Protein AF-0000000067429661 (afdb_homodimer)

Radius of gyration: 30.04 Å; Cα contacts (8 Å, |Δi|>4): 2107; chains: 2; bounding box: 104×88×65 Å

Structure (mmCIF, N/CA/C/O backbone):
data_AF-0000000067429661-model_v1
#
loop_
_entity.id
_entity.type
_entity.pdbx_description
1 polymer 'Aldehyde dehydrogenase'
#
loop_
_atom_site.group_PDB
_atom_site.id
_atom_site.type_symbol
_atom_site.label_atom_id
_atom_site.label_alt_id
_atom_site.label_comp_id
_atom_site.label_asym_id
_atom_site.label_entity_id
_atom_site.label_seq_id
_atom_site.pdbx_PDB_ins_code
_atom_site.Cartn_x
_atom_site.Cartn_y
_atom_site.Cartn_z
_atom_site.occupancy
_atom_site.B_iso_or_equiv
_atom_site.auth_seq_id
_atom_site.auth_comp_id
_atom_site.auth_asym_id
_atom_site.auth_atom_id
_atom_site.pdbx_PDB_model_num
ATOM 1 N N . MET A 1 1 ? 51.25 -21.875 21.547 1 22.89 1 MET A N 1
ATOM 2 C CA . MET A 1 1 ? 50.781 -20.5 21.703 1 22.89 1 MET A CA 1
ATOM 3 C C . MET A 1 1 ? 49.625 -20.203 20.75 1 22.89 1 MET A C 1
ATOM 5 O O . MET A 1 1 ? 49.844 -19.781 19.609 1 22.89 1 MET A O 1
ATOM 9 N N . VAL A 1 2 ? 48.656 -21.016 20.562 1 28.41 2 VAL A N 1
ATOM 10 C CA . VAL A 1 2 ? 47.531 -21.094 19.656 1 28.41 2 VAL A CA 1
ATOM 11 C C . VAL A 1 2 ? 46.625 -19.891 19.859 1 28.41 2 VAL A C 1
ATOM 13 O O . VAL A 1 2 ? 46.125 -19.656 20.969 1 28.41 2 VAL A O 1
ATOM 16 N N . GLY A 1 3 ? 47 -18.781 19.234 1 28.03 3 GLY A N 1
ATOM 17 C CA . GLY A 1 3 ? 46.438 -17.453 19.391 1 28.03 3 GLY A CA 1
ATOM 18 C C . GLY A 1 3 ? 44.906 -17.438 19.375 1 28.03 3 GLY A C 1
ATOM 19 O O . GLY A 1 3 ? 44.281 -18.281 18.719 1 28.03 3 GLY A O 1
ATOM 20 N N . ASN A 1 4 ? 44.281 -17.016 20.5 1 28.92 4 ASN A N 1
ATOM 21 C CA . ASN A 1 4 ? 42.875 -16.734 20.859 1 28.92 4 ASN A CA 1
ATOM 22 C C . ASN A 1 4 ? 42.188 -15.898 19.781 1 28.92 4 ASN A C 1
ATOM 24 O O . ASN A 1 4 ? 42.312 -14.672 19.766 1 28.92 4 ASN A O 1
ATOM 28 N N . GLN A 1 5 ? 42.312 -16.281 18.531 1 26.84 5 GLN A N 1
ATOM 29 C CA . GLN A 1 5 ? 41.594 -15.602 17.453 1 26.84 5 GLN A CA 1
ATOM 30 C C . GLN A 1 5 ? 40.125 -15.352 17.812 1 26.84 5 GLN A C 1
ATOM 32 O O . GLN A 1 5 ? 39.375 -16.297 17.969 1 26.84 5 GLN A O 1
ATOM 37 N N . ARG A 1 6 ? 39.938 -14.453 18.766 1 31.27 6 ARG A N 1
ATOM 38 C CA . ARG A 1 6 ? 38.656 -13.93 19.156 1 31.27 6 ARG A CA 1
ATOM 39 C C . ARG A 1 6 ? 37.719 -13.812 17.953 1 31.27 6 ARG A C 1
ATOM 41 O O . ARG A 1 6 ? 38.031 -13.172 16.969 1 31.27 6 ARG A O 1
ATOM 48 N N . ILE A 1 7 ? 36.875 -14.719 17.688 1 29.33 7 ILE A N 1
ATOM 49 C CA . ILE A 1 7 ? 35.75 -14.664 16.766 1 29.33 7 ILE A CA 1
ATOM 50 C C . ILE A 1 7 ? 35.062 -13.312 16.891 1 29.33 7 ILE A C 1
ATOM 52 O O . ILE A 1 7 ? 34.5 -13 17.938 1 29.33 7 ILE A O 1
ATOM 56 N N . ARG A 1 8 ? 35.469 -12.195 16.484 1 33.88 8 ARG A N 1
ATOM 57 C CA . ARG A 1 8 ? 34.75 -10.93 16.438 1 33.88 8 ARG A CA 1
ATOM 58 C C . ARG A 1 8 ? 33.281 -11.156 16.172 1 33.88 8 ARG A C 1
ATOM 60 O O . ARG A 1 8 ? 32.906 -11.828 15.211 1 33.88 8 ARG A O 1
ATOM 67 N N . ALA A 1 9 ? 32.375 -11.133 17.172 1 38.03 9 ALA A N 1
ATOM 68 C CA . ALA A 1 9 ? 30.922 -11.25 17.125 1 38.03 9 ALA A CA 1
ATOM 69 C C . ALA A 1 9 ? 30.359 -10.586 15.867 1 38.03 9 ALA A C 1
ATOM 71 O O . ALA A 1 9 ? 30.594 -9.391 15.641 1 38.03 9 ALA A O 1
ATOM 72 N N . ARG A 1 10 ? 30.219 -11.25 14.742 1 49.5 10 ARG A N 1
ATOM 73 C CA . ARG A 1 10 ? 29.625 -10.734 13.523 1 49.5 10 ARG A CA 1
ATOM 74 C C . ARG A 1 10 ? 28.406 -9.859 13.836 1 49.5 10 ARG A C 1
ATOM 76 O O . ARG A 1 10 ? 27.547 -10.242 14.633 1 49.5 10 ARG A O 1
ATOM 83 N N . GLU A 1 11 ? 28.422 -8.625 13.547 1 63.03 11 GLU A N 1
ATOM 84 C CA . GLU A 1 11 ? 27.297 -7.703 13.68 1 63.03 11 GLU A CA 1
ATOM 85 C C . GLU A 1 11 ? 26.016 -8.305 13.125 1 63.03 11 GLU A C 1
ATOM 87 O O . GLU A 1 11 ? 26.031 -8.961 12.078 1 63.03 11 GLU A O 1
ATOM 92 N N . PRO A 1 12 ? 24.953 -8.18 13.93 1 87.81 12 PRO A N 1
ATOM 93 C CA . PRO A 1 12 ? 23.688 -8.734 13.445 1 87.81 12 PRO A CA 1
ATOM 94 C C . PRO A 1 12 ? 23.281 -8.172 12.078 1 87.81 12 PRO A C 1
ATOM 96 O O . PRO A 1 12 ? 23.562 -7.008 11.781 1 87.81 12 PRO A O 1
ATOM 99 N N . ILE A 1 13 ? 23.062 -8.992 11.156 1 94.38 13 ILE A N 1
ATOM 100 C CA . ILE A 1 13 ? 22.672 -8.695 9.789 1 94.38 13 ILE A CA 1
ATOM 101 C C . ILE A 1 13 ? 21.812 -7.43 9.766 1 94.38 13 ILE A C 1
ATOM 103 O O . ILE A 1 13 ? 22.062 -6.516 8.977 1 94.38 13 ILE A O 1
ATOM 107 N N . HIS A 1 14 ? 20.953 -7.266 10.633 1 97.12 14 HIS A N 1
ATOM 108 C CA . HIS A 1 14 ? 20.016 -6.145 10.648 1 97.12 14 HIS A CA 1
ATOM 109 C C . HIS A 1 14 ? 20.734 -4.828 10.898 1 97.12 14 HIS A C 1
ATOM 111 O O . HIS A 1 14 ? 20.484 -3.836 10.211 1 97.12 14 HIS A O 1
ATOM 117 N N . SER A 1 15 ? 21.609 -4.805 11.844 1 96.94 15 SER A N 1
ATOM 118 C CA . SER A 1 15 ? 22.359 -3.596 12.172 1 96.94 15 SER A CA 1
ATOM 119 C C . SER A 1 15 ? 23.266 -3.176 11.023 1 96.94 15 SER A C 1
ATOM 121 O O . SER A 1 15 ? 23.422 -1.984 10.742 1 96.94 15 SER A O 1
ATOM 123 N N . THR A 1 16 ? 23.891 -4.164 10.414 1 97.88 16 THR A N 1
ATOM 124 C CA . THR A 1 16 ? 24.75 -3.885 9.273 1 97.88 16 THR A CA 1
ATOM 125 C C . THR A 1 16 ? 23.938 -3.273 8.125 1 97.88 16 THR A C 1
ATOM 127 O O . THR A 1 16 ? 24.359 -2.291 7.516 1 97.88 16 THR A O 1
ATOM 130 N N . LEU A 1 17 ? 22.797 -3.809 7.879 1 98.56 17 LEU A N 1
ATOM 131 C CA . LEU A 1 17 ? 21.922 -3.291 6.828 1 98.56 17 LEU A CA 1
ATOM 132 C C . LEU A 1 17 ? 21.5 -1.857 7.129 1 98.56 17 LEU A C 1
ATOM 134 O O . LEU A 1 17 ? 21.5 -1.007 6.238 1 98.56 17 LEU A O 1
ATOM 138 N N . ARG A 1 18 ? 21.156 -1.557 8.352 1 97.06 18 ARG A N 1
ATOM 139 C CA . ARG A 1 18 ? 20.719 -0.222 8.766 1 97.06 18 ARG A CA 1
ATOM 140 C C . ARG A 1 18 ? 21.844 0.792 8.578 1 97.06 18 ARG A C 1
ATOM 142 O O . ARG A 1 18 ? 21.625 1.888 8.062 1 97.06 18 ARG A O 1
ATOM 149 N N . THR A 1 19 ? 23.016 0.392 9.039 1 96.81 19 THR A N 1
ATOM 150 C CA . THR A 1 19 ? 24.188 1.261 8.914 1 96.81 19 THR A CA 1
ATOM 151 C C . THR A 1 19 ? 24.5 1.534 7.445 1 96.81 19 THR A C 1
ATOM 153 O O . THR A 1 19 ? 24.781 2.674 7.062 1 96.81 19 THR A O 1
ATOM 156 N N . THR A 1 20 ? 24.422 0.501 6.68 1 98.31 20 THR A N 1
ATOM 157 C CA . THR A 1 20 ? 24.703 0.627 5.254 1 98.31 20 THR A CA 1
ATOM 158 C C . THR A 1 20 ? 23.688 1.547 4.582 1 98.31 20 THR A C 1
ATOM 160 O O . THR A 1 20 ? 24.062 2.438 3.816 1 98.31 20 THR A O 1
ATOM 163 N N . PHE A 1 21 ? 22.453 1.425 4.836 1 97.5 21 PHE A N 1
ATOM 164 C CA . PHE A 1 21 ? 21.422 2.277 4.254 1 97.5 21 PHE A CA 1
ATOM 165 C C . PHE A 1 21 ? 21.641 3.734 4.641 1 97.5 21 PHE A C 1
ATOM 167 O O . PHE A 1 21 ? 21.516 4.629 3.805 1 97.5 21 PHE A O 1
ATOM 174 N N . ARG A 1 22 ? 21.938 3.934 5.855 1 94.44 22 ARG A N 1
ATOM 175 C CA . ARG A 1 22 ? 22.156 5.285 6.367 1 94.44 22 ARG A CA 1
ATOM 176 C C . ARG A 1 22 ? 23.328 5.965 5.66 1 94.44 22 ARG A C 1
ATOM 178 O O . ARG A 1 22 ? 23.344 7.188 5.52 1 94.44 22 ARG A O 1
ATOM 185 N N . SER A 1 23 ? 24.234 5.184 5.219 1 95.38 23 SER A N 1
ATOM 186 C CA . SER A 1 23 ? 25.406 5.742 4.539 1 95.38 23 SER A CA 1
ATOM 187 C C . SER A 1 23 ? 25.016 6.375 3.209 1 95.38 23 SER A C 1
ATOM 189 O O . SER A 1 23 ? 25.781 7.172 2.65 1 95.38 23 SER A O 1
ATOM 191 N N . GLY A 1 24 ? 23.906 5.957 2.635 1 95.81 24 GLY A N 1
ATOM 192 C CA . GLY A 1 24 ? 23.438 6.492 1.366 1 95.81 24 GLY A CA 1
ATOM 193 C C . GLY A 1 24 ? 24.031 5.785 0.163 1 95.81 24 GLY A C 1
ATOM 194 O O . GLY A 1 24 ? 23.812 6.203 -0.978 1 95.81 24 GLY A O 1
ATOM 195 N N . VAL A 1 25 ? 24.688 4.637 0.382 1 97.25 25 VAL A N 1
ATOM 196 C CA . VAL A 1 25 ? 25.406 3.947 -0.686 1 97.25 25 VAL A CA 1
ATOM 197 C C . VAL A 1 25 ? 24.406 3.432 -1.728 1 97.25 25 VAL A C 1
ATOM 199 O O . VAL A 1 25 ? 24.75 3.307 -2.906 1 97.25 25 VAL A O 1
ATOM 202 N N . THR A 1 26 ? 23.156 3.277 -1.319 1 97.81 26 THR A N 1
ATOM 203 C CA . THR A 1 26 ? 22.172 2.682 -2.225 1 97.81 26 THR A CA 1
ATOM 204 C C . THR A 1 26 ? 21.453 3.76 -3.029 1 97.81 26 THR A C 1
ATOM 206 O O . THR A 1 26 ? 20.641 3.451 -3.895 1 97.81 26 THR A O 1
ATOM 209 N N . LYS A 1 27 ? 21.719 4.988 -2.854 1 95 27 LYS A N 1
ATOM 210 C CA . LYS A 1 27 ? 20.953 6.09 -3.424 1 95 27 LYS A CA 1
ATOM 211 C C . LYS A 1 27 ? 21.266 6.281 -4.902 1 95 27 LYS A C 1
ATOM 213 O O . LYS A 1 27 ? 20.375 6.453 -5.727 1 95 27 LYS A O 1
ATOM 218 N N . PRO A 1 28 ? 22.562 6.215 -5.301 1 96.69 28 PRO A N 1
ATOM 219 C CA . PRO A 1 28 ? 22.859 6.445 -6.715 1 96.69 28 PRO A CA 1
ATOM 220 C C . PRO A 1 28 ? 22.25 5.383 -7.629 1 96.69 28 PRO A C 1
ATOM 222 O O . PRO A 1 28 ? 22.359 4.188 -7.348 1 96.69 28 PRO A O 1
ATOM 225 N N . ILE A 1 29 ? 21.703 5.855 -8.695 1 96.81 29 ILE A N 1
ATOM 226 C CA . ILE A 1 29 ? 21.031 4.984 -9.656 1 96.81 29 ILE A CA 1
ATOM 227 C C . ILE A 1 29 ? 22.062 4.043 -10.297 1 96.81 29 ILE A C 1
ATOM 229 O O . ILE A 1 29 ? 21.75 2.873 -10.555 1 96.81 29 ILE A O 1
ATOM 233 N N . SER A 1 30 ? 23.266 4.535 -10.555 1 97.62 30 SER A N 1
ATOM 234 C CA . SER A 1 30 ? 24.312 3.715 -11.164 1 97.62 30 SER A CA 1
ATOM 235 C C . SER A 1 30 ? 24.688 2.547 -10.266 1 97.62 30 SER A C 1
ATOM 237 O O . SER A 1 30 ? 24.953 1.441 -10.742 1 97.62 30 SER A O 1
ATOM 239 N N . TRP A 1 31 ? 24.734 2.785 -8.977 1 98.31 31 TRP A N 1
ATOM 240 C CA . TRP A 1 31 ? 25.047 1.729 -8.016 1 98.31 31 TRP A CA 1
ATOM 241 C C . TRP A 1 31 ? 23.953 0.657 -8.023 1 98.31 31 TRP A C 1
ATOM 243 O O . TRP A 1 31 ? 24.266 -0.538 -8.07 1 98.31 31 TRP A O 1
ATOM 253 N N . ARG A 1 32 ? 22.719 1.06 -8.023 1 98.69 32 ARG A N 1
ATOM 254 C CA . ARG A 1 32 ? 21.594 0.141 -8.07 1 98.69 32 ARG A CA 1
ATOM 255 C C . ARG A 1 32 ? 21.625 -0.708 -9.336 1 98.69 32 ARG A C 1
ATOM 257 O O . ARG A 1 32 ? 21.438 -1.926 -9.273 1 98.69 32 ARG A O 1
ATOM 264 N N . ARG A 1 33 ? 21.844 -0.007 -10.43 1 98.62 33 ARG A N 1
ATOM 265 C CA . ARG A 1 33 ? 21.906 -0.691 -11.719 1 98.62 33 ARG A CA 1
ATOM 266 C C . ARG A 1 33 ? 23 -1.751 -11.719 1 98.62 33 ARG A C 1
ATOM 268 O O . ARG A 1 33 ? 22.797 -2.871 -12.188 1 98.62 33 ARG A O 1
ATOM 275 N N . GLN A 1 34 ? 24.109 -1.431 -11.172 1 98.62 34 GLN A N 1
ATOM 276 C CA . GLN A 1 34 ? 25.219 -2.375 -11.094 1 98.62 34 GLN A CA 1
ATOM 277 C C . GLN A 1 34 ? 24.844 -3.602 -10.266 1 98.62 34 GLN A C 1
ATOM 279 O O . GLN A 1 34 ? 25.156 -4.73 -10.641 1 98.62 34 GLN A O 1
ATOM 284 N N . GLN A 1 35 ? 24.234 -3.385 -9.133 1 98.88 35 GLN A N 1
ATOM 285 C CA . GLN A 1 35 ? 23.797 -4.5 -8.305 1 98.88 35 GLN A CA 1
ATOM 286 C C . GLN A 1 35 ? 22.812 -5.395 -9.047 1 98.88 35 GLN A C 1
ATOM 288 O O . GLN A 1 35 ? 22.875 -6.621 -8.93 1 98.88 35 GLN A O 1
ATOM 293 N N . LEU A 1 36 ? 21.906 -4.801 -9.812 1 98.88 36 LEU A N 1
ATOM 294 C CA . LEU A 1 36 ? 20.906 -5.551 -10.562 1 98.88 36 LEU A CA 1
ATOM 295 C C . LEU A 1 36 ? 21.562 -6.41 -11.633 1 98.88 36 LEU A C 1
ATOM 297 O O . LEU A 1 36 ? 21.203 -7.574 -11.82 1 98.88 36 LEU A O 1
ATOM 301 N N . LEU A 1 37 ? 22.516 -5.867 -12.328 1 98.88 37 LEU A N 1
ATOM 302 C CA . LEU A 1 37 ? 23.219 -6.609 -13.367 1 98.88 37 LEU A CA 1
ATOM 303 C C . LEU A 1 37 ? 24.062 -7.73 -12.766 1 98.88 37 LEU A C 1
ATOM 305 O O . LEU A 1 37 ? 24.156 -8.82 -13.336 1 98.88 37 LEU A O 1
ATOM 309 N N . GLN A 1 38 ? 24.641 -7.473 -11.594 1 98.88 38 GLN A N 1
ATOM 310 C CA . GLN A 1 38 ? 25.375 -8.523 -10.898 1 98.88 38 GLN A CA 1
ATOM 311 C C . GLN A 1 38 ? 24.453 -9.641 -10.445 1 98.88 38 GLN A C 1
ATOM 313 O O . GLN A 1 38 ? 24.844 -10.812 -10.43 1 98.88 38 GLN A O 1
ATOM 318 N N . LEU A 1 39 ? 23.297 -9.273 -10.062 1 98.88 39 LEU A N 1
ATOM 319 C CA . LEU A 1 39 ? 22.312 -10.281 -9.695 1 98.88 39 LEU A CA 1
ATOM 320 C C . LEU A 1 39 ? 21.969 -11.164 -10.891 1 98.88 39 LEU A C 1
ATOM 322 O O . LEU A 1 39 ? 21.844 -12.383 -10.75 1 98.88 39 LEU A O 1
ATOM 326 N N . ALA A 1 40 ? 21.812 -10.547 -12.055 1 98.81 40 ALA A N 1
ATOM 327 C CA . ALA A 1 40 ? 21.594 -11.305 -13.281 1 98.81 40 ALA A CA 1
ATOM 328 C C . ALA A 1 40 ? 22.766 -12.234 -13.57 1 98.81 40 ALA A C 1
ATOM 330 O O . ALA A 1 40 ? 22.578 -13.391 -13.961 1 98.81 40 ALA A O 1
ATOM 331 N N . ARG A 1 41 ? 23.969 -11.797 -13.352 1 98.81 41 ARG A N 1
ATOM 332 C CA . ARG A 1 41 ? 25.172 -12.602 -13.586 1 98.81 41 ARG A CA 1
ATOM 333 C C . ARG A 1 41 ? 25.25 -13.766 -12.609 1 98.81 41 ARG A C 1
ATOM 335 O O . ARG A 1 41 ? 25.688 -14.859 -12.969 1 98.81 41 ARG A O 1
ATOM 342 N N . LEU A 1 42 ? 24.859 -13.469 -11.367 1 98.88 42 LEU A N 1
ATOM 343 C CA . LEU A 1 42 ? 24.797 -14.539 -10.383 1 98.88 42 LEU A CA 1
ATOM 344 C C . LEU A 1 42 ? 23.984 -15.719 -10.914 1 98.88 42 LEU A C 1
ATOM 346 O O . LEU A 1 42 ? 24.422 -16.875 -10.805 1 98.88 42 LEU A O 1
ATOM 350 N N . LEU A 1 43 ? 22.891 -15.422 -11.508 1 98.81 43 LEU A N 1
ATOM 351 C CA . LEU A 1 43 ? 21.984 -16.438 -12.023 1 98.81 43 LEU A CA 1
ATOM 352 C C . LEU A 1 43 ? 22.562 -17.109 -13.258 1 98.81 43 LEU A C 1
ATOM 354 O O . LEU A 1 43 ? 22.594 -18.344 -13.336 1 98.81 43 LEU A O 1
ATOM 358 N N . GLN A 1 44 ? 22.984 -16.312 -14.156 1 98.5 44 GLN A N 1
ATOM 359 C CA . GLN A 1 44 ? 23.484 -16.812 -15.43 1 98.5 44 GLN A CA 1
ATOM 360 C C . GLN A 1 44 ? 24.734 -17.688 -15.227 1 98.5 44 GLN A C 1
ATOM 362 O O . GLN A 1 44 ? 24.844 -18.75 -15.82 1 98.5 44 GLN A O 1
ATOM 367 N N . ASP A 1 45 ? 25.641 -17.281 -14.352 1 98.31 45 ASP A N 1
ATOM 368 C CA . ASP A 1 45 ? 26.906 -17.953 -14.125 1 98.31 45 ASP A CA 1
ATOM 369 C C . ASP A 1 45 ? 26.703 -19.281 -13.398 1 98.31 45 ASP A C 1
ATOM 371 O O . ASP A 1 45 ? 27.562 -20.156 -13.438 1 98.31 45 ASP A O 1
ATOM 375 N N . ASN A 1 46 ? 25.594 -19.391 -12.711 1 98.62 46 ASN A N 1
ATOM 376 C CA . ASN A 1 46 ? 25.469 -20.531 -11.812 1 98.62 46 ASN A CA 1
ATOM 377 C C . ASN A 1 46 ? 24.203 -21.328 -12.102 1 98.62 46 ASN A C 1
ATOM 379 O O . ASN A 1 46 ? 23.625 -21.953 -11.195 1 98.62 46 ASN A O 1
ATOM 383 N N . VAL A 1 47 ? 23.672 -21.281 -13.305 1 98.12 47 VAL A N 1
ATOM 384 C CA . VAL A 1 47 ? 22.406 -21.922 -13.664 1 98.12 47 VAL A CA 1
ATOM 385 C C . VAL A 1 47 ? 22.484 -23.422 -13.367 1 98.12 47 VAL A C 1
ATOM 387 O O . VAL A 1 47 ? 21.5 -24.016 -12.898 1 98.12 47 VAL A O 1
ATOM 390 N N . GLU A 1 48 ? 23.594 -24.062 -13.578 1 98.25 48 GLU A N 1
ATOM 391 C CA . GLU A 1 48 ? 23.75 -25.5 -13.352 1 98.25 48 GLU A CA 1
ATOM 392 C C . GLU A 1 48 ? 23.672 -25.828 -11.859 1 98.25 48 GLU A C 1
ATOM 394 O O . GLU A 1 48 ? 23.078 -26.844 -11.477 1 98.25 48 GLU A O 1
ATOM 399 N N . LEU A 1 49 ? 24.266 -24.984 -11.031 1 98.69 49 LEU A N 1
ATOM 400 C CA . LEU A 1 49 ? 24.203 -25.188 -9.586 1 98.69 49 LEU A CA 1
ATOM 401 C C . LEU A 1 49 ? 22.766 -25.047 -9.078 1 98.69 49 LEU A C 1
ATOM 403 O O . LEU A 1 49 ? 22.344 -25.781 -8.195 1 98.69 49 LEU A O 1
ATOM 407 N N . PHE A 1 50 ? 22.078 -24.109 -9.648 1 98.69 50 PHE A N 1
ATOM 408 C CA . PHE A 1 50 ? 20.672 -23.938 -9.266 1 98.69 50 PHE A CA 1
ATOM 409 C C . PHE A 1 50 ? 19.844 -25.156 -9.68 1 98.69 50 PHE A C 1
ATOM 411 O O . PHE A 1 50 ? 19 -25.625 -8.922 1 98.69 50 PHE A O 1
ATOM 418 N N . ALA A 1 51 ? 20.047 -25.625 -10.898 1 98.06 51 ALA A N 1
ATOM 419 C CA . ALA A 1 51 ? 19.344 -26.797 -11.375 1 98.06 51 ALA A CA 1
ATOM 420 C C . ALA A 1 51 ? 19.609 -28 -10.469 1 98.06 51 ALA A C 1
ATOM 422 O O . ALA A 1 51 ? 18.688 -28.766 -10.156 1 98.06 51 ALA A O 1
ATOM 423 N N . GLU A 1 52 ? 20.844 -28.156 -10.078 1 98.12 52 GLU A N 1
ATOM 424 C CA . GLU A 1 52 ? 21.219 -29.266 -9.195 1 98.12 52 GLU A CA 1
ATOM 425 C C . GLU A 1 52 ? 20.531 -29.125 -7.832 1 98.12 52 GLU A C 1
ATOM 427 O O . GLU A 1 52 ? 19.984 -30.094 -7.309 1 98.12 52 GLU A O 1
ATOM 432 N N . ALA A 1 53 ? 20.625 -27.953 -7.258 1 98.38 53 ALA A N 1
ATOM 433 C CA . ALA A 1 53 ? 20.016 -27.719 -5.949 1 98.38 53 ALA A CA 1
ATOM 434 C C . ALA A 1 53 ? 18.516 -28.016 -5.977 1 98.38 53 ALA A C 1
ATOM 436 O O . ALA A 1 53 ? 17.984 -28.672 -5.074 1 98.38 53 ALA A O 1
ATOM 437 N N . LEU A 1 54 ? 17.828 -27.609 -7.02 1 97.56 54 LEU A N 1
ATOM 438 C CA . LEU A 1 54 ? 16.375 -27.781 -7.09 1 97.56 54 LEU A CA 1
ATOM 439 C C . LEU A 1 54 ? 16 -29.203 -7.469 1 97.56 54 LEU A C 1
ATOM 441 O O . LEU A 1 54 ? 14.914 -29.672 -7.133 1 97.56 54 LEU A O 1
ATOM 445 N N . SER A 1 55 ? 16.922 -29.844 -8.211 1 95.81 55 SER A N 1
ATOM 446 C CA . SER A 1 55 ? 16.719 -31.281 -8.445 1 95.81 55 SER A CA 1
ATOM 447 C C . SER A 1 55 ? 16.719 -32.062 -7.137 1 95.81 55 SER A C 1
ATOM 449 O O . SER A 1 55 ? 15.883 -32.938 -6.941 1 95.81 55 SER A O 1
ATOM 451 N N . VAL A 1 56 ? 17.578 -31.672 -6.242 1 95.31 56 VAL A N 1
ATOM 452 C CA . VAL A 1 56 ? 17.688 -32.375 -4.965 1 95.31 56 VAL A CA 1
ATOM 453 C C . VAL A 1 56 ? 16.516 -31.984 -4.059 1 95.31 56 VAL A C 1
ATOM 455 O O . VAL A 1 56 ? 15.914 -32.844 -3.41 1 95.31 56 VAL A O 1
ATOM 458 N N . ASP A 1 57 ? 16.188 -30.734 -3.998 1 95.44 57 ASP A N 1
ATOM 459 C CA . ASP A 1 57 ? 15.18 -30.234 -3.076 1 95.44 57 ASP A CA 1
ATOM 460 C C . ASP A 1 57 ? 13.773 -30.656 -3.516 1 95.44 57 ASP A C 1
ATOM 462 O O . ASP A 1 57 ? 12.922 -30.953 -2.678 1 95.44 57 ASP A O 1
ATOM 466 N N . LEU A 1 58 ? 13.492 -30.688 -4.867 1 94.25 58 LEU A N 1
ATOM 467 C CA . LEU A 1 58 ? 12.117 -30.781 -5.344 1 94.25 58 LEU A CA 1
ATOM 468 C C . LEU A 1 58 ? 12 -31.812 -6.457 1 94.25 58 LEU A C 1
ATOM 470 O O . LEU A 1 58 ? 10.906 -32.062 -6.969 1 94.25 58 LEU A O 1
ATOM 474 N N . GLY A 1 59 ? 13.117 -32.406 -6.879 1 92 59 GLY A N 1
ATOM 475 C CA . GLY A 1 59 ? 13.062 -33.25 -8.062 1 92 59 GLY A CA 1
ATOM 476 C C . GLY A 1 59 ? 12.688 -32.5 -9.32 1 92 59 GLY A C 1
ATOM 477 O O . GLY A 1 59 ? 12.156 -33.094 -10.266 1 92 59 GLY A O 1
ATOM 478 N N . ARG A 1 60 ? 12.93 -31.234 -9.383 1 93.38 60 ARG A N 1
ATOM 479 C CA . ARG A 1 60 ? 12.508 -30.359 -10.477 1 93.38 60 ARG A CA 1
ATOM 480 C C . ARG A 1 60 ? 13.281 -30.672 -11.758 1 93.38 60 ARG A C 1
ATOM 482 O O . ARG A 1 60 ? 14.508 -30.766 -11.742 1 93.38 60 ARG A O 1
ATOM 489 N N . PRO A 1 61 ? 12.531 -30.828 -12.875 1 93.75 61 PRO A N 1
ATOM 490 C CA . PRO A 1 61 ? 13.234 -30.984 -14.141 1 93.75 61 PRO A CA 1
ATOM 491 C C . PRO A 1 61 ? 14.07 -29.766 -14.516 1 93.75 61 PRO A C 1
ATOM 493 O O . PRO A 1 61 ? 13.656 -28.625 -14.273 1 93.75 61 PRO A O 1
ATOM 496 N N . LYS A 1 62 ? 15.188 -30.031 -15.164 1 95.5 62 LYS A N 1
ATOM 497 C CA . LYS A 1 62 ? 16.156 -29 -15.516 1 95.5 62 LYS A CA 1
ATOM 498 C C . LYS A 1 62 ? 15.516 -27.891 -16.344 1 95.5 62 LYS A C 1
ATOM 500 O O . LYS A 1 62 ? 15.758 -26.703 -16.109 1 95.5 62 LYS A O 1
ATOM 505 N N . GLN A 1 63 ? 14.727 -28.188 -17.281 1 95.19 63 GLN A N 1
ATOM 506 C CA . GLN A 1 63 ? 14.117 -27.203 -18.172 1 95.19 63 GLN A CA 1
ATOM 507 C C . GLN A 1 63 ? 13.219 -26.234 -17.391 1 95.19 63 GLN A C 1
ATOM 509 O O . GLN A 1 63 ? 13.172 -25.047 -17.703 1 95.19 63 GLN A O 1
ATOM 514 N N . GLU A 1 64 ? 12.445 -26.75 -16.422 1 95.5 64 GLU A N 1
ATOM 515 C CA . GLU A 1 64 ? 11.602 -25.891 -15.602 1 95.5 64 GLU A CA 1
ATOM 516 C C . GLU A 1 64 ? 12.445 -24.875 -14.828 1 95.5 64 GLU A C 1
ATOM 518 O O . GLU A 1 64 ? 12.055 -23.719 -14.68 1 95.5 64 GLU A O 1
ATOM 523 N N . VAL A 1 65 ? 13.57 -25.328 -14.328 1 97.19 65 VAL A N 1
ATOM 524 C CA . VAL A 1 65 ? 14.477 -24.453 -13.594 1 97.19 65 VAL A CA 1
ATOM 525 C C . VAL A 1 65 ? 15.016 -23.375 -14.523 1 97.19 65 VAL A C 1
ATOM 527 O O . VAL A 1 65 ? 14.984 -22.188 -14.188 1 97.19 65 VAL A O 1
ATOM 530 N N . TYR A 1 66 ? 15.469 -23.766 -15.711 1 96.88 66 TYR A N 1
ATOM 531 C CA . TYR A 1 66 ? 16.078 -22.844 -16.656 1 96.88 66 TYR A CA 1
ATOM 532 C C . TYR A 1 66 ? 15.07 -21.812 -17.141 1 96.88 66 TYR A C 1
ATOM 534 O O . TYR A 1 66 ? 15.367 -20.609 -17.172 1 96.88 66 TYR A O 1
ATOM 542 N N . LEU A 1 67 ? 13.938 -22.281 -17.453 1 94.38 67 LEU A N 1
ATOM 543 C CA . LEU A 1 67 ? 12.945 -21.406 -18.078 1 94.38 67 LEU A CA 1
ATOM 544 C C . LEU A 1 67 ? 12.242 -20.562 -17.016 1 94.38 67 LEU A C 1
ATOM 546 O O . LEU A 1 67 ? 12.25 -19.328 -17.094 1 94.38 67 LEU A O 1
ATOM 550 N N . ILE A 1 68 ? 11.664 -21.188 -16.031 1 94.56 68 ILE A N 1
ATOM 551 C CA . ILE A 1 68 ? 10.734 -20.531 -15.125 1 94.56 68 ILE A CA 1
ATOM 552 C C . ILE A 1 68 ? 11.523 -19.812 -14.023 1 94.56 68 ILE A C 1
ATOM 554 O O . ILE A 1 68 ? 11.32 -18.625 -13.781 1 94.56 68 ILE A O 1
ATOM 558 N N . GLU A 1 69 ? 12.453 -20.438 -13.438 1 96.62 69 GLU A N 1
ATOM 559 C CA . GLU A 1 69 ? 13.109 -19.875 -12.258 1 96.62 69 GLU A CA 1
ATOM 560 C C . GLU A 1 69 ? 14.273 -18.969 -12.656 1 96.62 69 GLU A C 1
ATOM 562 O O . GLU A 1 69 ? 14.258 -17.766 -12.406 1 96.62 69 GLU A O 1
ATOM 567 N N . VAL A 1 70 ? 15.219 -19.531 -13.375 1 98.19 70 VAL A N 1
ATOM 568 C CA . VAL A 1 70 ? 16.438 -18.781 -13.648 1 98.19 70 VAL A CA 1
ATOM 569 C C . VAL A 1 70 ? 16.188 -17.766 -14.758 1 98.19 70 VAL A C 1
ATOM 571 O O . VAL A 1 70 ? 16.453 -16.578 -14.594 1 98.19 70 VAL A O 1
ATOM 574 N N . GLY A 1 71 ? 15.664 -18.25 -15.922 1 97.62 71 GLY A N 1
ATOM 575 C CA . GLY A 1 71 ? 15.375 -17.344 -17.031 1 97.62 71 GLY A CA 1
ATOM 576 C C . GLY A 1 71 ? 14.461 -16.203 -16.641 1 97.62 71 GLY A C 1
ATOM 577 O O . GLY A 1 71 ? 14.758 -15.047 -16.922 1 97.62 71 GLY A O 1
ATOM 578 N N . GLY A 1 72 ? 13.32 -16.547 -15.969 1 96.81 72 GLY A N 1
ATOM 579 C CA . GLY A 1 72 ? 12.414 -15.508 -15.477 1 96.81 72 GLY A CA 1
ATOM 580 C C . GLY A 1 72 ? 13.094 -14.523 -14.547 1 96.81 72 GLY A C 1
ATOM 581 O O . GLY A 1 72 ? 12.82 -13.32 -14.609 1 96.81 72 GLY A O 1
ATOM 582 N N . SER A 1 73 ? 13.977 -14.961 -13.75 1 98.12 73 SER A N 1
ATOM 583 C CA . SER A 1 73 ? 14.695 -14.125 -12.789 1 98.12 73 SER A CA 1
ATOM 584 C C . SER A 1 73 ? 15.648 -13.164 -13.5 1 98.12 73 SER A C 1
ATOM 586 O O . SER A 1 73 ? 15.734 -11.992 -13.133 1 98.12 73 SER A O 1
ATOM 588 N N . ILE A 1 74 ? 16.391 -13.695 -14.461 1 98.5 74 ILE A N 1
ATOM 589 C CA . ILE A 1 74 ? 17.297 -12.859 -15.227 1 98.5 74 ILE A CA 1
ATOM 590 C C . ILE A 1 74 ? 16.531 -11.727 -15.906 1 98.5 74 ILE A C 1
ATOM 592 O O . ILE A 1 74 ? 16.953 -10.57 -15.867 1 98.5 74 ILE A O 1
ATOM 596 N N . GLN A 1 75 ? 15.43 -12.07 -16.438 1 97.19 75 GLN A N 1
ATOM 597 C CA . GLN A 1 75 ? 14.586 -11.078 -17.094 1 97.19 75 GLN A CA 1
ATOM 598 C C . GLN A 1 75 ? 14.172 -9.984 -16.125 1 97.19 75 GLN A C 1
ATOM 600 O O . GLN A 1 75 ? 14.219 -8.797 -16.453 1 97.19 75 GLN A O 1
ATOM 605 N N . HIS A 1 76 ? 13.773 -10.367 -14.945 1 97.31 76 HIS A N 1
ATOM 606 C CA . HIS A 1 76 ? 13.391 -9.398 -13.922 1 97.31 76 HIS A CA 1
ATOM 607 C C . HIS A 1 76 ? 14.539 -8.445 -13.609 1 97.31 76 HIS A C 1
ATOM 609 O O . HIS A 1 76 ? 14.336 -7.23 -13.531 1 97.31 76 HIS A O 1
ATOM 615 N N . CYS A 1 77 ? 15.695 -8.984 -13.422 1 98.44 77 CYS A N 1
ATOM 616 C CA . CYS A 1 77 ? 16.859 -8.172 -13.102 1 98.44 77 CYS A CA 1
ATOM 617 C C . CYS A 1 77 ? 17.141 -7.16 -14.203 1 98.44 77 CYS A C 1
ATOM 619 O O . CYS A 1 77 ? 17.328 -5.973 -13.938 1 98.44 77 CYS A O 1
ATOM 621 N N . LEU A 1 78 ? 17.141 -7.609 -15.43 1 98 78 LEU A N 1
ATOM 622 C CA . LEU A 1 78 ? 17.531 -6.773 -16.562 1 98 78 LEU A CA 1
ATOM 623 C C . LEU A 1 78 ? 16.484 -5.691 -16.812 1 98 78 LEU A C 1
ATOM 625 O O . LEU A 1 78 ? 16.828 -4.543 -17.109 1 98 78 LEU A O 1
ATOM 629 N N . LEU A 1 79 ? 15.242 -6.039 -16.703 1 97.31 79 LEU A N 1
ATOM 630 C CA . LEU A 1 79 ? 14.18 -5.066 -16.938 1 97.31 79 LEU A CA 1
ATOM 631 C C . LEU A 1 79 ? 14.164 -4.012 -15.828 1 97.31 79 LEU A C 1
ATOM 633 O O . LEU A 1 79 ? 13.938 -2.83 -16.094 1 97.31 79 LEU A O 1
ATOM 637 N N . ASN A 1 80 ? 14.352 -4.438 -14.602 1 98.06 80 ASN A N 1
ATOM 638 C CA . ASN A 1 80 ? 14.492 -3.465 -13.523 1 98.06 80 ASN A CA 1
ATOM 639 C C . ASN A 1 80 ? 15.648 -2.5 -13.781 1 98.06 80 ASN A C 1
ATOM 641 O O . ASN A 1 80 ? 15.508 -1.291 -13.586 1 98.06 80 ASN A O 1
ATOM 645 N N . ALA A 1 81 ? 16.734 -3.057 -14.188 1 98.38 81 ALA A N 1
ATOM 646 C CA . ALA A 1 81 ? 17.891 -2.229 -14.477 1 98.38 81 ALA A CA 1
ATOM 647 C C . ALA A 1 81 ? 17.609 -1.241 -15.602 1 98.38 81 ALA A C 1
ATOM 649 O O . ALA A 1 81 ? 18.016 -0.078 -15.539 1 98.38 81 ALA A O 1
ATOM 650 N N . GLU A 1 82 ? 16.922 -1.699 -16.562 1 97.38 82 GLU A N 1
ATOM 651 C CA . GLU A 1 82 ? 16.609 -0.897 -17.75 1 97.38 82 GLU A CA 1
ATOM 652 C C . GLU A 1 82 ? 15.672 0.253 -17.406 1 97.38 82 GLU A C 1
ATOM 654 O O . GLU A 1 82 ? 15.836 1.366 -17.906 1 97.38 82 GLU A O 1
ATOM 659 N N . LYS A 1 83 ? 14.711 -0.011 -16.547 1 97.5 83 LYS A N 1
ATOM 660 C CA . LYS A 1 83 ? 13.625 0.938 -16.312 1 97.5 83 LYS A CA 1
ATOM 661 C C . LYS A 1 83 ? 13.945 1.847 -15.125 1 97.5 83 LYS A C 1
ATOM 663 O O . LYS A 1 83 ? 13.195 2.783 -14.836 1 97.5 83 LYS A O 1
ATOM 668 N N . LEU A 1 84 ? 14.977 1.678 -14.539 1 97.12 84 LEU A N 1
ATOM 669 C CA . LEU A 1 84 ? 15.328 2.307 -13.266 1 97.12 84 LEU A CA 1
ATOM 670 C C . LEU A 1 84 ? 15.297 3.826 -13.391 1 97.12 84 LEU A C 1
ATOM 672 O O . LEU A 1 84 ? 14.703 4.508 -12.547 1 97.12 84 LEU A O 1
ATOM 676 N N . SER A 1 85 ? 15.898 4.371 -14.398 1 96.88 85 SER A N 1
ATOM 677 C CA . SER A 1 85 ? 15.969 5.82 -14.57 1 96.88 85 SER A CA 1
ATOM 678 C C . SER A 1 85 ? 14.578 6.422 -14.734 1 96.88 85 SER A C 1
ATOM 680 O O . SER A 1 85 ? 14.297 7.508 -14.219 1 96.88 85 SER A O 1
ATOM 682 N N . GLU A 1 86 ? 13.781 5.727 -15.414 1 97.12 86 GLU A N 1
ATOM 683 C CA . GLU A 1 86 ? 12.414 6.188 -15.625 1 97.12 86 GLU A CA 1
ATOM 684 C C . GLU A 1 86 ? 11.609 6.172 -14.328 1 97.12 86 GLU A C 1
ATOM 686 O O . GLU A 1 86 ? 10.875 7.121 -14.031 1 97.12 86 GLU A O 1
ATOM 691 N N . TRP A 1 87 ? 11.766 5.184 -13.578 1 97.5 87 TRP A N 1
ATOM 692 C CA . TRP A 1 87 ? 10.953 4.988 -12.383 1 97.5 87 TRP A CA 1
ATOM 693 C C . TRP A 1 87 ? 11.383 5.938 -11.266 1 97.5 87 TRP A C 1
ATOM 695 O O . TRP A 1 87 ? 10.57 6.316 -10.422 1 97.5 87 TRP A O 1
ATOM 705 N N . THR A 1 88 ? 12.578 6.379 -11.242 1 97.12 88 THR A N 1
ATOM 706 C CA . THR A 1 88 ? 13.117 7.117 -10.109 1 97.12 88 THR A CA 1
ATOM 707 C C . THR A 1 88 ? 13.078 8.617 -10.375 1 97.12 88 THR A C 1
ATOM 709 O O . THR A 1 88 ? 13.406 9.422 -9.5 1 97.12 88 THR A O 1
ATOM 712 N N . LYS A 1 89 ? 12.688 9.039 -11.539 1 96.62 89 LYS A N 1
ATOM 713 C CA . LYS A 1 89 ? 12.68 10.461 -11.867 1 96.62 89 LYS A CA 1
ATOM 714 C C . LYS A 1 89 ? 11.586 11.203 -11.109 1 96.62 89 LYS A C 1
ATOM 716 O O . LYS A 1 89 ? 10.672 10.578 -10.57 1 96.62 89 LYS A O 1
ATOM 721 N N . ASP A 1 90 ? 11.688 12.516 -11.031 1 96.88 90 ASP A N 1
ATOM 722 C CA . ASP A 1 90 ? 10.617 13.352 -10.5 1 96.88 90 ASP A CA 1
ATOM 723 C C . ASP A 1 90 ? 9.383 13.312 -11.406 1 96.88 90 ASP A C 1
ATOM 725 O O . ASP A 1 90 ? 9.508 13.32 -12.633 1 96.88 90 ASP A O 1
ATOM 729 N N . HIS A 1 91 ? 8.312 13.219 -10.758 1 96.81 91 HIS A N 1
ATOM 730 C CA . HIS A 1 91 ? 7.031 13.273 -11.453 1 96.81 91 HIS A CA 1
ATOM 731 C C . HIS A 1 91 ? 6.266 14.539 -11.109 1 96.81 91 HIS A C 1
ATOM 733 O O . HIS A 1 91 ? 5.832 14.719 -9.969 1 96.81 91 HIS A O 1
ATOM 739 N N . GLU A 1 92 ? 6.059 15.383 -12.102 1 96.94 92 GLU A N 1
ATOM 740 C CA . GLU A 1 92 ? 5.258 16.594 -11.883 1 96.94 92 GLU A CA 1
ATOM 741 C C . GLU A 1 92 ? 3.777 16.25 -11.75 1 96.94 92 GLU A C 1
ATOM 743 O O . GLU A 1 92 ? 3.295 15.305 -12.375 1 96.94 92 GLU A O 1
ATOM 748 N N . VAL A 1 93 ? 3.127 16.953 -10.969 1 96.19 93 VAL A N 1
ATOM 749 C CA . VAL A 1 93 ? 1.696 16.703 -10.805 1 96.19 93 VAL A CA 1
ATOM 750 C C . VAL A 1 93 ? 0.905 17.859 -11.445 1 96.19 93 VAL A C 1
ATOM 752 O O . VAL A 1 93 ? 1.397 18.984 -11.539 1 96.19 93 VAL A O 1
ATOM 755 N N . GLU A 1 94 ? -0.282 17.562 -11.852 1 94.12 94 GLU A N 1
ATOM 756 C CA . GLU A 1 94 ? -1.173 18.578 -12.398 1 94.12 94 GLU A CA 1
ATOM 757 C C . GLU A 1 94 ? -1.776 19.438 -11.297 1 94.12 94 GLU A C 1
ATOM 759 O O . GLU A 1 94 ? -2.367 18.906 -10.344 1 94.12 94 GLU A O 1
ATOM 764 N N . VAL A 1 95 ? -1.594 20.734 -11.406 1 95.12 95 VAL A N 1
ATOM 765 C CA . VAL A 1 95 ? -2.109 21.672 -10.406 1 95.12 95 VAL A CA 1
ATOM 766 C C . VAL A 1 95 ? -2.832 22.828 -11.102 1 95.12 95 VAL A C 1
ATOM 768 O O . VAL A 1 95 ? -2.625 23.062 -12.289 1 95.12 95 VAL A O 1
ATOM 771 N N . PRO A 1 96 ? -3.709 23.484 -10.414 1 92.81 96 PRO A N 1
ATOM 772 C CA . PRO A 1 96 ? -4.297 24.703 -10.984 1 92.81 96 PRO A CA 1
ATOM 773 C C . PRO A 1 96 ? -3.258 25.766 -11.289 1 92.81 96 PRO A C 1
ATOM 775 O O . PRO A 1 96 ? -2.137 25.719 -10.781 1 92.81 96 PRO A O 1
ATOM 778 N N . ASP A 1 97 ? -3.666 26.781 -12.039 1 93 97 ASP A N 1
ATOM 779 C CA . ASP A 1 97 ? -2.762 27.812 -12.555 1 93 97 ASP A CA 1
ATOM 780 C C . ASP A 1 97 ? -2.068 28.547 -11.414 1 93 97 ASP A C 1
ATOM 782 O O . ASP A 1 97 ? -0.872 28.844 -11.492 1 93 97 ASP A O 1
ATOM 786 N N . TYR A 1 98 ? -2.793 28.812 -10.406 1 90.38 98 TYR A N 1
ATOM 787 C CA 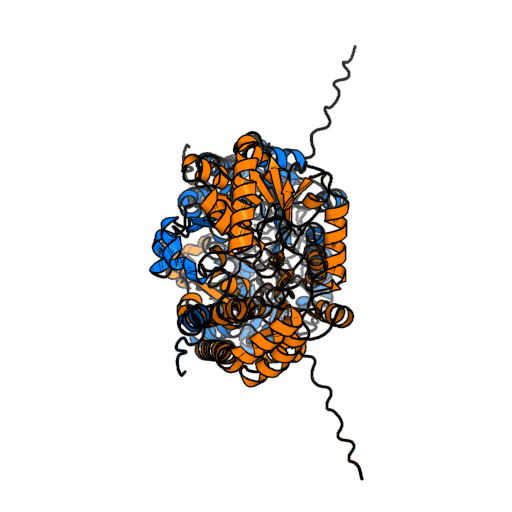. TYR A 1 98 ? -2.244 29.656 -9.344 1 90.38 98 TYR A CA 1
ATOM 788 C C . TYR A 1 98 ? -1.19 28.891 -8.547 1 90.38 98 TYR A C 1
ATOM 790 O O . TYR A 1 98 ? -0.423 29.484 -7.789 1 90.38 98 TYR A O 1
ATOM 798 N N . GLN A 1 99 ? -1.033 27.531 -8.742 1 94.94 99 GLN A N 1
ATOM 799 C CA . GLN A 1 99 ? -0.056 26.703 -8.031 1 94.94 99 GLN A CA 1
ATOM 800 C C . GLN A 1 99 ? 1.085 26.297 -8.953 1 94.94 99 GLN A C 1
ATOM 802 O O . GLN A 1 99 ? 2.023 25.609 -8.516 1 94.94 99 GLN A O 1
ATOM 807 N N . LYS A 1 100 ? 1.111 26.625 -10.188 1 95.5 100 LYS A N 1
ATOM 808 C CA . LYS A 1 100 ? 2.064 26.141 -11.188 1 95.5 100 LYS A CA 1
ATOM 809 C C . LYS A 1 100 ? 3.494 26.516 -10.805 1 95.5 100 LYS A C 1
ATOM 811 O O . LYS A 1 100 ? 4.43 25.75 -11.07 1 95.5 100 LYS A O 1
ATOM 816 N N . SER A 1 101 ? 3.619 27.641 -10.164 1 95.25 101 SER A N 1
ATOM 817 C CA . SER A 1 101 ? 4.953 28.109 -9.805 1 95.25 101 SER A CA 1
ATOM 818 C C . SER A 1 101 ? 5.477 27.391 -8.562 1 95.25 101 SER A C 1
ATOM 820 O O . SER A 1 101 ? 6.633 27.562 -8.18 1 95.25 101 SER A O 1
ATOM 822 N N . TRP A 1 102 ? 4.695 26.531 -7.926 1 96.75 102 TRP A N 1
ATOM 823 C CA . TRP A 1 102 ? 5.066 25.875 -6.668 1 96.75 102 TRP A CA 1
ATOM 824 C C . TRP A 1 102 ? 5.93 24.641 -6.922 1 96.75 102 TRP A C 1
ATOM 826 O O . TRP A 1 102 ? 6.422 24.016 -5.98 1 96.75 102 TRP A O 1
ATOM 836 N N . LYS A 1 103 ? 6.156 24.281 -8.141 1 96.44 103 LYS A N 1
ATOM 837 C CA . LYS A 1 103 ? 7.012 23.156 -8.539 1 96.44 103 LYS A CA 1
ATOM 838 C C . LYS A 1 103 ? 6.602 21.875 -7.824 1 96.44 103 LYS A C 1
ATOM 840 O O . LYS A 1 103 ? 7.453 21.156 -7.289 1 96.44 103 LYS A O 1
ATOM 845 N N . ALA A 1 104 ? 5.281 21.656 -7.734 1 98 104 ALA A N 1
ATOM 846 C CA . ALA A 1 104 ? 4.762 20.469 -7.07 1 98 104 ALA A CA 1
ATOM 847 C C . ALA A 1 104 ? 5.129 19.203 -7.84 1 98 104 ALA A C 1
ATOM 849 O O . ALA A 1 104 ? 4.848 19.094 -9.039 1 98 104 ALA A O 1
ATOM 850 N N . ARG A 1 105 ? 5.77 18.281 -7.188 1 98.12 105 ARG A N 1
ATOM 851 C CA . ARG A 1 105 ? 6.234 17.031 -7.781 1 98.12 105 ARG A CA 1
ATOM 852 C C . ARG A 1 105 ? 6.438 15.961 -6.719 1 98.12 105 ARG A C 1
ATOM 854 O O . ARG A 1 105 ? 6.363 16.25 -5.523 1 98.12 105 ARG A O 1
ATOM 861 N N . TYR A 1 106 ? 6.598 14.766 -7.156 1 97.69 106 TYR A N 1
ATOM 862 C CA . TYR A 1 106 ? 6.996 13.695 -6.25 1 97.69 106 TYR A CA 1
ATOM 863 C C . TYR A 1 106 ? 8.023 12.781 -6.902 1 97.69 106 TYR A C 1
ATOM 865 O O . TYR A 1 106 ? 8.195 12.805 -8.125 1 97.69 106 TYR A O 1
ATOM 873 N N . HIS A 1 107 ? 8.758 12.086 -6.164 1 97.06 107 HIS A N 1
ATOM 874 C CA . HIS A 1 107 ? 9.625 10.992 -6.598 1 97.06 107 HIS A CA 1
ATOM 875 C C . HIS A 1 107 ? 9.523 9.797 -5.656 1 97.06 107 HIS A C 1
ATOM 877 O O . HIS A 1 107 ? 8.977 9.914 -4.555 1 97.06 107 HIS A O 1
ATOM 883 N N . HIS A 1 108 ? 9.984 8.656 -6.129 1 97.75 108 HIS A N 1
ATOM 884 C CA . HIS A 1 108 ? 10 7.445 -5.32 1 97.75 108 HIS A CA 1
ATOM 885 C C . HIS A 1 108 ? 11.25 7.379 -4.449 1 97.75 108 HIS A C 1
ATOM 887 O O . HIS A 1 108 ? 12.375 7.52 -4.953 1 97.75 108 HIS A O 1
ATOM 893 N N . SER A 1 109 ? 11.023 7.254 -3.168 1 97.75 109 SER A N 1
ATOM 894 C CA . SER A 1 109 ? 12.102 7.062 -2.201 1 97.75 109 SER A CA 1
ATOM 895 C C . SER A 1 109 ? 12.062 5.664 -1.595 1 97.75 109 SER A C 1
ATOM 897 O O . SER A 1 109 ? 10.984 5.109 -1.376 1 97.75 109 SER A O 1
ATOM 899 N N . PRO A 1 110 ? 13.312 5.074 -1.394 1 98.25 110 PRO A N 1
ATOM 900 C CA . PRO A 1 110 ? 13.305 3.736 -0.792 1 98.25 110 PRO A CA 1
ATOM 901 C C . PRO A 1 110 ? 12.688 3.723 0.605 1 98.25 110 PRO A C 1
ATOM 903 O O . PRO A 1 110 ? 12.883 4.664 1.38 1 98.25 110 PRO A O 1
ATOM 906 N N . LYS A 1 111 ? 11.977 2.668 0.925 1 98.31 111 LYS A N 1
ATOM 907 C CA . LYS A 1 111 ? 11.414 2.529 2.264 1 98.31 111 LYS A CA 1
ATOM 908 C C . LYS A 1 111 ? 12.516 2.328 3.305 1 98.31 111 LYS A C 1
ATOM 910 O O . LYS A 1 111 ? 12.344 2.691 4.473 1 98.31 111 LYS A O 1
ATOM 915 N N . GLY A 1 112 ? 13.633 1.646 2.947 1 98.25 112 GLY A N 1
ATOM 916 C CA . GLY A 1 112 ? 14.727 1.501 3.895 1 98.25 112 GLY A CA 1
ATOM 917 C C . GLY A 1 112 ? 15.32 0.106 3.906 1 98.25 112 GLY A C 1
ATOM 918 O O . GLY A 1 112 ? 15.766 -0.397 2.871 1 98.25 112 GLY A O 1
ATOM 919 N N . VAL A 1 113 ? 15.328 -0.562 5.086 1 98.69 113 VAL A N 1
ATOM 920 C CA . VAL A 1 113 ? 15.812 -1.922 5.289 1 98.69 113 VAL A CA 1
ATOM 921 C C . VAL A 1 113 ? 14.641 -2.896 5.301 1 98.69 113 VAL A C 1
ATOM 923 O O . VAL A 1 113 ? 13.773 -2.82 6.176 1 98.69 113 VAL A O 1
ATOM 926 N N . VAL A 1 114 ? 14.688 -3.828 4.312 1 98.88 114 VAL A N 1
ATOM 927 C CA . VAL A 1 114 ? 13.484 -4.629 4.102 1 98.88 114 VAL A CA 1
ATOM 928 C C . VAL A 1 114 ? 13.805 -6.109 4.309 1 98.88 114 VAL A C 1
ATOM 930 O O . VAL A 1 114 ? 14.969 -6.516 4.223 1 98.88 114 VAL A O 1
ATOM 933 N N . LEU A 1 115 ? 12.758 -6.871 4.688 1 98.88 115 LEU A N 1
ATOM 934 C CA . LEU A 1 115 ? 12.828 -8.32 4.855 1 98.88 115 LEU A CA 1
ATOM 935 C C . LEU A 1 115 ? 11.992 -9.031 3.797 1 98.88 115 LEU A C 1
ATOM 937 O O . LEU A 1 115 ? 10.82 -8.695 3.596 1 98.88 115 LEU A O 1
ATOM 941 N N . ILE A 1 116 ? 12.633 -9.945 3.098 1 98.81 116 ILE A N 1
ATOM 942 C CA . ILE A 1 116 ? 11.977 -10.766 2.082 1 98.81 116 ILE A CA 1
ATOM 943 C C . ILE A 1 116 ? 11.945 -12.219 2.531 1 98.81 116 ILE A C 1
ATOM 945 O O . ILE A 1 116 ? 12.992 -12.852 2.703 1 98.81 116 ILE A O 1
ATOM 949 N N . ILE A 1 117 ? 10.75 -12.758 2.74 1 98.69 117 ILE A N 1
ATOM 950 C CA . ILE A 1 117 ? 10.57 -14.141 3.18 1 98.69 117 ILE A CA 1
ATOM 951 C C . ILE A 1 117 ? 9.977 -14.969 2.041 1 98.69 117 ILE A C 1
ATOM 953 O O . ILE A 1 117 ? 8.883 -14.672 1.551 1 98.69 117 ILE A O 1
ATOM 957 N N . VAL A 1 118 ? 10.68 -16.031 1.688 1 97.94 118 VAL A N 1
ATOM 958 C CA . VAL A 1 118 ? 10.43 -16.703 0.417 1 97.94 118 VAL A CA 1
ATOM 959 C C . VAL A 1 118 ? 10.055 -18.156 0.668 1 97.94 118 VAL A C 1
ATOM 961 O O . VAL A 1 118 ? 10.68 -18.828 1.489 1 97.94 118 VAL A O 1
ATOM 964 N N . PRO A 1 119 ? 9.062 -18.688 -0.021 1 97.62 119 PRO A N 1
ATOM 965 C CA . PRO A 1 119 ? 8.664 -20.078 0.13 1 97.62 119 PRO A CA 1
ATOM 966 C C . PRO A 1 119 ? 9.578 -21.047 -0.632 1 97.62 119 PRO A C 1
ATOM 968 O O . PRO A 1 119 ? 10.492 -20.594 -1.337 1 97.62 119 PRO A O 1
ATOM 971 N N . TRP A 1 120 ? 9.266 -22.328 -0.537 1 97.81 120 TRP A N 1
ATOM 972 C CA . TRP A 1 120 ? 10.164 -23.391 -1.007 1 97.81 120 TRP A CA 1
ATOM 973 C C . TRP A 1 120 ? 9.844 -23.766 -2.449 1 97.81 120 TRP A C 1
ATOM 975 O O . TRP A 1 120 ? 10.656 -24.391 -3.127 1 97.81 120 TRP A O 1
ATOM 985 N N . ASN A 1 121 ? 8.695 -23.422 -2.926 1 97.44 121 ASN A N 1
ATOM 986 C CA . ASN A 1 121 ? 8.219 -24.062 -4.141 1 97.44 121 ASN A CA 1
ATOM 987 C C . ASN A 1 121 ? 8.852 -23.453 -5.387 1 97.44 121 ASN A C 1
ATOM 989 O O . ASN A 1 121 ? 9.047 -24.156 -6.391 1 97.44 121 ASN A O 1
ATOM 993 N N . TYR A 1 122 ? 9.094 -22.219 -5.457 1 97.62 122 TYR A N 1
ATOM 994 C CA . TYR A 1 122 ? 9.859 -21.5 -6.465 1 97.62 122 TYR A CA 1
ATOM 995 C C . TYR A 1 122 ? 10.883 -20.578 -5.816 1 97.62 122 TYR A C 1
ATOM 997 O O . TYR A 1 122 ? 10.812 -19.344 -5.969 1 97.62 122 TYR A O 1
ATOM 1005 N N . PRO A 1 123 ? 11.852 -21.172 -5.199 1 98.25 123 PRO A N 1
ATOM 1006 C CA . PRO A 1 123 ? 12.688 -20.375 -4.293 1 98.25 123 PRO A CA 1
ATOM 1007 C C . PRO A 1 123 ? 13.586 -19.375 -5.031 1 98.25 123 PRO A C 1
ATOM 1009 O O . PRO A 1 123 ? 13.914 -18.328 -4.492 1 98.25 123 PRO A O 1
ATOM 1012 N N . VAL A 1 124 ? 13.969 -19.672 -6.293 1 98.69 124 VAL A N 1
ATOM 1013 C CA . VAL A 1 124 ? 14.867 -18.766 -7.02 1 98.69 124 VAL A CA 1
ATOM 1014 C C . VAL A 1 124 ? 14.109 -17.516 -7.457 1 98.69 124 VAL A C 1
ATOM 1016 O O . VAL A 1 124 ? 14.391 -16.422 -6.988 1 98.69 124 VAL A O 1
ATOM 1019 N N . ILE A 1 125 ? 13.07 -17.719 -8.203 1 98.25 125 ILE A N 1
ATOM 1020 C CA . ILE A 1 125 ? 12.422 -16.562 -8.82 1 98.25 125 ILE A CA 1
ATOM 1021 C C . ILE A 1 125 ? 11.711 -15.742 -7.754 1 98.25 125 ILE A C 1
ATOM 1023 O O . ILE A 1 125 ? 11.656 -14.516 -7.852 1 98.25 125 ILE A O 1
ATOM 1027 N N . LEU A 1 126 ? 11.172 -16.359 -6.754 1 98 126 LEU A N 1
ATOM 1028 C CA . LEU A 1 126 ? 10.453 -15.609 -5.738 1 98 126 LEU A CA 1
ATOM 1029 C C . LEU A 1 126 ? 11.414 -14.836 -4.848 1 98 126 LEU A C 1
ATOM 1031 O O . LEU A 1 126 ? 11.055 -13.789 -4.301 1 98 126 LEU A O 1
ATOM 1035 N N . SER A 1 127 ? 12.648 -15.281 -4.723 1 98.62 127 SER A N 1
ATOM 1036 C CA . SER A 1 127 ? 13.695 -14.492 -4.074 1 98.62 127 SER A CA 1
ATOM 1037 C C . SER A 1 127 ? 14.117 -13.32 -4.953 1 98.62 127 SER A C 1
ATOM 1039 O O . SER A 1 127 ? 14.195 -12.188 -4.48 1 98.62 127 SER A O 1
ATOM 1041 N N . ILE A 1 128 ? 14.336 -13.625 -6.188 1 98.69 128 ILE A N 1
ATOM 1042 C CA . ILE A 1 128 ? 14.969 -12.664 -7.086 1 98.69 128 ILE A CA 1
ATOM 1043 C C . ILE A 1 128 ? 13.969 -11.578 -7.465 1 98.69 128 ILE A C 1
ATOM 1045 O O . ILE A 1 128 ? 14.336 -10.406 -7.582 1 98.69 128 ILE A O 1
ATOM 1049 N N . GLN A 1 129 ? 12.766 -11.984 -7.695 1 97.81 129 GLN A N 1
ATOM 1050 C CA . GLN A 1 129 ? 11.742 -11.016 -8.062 1 97.81 129 GLN A CA 1
ATOM 1051 C C . GLN A 1 129 ? 11.617 -9.922 -7.004 1 97.81 129 GLN A C 1
ATOM 1053 O O . GLN A 1 129 ? 11.633 -8.734 -7.324 1 97.81 129 GLN A O 1
ATOM 1058 N N . SER A 1 130 ? 11.539 -10.281 -5.758 1 98.38 130 SER A N 1
ATOM 1059 C CA . SER A 1 130 ? 11.422 -9.328 -4.66 1 98.38 130 SER A CA 1
ATOM 1060 C C . SER A 1 130 ? 12.734 -8.586 -4.43 1 98.38 130 SER A C 1
ATOM 1062 O O . SER A 1 130 ? 12.734 -7.375 -4.219 1 98.38 130 SER A O 1
ATOM 1064 N N . LEU A 1 131 ? 13.812 -9.289 -4.527 1 98.88 131 LEU A N 1
ATOM 1065 C CA . LEU A 1 131 ? 15.117 -8.68 -4.273 1 98.88 131 LEU A CA 1
ATOM 1066 C C . LEU A 1 131 ? 15.453 -7.656 -5.355 1 98.88 131 LEU A C 1
ATOM 1068 O O . LEU A 1 131 ? 15.961 -6.574 -5.059 1 98.88 131 LEU A O 1
ATOM 1072 N N . SER A 1 132 ? 15.234 -8 -6.625 1 98.75 132 SER A N 1
ATOM 1073 C CA . SER A 1 132 ? 15.508 -7.062 -7.703 1 98.75 132 SER A CA 1
ATOM 1074 C C . SER A 1 132 ? 14.68 -5.793 -7.562 1 98.75 132 SER A C 1
ATOM 1076 O O . SER A 1 132 ? 15.172 -4.691 -7.836 1 98.75 132 SER A O 1
ATOM 1078 N N . SER A 1 133 ? 13.445 -5.953 -7.117 1 98.69 133 SER A N 1
ATOM 1079 C CA . SER A 1 133 ? 12.594 -4.793 -6.875 1 98.69 133 SER A CA 1
ATOM 1080 C C . SER A 1 133 ? 13.125 -3.943 -5.727 1 98.69 133 SER A C 1
ATOM 1082 O O . SER A 1 133 ? 13.102 -2.713 -5.797 1 98.69 133 SER A O 1
ATOM 1084 N N . ALA A 1 134 ? 13.555 -4.586 -4.668 1 98.88 134 ALA A N 1
ATOM 1085 C CA . ALA A 1 134 ? 14.125 -3.877 -3.527 1 98.88 134 ALA A CA 1
ATOM 1086 C C . ALA A 1 134 ? 15.383 -3.113 -3.926 1 98.88 134 ALA A C 1
ATOM 1088 O O . ALA A 1 134 ? 15.57 -1.963 -3.525 1 98.88 134 ALA A O 1
ATOM 1089 N N . ILE A 1 135 ? 16.234 -3.762 -4.727 1 98.94 135 ILE A N 1
ATOM 1090 C CA . ILE A 1 135 ? 17.453 -3.131 -5.223 1 98.94 135 ILE A CA 1
ATOM 1091 C C . ILE A 1 135 ? 17.094 -1.925 -6.086 1 98.94 135 ILE A C 1
ATOM 1093 O O . ILE A 1 135 ? 17.672 -0.845 -5.93 1 98.94 135 ILE A O 1
ATOM 1097 N N . ALA A 1 136 ? 16.156 -2.127 -6.973 1 98.88 136 ALA A N 1
ATOM 1098 C CA . ALA A 1 136 ? 15.727 -1.04 -7.848 1 98.88 136 ALA A CA 1
ATOM 1099 C C . ALA A 1 136 ? 15.234 0.158 -7.039 1 98.88 136 ALA A C 1
ATOM 1101 O O . ALA A 1 136 ? 15.523 1.307 -7.383 1 98.88 136 ALA A O 1
ATOM 1102 N N . ALA A 1 137 ? 14.555 -0.072 -5.977 1 98.69 137 ALA A N 1
ATOM 1103 C CA . ALA A 1 137 ? 14.008 0.995 -5.141 1 98.69 137 ALA A CA 1
ATOM 1104 C C . ALA A 1 137 ? 15.109 1.696 -4.352 1 98.69 137 ALA A C 1
ATOM 1106 O O . ALA A 1 137 ? 14.922 2.822 -3.883 1 98.69 137 ALA A O 1
ATOM 1107 N N . GLY A 1 138 ? 16.203 0.995 -4.133 1 98.69 138 GLY A N 1
ATOM 1108 C CA . GLY A 1 138 ? 17.297 1.554 -3.359 1 98.69 138 GLY A CA 1
ATOM 1109 C C . GLY A 1 138 ? 17.312 1.092 -1.914 1 98.69 138 GLY A C 1
ATOM 1110 O O . GLY A 1 138 ? 17.844 1.774 -1.041 1 98.69 138 GLY A O 1
ATOM 1111 N N . CYS A 1 139 ? 16.703 -0.036 -1.616 1 98.88 139 CYS A N 1
ATOM 1112 C CA . CYS A 1 139 ? 16.656 -0.586 -0.266 1 98.88 139 CYS A CA 1
ATOM 1113 C C . CYS A 1 139 ? 17.859 -1.484 -0.003 1 98.88 139 CYS A C 1
ATOM 1115 O O . CYS A 1 139 ? 18.469 -2.006 -0.939 1 98.88 139 CYS A O 1
ATOM 1117 N N . CYS A 1 140 ? 18.203 -1.625 1.259 1 98.88 140 CYS A N 1
ATOM 1118 C CA . CYS A 1 140 ? 18.922 -2.809 1.723 1 98.88 140 CYS A CA 1
ATOM 1119 C C . CYS A 1 140 ? 17.953 -3.939 2.045 1 98.88 140 CYS A C 1
ATOM 1121 O O . CYS A 1 140 ? 16.797 -3.693 2.395 1 98.88 140 CYS A O 1
ATOM 1123 N N . ALA A 1 141 ? 18.484 -5.188 1.9 1 98.94 141 ALA A N 1
ATOM 1124 C CA . ALA A 1 141 ? 17.5 -6.266 2.045 1 98.94 141 ALA A CA 1
ATOM 1125 C C . ALA A 1 141 ? 18.141 -7.504 2.662 1 98.94 141 ALA A C 1
ATOM 1127 O O . ALA A 1 141 ? 19.312 -7.812 2.389 1 98.94 141 ALA A O 1
ATOM 1128 N N . ALA A 1 142 ? 17.375 -8.141 3.508 1 98.75 142 ALA A N 1
ATOM 1129 C CA . ALA A 1 142 ? 17.656 -9.516 3.924 1 98.75 142 ALA A CA 1
ATOM 1130 C C . ALA A 1 142 ? 16.641 -10.477 3.301 1 98.75 142 ALA A C 1
ATOM 1132 O O . ALA A 1 142 ? 15.438 -10.227 3.318 1 98.75 142 ALA A O 1
ATOM 1133 N N . VAL A 1 143 ? 17.156 -11.531 2.729 1 98.75 143 VAL A N 1
ATOM 1134 C CA . VAL A 1 143 ? 16.312 -12.562 2.135 1 98.75 143 VAL A CA 1
ATOM 1135 C C . VAL A 1 143 ? 16.344 -13.82 3 1 98.75 143 VAL A C 1
ATOM 1137 O O . VAL A 1 143 ? 17.422 -14.289 3.381 1 98.75 143 VAL A O 1
ATOM 1140 N N . LYS A 1 144 ? 15.227 -14.289 3.344 1 98.25 144 LYS A N 1
ATOM 1141 C CA . LYS A 1 144 ? 15.109 -15.523 4.121 1 98.25 144 LYS A CA 1
ATOM 1142 C C . LYS A 1 144 ? 14.406 -16.609 3.314 1 98.25 144 LYS A C 1
ATOM 1144 O O . LYS A 1 144 ? 13.188 -16.766 3.391 1 98.25 144 LYS A O 1
ATOM 1149 N N . PRO A 1 145 ? 15.133 -17.531 2.652 1 97.81 145 PRO A N 1
ATOM 1150 C CA . PRO A 1 145 ? 14.531 -18.672 1.975 1 97.81 145 PRO A CA 1
ATOM 1151 C C . PRO A 1 145 ? 14.008 -19.734 2.949 1 97.81 145 PRO A C 1
ATOM 1153 O O . PRO A 1 145 ? 14.43 -19.766 4.109 1 97.81 145 PRO A O 1
ATOM 1156 N N . SER A 1 146 ? 13.125 -20.531 2.482 1 97.38 146 SER A N 1
ATOM 1157 C CA . SER A 1 146 ? 12.531 -21.578 3.309 1 97.38 146 SER A CA 1
ATOM 1158 C C . SER A 1 146 ? 13.555 -22.641 3.67 1 97.38 146 SER A C 1
ATOM 1160 O O . SER A 1 146 ? 14.383 -23.031 2.838 1 97.38 146 SER A O 1
ATOM 1162 N N . GLU A 1 147 ? 13.453 -23.156 4.887 1 95.38 147 GLU A N 1
ATOM 1163 C CA . GLU A 1 147 ? 14.32 -24.234 5.336 1 95.38 147 GLU A CA 1
ATOM 1164 C C . GLU A 1 147 ? 13.922 -25.562 4.691 1 95.38 147 GLU A C 1
ATOM 1166 O O . GLU A 1 147 ? 14.68 -26.531 4.738 1 95.38 147 GLU A O 1
ATOM 1171 N N . LEU A 1 148 ? 12.805 -25.609 4.035 1 95.94 148 LEU A N 1
ATOM 1172 C CA . LEU A 1 148 ? 12.328 -26.828 3.393 1 95.94 148 LEU A CA 1
ATOM 1173 C C . LEU A 1 148 ? 13.047 -27.062 2.066 1 95.94 148 LEU A C 1
ATOM 1175 O O . LEU A 1 148 ? 12.984 -28.156 1.503 1 95.94 148 LEU A O 1
ATOM 1179 N N . SER A 1 149 ? 13.648 -26.031 1.535 1 96.88 149 SER A N 1
ATOM 1180 C CA . SER A 1 149 ? 14.547 -26.172 0.388 1 96.88 149 SER A CA 1
ATOM 1181 C C . SER A 1 149 ? 15.984 -25.844 0.768 1 96.88 149 SER A C 1
ATOM 1183 O O . SER A 1 149 ? 16.547 -24.859 0.294 1 96.88 149 SER A O 1
ATOM 1185 N N . PRO A 1 150 ? 16.578 -26.719 1.518 1 97.25 150 PRO A N 1
ATOM 1186 C CA . PRO A 1 150 ? 17.844 -26.406 2.172 1 97.25 150 PRO A CA 1
ATOM 1187 C C . PRO A 1 150 ? 19 -26.281 1.182 1 97.25 150 PRO A C 1
ATOM 1189 O O . PRO A 1 150 ? 19.938 -25.5 1.414 1 97.25 150 PRO A O 1
ATOM 1192 N N . HIS A 1 151 ? 19.031 -27.062 0.1 1 98.25 151 HIS A N 1
ATOM 1193 C CA . HIS A 1 151 ? 20.125 -26.984 -0.853 1 98.25 151 HIS A CA 1
ATOM 1194 C C . HIS A 1 151 ? 20.141 -25.641 -1.578 1 98.25 151 HIS A C 1
ATOM 1196 O O . HIS A 1 151 ? 21.203 -25.031 -1.746 1 98.25 151 HIS A O 1
ATOM 1202 N N . PHE A 1 152 ? 18.984 -25.156 -1.973 1 98.25 152 PHE A N 1
ATOM 1203 C CA . PHE A 1 152 ? 18.891 -23.828 -2.541 1 98.25 152 PHE A CA 1
ATOM 1204 C C . PHE A 1 152 ? 19.328 -22.781 -1.522 1 98.25 152 PHE A C 1
ATOM 1206 O O . PHE A 1 152 ? 20.125 -21.891 -1.839 1 98.25 152 PHE A O 1
ATOM 1213 N N . SER A 1 153 ? 18.734 -22.859 -0.352 1 98.25 153 SER A N 1
ATOM 1214 C CA . SER A 1 153 ? 19.016 -21.875 0.694 1 98.25 153 SER A CA 1
ATOM 1215 C C . SER A 1 153 ? 20.516 -21.75 0.94 1 98.25 153 SER A C 1
ATOM 1217 O O . SER A 1 153 ? 21.031 -20.625 1.008 1 98.25 153 SER A O 1
ATOM 1219 N N . THR A 1 154 ? 21.172 -22.844 1.046 1 98.25 154 THR A N 1
ATOM 1220 C CA . THR A 1 154 ? 22.609 -22.859 1.294 1 98.25 154 THR A CA 1
ATOM 1221 C C . THR A 1 154 ? 23.359 -22.281 0.105 1 98.25 154 THR A C 1
ATOM 1223 O O . THR A 1 154 ? 24.266 -21.453 0.281 1 98.25 154 THR A O 1
ATOM 1226 N N . LEU A 1 155 ? 23 -22.703 -1.058 1 98.75 155 LEU A N 1
ATOM 1227 C CA . LEU A 1 155 ? 23.656 -22.234 -2.271 1 98.75 155 LEU A CA 1
ATOM 1228 C C . LEU A 1 155 ? 23.5 -20.719 -2.414 1 98.75 155 LEU A C 1
ATOM 1230 O O . LEU A 1 155 ? 24.469 -20.016 -2.719 1 98.75 155 LEU A O 1
ATOM 1234 N N . PHE A 1 156 ? 22.312 -20.234 -2.223 1 98.75 156 PHE A N 1
ATOM 1235 C CA . PHE A 1 156 ? 22.016 -18.812 -2.369 1 98.75 156 PHE A CA 1
ATOM 1236 C C . PHE A 1 156 ? 22.797 -17.984 -1.359 1 98.75 156 PHE A C 1
ATOM 1238 O O . PHE A 1 156 ? 23.344 -16.922 -1.697 1 98.75 156 PHE A O 1
ATOM 1245 N N . ALA A 1 157 ? 22.891 -18.422 -0.145 1 98.31 157 ALA A N 1
ATOM 1246 C CA . ALA A 1 157 ? 23.656 -17.766 0.905 1 98.31 157 ALA A CA 1
ATOM 1247 C C . ALA A 1 157 ? 25.141 -17.688 0.546 1 98.31 157 ALA A C 1
ATOM 1249 O O . ALA A 1 157 ? 25.828 -16.719 0.889 1 98.31 157 ALA A O 1
ATOM 1250 N N . GLU A 1 158 ? 25.609 -18.688 -0.093 1 98.56 158 GLU A N 1
ATOM 1251 C CA . GLU A 1 158 ? 27.016 -18.75 -0.489 1 98.56 158 GLU A CA 1
ATOM 1252 C C . GLU A 1 158 ? 27.312 -17.812 -1.661 1 98.56 158 GLU A C 1
ATOM 1254 O O . GLU A 1 158 ? 28.344 -17.156 -1.693 1 98.56 158 GLU A O 1
ATOM 1259 N N . LEU A 1 159 ? 26.406 -17.766 -2.578 1 98.81 159 LEU A N 1
ATOM 1260 C CA . LEU A 1 159 ? 26.656 -17.094 -3.848 1 98.81 159 LEU A CA 1
ATOM 1261 C C . LEU A 1 159 ? 26.406 -15.594 -3.73 1 98.81 159 LEU A C 1
ATOM 1263 O O . LEU A 1 159 ? 27.125 -14.789 -4.328 1 98.81 159 LEU A O 1
ATOM 1267 N N . LEU A 1 160 ? 25.406 -15.195 -3.004 1 98.81 160 LEU A N 1
ATOM 1268 C CA . LEU A 1 160 ? 24.922 -13.812 -3.029 1 98.81 160 LEU A CA 1
ATOM 1269 C C . LEU A 1 160 ? 26.047 -12.844 -2.676 1 98.81 160 LEU A C 1
ATOM 1271 O O . LEU A 1 160 ? 26.281 -11.875 -3.402 1 98.81 160 LEU A O 1
ATOM 1275 N N . PRO A 1 161 ? 26.859 -13.102 -1.62 1 98.31 161 PRO A N 1
ATOM 1276 C CA . PRO A 1 161 ? 27.891 -12.125 -1.235 1 98.31 161 PRO A CA 1
ATOM 1277 C C . PRO A 1 161 ? 29.047 -12.062 -2.234 1 98.31 161 PRO A C 1
ATOM 1279 O O . PRO A 1 161 ? 29.844 -11.125 -2.195 1 98.31 161 PRO A O 1
ATOM 1282 N N . LYS A 1 162 ? 29.141 -13.039 -3.117 1 98.62 162 LYS A N 1
ATOM 1283 C CA . LYS A 1 162 ? 30.188 -13.047 -4.125 1 98.62 162 LYS A CA 1
ATOM 1284 C C . LYS A 1 162 ? 29.844 -12.102 -5.281 1 98.62 162 LYS A C 1
ATOM 1286 O O . LYS A 1 162 ? 30.719 -11.719 -6.051 1 98.62 162 LYS A O 1
ATOM 1291 N N . TYR A 1 163 ? 28.594 -11.766 -5.398 1 98.69 163 TYR A N 1
ATOM 1292 C CA . TYR A 1 163 ? 28.156 -11 -6.562 1 98.69 163 TYR A CA 1
ATOM 1293 C C . TYR A 1 163 ? 27.625 -9.633 -6.145 1 98.69 163 TYR A C 1
ATOM 1295 O O . TYR A 1 163 ? 27.781 -8.648 -6.875 1 98.69 163 TYR A O 1
ATOM 1303 N N . LEU A 1 164 ? 27 -9.547 -4.992 1 98.81 164 LEU A N 1
ATOM 1304 C CA . LEU A 1 164 ? 26.406 -8.297 -4.527 1 98.81 164 LEU A CA 1
ATOM 1305 C C . LEU A 1 164 ? 27.141 -7.762 -3.307 1 98.81 164 LEU A C 1
ATOM 1307 O O . LEU A 1 164 ? 27.875 -8.5 -2.65 1 98.81 164 LEU A O 1
ATOM 1311 N N . ASP A 1 165 ? 26.922 -6.48 -2.975 1 98.69 165 ASP A N 1
ATOM 1312 C CA . ASP A 1 165 ? 27.469 -5.883 -1.759 1 98.69 165 ASP A CA 1
ATOM 1313 C C . ASP A 1 165 ? 26.922 -6.57 -0.514 1 98.69 165 ASP A C 1
ATOM 1315 O O . ASP A 1 165 ? 25.734 -6.414 -0.184 1 98.69 165 ASP A O 1
ATOM 1319 N N . PRO A 1 166 ? 27.766 -7.281 0.177 1 98.25 166 PRO A N 1
ATOM 1320 C CA . PRO A 1 166 ? 27.25 -8.062 1.311 1 98.25 166 PRO A CA 1
ATOM 1321 C C . PRO A 1 166 ? 26.812 -7.184 2.48 1 98.25 166 PRO A C 1
ATOM 1323 O O . PRO A 1 166 ? 26.141 -7.66 3.396 1 98.25 166 PRO A O 1
ATOM 1326 N N . ALA A 1 167 ? 27.219 -5.965 2.465 1 98.44 167 ALA A N 1
ATOM 1327 C CA . ALA A 1 167 ? 26.766 -5.051 3.51 1 98.44 167 ALA A CA 1
ATOM 1328 C C . ALA A 1 167 ? 25.328 -4.605 3.26 1 98.44 167 ALA A C 1
ATOM 1330 O O . ALA A 1 167 ? 24.641 -4.172 4.184 1 98.44 167 ALA A O 1
ATOM 1331 N N . ALA A 1 168 ? 24.812 -4.68 1.993 1 98.88 168 ALA A N 1
ATOM 1332 C CA . ALA A 1 168 ? 23.5 -4.172 1.625 1 98.88 168 ALA A CA 1
ATOM 1333 C C . ALA A 1 168 ? 22.5 -5.316 1.43 1 98.88 168 ALA A C 1
ATOM 1335 O O . ALA A 1 168 ? 21.281 -5.117 1.536 1 98.88 168 ALA A O 1
ATOM 1336 N N . TYR A 1 169 ? 22.984 -6.473 1.06 1 98.88 169 TYR A N 1
ATOM 1337 C CA . TYR A 1 169 ? 22.125 -7.609 0.75 1 98.88 169 TYR A CA 1
ATOM 1338 C C . TYR A 1 169 ? 22.625 -8.883 1.418 1 98.88 169 TYR A C 1
ATOM 1340 O O . TYR A 1 169 ? 23.781 -9.266 1.23 1 98.88 169 TYR A O 1
ATOM 1348 N N . SER A 1 170 ? 21.734 -9.5 2.203 1 98.19 170 SER A N 1
ATOM 1349 C CA . SER A 1 170 ? 22.141 -10.664 2.98 1 98.19 170 SER A CA 1
ATOM 1350 C C . SER A 1 170 ? 21.078 -11.75 2.953 1 98.19 170 SER A C 1
ATOM 1352 O O . SER A 1 170 ? 19.922 -11.477 2.646 1 98.19 170 SER A O 1
ATOM 1354 N N . VAL A 1 171 ? 21.516 -12.961 3.23 1 98.25 171 VAL A N 1
ATOM 1355 C CA . VAL A 1 171 ? 20.609 -14.094 3.355 1 98.25 171 VAL A CA 1
ATOM 1356 C C . VAL A 1 171 ? 20.547 -14.547 4.812 1 98.25 171 VAL A C 1
ATOM 1358 O O . VAL A 1 171 ? 21.578 -14.695 5.469 1 98.25 171 VAL A O 1
ATOM 1361 N N . ILE A 1 172 ? 19.359 -14.656 5.32 1 96.81 172 ILE A N 1
ATOM 1362 C CA . ILE A 1 172 ? 19.141 -15.219 6.648 1 96.81 172 ILE A CA 1
ATOM 1363 C C . ILE A 1 172 ? 18.672 -16.672 6.527 1 96.81 172 ILE A C 1
ATOM 1365 O O . ILE A 1 172 ? 17.672 -16.953 5.867 1 96.81 172 ILE A O 1
ATOM 1369 N N . GLN A 1 173 ? 19.422 -17.516 7.094 1 94.19 173 GLN A N 1
ATOM 1370 C CA . GLN A 1 173 ? 19.047 -18.922 7.141 1 94.19 173 GLN A CA 1
ATOM 1371 C C . GLN A 1 173 ? 18.5 -19.297 8.516 1 94.19 173 GLN A C 1
ATOM 1373 O O . GLN A 1 173 ? 18.766 -18.609 9.5 1 94.19 173 GLN A O 1
ATOM 1378 N N . GLY A 1 174 ? 17.781 -20.328 8.594 1 87.06 174 GLY A N 1
ATOM 1379 C CA . GLY A 1 174 ? 17.219 -20.797 9.852 1 87.06 174 GLY A CA 1
ATOM 1380 C C . GLY A 1 174 ? 15.742 -21.125 9.766 1 87.06 174 GLY A C 1
ATOM 1381 O O . GLY A 1 174 ? 15.109 -20.906 8.727 1 87.06 174 GLY A O 1
ATOM 1382 N N . ALA A 1 175 ? 15.305 -21.641 10.914 1 89.31 175 ALA A N 1
ATOM 1383 C CA . ALA A 1 175 ? 13.906 -22.062 10.992 1 89.31 175 ALA A CA 1
ATOM 1384 C C . ALA A 1 175 ? 13.125 -21.172 11.945 1 89.31 175 ALA A C 1
ATOM 1386 O O . ALA A 1 175 ? 13.281 -19.938 11.938 1 89.31 175 ALA A O 1
ATOM 1387 N N . ILE A 1 176 ? 12.172 -21.719 12.578 1 86.94 176 ILE A N 1
ATOM 1388 C CA . ILE A 1 176 ? 11.156 -20.984 13.336 1 86.94 176 ILE A CA 1
ATOM 1389 C C . ILE A 1 176 ? 11.828 -20.172 14.438 1 86.94 176 ILE A C 1
ATOM 1391 O O . ILE A 1 176 ? 11.539 -18.984 14.586 1 86.94 176 ILE A O 1
ATOM 1395 N N . PRO A 1 177 ? 12.828 -20.672 15.203 1 86.88 177 PRO A N 1
ATOM 1396 C CA . PRO A 1 177 ? 13.43 -19.859 16.266 1 86.88 177 PRO A CA 1
ATOM 1397 C C . PRO A 1 177 ? 14.141 -18.625 15.719 1 86.88 177 PRO A C 1
ATOM 1399 O O . PRO A 1 177 ? 14.023 -17.547 16.297 1 86.88 177 PRO A O 1
ATOM 1402 N N . GLU A 1 178 ? 14.883 -18.812 14.68 1 88.5 178 GLU A N 1
ATOM 1403 C CA . GLU A 1 178 ? 15.578 -17.703 14.055 1 88.5 178 GLU A CA 1
ATOM 1404 C C . GLU A 1 178 ? 14.586 -16.672 13.508 1 88.5 178 GLU A C 1
ATOM 1406 O O . GLU A 1 178 ? 14.766 -15.469 13.68 1 88.5 178 GLU A O 1
ATOM 1411 N N . MET A 1 179 ? 13.547 -17.172 12.891 1 91.12 179 MET A N 1
ATOM 1412 C CA . MET A 1 179 ? 12.555 -16.281 12.273 1 91.12 179 MET A CA 1
ATOM 1413 C C . MET A 1 179 ? 11.805 -15.484 13.336 1 91.12 179 MET A C 1
ATOM 1415 O O . MET A 1 179 ? 11.453 -14.328 13.102 1 91.12 179 MET A O 1
ATOM 1419 N N . THR A 1 180 ? 11.562 -16.109 14.422 1 92.5 180 THR A N 1
ATOM 1420 C CA . THR A 1 180 ? 10.891 -15.414 15.516 1 92.5 180 THR A CA 1
ATOM 1421 C C . THR A 1 180 ? 11.703 -14.203 15.953 1 92.5 180 THR A C 1
ATOM 1423 O O . THR A 1 180 ? 11.156 -13.117 16.141 1 92.5 180 THR A O 1
ATOM 1426 N N . LYS A 1 181 ? 12.992 -14.398 16.109 1 94.38 181 LYS A N 1
ATOM 1427 C CA . LYS A 1 181 ? 13.875 -13.305 16.484 1 94.38 181 LYS A CA 1
ATOM 1428 C C . LYS A 1 181 ? 13.945 -12.242 15.391 1 94.38 181 LYS A C 1
ATOM 1430 O O . LYS A 1 181 ? 13.977 -11.047 15.68 1 94.38 181 LYS A O 1
ATOM 1435 N N . VAL A 1 182 ? 14.031 -12.703 14.18 1 96.5 182 VAL A N 1
ATOM 1436 C CA . VAL A 1 182 ? 14.109 -11.812 13.031 1 96.5 182 VAL A CA 1
ATOM 1437 C C . VAL A 1 182 ? 12.867 -10.93 12.977 1 96.5 182 VAL A C 1
ATOM 1439 O O . VAL A 1 182 ? 12.961 -9.734 12.68 1 96.5 182 VAL A O 1
ATOM 1442 N N . LEU A 1 183 ? 11.688 -11.453 13.32 1 97.25 183 LEU A N 1
ATOM 1443 C CA . LEU A 1 183 ? 10.422 -10.75 13.211 1 97.25 183 LEU A CA 1
ATOM 1444 C C . LEU A 1 183 ? 10.234 -9.773 14.367 1 97.25 183 LEU A C 1
ATOM 1446 O O . LEU A 1 183 ? 9.352 -8.906 14.328 1 97.25 183 LEU A O 1
ATOM 1450 N N . GLU A 1 184 ? 11.086 -9.867 15.359 1 96.81 184 GLU A N 1
ATOM 1451 C CA . GLU A 1 184 ? 11.047 -8.906 16.469 1 96.81 184 GLU A CA 1
ATOM 1452 C C . GLU A 1 184 ? 11.719 -7.594 16.078 1 96.81 184 GLU A C 1
ATOM 1454 O O . GLU A 1 184 ? 11.5 -6.566 16.719 1 96.81 184 GLU A O 1
ATOM 1459 N N . LEU A 1 185 ? 12.547 -7.672 15.094 1 97.19 185 LEU A N 1
ATOM 1460 C CA . LEU A 1 185 ? 13.297 -6.5 14.664 1 97.19 185 LEU A CA 1
ATOM 1461 C C . LEU A 1 185 ? 12.414 -5.551 13.859 1 97.19 185 LEU A C 1
ATOM 1463 O O . LEU A 1 185 ? 11.422 -5.977 13.273 1 97.19 185 LEU A O 1
ATOM 1467 N N . LYS A 1 186 ? 12.82 -4.293 13.859 1 97 186 LYS A N 1
ATOM 1468 C CA . LYS A 1 186 ? 12.094 -3.291 13.078 1 97 186 LYS A CA 1
ATOM 1469 C C . LYS A 1 186 ? 12.57 -3.271 11.633 1 97 186 LYS A C 1
ATOM 1471 O O . LYS A 1 186 ? 13.695 -2.861 11.344 1 97 186 LYS A O 1
ATOM 1476 N N . TRP A 1 187 ? 11.727 -3.689 10.75 1 98.5 187 TRP A N 1
ATOM 1477 C CA . TRP A 1 187 ? 11.93 -3.584 9.305 1 98.5 187 TRP A CA 1
ATOM 1478 C C . TRP A 1 187 ? 11.109 -2.432 8.727 1 98.5 187 TRP A C 1
ATOM 1480 O O . TRP A 1 187 ? 10.125 -1.996 9.328 1 98.5 187 TRP A O 1
ATOM 1490 N N . ASP A 1 188 ? 11.547 -1.952 7.617 1 98.69 188 ASP A N 1
ATOM 1491 C CA . ASP A 1 188 ? 10.836 -0.844 6.988 1 98.69 188 ASP A CA 1
ATOM 1492 C C . ASP A 1 188 ? 9.797 -1.354 5.992 1 98.69 188 ASP A C 1
ATOM 1494 O O . ASP A 1 188 ? 8.922 -0.6 5.555 1 98.69 188 ASP A O 1
ATOM 1498 N N . HIS A 1 189 ? 9.891 -2.58 5.613 1 98.81 189 HIS A N 1
ATOM 1499 C CA . HIS A 1 189 ? 8.922 -3.33 4.816 1 98.81 189 HIS A CA 1
ATOM 1500 C C . HIS A 1 189 ? 9.188 -4.832 4.902 1 98.81 189 HIS A C 1
ATOM 1502 O O . HIS A 1 189 ? 10.344 -5.262 4.941 1 98.81 189 HIS A O 1
ATOM 1508 N N . ILE A 1 190 ? 8.141 -5.637 4.973 1 98.81 190 ILE A N 1
ATOM 1509 C CA . ILE A 1 190 ? 8.281 -7.086 4.902 1 98.81 190 ILE A CA 1
ATOM 1510 C C . ILE A 1 190 ? 7.484 -7.625 3.715 1 98.81 190 ILE A C 1
ATOM 1512 O O . ILE A 1 190 ? 6.293 -7.344 3.582 1 98.81 190 ILE A O 1
ATOM 1516 N N . CYS A 1 191 ? 8.141 -8.289 2.832 1 98.81 191 CYS A N 1
ATOM 1517 C CA . CYS A 1 191 ? 7.52 -9.008 1.727 1 98.81 191 CYS A CA 1
ATOM 1518 C C . CYS A 1 191 ? 7.488 -10.508 2.004 1 98.81 191 CYS A C 1
ATOM 1520 O O . CYS A 1 191 ? 8.539 -11.125 2.188 1 98.81 191 CYS A O 1
ATOM 1522 N N . TYR A 1 192 ? 6.293 -11.031 2.016 1 98.69 192 TYR A N 1
ATOM 1523 C CA . TYR A 1 192 ? 6.129 -12.445 2.34 1 98.69 192 TYR A CA 1
ATOM 1524 C C . TYR A 1 192 ? 5.32 -13.164 1.267 1 98.69 192 TYR A C 1
ATOM 1526 O O . TYR A 1 192 ? 4.262 -12.688 0.855 1 98.69 192 TYR A O 1
ATOM 1534 N N . THR A 1 193 ? 5.801 -14.227 0.837 1 98.25 193 THR A N 1
ATOM 1535 C CA . THR A 1 193 ? 5.07 -15.164 -0.009 1 98.25 193 THR A CA 1
ATOM 1536 C C . THR A 1 193 ? 4.906 -16.516 0.69 1 98.25 193 THR A C 1
ATOM 1538 O O . THR A 1 193 ? 5.891 -17.109 1.117 1 98.25 193 THR A O 1
ATOM 1541 N N . GLY A 1 194 ? 3.717 -16.922 0.867 1 97.31 194 GLY A N 1
ATOM 1542 C CA . GLY A 1 194 ? 3.447 -18.172 1.549 1 97.31 194 GLY A CA 1
ATOM 1543 C C . GLY A 1 194 ? 1.98 -18.375 1.884 1 97.31 194 GLY A C 1
ATOM 1544 O O . GLY A 1 194 ? 1.104 -18 1.103 1 97.31 194 GLY A O 1
ATOM 1545 N N . ASN A 1 195 ? 1.703 -19.078 3.039 1 96.31 195 ASN A N 1
ATOM 1546 C CA . ASN A 1 195 ? 0.319 -19.375 3.393 1 96.31 195 ASN A CA 1
ATOM 1547 C C . ASN A 1 195 ? -0.248 -18.344 4.355 1 96.31 195 ASN A C 1
ATOM 1549 O O . ASN A 1 195 ? 0.498 -17.547 4.922 1 96.31 195 ASN A O 1
ATOM 1553 N N . GLY A 1 196 ? -1.568 -18.391 4.543 1 96.94 196 GLY A N 1
ATOM 1554 C CA . GLY A 1 196 ? -2.273 -17.406 5.355 1 96.94 196 GLY A CA 1
ATOM 1555 C C . GLY A 1 196 ? -1.956 -17.516 6.836 1 96.94 196 GLY A C 1
ATOM 1556 O O . GLY A 1 196 ? -1.924 -16.516 7.547 1 96.94 196 GLY A O 1
ATOM 1557 N N . ARG A 1 197 ? -1.709 -18.641 7.301 1 96.31 197 ARG A N 1
ATOM 1558 C CA . ARG A 1 197 ? -1.423 -18.844 8.719 1 96.31 197 ARG A CA 1
ATOM 1559 C C . ARG A 1 197 ? -0.164 -18.094 9.133 1 96.31 197 ARG A C 1
ATOM 1561 O O . ARG A 1 197 ? -0.181 -17.344 10.109 1 96.31 197 ARG A O 1
ATOM 1568 N N . VAL A 1 198 ? 0.91 -18.328 8.391 1 97.06 198 VAL A N 1
ATOM 1569 C CA . VAL A 1 198 ? 2.174 -17.656 8.703 1 97.06 198 VAL A CA 1
ATOM 1570 C C . VAL A 1 198 ? 2.061 -16.172 8.422 1 97.06 198 VAL A C 1
ATOM 1572 O O . VAL A 1 198 ? 2.633 -15.344 9.148 1 97.06 198 VAL A O 1
ATOM 1575 N N . ALA A 1 199 ? 1.302 -15.828 7.395 1 98.44 199 ALA A N 1
ATOM 1576 C CA . ALA A 1 199 ? 1.088 -14.422 7.078 1 98.44 199 ALA A CA 1
ATOM 1577 C C . ALA A 1 199 ? 0.506 -13.672 8.273 1 98.44 199 ALA A C 1
ATOM 1579 O O . ALA A 1 199 ? 0.906 -12.539 8.562 1 98.44 199 ALA A O 1
ATOM 1580 N N . ARG A 1 200 ? -0.452 -14.289 8.977 1 98.44 200 ARG A N 1
ATOM 1581 C CA . ARG A 1 200 ? -1.074 -13.664 10.141 1 98.44 200 ARG A CA 1
ATOM 1582 C C . ARG A 1 200 ? -0.062 -13.469 11.266 1 98.44 200 ARG A C 1
ATOM 1584 O O . ARG A 1 200 ? -0.101 -12.469 11.977 1 98.44 200 ARG A O 1
ATOM 1591 N N . ILE A 1 201 ? 0.851 -14.367 11.414 1 98.25 201 ILE A N 1
ATOM 1592 C CA . ILE A 1 201 ? 1.918 -14.258 12.398 1 98.25 201 ILE A CA 1
ATOM 1593 C C . ILE A 1 201 ? 2.826 -13.086 12.047 1 98.25 201 ILE A C 1
ATOM 1595 O O . ILE A 1 201 ? 3.141 -12.258 12.906 1 98.25 201 ILE A O 1
ATOM 1599 N N . ILE A 1 202 ? 3.225 -13.023 10.805 1 98.56 202 ILE A N 1
ATOM 1600 C CA . ILE A 1 202 ? 4.102 -11.969 10.328 1 98.56 202 ILE A CA 1
ATOM 1601 C C . ILE A 1 202 ? 3.408 -10.617 10.469 1 98.56 202 ILE A C 1
ATOM 1603 O O . ILE A 1 202 ? 4.016 -9.641 10.922 1 98.56 202 ILE A O 1
ATOM 1607 N N . ALA A 1 203 ? 2.127 -10.586 10.078 1 98.75 203 ALA A N 1
ATOM 1608 C CA . ALA A 1 203 ? 1.364 -9.344 10.164 1 98.75 203 ALA A CA 1
ATOM 1609 C C . ALA A 1 203 ? 1.259 -8.859 11.602 1 98.75 203 ALA A C 1
ATOM 1611 O O . ALA A 1 203 ? 1.372 -7.66 11.875 1 98.75 203 ALA A O 1
ATOM 1612 N N . ALA A 1 204 ? 1.057 -9.711 12.484 1 98.5 204 ALA A N 1
ATOM 1613 C CA . ALA A 1 204 ? 0.984 -9.352 13.898 1 98.5 204 ALA A CA 1
ATOM 1614 C C . ALA A 1 204 ? 2.318 -8.805 14.398 1 98.5 204 ALA A C 1
ATOM 1616 O O . ALA A 1 204 ? 2.355 -7.828 15.156 1 98.5 204 ALA A O 1
ATOM 1617 N N . ALA A 1 205 ? 3.4 -9.438 14.016 1 98.25 205 ALA A N 1
ATOM 1618 C CA . ALA A 1 205 ? 4.727 -8.953 14.383 1 98.25 205 ALA A CA 1
ATOM 1619 C C . ALA A 1 205 ? 4.988 -7.574 13.789 1 98.25 205 ALA A C 1
ATOM 1621 O O . ALA A 1 205 ? 5.535 -6.695 14.461 1 98.25 205 ALA A O 1
ATOM 1622 N N . ALA A 1 206 ? 4.621 -7.406 12.562 1 98.56 206 ALA A N 1
ATOM 1623 C CA . ALA A 1 206 ? 4.82 -6.148 11.844 1 98.56 206 ALA A CA 1
ATOM 1624 C C . ALA A 1 206 ? 4.051 -5.012 12.508 1 98.56 206 ALA A C 1
ATOM 1626 O O . ALA A 1 206 ? 4.484 -3.859 12.484 1 98.56 206 ALA A O 1
ATOM 1627 N N . ALA A 1 207 ? 2.9 -5.328 13.07 1 98.5 207 ALA A N 1
ATOM 1628 C CA . ALA A 1 207 ? 2.039 -4.344 13.719 1 98.5 207 ALA A CA 1
ATOM 1629 C C . ALA A 1 207 ? 2.783 -3.607 14.828 1 98.5 207 ALA A C 1
ATOM 1631 O O . ALA A 1 207 ? 2.588 -2.406 15.023 1 98.5 207 ALA A O 1
ATOM 1632 N N . LYS A 1 208 ? 3.701 -4.273 15.477 1 97.81 208 LYS A N 1
ATOM 1633 C CA . LYS A 1 208 ? 4.414 -3.705 16.625 1 97.81 208 LYS A CA 1
ATOM 1634 C C . LYS A 1 208 ? 5.285 -2.527 16.188 1 97.81 208 LYS A C 1
ATOM 1636 O O . LYS A 1 208 ? 5.527 -1.608 16.969 1 97.81 208 LYS A O 1
ATOM 1641 N N . HIS A 1 209 ? 5.734 -2.57 14.992 1 97.31 209 HIS A N 1
ATOM 1642 C CA . HIS A 1 209 ? 6.645 -1.543 14.5 1 97.31 209 HIS A CA 1
ATOM 1643 C C . HIS A 1 209 ? 5.996 -0.711 13.398 1 97.31 209 HIS A C 1
ATOM 1645 O O . HIS A 1 209 ? 6.668 0.075 12.734 1 97.31 209 HIS A O 1
ATOM 1651 N N . LEU A 1 210 ? 4.699 -0.954 13.195 1 97.94 210 LEU A N 1
ATOM 1652 C CA . LEU A 1 210 ? 3.961 -0.282 12.125 1 97.94 210 LEU A CA 1
ATOM 1653 C C . LEU A 1 210 ? 4.645 -0.49 10.781 1 97.94 210 LEU A C 1
ATOM 1655 O O . LEU A 1 210 ? 4.773 0.452 9.992 1 97.94 210 LEU A O 1
ATOM 1659 N N . THR A 1 211 ? 5.152 -1.7 10.531 1 98.62 211 THR A N 1
ATOM 1660 C CA . THR A 1 211 ? 5.84 -2.059 9.297 1 98.62 211 THR A CA 1
ATOM 1661 C C . THR A 1 211 ? 4.836 -2.438 8.211 1 98.62 211 THR A C 1
ATOM 1663 O O . THR A 1 211 ? 4.004 -3.324 8.406 1 98.62 211 THR A O 1
ATOM 1666 N N . PRO A 1 212 ? 4.867 -1.731 7.066 1 98.56 212 PRO A N 1
ATOM 1667 C CA . PRO A 1 212 ? 4.012 -2.158 5.961 1 98.56 212 PRO A CA 1
ATOM 1668 C C . PRO A 1 212 ? 4.406 -3.523 5.398 1 98.56 212 PRO A C 1
ATOM 1670 O O . PRO A 1 212 ? 5.551 -3.949 5.555 1 98.56 212 PRO A O 1
ATOM 1673 N N . LEU A 1 213 ? 3.373 -4.184 4.715 1 98.69 213 LEU A N 1
ATOM 1674 C CA . LEU A 1 213 ? 3.568 -5.551 4.246 1 98.69 213 LEU A CA 1
ATOM 1675 C C . LEU A 1 213 ? 3.186 -5.68 2.775 1 98.69 213 LEU A C 1
ATOM 1677 O O . LEU A 1 213 ? 2.336 -4.934 2.283 1 98.69 213 LEU A O 1
ATOM 1681 N N . THR A 1 214 ? 3.842 -6.539 2.059 1 98.62 214 THR A N 1
ATOM 1682 C CA . THR A 1 214 ? 3.363 -7.203 0.852 1 98.62 214 THR A CA 1
ATOM 1683 C C . THR A 1 214 ? 3.17 -8.695 1.098 1 98.62 214 THR A C 1
ATOM 1685 O O . THR A 1 214 ? 4.109 -9.391 1.497 1 98.62 214 THR A O 1
ATOM 1688 N N . LEU A 1 215 ? 1.954 -9.125 0.913 1 98.56 215 LEU A N 1
ATOM 1689 C CA . LEU A 1 215 ? 1.608 -10.523 1.148 1 98.56 215 LEU A CA 1
ATOM 1690 C C . LEU A 1 215 ? 1.125 -11.188 -0.136 1 98.56 215 LEU A C 1
ATOM 1692 O O . LEU A 1 215 ? 0.116 -10.773 -0.712 1 98.56 215 LEU A O 1
ATOM 1696 N N . GLU A 1 216 ? 1.893 -12.047 -0.64 1 97.94 216 GLU A N 1
ATOM 1697 C CA . GLU A 1 216 ? 1.454 -12.938 -1.709 1 97.94 216 GLU A CA 1
ATOM 1698 C C . GLU A 1 216 ? 1.107 -14.32 -1.166 1 97.94 216 GLU A C 1
ATOM 1700 O O . GLU A 1 216 ? 1.994 -15.078 -0.764 1 97.94 216 GLU A O 1
ATOM 1705 N N . LEU A 1 217 ? -0.134 -14.57 -1.218 1 97 217 LEU A N 1
ATOM 1706 C CA . LEU A 1 217 ? -0.592 -15.781 -0.544 1 97 217 LEU A CA 1
ATOM 1707 C C . LEU A 1 217 ? -1.334 -16.688 -1.514 1 97 217 LEU A C 1
ATOM 1709 O O . LEU A 1 217 ? -1.392 -16.422 -2.715 1 97 217 LEU A O 1
ATOM 1713 N N . GLY A 1 218 ? -1.509 -17.844 -1.053 1 84.25 218 GLY A N 1
ATOM 1714 C CA . GLY A 1 218 ? -2.178 -18.797 -1.925 1 84.25 218 GLY A CA 1
ATOM 1715 C C . GLY A 1 218 ? -3.68 -18.594 -1.987 1 84.25 218 GLY A C 1
ATOM 1716 O O . GLY A 1 218 ? -4.234 -17.781 -1.24 1 84.25 218 GLY A O 1
ATOM 1717 N N . GLY A 1 219 ? -4.258 -19 -3.143 1 78.25 219 GLY A N 1
ATOM 1718 C CA . GLY A 1 219 ? -5.703 -19.078 -3.271 1 78.25 219 GLY A CA 1
ATOM 1719 C C . GLY A 1 219 ? -6.168 -20.266 -4.086 1 78.25 219 GLY A C 1
ATOM 1720 O O . GLY A 1 219 ? -5.395 -20.828 -4.867 1 78.25 219 GLY A O 1
ATOM 1721 N N . LYS A 1 220 ? -7.234 -20.844 -3.691 1 93.25 220 LYS A N 1
ATOM 1722 C CA . LYS A 1 220 ? -7.883 -21.906 -4.457 1 93.25 220 LYS A CA 1
ATOM 1723 C C . LYS A 1 220 ? -8.281 -21.422 -5.848 1 93.25 220 LYS A C 1
ATOM 1725 O O . LYS A 1 220 ? -9.438 -21.062 -6.082 1 93.25 220 LYS A O 1
ATOM 1730 N N . SER A 1 221 ? -7.242 -21.344 -6.793 1 98 221 SER A N 1
ATOM 1731 C CA . SER A 1 221 ? -7.395 -20.75 -8.117 1 98 221 SER A CA 1
ATOM 1732 C C . SER A 1 221 ? -8.359 -21.562 -8.977 1 98 221 SER A C 1
ATOM 1734 O O . SER A 1 221 ? -8.016 -22.641 -9.461 1 98 221 SER A O 1
ATOM 1736 N N . PRO A 1 222 ? -9.508 -21.094 -9.273 1 98.62 222 PRO A N 1
ATOM 1737 C CA . PRO A 1 222 ? -10.508 -21.844 -10.039 1 98.62 222 PRO A CA 1
ATOM 1738 C C . PRO A 1 222 ? -10.297 -21.75 -11.547 1 98.62 222 PRO A C 1
ATOM 1740 O O . PRO A 1 222 ? -9.68 -20.797 -12.023 1 98.62 222 PRO A O 1
ATOM 1743 N N . VAL A 1 223 ? -10.836 -22.75 -12.219 1 98.88 223 VAL A N 1
ATOM 1744 C CA . VAL A 1 223 ? -10.93 -22.75 -13.672 1 98.88 223 VAL A CA 1
ATOM 1745 C C . VAL A 1 223 ? -12.391 -22.891 -14.102 1 98.88 223 VAL A C 1
ATOM 1747 O O . VAL A 1 223 ? -13.055 -23.875 -13.742 1 98.88 223 VAL A O 1
ATOM 1750 N N . ILE A 1 224 ? -12.852 -21.922 -14.812 1 98.88 224 ILE A N 1
ATOM 1751 C CA . ILE A 1 224 ? -14.156 -22.047 -15.445 1 98.88 224 ILE A CA 1
ATOM 1752 C C . ILE A 1 224 ? -14 -22.5 -16.891 1 98.88 224 ILE A C 1
ATOM 1754 O O . ILE A 1 224 ? -13.227 -21.922 -17.656 1 98.88 224 ILE A O 1
ATOM 1758 N N . ILE A 1 225 ? -14.727 -23.547 -17.25 1 98.75 225 ILE A N 1
ATOM 1759 C CA . ILE A 1 225 ? -14.688 -24 -18.641 1 98.75 225 ILE A CA 1
ATOM 1760 C C . ILE A 1 225 ? -16.062 -23.812 -19.281 1 98.75 225 ILE A C 1
ATOM 1762 O O . ILE A 1 225 ? -17.031 -24.438 -18.859 1 98.75 225 ILE A O 1
ATOM 1766 N N . ASP A 1 226 ? -16.062 -22.953 -20.266 1 97.75 226 ASP A N 1
ATOM 1767 C CA . ASP A 1 226 ? -17.203 -22.859 -21.188 1 97.75 226 ASP A CA 1
ATOM 1768 C C . ASP A 1 226 ? -17.312 -24.125 -22.047 1 97.75 226 ASP A C 1
ATOM 1770 O O . ASP A 1 226 ? -16.391 -24.453 -22.797 1 97.75 226 ASP A O 1
ATOM 1774 N N . PRO A 1 227 ? -18.469 -24.797 -22 1 94.5 227 PRO A N 1
ATOM 1775 C CA . PRO A 1 227 ? -18.578 -26.047 -22.75 1 94.5 227 PRO A CA 1
ATOM 1776 C C . PRO A 1 227 ? -18.453 -25.844 -24.25 1 94.5 227 PRO A C 1
ATOM 1778 O O . PRO A 1 227 ? -18.188 -26.797 -24.984 1 94.5 227 PRO A O 1
ATOM 1781 N N . ALA A 1 228 ? -18.578 -24.656 -24.672 1 95.62 228 ALA A N 1
ATOM 1782 C CA . ALA A 1 228 ? -18.484 -24.359 -26.094 1 95.62 228 ALA A CA 1
ATOM 1783 C C . ALA A 1 228 ? -17.031 -24.219 -26.531 1 95.62 228 ALA A C 1
ATOM 1785 O O . ALA A 1 228 ? -16.734 -24.156 -27.734 1 95.62 228 ALA A O 1
ATOM 1786 N N . THR A 1 229 ? -16.109 -24.203 -25.578 1 96.06 229 THR A N 1
ATOM 1787 C CA . THR A 1 229 ? -14.711 -23.984 -25.922 1 96.06 229 THR A CA 1
ATOM 1788 C C . THR A 1 229 ? -14.086 -25.266 -26.469 1 96.06 229 THR A C 1
ATOM 1790 O O . THR A 1 229 ? -14.727 -26.312 -26.5 1 96.06 229 THR A O 1
ATOM 1793 N N . ASN A 1 230 ? -12.883 -25.141 -27.031 1 96.38 230 ASN A N 1
ATOM 1794 C CA . ASN A 1 230 ? -12.078 -26.297 -27.406 1 96.38 230 ASN A CA 1
ATOM 1795 C C . ASN A 1 230 ? -11.602 -27.078 -26.188 1 96.38 230 ASN A C 1
ATOM 1797 O O . ASN A 1 230 ? -10.57 -26.75 -25.594 1 96.38 230 ASN A O 1
ATOM 1801 N N . ILE A 1 231 ? -12.266 -28.156 -25.859 1 97.5 231 ILE A N 1
ATOM 1802 C CA . ILE A 1 231 ? -12.062 -28.906 -24.625 1 97.5 231 ILE A CA 1
ATOM 1803 C C . ILE A 1 231 ? -10.672 -29.547 -24.641 1 97.5 231 ILE A C 1
ATOM 1805 O O . ILE A 1 231 ? -10.008 -29.594 -23.594 1 97.5 231 ILE A O 1
ATOM 1809 N N . ALA A 1 232 ? -10.273 -30.016 -25.766 1 97.25 232 ALA A N 1
ATOM 1810 C CA . ALA A 1 232 ? -8.961 -30.641 -25.859 1 97.25 232 ALA A CA 1
ATOM 1811 C C . ALA A 1 232 ? -7.848 -29.656 -25.516 1 97.25 232 ALA A C 1
ATOM 1813 O O . ALA A 1 232 ? -6.938 -29.984 -24.75 1 97.25 232 ALA A O 1
ATOM 1814 N N . LEU A 1 233 ? -7.926 -28.484 -26.094 1 97.38 233 LEU A N 1
ATOM 1815 C CA . LEU A 1 233 ? -6.926 -27.453 -25.812 1 97.38 233 LEU A CA 1
ATOM 1816 C C . LEU A 1 233 ? -7 -27.016 -24.359 1 97.38 233 LEU A C 1
ATOM 1818 O O . LEU A 1 233 ? -5.969 -26.812 -23.703 1 97.38 233 LEU A O 1
ATOM 1822 N N . ALA A 1 234 ? -8.211 -26.797 -23.875 1 98.25 234 ALA A N 1
ATOM 1823 C CA . ALA A 1 234 ? -8.398 -26.422 -22.484 1 98.25 234 ALA A CA 1
ATOM 1824 C C . ALA A 1 234 ? -7.73 -27.438 -21.547 1 98.25 234 ALA A C 1
ATOM 1826 O O . ALA A 1 234 ? -6.988 -27.062 -20.641 1 98.25 234 ALA A O 1
ATOM 1827 N N . ALA A 1 235 ? -7.969 -28.703 -21.781 1 98.56 235 ALA A N 1
ATOM 1828 C CA . ALA A 1 235 ? -7.395 -29.766 -20.969 1 98.56 235 ALA A CA 1
ATOM 1829 C C . ALA A 1 235 ? -5.871 -29.719 -21 1 98.56 235 ALA A C 1
ATOM 1831 O O . ALA A 1 235 ? -5.215 -29.891 -19.969 1 98.56 235 ALA A O 1
ATOM 1832 N N . LYS A 1 236 ? -5.348 -29.531 -22.203 1 98 236 LYS A N 1
ATOM 1833 C CA . LYS A 1 236 ? -3.9 -29.469 -22.375 1 98 236 LYS A CA 1
ATOM 1834 C C . LYS A 1 236 ? -3.301 -28.359 -21.531 1 98 236 LYS A C 1
ATOM 1836 O O . LYS A 1 236 ? -2.373 -28.594 -20.75 1 98 236 LYS A O 1
ATOM 1841 N N . ARG A 1 237 ? -3.854 -27.188 -21.594 1 98.31 237 ARG A N 1
ATOM 1842 C CA . ARG A 1 237 ? -3.311 -26 -20.938 1 98.31 237 ARG A CA 1
ATOM 1843 C C . ARG A 1 237 ? -3.588 -26.016 -19.438 1 98.31 237 ARG A C 1
ATOM 1845 O O . ARG A 1 237 ? -2.773 -25.547 -18.641 1 98.31 237 ARG A O 1
ATOM 1852 N N . ILE A 1 238 ? -4.691 -26.594 -19.016 1 98.69 238 ILE A N 1
ATOM 1853 C CA . ILE A 1 238 ? -5.004 -26.75 -17.594 1 98.69 238 ILE A CA 1
ATOM 1854 C C . ILE A 1 238 ? -4.055 -27.766 -16.969 1 98.69 238 ILE A C 1
ATOM 1856 O O . ILE A 1 238 ? -3.484 -27.516 -15.898 1 98.69 238 ILE A O 1
ATOM 1860 N N . MET A 1 239 ? -3.871 -28.891 -17.672 1 98.19 239 MET A N 1
ATOM 1861 C CA . MET A 1 239 ? -3.029 -29.953 -17.109 1 98.19 239 MET A CA 1
ATOM 1862 C C . MET A 1 239 ? -1.58 -29.484 -17 1 98.19 239 MET A C 1
ATOM 1864 O O . MET A 1 239 ? -0.897 -29.797 -16.031 1 98.19 239 MET A O 1
ATOM 1868 N N . TRP A 1 240 ? -1.135 -28.766 -17.984 1 96.5 240 TRP A N 1
ATOM 1869 C CA . TRP A 1 240 ? 0.208 -28.203 -17.922 1 96.5 240 TRP A CA 1
ATOM 1870 C C . TRP A 1 240 ? 0.368 -27.344 -16.672 1 96.5 240 TRP A C 1
ATOM 1872 O O . TRP A 1 240 ? 1.333 -27.5 -15.914 1 96.5 240 TRP A O 1
ATOM 1882 N N . GLY A 1 241 ? -0.562 -26.422 -16.422 1 96.88 241 GLY A N 1
ATOM 1883 C CA . GLY A 1 241 ? -0.522 -25.578 -15.242 1 96.88 241 GLY A CA 1
ATOM 1884 C C . GLY A 1 241 ? -0.618 -26.359 -13.945 1 96.88 241 GLY A C 1
ATOM 1885 O O . GLY A 1 241 ? -0.064 -25.953 -12.922 1 96.88 241 GLY A O 1
ATOM 1886 N N . LYS A 1 242 ? -1.276 -27.5 -13.953 1 97.44 242 LYS A N 1
ATOM 1887 C CA . LYS A 1 242 ? -1.528 -28.281 -12.75 1 97.44 242 LYS A CA 1
ATOM 1888 C C . LYS A 1 242 ? -0.324 -29.156 -12.398 1 97.44 242 LYS A C 1
ATOM 1890 O O . LYS A 1 242 ? -0.042 -29.391 -11.219 1 97.44 242 LYS A O 1
ATOM 1895 N N . VAL A 1 243 ? 0.427 -29.594 -13.406 1 94.62 243 VAL A N 1
ATOM 1896 C CA . VAL A 1 243 ? 1.416 -30.625 -13.109 1 94.62 243 VAL A CA 1
ATOM 1897 C C . VAL A 1 243 ? 2.801 -29.984 -12.992 1 94.62 243 VAL A C 1
ATOM 1899 O O . VAL A 1 243 ? 3.742 -30.625 -12.516 1 94.62 243 VAL A O 1
ATOM 1902 N N . ASN A 1 244 ? 2.938 -28.734 -13.508 1 94.06 244 ASN A N 1
ATOM 1903 C CA . ASN A 1 244 ? 4.195 -28.047 -13.25 1 94.06 244 ASN A CA 1
ATOM 1904 C C . ASN A 1 244 ? 4.539 -28.031 -11.766 1 94.06 244 ASN A C 1
ATOM 1906 O O . ASN A 1 244 ? 3.686 -27.75 -10.922 1 94.06 244 ASN A O 1
ATOM 1910 N N . ASN A 1 245 ? 5.762 -28.422 -11.453 1 95.62 245 ASN A N 1
ATOM 1911 C CA . ASN A 1 245 ? 6.227 -28.5 -10.078 1 95.62 245 ASN A CA 1
ATOM 1912 C C . ASN A 1 245 ? 5.332 -29.406 -9.234 1 95.62 245 ASN A C 1
ATOM 1914 O O . ASN A 1 245 ? 5.082 -29.125 -8.062 1 95.62 245 ASN A O 1
ATOM 1918 N N . SER A 1 246 ? 4.77 -30.453 -9.914 1 94.69 246 SER A N 1
ATOM 1919 C CA . SER A 1 246 ? 3.875 -31.422 -9.273 1 94.69 246 SER A CA 1
ATOM 1920 C C . SER A 1 246 ? 2.699 -30.719 -8.602 1 94.69 246 SER A C 1
ATOM 1922 O O . SER A 1 246 ? 2.277 -31.109 -7.512 1 94.69 246 SER A O 1
ATOM 1924 N N . GLY A 1 247 ? 2.266 -29.672 -9.156 1 96.31 247 GLY A N 1
ATOM 1925 C CA . GLY A 1 247 ? 1.095 -28.938 -8.68 1 96.31 247 GLY A CA 1
ATOM 1926 C C . GLY A 1 247 ? 1.389 -28.047 -7.5 1 96.31 247 GLY A C 1
ATOM 1927 O O . GLY A 1 247 ? 0.49 -27.375 -6.984 1 96.31 247 GLY A O 1
ATOM 1928 N N . GLN A 1 248 ? 2.652 -27.953 -7.027 1 97 248 GLN A N 1
ATOM 1929 C CA . GLN A 1 248 ? 3.051 -27.125 -5.895 1 97 248 GLN A CA 1
ATOM 1930 C C . GLN A 1 248 ? 3.33 -25.688 -6.336 1 97 248 GLN A C 1
ATOM 1932 O O . GLN A 1 248 ? 4.434 -25.172 -6.133 1 97 248 GLN A O 1
ATOM 1937 N N . THR A 1 249 ? 2.328 -25.094 -6.926 1 97.12 249 THR A N 1
ATOM 1938 C CA . THR A 1 249 ? 2.379 -23.766 -7.5 1 97.12 249 THR A CA 1
ATOM 1939 C C . THR A 1 249 ? 1.19 -22.922 -7.027 1 97.12 249 THR A C 1
ATOM 1941 O O . THR A 1 249 ? 0.04 -23.344 -7.145 1 97.12 249 THR A O 1
ATOM 1944 N N . CYS A 1 250 ? 1.416 -21.75 -6.57 1 96.31 250 CYS A N 1
ATOM 1945 C CA . CYS A 1 250 ? 0.396 -20.922 -5.941 1 96.31 250 CYS A CA 1
ATOM 1946 C C . CYS A 1 250 ? -0.691 -20.531 -6.941 1 96.31 250 CYS A C 1
ATOM 1948 O O . CYS A 1 250 ? -1.841 -20.312 -6.559 1 96.31 250 CYS A O 1
ATOM 1950 N N . VAL A 1 251 ? -0.314 -20.5 -8.227 1 97.19 251 VAL A N 1
ATOM 1951 C CA . VAL A 1 251 ? -1.3 -20.125 -9.234 1 97.19 251 VAL A CA 1
ATOM 1952 C C . VAL A 1 251 ? -1.746 -21.359 -10.008 1 97.19 251 VAL A C 1
ATOM 1954 O O . VAL A 1 251 ? -2.361 -21.25 -11.07 1 97.19 251 VAL A O 1
ATOM 1957 N N . ALA A 1 252 ? -1.438 -22.531 -9.562 1 97.88 252 ALA A N 1
ATOM 1958 C CA . ALA A 1 252 ? -1.903 -23.734 -10.234 1 97.88 252 ALA A CA 1
ATOM 1959 C C . ALA A 1 252 ? -3.426 -23.828 -10.203 1 97.88 252 ALA A C 1
ATOM 1961 O O . ALA A 1 252 ? -4.059 -23.453 -9.219 1 97.88 252 ALA A O 1
ATOM 1962 N N . PRO A 1 253 ? -4.008 -24.312 -11.336 1 98.12 253 PRO A N 1
ATOM 1963 C CA . PRO A 1 253 ? -5.434 -24.625 -11.227 1 98.12 253 PRO A CA 1
ATOM 1964 C C . PRO A 1 253 ? -5.75 -25.516 -10.031 1 98.12 253 PRO A C 1
ATOM 1966 O O . PRO A 1 253 ? -5.188 -26.609 -9.906 1 98.12 253 PRO A O 1
ATOM 1969 N N . ASP A 1 254 ? -6.656 -25.031 -9.25 1 98.12 254 ASP A N 1
ATOM 1970 C CA . ASP A 1 254 ? -6.953 -25.766 -8.023 1 98.12 254 ASP A CA 1
ATOM 1971 C C . ASP A 1 254 ? -8.203 -26.625 -8.195 1 98.12 254 ASP A C 1
ATOM 1973 O O . ASP A 1 254 ? -8.289 -27.734 -7.633 1 98.12 254 ASP A O 1
ATOM 1977 N N . TYR A 1 255 ? -9.18 -26.156 -8.906 1 98.38 255 TYR A N 1
ATOM 1978 C CA . TYR A 1 255 ? -10.375 -26.906 -9.25 1 98.38 255 TYR A CA 1
ATOM 1979 C C . TYR A 1 255 ? -11.016 -26.375 -10.523 1 98.38 255 TYR A C 1
ATOM 1981 O O . TYR A 1 255 ? -10.773 -25.234 -10.914 1 98.38 255 TYR A O 1
ATOM 1989 N N . VAL A 1 256 ? -11.82 -27.25 -11.133 1 98.69 256 VAL A N 1
ATOM 1990 C CA . VAL A 1 256 ? -12.477 -26.922 -12.391 1 98.69 256 VAL A CA 1
ATOM 1991 C C . VAL A 1 256 ? -13.992 -26.844 -12.188 1 98.69 256 VAL A C 1
ATOM 1993 O O . VAL A 1 256 ? -14.57 -27.688 -11.492 1 98.69 256 VAL A O 1
ATOM 1996 N N . LEU A 1 257 ? -14.57 -25.812 -12.727 1 98.62 257 LEU A N 1
ATOM 1997 C CA . LEU A 1 257 ? -16.016 -25.641 -12.781 1 98.62 257 LEU A CA 1
ATOM 1998 C C . LEU A 1 257 ? -16.531 -25.719 -14.219 1 98.62 257 LEU A C 1
ATOM 2000 O O . LEU A 1 257 ? -16.109 -24.938 -15.07 1 98.62 257 LEU A O 1
ATOM 2004 N N . THR A 1 258 ? -17.391 -26.625 -14.477 1 97.69 258 THR A N 1
ATOM 2005 C CA . THR A 1 258 ? -18.031 -26.719 -15.789 1 97.69 258 THR A CA 1
ATOM 2006 C C . THR A 1 258 ? -19.375 -27.422 -15.695 1 97.69 258 THR A C 1
ATOM 2008 O O . THR A 1 258 ? -19.75 -27.922 -14.625 1 97.69 258 THR A O 1
ATOM 2011 N N . VAL A 1 259 ? -20.156 -27.391 -16.781 1 96.44 259 VAL A N 1
ATOM 2012 C CA . VAL A 1 259 ? -21.453 -28.047 -16.797 1 96.44 259 VAL A CA 1
ATOM 2013 C C . VAL A 1 259 ? -21.266 -29.562 -16.859 1 96.44 259 VAL A C 1
ATOM 2015 O O . VAL A 1 259 ? -20.312 -30.047 -17.453 1 96.44 259 VAL A O 1
ATOM 2018 N N . SER A 1 260 ? -22.266 -30.25 -16.297 1 95.62 260 SER A N 1
ATOM 2019 C CA . SER A 1 260 ? -22.188 -31.703 -16.141 1 95.62 260 SER A CA 1
ATOM 2020 C C . SER A 1 260 ? -22 -32.406 -17.484 1 95.62 260 SER A C 1
ATOM 2022 O O . SER A 1 260 ? -21.297 -33.406 -17.562 1 95.62 260 SER A O 1
ATOM 2024 N N . SER A 1 261 ? -22.578 -31.906 -18.484 1 95.81 261 SER A N 1
ATOM 2025 C CA . SER A 1 261 ? -22.547 -32.562 -19.781 1 95.81 261 SER A CA 1
ATOM 2026 C C . SER A 1 261 ? -21.156 -32.5 -20.406 1 95.81 261 SER A C 1
ATOM 2028 O O . SER A 1 261 ? -20.844 -33.281 -21.312 1 95.81 261 SER A O 1
ATOM 2030 N N . ALA A 1 262 ? -20.312 -31.656 -19.953 1 96.81 262 ALA A N 1
ATOM 2031 C CA . ALA A 1 262 ? -18.969 -31.5 -20.516 1 96.81 262 ALA A CA 1
ATOM 2032 C C . ALA A 1 262 ? -17.953 -32.375 -19.781 1 96.81 262 ALA A C 1
ATOM 2034 O O . ALA A 1 262 ? -16.844 -32.562 -20.266 1 96.81 262 ALA A O 1
ATOM 2035 N N . VAL A 1 263 ? -18.281 -32.906 -18.672 1 97.62 263 VAL A N 1
ATOM 2036 C CA . VAL A 1 263 ? -17.359 -33.562 -17.75 1 97.62 263 VAL A CA 1
ATOM 2037 C C . VAL A 1 263 ? -16.75 -34.812 -18.406 1 97.62 263 VAL A C 1
ATOM 2039 O O . VAL A 1 263 ? -15.539 -35 -18.391 1 97.62 263 VAL A O 1
ATOM 2042 N N . PRO A 1 264 ? -17.578 -35.656 -19.094 1 97.81 264 PRO A N 1
ATOM 2043 C CA . PRO A 1 264 ? -16.969 -36.844 -19.688 1 97.81 264 PRO A CA 1
ATOM 2044 C C . PRO A 1 264 ? -15.914 -36.5 -20.734 1 97.81 264 PRO A C 1
ATOM 2046 O O . PRO A 1 264 ? -14.836 -37.094 -20.734 1 97.81 264 PRO A O 1
ATOM 2049 N N . ALA A 1 265 ? -16.281 -35.594 -21.578 1 98 265 ALA A N 1
ATOM 2050 C CA . ALA A 1 265 ? -15.32 -35.188 -22.609 1 98 265 ALA A CA 1
ATOM 2051 C C . ALA A 1 265 ? -14.062 -34.594 -21.984 1 98 265 ALA A C 1
ATOM 2053 O O . ALA A 1 265 ? -12.953 -34.812 -22.484 1 98 265 ALA A O 1
ATOM 2054 N N . LEU A 1 266 ? -14.227 -33.875 -20.969 1 98.25 266 LEU A N 1
ATOM 2055 C CA . LEU A 1 266 ? -13.109 -33.25 -20.266 1 98.25 266 LEU A CA 1
ATOM 2056 C C . LEU A 1 266 ? -12.211 -34.281 -19.625 1 98.25 266 LEU A C 1
ATOM 2058 O O . LEU A 1 266 ? -10.984 -34.188 -19.719 1 98.25 266 LEU A O 1
ATOM 2062 N N . VAL A 1 267 ? -12.773 -35.219 -18.984 1 98.56 267 VAL A N 1
ATOM 2063 C CA . VAL A 1 267 ? -12.031 -36.312 -18.328 1 98.56 267 VAL A CA 1
ATOM 2064 C C . VAL A 1 267 ? -11.203 -37.062 -19.359 1 98.56 267 VAL A C 1
ATOM 2066 O O . VAL A 1 267 ? -10.023 -37.344 -19.141 1 98.56 267 VAL A O 1
ATOM 2069 N N . GLU A 1 268 ? -11.844 -37.375 -20.469 1 98.56 268 GLU A N 1
ATOM 2070 C CA . GLU A 1 268 ? -11.133 -38.062 -21.531 1 98.56 268 GLU A CA 1
ATOM 2071 C C . GLU A 1 268 ? -9.977 -37.25 -22.078 1 98.56 268 GLU A C 1
ATOM 2073 O O . GLU A 1 268 ? -8.898 -37.781 -22.359 1 98.56 268 GLU A O 1
ATOM 2078 N N . ALA A 1 269 ? -10.25 -36 -22.219 1 98.69 269 ALA A N 1
ATOM 2079 C CA . ALA A 1 269 ? -9.203 -35.125 -22.703 1 98.69 269 ALA A CA 1
ATOM 2080 C C . ALA A 1 269 ? -8.039 -35.031 -21.719 1 98.69 269 ALA A C 1
ATOM 2082 O O . ALA A 1 269 ? -6.875 -35.062 -22.109 1 98.69 269 ALA A O 1
ATOM 2083 N N . PHE A 1 270 ? -8.297 -34.969 -20.438 1 98.69 270 PHE A N 1
ATOM 2084 C CA . PHE A 1 270 ? -7.246 -34.969 -19.422 1 98.69 270 PHE A CA 1
ATOM 2085 C C . PHE A 1 270 ? -6.43 -36.25 -19.469 1 98.69 270 PHE A C 1
ATOM 2087 O O . PHE A 1 270 ? -5.207 -36.219 -19.328 1 98.69 270 PHE A O 1
ATOM 2094 N N . LYS A 1 271 ? -7.113 -37.375 -19.594 1 98 271 LYS A N 1
ATOM 2095 C CA . LYS A 1 271 ? -6.43 -38.656 -19.688 1 98 271 LYS A CA 1
ATOM 2096 C C . LYS A 1 271 ? -5.438 -38.656 -20.844 1 98 271 LYS A C 1
ATOM 2098 O O . LYS A 1 271 ? -4.293 -39.094 -20.688 1 98 271 LYS A O 1
ATOM 2103 N N . ARG A 1 272 ? -5.902 -38.188 -21.969 1 98 272 ARG A N 1
ATOM 2104 C CA . ARG A 1 272 ? -5.051 -38.125 -23.156 1 98 272 ARG A CA 1
ATOM 2105 C C . ARG A 1 272 ? -3.852 -37.219 -22.906 1 98 272 ARG A C 1
ATOM 2107 O O . ARG A 1 272 ? -2.732 -37.531 -23.312 1 98 272 ARG A O 1
ATOM 2114 N N . GLN A 1 273 ? -4.102 -36.156 -22.297 1 97.38 273 GLN A N 1
ATOM 2115 C CA . GLN A 1 273 ? -3.031 -35.188 -22.078 1 97.38 273 GLN A CA 1
ATOM 2116 C C . GLN A 1 273 ? -2.004 -35.719 -21.078 1 97.38 273 GLN A C 1
ATOM 2118 O O . GLN A 1 273 ? -0.8 -35.531 -21.266 1 97.38 273 GLN A O 1
ATOM 2123 N N . ILE A 1 274 ? -2.432 -36.312 -19.969 1 97.31 274 ILE A N 1
ATOM 2124 C CA . ILE A 1 274 ? -1.513 -36.875 -18.984 1 97.31 274 ILE A CA 1
ATOM 2125 C C . ILE A 1 274 ? -0.624 -37.938 -19.656 1 97.31 274 ILE A C 1
ATOM 2127 O O . ILE A 1 274 ? 0.586 -37.969 -19.422 1 97.31 274 ILE A O 1
ATOM 2131 N N . CYS A 1 275 ? -1.219 -38.688 -20.531 1 96.56 275 CYS A N 1
ATOM 2132 C CA . CYS A 1 275 ? -0.46 -39.688 -21.266 1 96.56 275 CYS A CA 1
ATOM 2133 C C . CYS A 1 275 ? 0.549 -39.031 -22.203 1 96.56 275 CYS A C 1
ATOM 2135 O O . CYS A 1 275 ? 1.668 -39.531 -22.359 1 96.56 275 CYS A O 1
ATOM 2137 N N . ALA A 1 276 ? 0.108 -38.031 -22.812 1 96.19 276 ALA A N 1
ATOM 2138 C CA . ALA A 1 276 ? 0.986 -37.312 -23.734 1 96.19 276 ALA A CA 1
ATOM 2139 C C . ALA A 1 276 ? 2.154 -36.656 -23 1 96.19 276 ALA A C 1
ATOM 2141 O O . ALA A 1 276 ? 3.283 -36.656 -23.5 1 96.19 276 ALA A O 1
ATOM 2142 N N . LEU A 1 277 ? 1.905 -36.125 -21.875 1 95.69 277 LEU A N 1
ATOM 2143 C CA . LEU A 1 277 ? 2.926 -35.438 -21.094 1 95.69 277 LEU A CA 1
ATOM 2144 C C . LEU A 1 277 ? 3.893 -36.438 -20.469 1 95.69 277 LEU A C 1
ATOM 2146 O O . LEU A 1 277 ? 5.082 -36.125 -20.312 1 95.69 277 LEU A O 1
ATOM 2150 N N . PHE A 1 278 ? 3.34 -37.562 -20.094 1 94.5 278 PHE A N 1
ATOM 2151 C CA . PHE A 1 278 ? 4.117 -38.594 -19.422 1 94.5 278 PHE A CA 1
ATOM 2152 C C . PHE A 1 278 ? 3.838 -39.969 -20.062 1 94.5 278 PHE A C 1
ATOM 2154 O O . PHE A 1 278 ? 3.217 -40.844 -19.438 1 94.5 278 PHE A O 1
ATOM 2161 N N . PRO A 1 279 ? 4.445 -40.188 -21.141 1 93.75 279 PRO A N 1
ATOM 2162 C CA . PRO A 1 279 ? 4.105 -41.406 -21.891 1 93.75 279 PRO A CA 1
ATOM 2163 C C . PRO A 1 279 ? 4.398 -42.688 -21.125 1 93.75 279 PRO A C 1
ATOM 2165 O O . PRO A 1 279 ? 3.693 -43.688 -21.281 1 93.75 279 PRO A O 1
ATOM 2168 N N . GLN A 1 280 ? 5.395 -42.719 -20.297 1 91.25 280 GLN A N 1
ATOM 2169 C CA . GLN A 1 280 ? 5.719 -43.906 -19.531 1 91.25 280 GLN A CA 1
ATOM 2170 C C . GLN A 1 280 ? 5.082 -43.844 -18.141 1 91.25 280 GLN A C 1
ATOM 2172 O O . GLN A 1 280 ? 5.277 -44.781 -17.328 1 91.25 280 GLN A O 1
ATOM 2177 N N . GLY A 1 281 ? 4.355 -42.875 -17.938 1 91.19 281 GLY A N 1
ATOM 2178 C CA . GLY A 1 281 ? 3.801 -42.625 -16.609 1 91.19 281 GLY A CA 1
ATOM 2179 C C . GLY A 1 281 ? 4.531 -41.531 -15.852 1 91.19 281 GLY A C 1
ATOM 2180 O O . GLY A 1 281 ? 5.754 -41.406 -15.953 1 91.19 281 GLY A O 1
ATOM 2181 N N . ALA A 1 282 ? 3.754 -40.812 -15.094 1 91 282 ALA A N 1
ATOM 2182 C CA . ALA A 1 282 ? 4.312 -39.656 -14.375 1 91 282 ALA A CA 1
ATOM 2183 C C . ALA A 1 282 ? 5.332 -40.125 -13.336 1 91 282 ALA A C 1
ATOM 2185 O O . ALA A 1 282 ? 6.34 -39.438 -13.109 1 91 282 ALA A O 1
ATOM 2186 N N . LEU A 1 283 ? 5.117 -41.219 -12.734 1 90.5 283 LEU A N 1
ATOM 2187 C CA . LEU A 1 283 ? 5.961 -41.656 -11.633 1 90.5 283 LEU A CA 1
ATOM 2188 C C . LEU A 1 283 ? 7.09 -42.562 -12.133 1 90.5 283 LEU A C 1
ATOM 2190 O O . LEU A 1 283 ? 7.863 -43.094 -11.336 1 90.5 283 LEU A O 1
ATOM 2194 N N . ASP A 1 284 ? 7.133 -42.656 -13.43 1 89.19 284 ASP A N 1
ATOM 2195 C CA . ASP A 1 284 ? 8.25 -43.375 -14.016 1 89.19 284 ASP A CA 1
ATOM 2196 C C . ASP A 1 284 ? 9.57 -42.625 -13.789 1 89.19 284 ASP A C 1
ATOM 2198 O O . ASP A 1 284 ? 9.625 -41.406 -13.898 1 89.19 284 ASP A O 1
ATOM 2202 N N . PRO A 1 285 ? 10.625 -43.344 -13.5 1 84 285 PRO A N 1
ATOM 2203 C CA . PRO A 1 285 ? 11.914 -42.719 -13.25 1 84 285 PRO A CA 1
ATOM 2204 C C . PRO A 1 285 ? 12.414 -41.906 -14.43 1 84 285 PRO A C 1
ATOM 2206 O O . PRO A 1 285 ? 13.203 -40.969 -14.258 1 84 285 PRO A O 1
ATOM 2209 N N . ALA A 1 286 ? 12.016 -42.25 -15.602 1 83.75 286 ALA A N 1
ATOM 2210 C CA . ALA A 1 286 ? 12.445 -41.531 -16.812 1 83.75 286 ALA A CA 1
ATOM 2211 C C . ALA A 1 286 ? 11.594 -40.281 -17.047 1 83.75 286 ALA A C 1
ATOM 2213 O O . ALA A 1 286 ? 11.914 -39.469 -17.906 1 83.75 286 ALA A O 1
ATOM 2214 N N . SER A 1 287 ? 10.625 -40.156 -16.25 1 85.88 287 SER A N 1
ATOM 2215 C CA . SER A 1 287 ? 9.711 -39.031 -16.453 1 85.88 287 SER A CA 1
ATOM 2216 C C . SER A 1 287 ? 10.328 -37.719 -15.961 1 85.88 287 SER A C 1
ATOM 2218 O O . SER A 1 287 ? 11.109 -37.719 -15.008 1 85.88 287 SER A O 1
ATOM 2220 N N . THR A 1 288 ? 10.07 -36.688 -16.672 1 86.75 288 THR A N 1
ATOM 2221 C CA . THR A 1 288 ? 10.469 -35.344 -16.25 1 86.75 288 THR A CA 1
ATOM 2222 C C . THR A 1 288 ? 9.398 -34.719 -15.367 1 86.75 288 THR A C 1
ATOM 2224 O O . THR A 1 288 ? 8.906 -33.625 -15.672 1 86.75 288 THR A O 1
ATOM 2227 N N . TYR A 1 289 ? 9.047 -35.5 -14.422 1 89.12 289 TYR A N 1
ATOM 2228 C CA . TYR A 1 289 ? 8.039 -35.125 -13.445 1 89.12 289 TYR A CA 1
ATOM 2229 C C . TYR A 1 289 ? 8.656 -34.906 -12.07 1 89.12 289 TYR A C 1
ATOM 2231 O O . TYR A 1 289 ? 9.555 -35.656 -11.664 1 89.12 289 TYR A O 1
ATOM 2239 N N . GLY A 1 290 ? 8.445 -33.781 -11.391 1 87.81 290 GLY A N 1
ATOM 2240 C CA . GLY A 1 290 ? 8.969 -33.5 -10.07 1 87.81 290 GLY A CA 1
ATOM 2241 C C . GLY A 1 290 ? 8.328 -34.344 -8.977 1 87.81 290 GLY A C 1
ATOM 2242 O O . GLY A 1 290 ? 7.68 -35.344 -9.258 1 87.81 290 GLY A O 1
ATOM 2243 N N . ARG A 1 291 ? 8.703 -34.031 -7.723 1 91.81 291 ARG A N 1
ATOM 2244 C CA . ARG A 1 291 ? 8.141 -34.719 -6.566 1 91.81 291 ARG A CA 1
ATOM 2245 C C . ARG A 1 291 ? 7.625 -33.719 -5.535 1 91.81 291 ARG A C 1
ATOM 2247 O O . ARG A 1 291 ? 7.906 -32.531 -5.633 1 91.81 291 ARG A O 1
ATOM 2254 N N . LEU A 1 292 ? 6.809 -34.25 -4.656 1 95.12 292 LEU A N 1
ATOM 2255 C CA . LEU A 1 292 ? 6.328 -33.406 -3.566 1 95.12 292 LEU A CA 1
ATOM 2256 C C . LEU A 1 292 ? 7.465 -33.031 -2.617 1 95.12 292 LEU A C 1
ATOM 2258 O O . LEU A 1 292 ? 8.398 -33.812 -2.428 1 95.12 292 LEU A O 1
ATOM 2262 N N . ILE A 1 293 ? 7.395 -31.906 -1.974 1 95.56 293 ILE A N 1
ATOM 2263 C CA . ILE A 1 293 ? 8.477 -31.281 -1.23 1 95.56 293 ILE A CA 1
ATOM 2264 C C . ILE A 1 293 ? 8.844 -32.125 -0.017 1 95.56 293 ILE A C 1
ATOM 2266 O O . ILE A 1 293 ? 10 -32.188 0.388 1 95.56 293 ILE A O 1
ATOM 2270 N N . SER A 1 294 ? 7.828 -32.781 0.58 1 94.19 294 SER A N 1
ATOM 2271 C CA . SER A 1 294 ? 8.062 -33.531 1.825 1 94.19 294 SER A CA 1
ATOM 2272 C C . SER A 1 294 ? 7.074 -34.656 1.993 1 94.19 294 SER A C 1
ATOM 2274 O O . SER A 1 294 ? 6.031 -34.688 1.334 1 94.19 294 SER A O 1
ATOM 2276 N N . GLU A 1 295 ? 7.473 -35.562 2.91 1 93.06 295 GLU A N 1
ATOM 2277 C CA . GLU A 1 295 ? 6.574 -36.656 3.25 1 93.06 295 GLU A CA 1
ATOM 2278 C C . GLU A 1 295 ? 5.312 -36.125 3.936 1 93.06 295 GLU A C 1
ATOM 2280 O O . GLU A 1 295 ? 4.219 -36.656 3.693 1 93.06 295 GLU A O 1
ATOM 2285 N N . ALA A 1 296 ? 5.48 -35.188 4.762 1 94.44 296 ALA A N 1
ATOM 2286 C CA . ALA A 1 296 ? 4.34 -34.625 5.461 1 94.44 296 ALA A CA 1
ATOM 2287 C C . ALA A 1 296 ? 3.332 -34.031 4.477 1 94.44 296 ALA A C 1
ATOM 2289 O O . ALA A 1 296 ? 2.121 -34.188 4.648 1 94.44 296 ALA A O 1
ATOM 2290 N N . HIS A 1 297 ? 3.846 -33.344 3.496 1 95.62 297 HIS A N 1
ATOM 2291 C CA . HIS A 1 297 ? 2.973 -32.781 2.48 1 95.62 297 HIS A CA 1
ATOM 2292 C C . HIS A 1 297 ? 2.283 -33.875 1.662 1 95.62 297 HIS A C 1
ATOM 2294 O O . HIS A 1 297 ? 1.1 -33.75 1.339 1 95.62 297 HIS A O 1
ATOM 2300 N N . ALA A 1 298 ? 3.01 -34.906 1.324 1 94.94 298 ALA A N 1
ATOM 2301 C CA . ALA A 1 298 ? 2.432 -36.062 0.613 1 94.94 298 ALA A CA 1
ATOM 2302 C C . ALA A 1 298 ? 1.314 -36.688 1.426 1 94.94 298 ALA A C 1
ATOM 2304 O O . ALA A 1 298 ? 0.249 -37 0.889 1 94.94 298 ALA A O 1
ATOM 2305 N N . GLU A 1 299 ? 1.576 -36.844 2.691 1 95.19 299 GLU A N 1
ATOM 2306 C CA . GLU A 1 299 ? 0.583 -37.438 3.57 1 95.19 299 GLU A CA 1
ATOM 2307 C C . GLU A 1 299 ? -0.662 -36.562 3.686 1 95.19 299 GLU A C 1
ATOM 2309 O O . GLU A 1 299 ? -1.782 -37.062 3.76 1 95.19 299 GLU A O 1
ATOM 2314 N N . ARG A 1 300 ? -0.492 -35.312 3.715 1 96.12 300 ARG A N 1
ATOM 2315 C CA . ARG A 1 300 ? -1.618 -34.406 3.742 1 96.12 300 ARG A CA 1
ATOM 2316 C C . ARG A 1 300 ? -2.502 -34.562 2.51 1 96.12 300 ARG A C 1
ATOM 2318 O O . ARG A 1 300 ? -3.725 -34.688 2.627 1 96.12 300 ARG A O 1
ATOM 2325 N N . LEU A 1 301 ? -1.931 -34.625 1.385 1 96.81 301 LEU A N 1
ATOM 2326 C CA . LEU A 1 301 ? -2.668 -34.781 0.134 1 96.81 301 LEU A CA 1
ATOM 2327 C C . LEU A 1 301 ? -3.359 -36.156 0.065 1 96.81 301 LEU A C 1
ATOM 2329 O O . LEU A 1 301 ? -4.5 -36.25 -0.396 1 96.81 301 LEU A O 1
ATOM 2333 N N . LYS A 1 302 ? -2.631 -37.156 0.521 1 95.38 302 LYS A N 1
ATOM 2334 C CA . LYS A 1 302 ? -3.234 -38.469 0.577 1 95.38 302 LYS A CA 1
ATOM 2335 C C . LYS A 1 302 ? -4.473 -38.469 1.47 1 95.38 302 LYS A C 1
ATOM 2337 O O . LYS A 1 302 ? -5.488 -39.094 1.132 1 95.38 302 LYS A O 1
ATOM 2342 N N . SER A 1 303 ? -4.344 -37.812 2.584 1 96.69 303 SER A N 1
ATOM 2343 C CA . SER A 1 303 ? -5.465 -37.75 3.516 1 96.69 303 SER A CA 1
ATOM 2344 C C . SER A 1 303 ? -6.66 -37.031 2.877 1 96.69 303 SER A C 1
ATOM 2346 O O . SER A 1 303 ? -7.805 -37.469 3.049 1 96.69 303 SER A O 1
ATOM 2348 N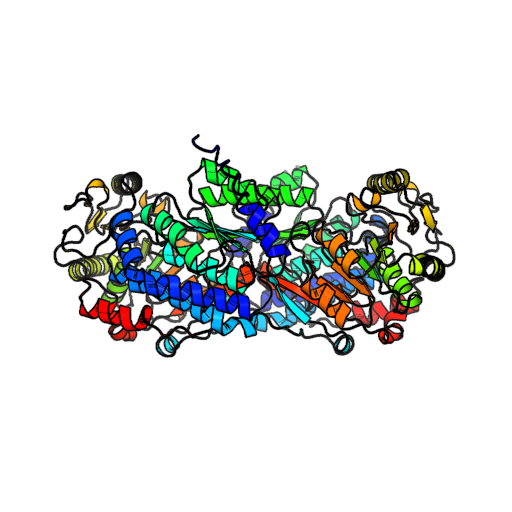 N . LEU A 1 304 ? -6.449 -36 2.145 1 97.19 304 LEU A N 1
ATOM 2349 C CA . LEU A 1 304 ? -7.523 -35.281 1.453 1 97.19 304 LEU A CA 1
ATOM 2350 C C . LEU A 1 304 ? -8.188 -36.188 0.415 1 97.19 304 LEU A C 1
ATOM 2352 O O . LEU A 1 304 ? -9.414 -36.219 0.297 1 97.19 304 LEU A O 1
ATOM 2356 N N . LEU A 1 305 ? -7.391 -36.938 -0.303 1 96.5 305 LEU A N 1
ATOM 2357 C CA . LEU A 1 305 ? -7.895 -37.844 -1.329 1 96.5 305 LEU A CA 1
ATOM 2358 C C . LEU A 1 305 ? -8.719 -38.969 -0.707 1 96.5 305 LEU A C 1
ATOM 2360 O O . LEU A 1 305 ? -9.727 -39.375 -1.276 1 96.5 305 LEU A O 1
ATOM 2364 N N . ASN A 1 306 ? -8.25 -39.375 0.418 1 96 306 ASN A N 1
ATOM 2365 C CA . ASN A 1 306 ? -8.945 -40.469 1.102 1 96 306 ASN A CA 1
ATOM 2366 C C . ASN A 1 306 ? -10.289 -40 1.657 1 96 306 ASN A C 1
ATOM 2368 O O . ASN A 1 306 ? -11.227 -40.812 1.766 1 96 306 ASN A O 1
ATOM 2372 N N . ARG A 1 307 ? -10.398 -38.781 1.982 1 97.31 307 ARG A N 1
ATOM 2373 C CA . ARG A 1 307 ? -11.594 -38.281 2.635 1 97.31 307 ARG A CA 1
ATOM 2374 C C . ARG A 1 307 ? -12.586 -37.75 1.61 1 97.31 307 ARG A C 1
ATOM 2376 O O . ARG A 1 307 ? -13.719 -37.406 1.955 1 97.31 307 ARG A O 1
ATOM 2383 N N . THR A 1 308 ? -12.148 -37.656 0.348 1 97.75 308 THR A N 1
ATOM 2384 C CA . THR A 1 308 ? -13.055 -37.094 -0.648 1 97.75 308 THR A CA 1
ATOM 2385 C C . THR A 1 308 ? -14.242 -38 -0.892 1 97.75 308 THR A C 1
ATOM 2387 O O . THR A 1 308 ? -14.102 -39.25 -0.813 1 97.75 308 THR A O 1
ATOM 2390 N N . LYS A 1 309 ? -15.398 -37.469 -1.161 1 97.25 309 LYS A N 1
ATOM 2391 C CA . LYS A 1 309 ? -16.578 -38.219 -1.554 1 97.25 309 LYS A CA 1
ATOM 2392 C C . LYS A 1 309 ? -16.703 -38.281 -3.072 1 97.25 309 LYS A C 1
ATOM 2394 O O . LYS A 1 309 ? -17.625 -38.938 -3.594 1 97.25 309 LYS A O 1
ATOM 2399 N N . GLY A 1 310 ? -15.805 -37.625 -3.738 1 97.69 310 GLY A N 1
ATOM 2400 C CA . GLY A 1 310 ? -15.766 -37.719 -5.188 1 97.69 310 GLY A CA 1
ATOM 2401 C C . GLY A 1 310 ? -15.18 -39.031 -5.684 1 97.69 310 GLY A C 1
ATOM 2402 O O . GLY A 1 310 ? -14.828 -39.906 -4.887 1 97.69 310 GLY A O 1
ATOM 2403 N N . THR A 1 311 ? -15.156 -39.156 -6.973 1 98 311 THR A N 1
ATOM 2404 C CA . THR A 1 311 ? -14.656 -40.344 -7.621 1 98 311 THR A CA 1
ATOM 2405 C C . THR A 1 311 ? -13.344 -40.094 -8.359 1 98 311 THR A C 1
ATOM 2407 O O . THR A 1 311 ? -13.305 -39.25 -9.266 1 98 311 THR A O 1
ATOM 2410 N N . VAL A 1 312 ? -12.273 -40.781 -7.938 1 98.12 312 VAL A N 1
ATOM 2411 C CA . VAL A 1 312 ? -11.016 -40.688 -8.664 1 98.12 312 VAL A CA 1
ATOM 2412 C C . VAL A 1 312 ? -11.164 -41.375 -10.031 1 98.12 312 VAL A C 1
ATOM 2414 O O . VAL A 1 312 ? -11.438 -42.562 -10.109 1 98.12 312 VAL A O 1
ATOM 2417 N N . VAL A 1 313 ? -10.961 -40.625 -11.086 1 98.12 313 VAL A N 1
ATOM 2418 C CA . VAL A 1 313 ? -11.188 -41.188 -12.414 1 98.12 313 VAL A CA 1
ATOM 2419 C C . VAL A 1 313 ? -9.859 -41.281 -13.164 1 98.12 313 VAL A C 1
ATOM 2421 O O . VAL A 1 313 ? -9.758 -42 -14.156 1 98.12 313 VAL A O 1
ATOM 2424 N N . ILE A 1 314 ? -8.922 -40.562 -12.828 1 97.31 314 ILE A N 1
ATOM 2425 C CA . ILE A 1 314 ? -7.551 -40.656 -13.312 1 97.31 314 ILE A CA 1
ATOM 2426 C C . ILE A 1 314 ? -6.582 -40.625 -12.133 1 97.31 314 ILE A C 1
ATOM 2428 O O . ILE A 1 314 ? -6.746 -39.812 -11.219 1 97.31 314 ILE A O 1
ATOM 2432 N N . GLY A 1 315 ? -5.539 -41.438 -12.148 1 94.75 315 GLY A N 1
ATOM 2433 C CA . GLY A 1 315 ? -4.484 -41.375 -11.148 1 94.75 315 GLY A CA 1
ATOM 2434 C C . GLY A 1 315 ? -4.891 -41.938 -9.812 1 94.75 315 GLY A C 1
ATOM 2435 O O . GLY A 1 315 ? -5.559 -42.969 -9.75 1 94.75 315 GLY A O 1
ATOM 2436 N N . GLY A 1 316 ? -4.387 -41.312 -8.719 1 88.38 316 GLY A N 1
ATOM 2437 C CA . GLY A 1 316 ? -4.691 -41.75 -7.363 1 88.38 316 GLY A CA 1
ATOM 2438 C C . GLY A 1 316 ? -3.543 -42.5 -6.707 1 88.38 316 GLY A C 1
ATOM 2439 O O . GLY A 1 316 ? -3.576 -42.781 -5.504 1 88.38 316 GLY A O 1
ATOM 2440 N N . ARG A 1 317 ? -2.572 -42.719 -7.438 1 86.38 317 ARG A N 1
ATOM 2441 C CA . ARG A 1 317 ? -1.44 -43.438 -6.879 1 86.38 317 ARG A CA 1
ATOM 2442 C C . ARG A 1 317 ? -0.402 -42.469 -6.301 1 86.38 317 ARG A C 1
ATOM 2444 O O . ARG A 1 317 ? -0.235 -41.375 -6.797 1 86.38 317 ARG A O 1
ATOM 2451 N N . SER A 1 318 ? 0.232 -42.938 -5.23 1 84.25 318 SER A N 1
ATOM 2452 C CA . SER A 1 318 ? 1.233 -42.094 -4.57 1 84.25 318 SER A CA 1
ATOM 2453 C C . SER A 1 318 ? 2.516 -42.875 -4.309 1 84.25 318 SER A C 1
ATOM 2455 O O . SER A 1 318 ? 3.354 -42.469 -3.508 1 84.25 318 SER A O 1
ATOM 2457 N N . GLU A 1 319 ? 2.574 -44.031 -4.691 1 76 319 GLU A N 1
ATOM 2458 C CA . GLU A 1 319 ? 3.799 -44.781 -4.516 1 76 319 GLU A CA 1
ATOM 2459 C C . GLU A 1 319 ? 4.551 -44.938 -5.836 1 76 319 GLU A C 1
ATOM 2461 O O . GLU A 1 319 ? 3.938 -45.188 -6.879 1 76 319 GLU A O 1
ATOM 2466 N N . GLY A 1 320 ? 5.676 -44.344 -5.934 1 64.06 320 GLY A N 1
ATOM 2467 C CA . GLY A 1 320 ? 6.453 -44.406 -7.16 1 64.06 320 GLY A CA 1
ATOM 2468 C C . GLY A 1 320 ? 7.84 -45 -6.957 1 64.06 320 GLY A C 1
ATOM 2469 O O . GLY A 1 320 ? 8.211 -45.344 -5.836 1 64.06 320 GLY A O 1
ATOM 2470 N N . ALA A 1 321 ? 8.523 -45.25 -8.086 1 55.44 321 ALA A N 1
ATOM 2471 C CA . ALA A 1 321 ? 9.891 -45.75 -8.125 1 55.44 321 ALA A CA 1
ATOM 2472 C C . ALA A 1 321 ? 10.891 -44.625 -7.863 1 55.44 321 ALA A C 1
ATOM 2474 O O . ALA A 1 321 ? 10.508 -43.469 -7.75 1 55.44 321 ALA A O 1
ATOM 2475 N N . ASN A 1 322 ? 12.148 -45 -7.633 1 48.03 322 ASN A N 1
ATOM 2476 C CA . ASN A 1 322 ? 13.406 -44.281 -7.668 1 48.03 322 ASN A CA 1
ATOM 2477 C C . ASN A 1 322 ? 13.438 -43.156 -6.617 1 48.03 322 ASN A C 1
ATOM 2479 O O . ASN A 1 322 ? 13.812 -42.031 -6.918 1 48.03 322 ASN A O 1
ATOM 2483 N N . GLY A 1 323 ? 13.062 -43.469 -5.551 1 51.06 323 GLY A N 1
ATOM 2484 C CA . GLY A 1 323 ? 13.383 -42.531 -4.492 1 51.06 323 GLY A CA 1
ATOM 2485 C C . GLY A 1 323 ? 12.273 -41.531 -4.219 1 51.06 323 GLY A C 1
ATOM 2486 O O . GLY A 1 323 ? 12.383 -40.719 -3.314 1 51.06 323 GLY A O 1
ATOM 2487 N N . THR A 1 324 ? 11.406 -41.406 -5.246 1 59.66 324 THR A N 1
ATOM 2488 C CA . THR A 1 324 ? 10.281 -40.531 -4.965 1 59.66 324 THR A CA 1
ATOM 2489 C C . THR A 1 324 ? 9.305 -41.188 -3.992 1 59.66 324 THR A C 1
ATOM 2491 O O . THR A 1 324 ? 8.367 -40.531 -3.518 1 59.66 324 THR A O 1
ATOM 2494 N N . GLY A 1 325 ? 9.711 -42.281 -3.516 1 68.81 325 GLY A N 1
ATOM 2495 C CA . GLY A 1 325 ? 9.023 -43.094 -2.512 1 68.81 325 GLY A CA 1
ATOM 2496 C C . GLY A 1 325 ? 7.848 -42.344 -1.877 1 68.81 325 GLY A C 1
ATOM 2497 O O . GLY A 1 325 ? 6.84 -42.094 -2.539 1 68.81 325 GLY A O 1
ATOM 2498 N N . LYS A 1 326 ? 8.172 -41.781 -0.902 1 81.12 326 LYS A N 1
ATOM 2499 C CA . LYS A 1 326 ? 7.191 -41.188 0.001 1 81.12 326 LYS A CA 1
ATOM 2500 C C . LYS A 1 326 ? 6.805 -39.781 -0.457 1 81.12 326 LYS A C 1
ATOM 2502 O O . LYS A 1 326 ? 5.828 -39.219 0.032 1 81.12 326 LYS A O 1
ATOM 2507 N N . HIS A 1 327 ? 7.41 -39.281 -1.551 1 88.44 327 HIS A N 1
ATOM 2508 C CA . HIS A 1 327 ? 7.137 -37.938 -2.059 1 88.44 327 HIS A CA 1
ATOM 2509 C C . HIS A 1 327 ? 6.352 -38 -3.367 1 88.44 327 HIS A C 1
ATOM 2511 O O . HIS A 1 327 ? 6.09 -36.969 -3.98 1 88.44 327 HIS A O 1
ATOM 2517 N N . ALA A 1 328 ? 6.031 -39.219 -3.783 1 87.88 328 ALA A N 1
ATOM 2518 C CA . ALA A 1 328 ? 5.465 -39.406 -5.117 1 87.88 328 ALA A CA 1
ATOM 2519 C C . ALA A 1 328 ? 3.943 -39.25 -5.09 1 87.88 328 ALA A C 1
ATOM 2521 O O . ALA A 1 328 ? 3.291 -39.75 -4.164 1 87.88 328 ALA A O 1
ATOM 2522 N N . MET A 1 329 ? 3.426 -38.562 -6.066 1 93.75 329 MET A N 1
ATOM 2523 C CA . MET A 1 329 ? 1.995 -38.531 -6.348 1 93.75 329 MET A CA 1
ATOM 2524 C C . MET A 1 329 ? 1.738 -38.25 -7.824 1 93.75 329 MET A C 1
ATOM 2526 O O . MET A 1 329 ? 2.291 -37.281 -8.375 1 93.75 329 MET A O 1
ATOM 2530 N N . GLU A 1 330 ? 1.031 -39.062 -8.453 1 94.88 330 GLU A N 1
ATOM 2531 C CA . GLU A 1 330 ? 0.754 -38.875 -9.875 1 94.88 330 GLU A CA 1
ATOM 2532 C C . GLU A 1 330 ? -0.393 -37.875 -10.07 1 94.88 330 GLU A C 1
ATOM 2534 O O . GLU A 1 330 ? -1.18 -37.625 -9.148 1 94.88 330 GLU A O 1
ATOM 2539 N N . PRO A 1 331 ? -0.485 -37.25 -11.242 1 97.06 331 PRO A N 1
ATOM 2540 C CA . PRO A 1 331 ? -1.645 -36.375 -11.523 1 97.06 331 PRO A CA 1
ATOM 2541 C C . PRO A 1 331 ? -2.973 -37.125 -11.32 1 97.06 331 PRO A C 1
ATOM 2543 O O . PRO A 1 331 ? -3.154 -38.219 -11.828 1 97.06 331 PRO A O 1
ATOM 2546 N N . THR A 1 332 ? -3.83 -36.5 -10.555 1 98.12 332 THR A N 1
ATOM 2547 C CA . THR A 1 332 ? -5.082 -37.156 -10.156 1 98.12 332 THR A CA 1
ATOM 2548 C C . THR A 1 332 ? -6.273 -36.25 -10.477 1 98.12 332 THR A C 1
ATOM 2550 O O . THR A 1 332 ? -6.246 -35.031 -10.18 1 98.12 332 THR A O 1
ATOM 2553 N N . VAL A 1 333 ? -7.246 -36.781 -11.172 1 98.69 333 VAL A N 1
ATOM 2554 C CA . VAL A 1 333 ? -8.477 -36.062 -11.484 1 98.69 333 VAL A CA 1
ATOM 2555 C C . VAL A 1 333 ? -9.648 -36.688 -10.727 1 98.69 333 VAL A C 1
ATOM 2557 O O . VAL A 1 333 ? -9.828 -37.906 -10.758 1 98.69 333 VAL A O 1
ATOM 2560 N N . VAL A 1 334 ? -10.406 -35.906 -10.047 1 98.75 334 VAL A N 1
ATOM 2561 C CA . VAL A 1 334 ? -11.531 -36.344 -9.242 1 98.75 334 VAL A CA 1
ATOM 2562 C C . VAL A 1 334 ? -12.82 -35.656 -9.719 1 98.75 334 VAL A C 1
ATOM 2564 O O . VAL A 1 334 ? -12.859 -34.438 -9.867 1 98.75 334 VAL A O 1
ATOM 2567 N N . ILE A 1 335 ? -13.867 -36.438 -9.992 1 98.31 335 ILE A N 1
ATOM 2568 C CA . ILE A 1 335 ? -15.148 -35.875 -10.406 1 98.31 335 ILE A CA 1
ATOM 2569 C C . ILE A 1 335 ? -16.188 -36.062 -9.297 1 98.31 335 ILE A C 1
ATOM 2571 O O . ILE A 1 335 ? -15.875 -36.625 -8.242 1 98.31 335 ILE A O 1
ATOM 2575 N N . ASP A 1 336 ? -17.391 -35.5 -9.43 1 96.31 336 ASP A N 1
ATOM 2576 C CA . ASP A 1 336 ? -18.5 -35.594 -8.492 1 96.31 336 ASP A CA 1
ATOM 2577 C C . ASP A 1 336 ? -18.141 -34.969 -7.152 1 96.31 336 ASP A C 1
ATOM 2579 O O . ASP A 1 336 ? -18.531 -35.469 -6.094 1 96.31 336 ASP A O 1
ATOM 2583 N N . VAL A 1 337 ? -17.297 -34 -7.219 1 97.12 337 VAL A N 1
ATOM 2584 C CA . VAL A 1 337 ? -16.906 -33.25 -6.02 1 97.12 337 VAL A CA 1
ATOM 2585 C C . VAL A 1 337 ? -17.984 -32.25 -5.652 1 97.12 337 VAL A C 1
ATOM 2587 O O . VAL A 1 337 ? -18.391 -31.438 -6.488 1 97.12 337 VAL A O 1
ATOM 2590 N N . LYS A 1 338 ? -18.391 -32.25 -4.438 1 92.88 338 LYS A N 1
ATOM 2591 C CA . LYS A 1 338 ? -19.453 -31.375 -3.971 1 92.88 338 LYS A CA 1
ATOM 2592 C C . LYS A 1 338 ? -18.906 -30.328 -3.008 1 92.88 338 LYS A C 1
ATOM 2594 O O . LYS A 1 338 ? -17.719 -30.344 -2.666 1 92.88 338 LYS A O 1
ATOM 2599 N N . ASP A 1 339 ? -19.656 -29.312 -2.607 1 88.5 339 ASP A N 1
ATOM 2600 C CA . ASP A 1 339 ? -19.266 -28.109 -1.869 1 88.5 339 ASP A CA 1
ATOM 2601 C C . ASP A 1 339 ? -18.547 -28.484 -0.57 1 88.5 339 ASP A C 1
ATOM 2603 O O . ASP A 1 339 ? -17.562 -27.828 -0.186 1 88.5 339 ASP A O 1
ATOM 2607 N N . CYS A 1 340 ? -18.797 -29.375 0.208 1 89.81 340 CYS A N 1
ATOM 2608 C CA . CYS A 1 340 ? -18.219 -29.688 1.51 1 89.81 340 CYS A CA 1
ATOM 2609 C C . CYS A 1 340 ? -17.188 -30.812 1.393 1 89.81 340 CYS A C 1
ATOM 2611 O O . CYS A 1 340 ? -16.812 -31.422 2.396 1 89.81 340 CYS A O 1
ATOM 2613 N N . ASP A 1 341 ? -16.719 -30.953 0.193 1 96.88 341 ASP A N 1
ATOM 2614 C CA . ASP A 1 341 ? -15.742 -32 -0.046 1 96.88 341 ASP A CA 1
ATOM 2615 C C . ASP A 1 341 ? -14.383 -31.625 0.527 1 96.88 341 ASP A C 1
ATOM 2617 O O . ASP A 1 341 ? -14.016 -30.453 0.553 1 96.88 341 ASP A O 1
ATOM 2621 N N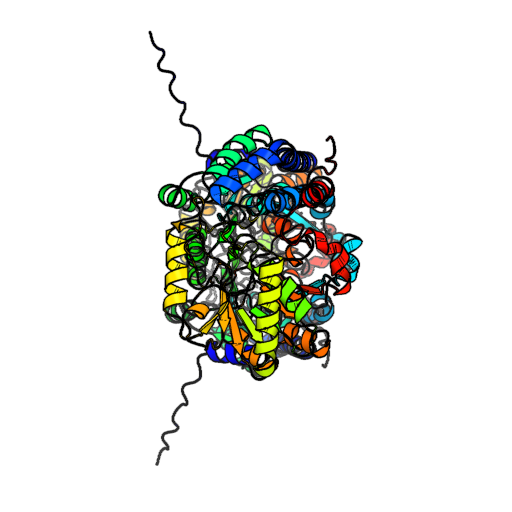 . SER A 1 342 ? -13.578 -32.625 0.966 1 97.75 342 SER A N 1
ATOM 2622 C CA . SER A 1 342 ? -12.258 -32.438 1.556 1 97.75 342 SER A CA 1
ATOM 2623 C C . SER A 1 342 ? -11.336 -31.688 0.599 1 97.75 342 SER A C 1
ATOM 2625 O O . SER A 1 342 ? -10.5 -30.891 1.03 1 97.75 342 SER A O 1
ATOM 2627 N N . LEU A 1 343 ? -11.508 -31.859 -0.7 1 98 343 LEU A N 1
ATOM 2628 C CA . LEU A 1 343 ? -10.617 -31.297 -1.713 1 98 343 LEU A CA 1
ATOM 2629 C C . LEU A 1 343 ? -10.891 -29.812 -1.907 1 98 343 LEU A C 1
ATOM 2631 O O . LEU A 1 343 ? -10.141 -29.125 -2.604 1 98 343 LEU A O 1
ATOM 2635 N N . LEU A 1 344 ? -11.938 -29.312 -1.289 1 96.69 344 LEU A N 1
ATOM 2636 C CA . LEU A 1 344 ? -12.289 -27.906 -1.409 1 96.69 344 LEU A CA 1
ATOM 2637 C C . LEU A 1 344 ? -12.023 -27.156 -0.104 1 96.69 344 LEU A C 1
ATOM 2639 O O . LEU A 1 344 ? -12.234 -25.953 -0.019 1 96.69 344 LEU A O 1
ATOM 2643 N N . GLU A 1 345 ? -11.461 -27.812 0.946 1 94 345 GLU A N 1
ATOM 2644 C CA . GLU A 1 345 ? -11.281 -27.25 2.283 1 94 345 GLU A CA 1
ATOM 2645 C C . GLU A 1 345 ? -10.141 -26.25 2.309 1 94 345 GLU A C 1
ATOM 2647 O O . GLU A 1 345 ? -10.188 -25.266 3.057 1 94 345 GLU A O 1
ATOM 2652 N N . GLU A 1 346 ? -9.109 -26.484 1.545 1 93.75 346 GLU A N 1
ATOM 2653 C CA . GLU A 1 346 ? -7.906 -25.656 1.509 1 93.75 346 GLU A CA 1
ATOM 2654 C C . GLU A 1 346 ? -7.188 -25.781 0.168 1 93.75 346 GLU A C 1
ATOM 2656 O O . GLU A 1 346 ? -7.512 -26.656 -0.634 1 93.75 346 GLU A O 1
ATOM 2661 N N . GLU A 1 347 ? -6.312 -24.859 -0.067 1 95.75 347 GLU A N 1
ATOM 2662 C CA . GLU A 1 347 ? -5.469 -24.984 -1.254 1 95.75 347 GLU A CA 1
ATOM 2663 C C . GLU A 1 347 ? -4.777 -26.344 -1.301 1 95.75 347 GLU A C 1
ATOM 2665 O O . GLU A 1 347 ? -4.184 -26.781 -0.312 1 95.75 347 GLU A O 1
ATOM 2670 N N . LEU A 1 348 ? -4.883 -26.984 -2.424 1 97.25 348 LEU A N 1
ATOM 2671 C CA . LEU A 1 348 ? -4.348 -28.344 -2.535 1 97.25 348 LEU A CA 1
ATOM 2672 C C . LEU A 1 348 ? -2.824 -28.312 -2.613 1 97.25 348 LEU A C 1
ATOM 2674 O O . LEU A 1 348 ? -2.15 -29.031 -1.871 1 97.25 348 LEU A O 1
ATOM 2678 N N . PHE A 1 349 ? -2.336 -27.453 -3.498 1 97.25 349 PHE A N 1
ATOM 2679 C CA . PHE A 1 349 ? -0.894 -27.297 -3.643 1 97.25 349 PHE A CA 1
ATOM 2680 C C . PHE A 1 349 ? -0.24 -28.641 -3.943 1 97.25 349 PHE A C 1
ATOM 2682 O O . PHE A 1 349 ? 0.745 -29.016 -3.303 1 97.25 349 PHE A O 1
ATOM 2689 N N . GLY A 1 350 ? -0.789 -29.406 -4.848 1 97 350 GLY A N 1
ATOM 2690 C CA . GLY A 1 350 ? -0.395 -30.719 -5.336 1 97 350 GLY A CA 1
ATOM 2691 C C . GLY A 1 350 ? -1.108 -31.125 -6.613 1 97 350 GLY A C 1
ATOM 2692 O O . GLY A 1 350 ? -1.915 -30.359 -7.145 1 97 350 GLY A O 1
ATOM 2693 N N . PRO A 1 351 ? -0.784 -32.281 -7.109 1 97.19 351 PRO A N 1
ATOM 2694 C CA . PRO A 1 351 ? -1.256 -32.625 -8.445 1 97.19 351 PRO A CA 1
ATOM 2695 C C . PRO A 1 351 ? -2.629 -33.312 -8.422 1 97.19 351 PRO A C 1
ATOM 2697 O O . PRO A 1 351 ? -2.842 -34.312 -9.117 1 97.19 351 PRO A O 1
ATOM 2700 N N . ILE A 1 352 ? -3.566 -32.75 -7.66 1 98.25 352 ILE A N 1
ATOM 2701 C CA . ILE A 1 352 ? -4.953 -33.219 -7.613 1 98.25 352 ILE A CA 1
ATOM 2702 C C . ILE A 1 352 ? -5.859 -32.125 -8.227 1 98.25 352 ILE A C 1
ATOM 2704 O O . ILE A 1 352 ? -5.766 -30.953 -7.879 1 98.25 352 ILE A O 1
ATOM 2708 N N . LEU A 1 353 ? -6.711 -32.531 -9.156 1 98.69 353 LEU A N 1
ATOM 2709 C CA . LEU A 1 353 ? -7.594 -31.609 -9.844 1 98.69 353 LEU A CA 1
ATOM 2710 C C . LEU A 1 353 ? -9.047 -32.062 -9.742 1 98.69 353 LEU A C 1
ATOM 2712 O O . LEU A 1 353 ? -9.508 -32.875 -10.531 1 98.69 353 LEU A O 1
ATOM 2716 N N . PRO A 1 354 ? -9.773 -31.531 -8.812 1 98.62 354 PRO A N 1
ATOM 2717 C CA . PRO A 1 354 ? -11.211 -31.828 -8.727 1 98.62 354 PRO A CA 1
ATOM 2718 C C . PRO A 1 354 ? -12.023 -31.094 -9.781 1 98.62 354 PRO A C 1
ATOM 2720 O O . PRO A 1 354 ? -11.719 -29.938 -10.109 1 98.62 354 PRO A O 1
ATOM 2723 N N . ILE A 1 355 ? -13.008 -31.719 -10.266 1 98.44 355 ILE A N 1
ATOM 2724 C CA . ILE A 1 355 ? -13.977 -31.141 -11.188 1 98.44 355 ILE A CA 1
ATOM 2725 C C . ILE A 1 355 ? -15.344 -31.047 -10.516 1 98.44 355 ILE A C 1
ATOM 2727 O O . ILE A 1 355 ? -15.883 -32.062 -10.055 1 98.44 355 ILE A O 1
ATOM 2731 N N . ILE A 1 356 ? -15.844 -29.891 -10.43 1 98.19 356 ILE A N 1
ATOM 2732 C CA . ILE A 1 356 ? -17.156 -29.625 -9.867 1 98.19 356 ILE A CA 1
ATOM 2733 C C . ILE A 1 356 ? -18.141 -29.281 -10.984 1 98.19 356 ILE A C 1
ATOM 2735 O O . ILE A 1 356 ? -17.875 -28.391 -11.805 1 98.19 356 ILE A O 1
ATOM 2739 N N . SER A 1 357 ? -19.25 -29.984 -10.969 1 97.25 357 SER A N 1
ATOM 2740 C CA . SER A 1 357 ? -20.297 -29.688 -11.945 1 97.25 357 SER A CA 1
ATOM 2741 C C . SER A 1 357 ? -21.188 -28.547 -11.492 1 97.25 357 SER A C 1
ATOM 2743 O O . SER A 1 357 ? -21.641 -28.516 -10.344 1 97.25 357 SER A O 1
ATOM 2745 N N . VAL A 1 358 ? -21.328 -27.578 -12.359 1 97 358 VAL A N 1
ATOM 2746 C CA . VAL A 1 358 ? -22.266 -26.469 -12.156 1 97 358 VAL A CA 1
ATOM 2747 C C . VAL A 1 358 ? -23.266 -26.422 -13.305 1 97 358 VAL A C 1
ATOM 2749 O O . VAL A 1 358 ? -23.047 -27.031 -14.352 1 97 358 VAL A O 1
ATOM 2752 N N . GLU A 1 359 ? -24.312 -25.672 -13.148 1 95.94 359 GLU A N 1
ATOM 2753 C CA . GLU A 1 359 ? -25.375 -25.656 -14.141 1 95.94 359 GLU A CA 1
ATOM 2754 C C . GLU A 1 359 ? -25.125 -24.578 -15.195 1 95.94 359 GLU A C 1
ATOM 2756 O O . GLU A 1 359 ? -25.703 -24.625 -16.281 1 95.94 359 GLU A O 1
ATOM 2761 N N . SER A 1 360 ? -24.375 -23.578 -14.812 1 96.31 360 SER A N 1
ATOM 2762 C CA . SER A 1 360 ? -24.156 -22.438 -15.703 1 96.31 360 SER A CA 1
ATOM 2763 C C . SER A 1 360 ? -22.922 -21.641 -15.297 1 96.31 360 SER A C 1
ATOM 2765 O O . SER A 1 360 ? -22.344 -21.891 -14.234 1 96.31 360 SER A O 1
ATOM 2767 N N . ILE A 1 361 ? -22.547 -20.734 -16.219 1 96.12 361 ILE A N 1
ATOM 2768 C CA . ILE A 1 361 ? -21.469 -19.812 -15.914 1 96.12 361 ILE A CA 1
ATOM 2769 C C . ILE A 1 361 ? -21.828 -18.969 -14.695 1 96.12 361 ILE A C 1
ATOM 2771 O O . ILE A 1 361 ? -20.984 -18.719 -13.836 1 96.12 361 ILE A O 1
ATOM 2775 N N . SER A 1 362 ? -23.062 -18.578 -14.609 1 96.5 362 SER A N 1
ATOM 2776 C CA . SER A 1 362 ? -23.547 -17.797 -13.477 1 96.5 362 SER A CA 1
ATOM 2777 C C . SER A 1 362 ? -23.375 -18.547 -12.164 1 96.5 362 SER A C 1
ATOM 2779 O O . SER A 1 362 ? -22.984 -17.969 -11.148 1 96.5 362 SER A O 1
ATOM 2781 N N . GLU A 1 363 ? -23.703 -19.781 -12.227 1 97.38 363 GLU A N 1
ATOM 2782 C CA . GLU A 1 363 ? -23.531 -20.594 -11.016 1 97.38 363 GLU A CA 1
ATOM 2783 C C . GLU A 1 363 ? -22.047 -20.75 -10.664 1 97.38 363 GLU A C 1
ATOM 2785 O O . GLU A 1 363 ? -21.688 -20.797 -9.484 1 97.38 363 GLU A O 1
ATOM 2790 N N . ALA A 1 364 ? -21.188 -20.922 -11.688 1 97.94 364 ALA A N 1
ATOM 2791 C CA . ALA A 1 364 ? -19.75 -20.969 -11.453 1 97.94 364 ALA A CA 1
ATOM 2792 C C . ALA A 1 364 ? -19.266 -19.703 -10.734 1 97.94 364 ALA A C 1
ATOM 2794 O O . ALA A 1 364 ? -18.5 -19.781 -9.773 1 97.94 364 ALA A O 1
ATOM 2795 N N . ILE A 1 365 ? -19.703 -18.578 -11.18 1 97.44 365 ILE A N 1
ATOM 2796 C CA . ILE A 1 365 ? -19.359 -17.281 -10.594 1 97.44 365 ILE A CA 1
ATOM 2797 C C . ILE A 1 365 ? -19.828 -17.234 -9.141 1 97.44 365 ILE A C 1
ATOM 2799 O O . ILE A 1 365 ? -19.094 -16.797 -8.258 1 97.44 365 ILE A O 1
ATOM 2803 N N . GLU A 1 366 ? -21.047 -17.672 -8.867 1 96.44 366 GLU A N 1
ATOM 2804 C CA . GLU A 1 366 ? -21.578 -17.703 -7.508 1 96.44 366 GLU A CA 1
ATOM 2805 C C . GLU A 1 366 ? -20.734 -18.625 -6.617 1 96.44 366 GLU A C 1
ATOM 2807 O O . GLU A 1 366 ? -20.5 -18.312 -5.453 1 96.44 366 GLU A O 1
ATOM 2812 N N . PHE A 1 367 ? -20.375 -19.766 -7.195 1 96.94 367 PHE A N 1
ATOM 2813 C CA . PHE A 1 367 ? -19.547 -20.719 -6.48 1 96.94 367 PHE A CA 1
ATOM 2814 C C . PHE A 1 367 ? -18.234 -20.062 -6.035 1 96.94 367 PHE A C 1
ATOM 2816 O O . PHE A 1 367 ? -17.828 -20.203 -4.879 1 96.94 367 PHE A O 1
ATOM 2823 N N . ILE A 1 368 ? -17.609 -19.344 -6.879 1 96.75 368 ILE A N 1
ATOM 2824 C CA . ILE A 1 368 ? -16.344 -18.672 -6.613 1 96.75 368 ILE A CA 1
ATOM 2825 C C . ILE A 1 368 ? -16.562 -17.562 -5.582 1 96.75 368 ILE A C 1
ATOM 2827 O O . ILE A 1 368 ? -15.789 -17.453 -4.621 1 96.75 368 ILE A O 1
ATOM 2831 N N . ASN A 1 369 ? -17.609 -16.781 -5.695 1 94.44 369 ASN A N 1
ATOM 2832 C CA . ASN A 1 369 ? -17.859 -15.609 -4.852 1 94.44 369 ASN A CA 1
ATOM 2833 C C . ASN A 1 369 ? -18.25 -16.016 -3.43 1 94.44 369 ASN A C 1
ATOM 2835 O O . ASN A 1 369 ? -18.188 -15.211 -2.506 1 94.44 369 ASN A O 1
ATOM 2839 N N . SER A 1 370 ? -18.672 -17.234 -3.252 1 93.62 370 SER A N 1
ATOM 2840 C CA . SER A 1 370 ? -19.078 -17.719 -1.937 1 93.62 370 SER A CA 1
ATOM 2841 C C . SER A 1 370 ? -17.875 -18.188 -1.125 1 93.62 370 SER A C 1
ATOM 2843 O O . SER A 1 370 ? -18.031 -18.641 0.011 1 93.62 370 SER A O 1
ATOM 2845 N N . ARG A 1 371 ? -16.719 -18.047 -1.649 1 94.38 371 ARG A N 1
ATOM 2846 C CA . ARG A 1 371 ? -15.492 -18.516 -1.024 1 94.38 371 ARG A CA 1
ATOM 2847 C C . ARG A 1 371 ? -14.438 -17.406 -1 1 94.38 371 ARG A C 1
ATOM 2849 O O . ARG A 1 371 ? -14.688 -16.297 -1.468 1 94.38 371 ARG A O 1
ATOM 2856 N N . ASP A 1 372 ? -13.297 -17.75 -0.397 1 94.69 372 ASP A N 1
ATOM 2857 C CA . ASP A 1 372 ? -12.219 -16.766 -0.354 1 94.69 372 ASP A CA 1
ATOM 2858 C C . ASP A 1 372 ? -11.789 -16.359 -1.763 1 94.69 372 ASP A C 1
ATOM 2860 O O . ASP A 1 372 ? -11.773 -17.188 -2.674 1 94.69 372 ASP A O 1
ATOM 2864 N N . HIS A 1 373 ? -11.406 -15.086 -1.918 1 96.25 373 HIS A N 1
ATOM 2865 C CA . HIS A 1 373 ? -11 -14.586 -3.227 1 96.25 373 HIS A CA 1
ATOM 2866 C C . HIS A 1 373 ? -9.719 -15.266 -3.699 1 96.25 373 HIS A C 1
ATOM 2868 O O . HIS A 1 373 ? -8.711 -15.266 -2.988 1 96.25 373 HIS A O 1
ATOM 2874 N N . PRO A 1 374 ? -9.742 -15.805 -4.855 1 97.56 374 PRO A N 1
ATOM 2875 C CA . PRO A 1 374 ? -8.562 -16.531 -5.336 1 97.56 374 PRO A CA 1
ATOM 2876 C C . PRO A 1 374 ? -7.445 -15.602 -5.797 1 97.56 374 PRO A C 1
ATOM 2878 O O . PRO A 1 374 ? -7.703 -14.461 -6.191 1 97.56 374 PRO A O 1
ATOM 2881 N N . LEU A 1 375 ? -6.219 -16.109 -5.781 1 97.88 375 LEU A N 1
ATOM 2882 C CA . LEU A 1 375 ? -5.047 -15.414 -6.305 1 97.88 375 LEU A CA 1
ATOM 2883 C C . LEU A 1 375 ? -5.125 -15.281 -7.82 1 97.88 375 LEU A C 1
ATOM 2885 O O . LEU A 1 375 ? -4.836 -14.219 -8.375 1 97.88 375 LEU A O 1
ATOM 2889 N N . ALA A 1 376 ? -5.516 -16.359 -8.453 1 98.19 376 ALA A N 1
ATOM 2890 C CA . ALA A 1 376 ? -5.676 -16.406 -9.898 1 98.19 376 ALA A CA 1
ATOM 2891 C C . ALA A 1 376 ? -7.008 -17.047 -10.281 1 98.19 376 ALA A C 1
ATOM 2893 O O . ALA A 1 376 ? -7.477 -17.969 -9.609 1 98.19 376 ALA A O 1
ATOM 2894 N N . LEU A 1 377 ? -7.613 -16.531 -11.305 1 98.69 377 LEU A N 1
ATOM 2895 C CA . LEU A 1 377 ? -8.836 -17.078 -11.875 1 98.69 377 LEU A CA 1
ATOM 2896 C C . LEU A 1 377 ? -8.656 -17.359 -13.367 1 98.69 377 LEU A C 1
ATOM 2898 O O . LEU A 1 377 ? -8.227 -16.5 -14.117 1 98.69 377 LEU A O 1
ATOM 2902 N N . TYR A 1 378 ? -8.992 -18.578 -13.75 1 98.88 378 TYR A N 1
ATOM 2903 C CA . TYR A 1 378 ? -8.836 -19 -15.133 1 98.88 378 TYR A CA 1
ATOM 2904 C C . TYR A 1 378 ? -10.188 -19.25 -15.789 1 98.88 378 TYR A C 1
ATOM 2906 O O . TYR A 1 378 ? -11.086 -19.812 -15.156 1 98.88 378 TYR A O 1
ATOM 2914 N N . VAL A 1 379 ? -10.281 -18.828 -17.047 1 98.88 379 VAL A N 1
ATOM 2915 C CA . VAL A 1 379 ? -11.516 -19.031 -17.797 1 98.88 379 VAL A CA 1
ATOM 2916 C C . VAL A 1 379 ? -11.188 -19.469 -19.219 1 98.88 379 VAL A C 1
ATOM 2918 O O . VAL A 1 379 ? -10.375 -18.812 -19.891 1 98.88 379 VAL A O 1
ATOM 2921 N N . PHE A 1 380 ? -11.75 -20.531 -19.625 1 98.81 380 PHE A N 1
ATOM 2922 C CA . PHE A 1 380 ? -11.625 -20.984 -21.016 1 98.81 380 PHE A CA 1
ATOM 2923 C C . PHE A 1 380 ? -12.922 -20.734 -21.766 1 98.81 380 PHE A C 1
ATOM 2925 O O . PHE A 1 380 ? -13.914 -21.438 -21.578 1 98.81 380 PHE A O 1
ATOM 2932 N N . THR A 1 381 ? -12.914 -19.719 -22.578 1 98.5 381 THR A N 1
ATOM 2933 C CA . THR A 1 381 ? -14.07 -19.312 -23.375 1 98.5 381 THR A CA 1
ATOM 2934 C C . THR A 1 381 ? -13.648 -18.438 -24.531 1 98.5 381 THR A C 1
ATOM 2936 O O . THR A 1 381 ? -12.609 -17.781 -24.484 1 98.5 381 THR A O 1
ATOM 2939 N N . ASP A 1 382 ? -14.398 -18.438 -25.594 1 96.38 382 ASP A N 1
ATOM 2940 C CA . ASP A 1 382 ? -14.242 -17.5 -26.703 1 96.38 382 ASP A CA 1
ATOM 2941 C C . ASP A 1 382 ? -15.359 -16.469 -26.703 1 96.38 382 ASP A C 1
ATOM 2943 O O . ASP A 1 382 ? -15.391 -15.57 -27.547 1 96.38 382 ASP A O 1
ATOM 2947 N N . ASN A 1 383 ? -16.25 -16.594 -25.75 1 97.75 383 ASN A N 1
ATOM 2948 C CA . ASN A 1 383 ? -17.406 -15.727 -25.656 1 97.75 383 ASN A CA 1
ATOM 2949 C C . ASN A 1 383 ? -17.078 -14.438 -24.906 1 97.75 383 ASN A C 1
ATOM 2951 O O . ASN A 1 383 ? -16.828 -14.461 -23.703 1 97.75 383 ASN A O 1
ATOM 2955 N N . GLU A 1 384 ? -17.188 -13.344 -25.625 1 97.62 384 GLU A N 1
ATOM 2956 C CA . GLU A 1 384 ? -16.812 -12.047 -25.062 1 97.62 384 GLU A CA 1
ATOM 2957 C C . GLU A 1 384 ? -17.734 -11.648 -23.906 1 97.62 384 GLU A C 1
ATOM 2959 O O . GLU A 1 384 ? -17.297 -11.016 -22.953 1 97.62 384 GLU A O 1
ATOM 2964 N N . GLU A 1 385 ? -18.953 -12.008 -23.984 1 97.69 385 GLU A N 1
ATOM 2965 C CA . GLU A 1 385 ? -19.891 -11.688 -22.922 1 97.69 385 GLU A CA 1
ATOM 2966 C C . GLU A 1 385 ? -19.531 -12.414 -21.625 1 97.69 385 GLU A C 1
ATOM 2968 O O . GLU A 1 385 ? -19.625 -11.836 -20.547 1 97.69 385 GLU A O 1
ATOM 2973 N N . ILE A 1 386 ? -19.141 -13.672 -21.766 1 98 386 ILE A N 1
ATOM 2974 C CA . ILE A 1 386 ? -18.719 -14.445 -20.609 1 98 386 ILE A CA 1
ATOM 2975 C C . ILE A 1 386 ? -17.469 -13.82 -19.984 1 98 386 ILE A C 1
ATOM 2977 O O . ILE A 1 386 ? -17.375 -13.695 -18.766 1 98 386 ILE A O 1
ATOM 2981 N N . LYS A 1 387 ? -16.5 -13.453 -20.844 1 98.25 387 LYS A N 1
ATOM 2982 C CA . LYS A 1 387 ? -15.289 -12.82 -20.359 1 98.25 387 LYS A CA 1
ATOM 2983 C C . LYS A 1 387 ? -15.617 -11.586 -19.516 1 98.25 387 LYS A C 1
ATOM 2985 O O . LYS A 1 387 ? -15.133 -11.445 -18.391 1 98.25 387 LYS A O 1
ATOM 2990 N N . GLN A 1 388 ? -16.484 -10.758 -20.016 1 96.88 388 GLN A N 1
ATOM 2991 C CA . GLN A 1 388 ? -16.859 -9.531 -19.328 1 96.88 388 GLN A CA 1
ATOM 2992 C C . GLN A 1 388 ? -17.609 -9.828 -18.031 1 96.88 388 GLN A C 1
ATOM 2994 O O . GLN A 1 388 ? -17.391 -9.164 -17.016 1 96.88 388 GLN A O 1
ATOM 2999 N N . GLU A 1 389 ? -18.453 -10.789 -18.125 1 96.69 389 GLU A N 1
ATOM 3000 C CA . GLU A 1 389 ? -19.219 -11.172 -16.938 1 96.69 389 GLU A CA 1
ATOM 3001 C C . GLU A 1 389 ? -18.297 -11.625 -15.812 1 96.69 389 GLU A C 1
ATOM 3003 O O . GLU A 1 389 ? -18.469 -11.227 -14.664 1 96.69 389 GLU A O 1
ATOM 3008 N N . VAL A 1 390 ? -17.328 -12.453 -16.141 1 97.81 390 VAL A N 1
ATOM 3009 C CA . VAL A 1 390 ? -16.406 -12.977 -15.133 1 97.81 390 VAL A CA 1
ATOM 3010 C C . VAL A 1 390 ? -15.57 -11.836 -14.562 1 97.81 390 VAL A C 1
ATOM 3012 O O . VAL A 1 390 ? -15.414 -11.727 -13.344 1 97.81 390 VAL A O 1
ATOM 3015 N N . ILE A 1 391 ? -15.039 -10.992 -15.406 1 96.69 391 ILE A N 1
ATOM 3016 C CA . ILE A 1 391 ? -14.219 -9.875 -14.969 1 96.69 391 ILE A CA 1
ATOM 3017 C C . ILE A 1 391 ? -15.008 -8.992 -14 1 96.69 391 ILE A C 1
ATOM 3019 O O . ILE A 1 391 ? -14.508 -8.609 -12.945 1 96.69 391 ILE A O 1
ATOM 3023 N N . ASN A 1 392 ? -16.281 -8.742 -14.281 1 93.75 392 ASN A N 1
ATOM 3024 C CA . ASN A 1 392 ? -17.094 -7.77 -13.555 1 93.75 392 ASN A CA 1
ATOM 3025 C C . ASN A 1 392 ? -17.703 -8.375 -12.297 1 93.75 392 ASN A C 1
ATOM 3027 O O . ASN A 1 392 ? -17.953 -7.66 -11.32 1 93.75 392 ASN A O 1
ATOM 3031 N N . LYS A 1 393 ? -17.859 -9.703 -12.328 1 95.69 393 LYS A N 1
ATOM 3032 C CA . LYS A 1 393 ? -18.703 -10.266 -11.266 1 95.69 393 LYS A CA 1
ATOM 3033 C C . LYS A 1 393 ? -17.875 -11.133 -10.32 1 95.69 393 LYS A C 1
ATOM 3035 O O . LYS A 1 393 ? -18.422 -11.758 -9.406 1 95.69 393 LYS A O 1
ATOM 3040 N N . THR A 1 394 ? -16.625 -11.18 -10.492 1 96.38 394 THR A N 1
ATOM 3041 C CA . THR A 1 394 ? -15.781 -11.914 -9.555 1 96.38 394 THR A CA 1
ATOM 3042 C C . THR A 1 394 ? -14.703 -11.008 -8.984 1 96.38 394 THR A C 1
ATOM 3044 O O . THR A 1 394 ? -14.375 -9.977 -9.57 1 96.38 394 THR A O 1
ATOM 3047 N N . THR A 1 395 ? -14.273 -11.352 -7.781 1 96 395 THR A N 1
ATOM 3048 C CA . THR A 1 395 ? -13.102 -10.758 -7.156 1 96 395 THR A CA 1
ATOM 3049 C C . THR A 1 395 ? -11.945 -11.75 -7.117 1 96 395 THR A C 1
ATOM 3051 O O . THR A 1 395 ? -12.094 -12.867 -6.609 1 96 395 THR A O 1
ATOM 3054 N N . SER A 1 396 ? -10.844 -11.406 -7.742 1 97.75 396 SER A N 1
ATOM 3055 C CA . SER A 1 396 ? -9.641 -12.227 -7.789 1 97.75 396 SER A CA 1
ATOM 3056 C C . SER A 1 396 ? -8.398 -11.367 -7.977 1 97.75 396 SER A C 1
ATOM 3058 O O . SER A 1 396 ? -8.492 -10.18 -8.305 1 97.75 396 SER A O 1
ATOM 3060 N N . GLY A 1 397 ? -7.25 -11.977 -7.723 1 97.44 397 GLY A N 1
ATOM 3061 C CA . GLY A 1 397 ? -6 -11.273 -7.961 1 97.44 397 GLY A CA 1
ATOM 3062 C C . GLY A 1 397 ? -5.777 -10.938 -9.422 1 97.44 397 GLY A C 1
ATOM 3063 O O . GLY A 1 397 ? -5.164 -9.922 -9.75 1 97.44 397 GLY A O 1
ATOM 3064 N N . GLY A 1 398 ? -6.203 -11.773 -10.32 1 97.5 398 GLY A N 1
ATOM 3065 C CA . GLY A 1 398 ? -6.152 -11.625 -11.766 1 97.5 398 GLY A CA 1
ATOM 3066 C C . GLY A 1 398 ? -7.02 -12.625 -12.508 1 97.5 398 GLY A C 1
ATOM 3067 O O . GLY A 1 398 ? -7.52 -13.578 -11.906 1 97.5 398 GLY A O 1
ATOM 3068 N N . VAL A 1 399 ? -7.207 -12.344 -13.758 1 98.62 399 VAL A N 1
ATOM 3069 C CA . VAL A 1 399 ? -7.98 -13.25 -14.602 1 98.62 399 VAL A CA 1
ATOM 3070 C C . VAL A 1 399 ? -7.191 -13.578 -15.867 1 98.62 399 VAL A C 1
ATOM 3072 O O . VAL A 1 399 ? -6.664 -12.68 -16.531 1 98.62 399 VAL A O 1
ATOM 3075 N N . THR A 1 400 ? -7.09 -14.797 -16.141 1 98.75 400 THR A N 1
ATOM 3076 C CA . THR A 1 400 ? -6.453 -15.273 -17.359 1 98.75 400 THR A CA 1
ATOM 3077 C C . THR A 1 400 ? -7.441 -16.062 -18.219 1 98.75 400 THR A C 1
ATOM 3079 O O . 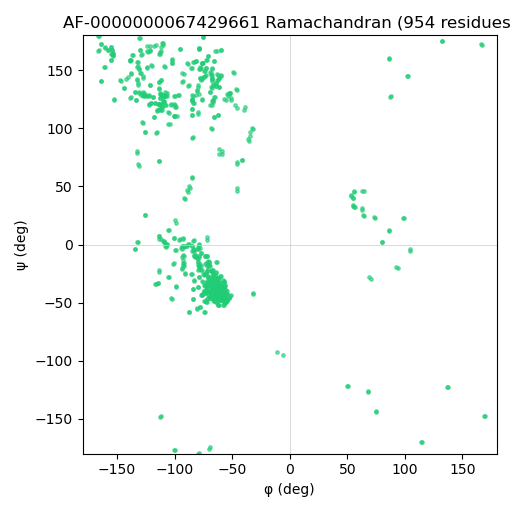THR A 1 400 ? -8.078 -17 -17.719 1 98.75 400 THR A O 1
ATOM 3082 N N . PHE A 1 401 ? -7.543 -15.672 -19.422 1 98.75 401 PHE A N 1
ATOM 3083 C CA . PHE A 1 401 ? -8.414 -16.375 -20.359 1 98.75 401 PHE A CA 1
ATOM 3084 C C . PHE A 1 401 ? -7.609 -17.312 -21.234 1 98.75 401 PHE A C 1
ATOM 3086 O O . PHE A 1 401 ? -6.555 -16.953 -21.75 1 98.75 401 PHE A O 1
ATOM 3093 N N . ASN A 1 402 ? -8.023 -18.547 -21.281 1 98.5 402 ASN A N 1
ATOM 3094 C CA . ASN A 1 402 ? -7.637 -19.547 -22.266 1 98.5 402 ASN A CA 1
ATOM 3095 C C . ASN A 1 402 ? -6.211 -20.047 -22.031 1 98.5 402 ASN A C 1
ATOM 3097 O O . ASN A 1 402 ? -5.527 -20.453 -22.984 1 98.5 402 ASN A O 1
ATOM 3101 N N . ASP A 1 403 ? -5.75 -19.938 -20.938 1 98.38 403 ASP A N 1
ATOM 3102 C CA . ASP A 1 403 ? -4.5 -20.547 -20.484 1 98.38 403 ASP A CA 1
ATOM 3103 C C . ASP A 1 403 ? -4.402 -20.547 -18.969 1 98.38 403 ASP A C 1
ATOM 3105 O O . ASP A 1 403 ? -5.32 -20.094 -18.281 1 98.38 403 ASP A O 1
ATOM 3109 N N . THR A 1 404 ? -3.422 -21.188 -18.469 1 97.69 404 THR A N 1
ATOM 3110 C CA . THR A 1 404 ? -3.094 -21.172 -17.047 1 97.69 404 THR A CA 1
ATOM 3111 C C . THR A 1 404 ? -1.604 -20.922 -16.844 1 97.69 404 THR A C 1
ATOM 3113 O O . THR A 1 404 ? -0.803 -21.109 -17.766 1 97.69 404 THR A O 1
ATOM 3116 N N . PHE A 1 405 ? -1.253 -20.344 -15.727 1 94.19 405 PHE A N 1
ATOM 3117 C CA . PHE A 1 405 ? 0.134 -20.172 -15.312 1 94.19 405 PHE A CA 1
ATOM 3118 C C . PHE A 1 405 ? 0.832 -19.125 -16.188 1 94.19 405 PHE A C 1
ATOM 3120 O O . PHE A 1 405 ? 1.678 -18.375 -15.695 1 94.19 405 PHE A O 1
ATOM 3127 N N . GLN A 1 406 ? 0.465 -18.938 -17.422 1 91.88 406 GLN A N 1
ATOM 3128 C CA 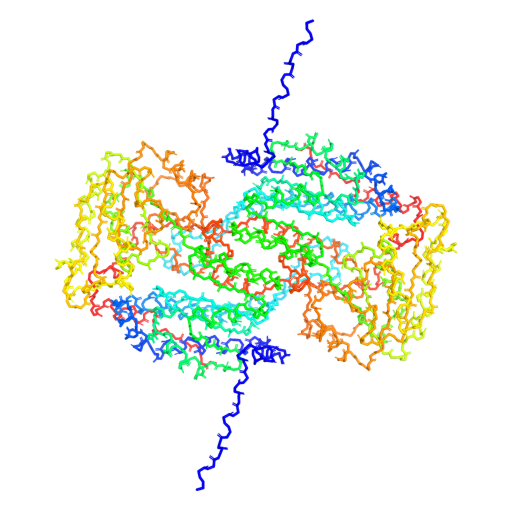. GLN A 1 406 ? 1.177 -18.172 -18.438 1 91.88 406 GLN A CA 1
ATOM 3129 C C . GLN A 1 406 ? 1.179 -16.688 -18.094 1 91.88 406 GLN A C 1
ATOM 3131 O O . GLN A 1 406 ? 2.07 -15.945 -18.531 1 91.88 406 GLN A O 1
ATOM 3136 N N . GLN A 1 407 ? 0.252 -16.25 -17.312 1 93.25 407 GLN A N 1
ATOM 3137 C CA . GLN A 1 407 ? 0.152 -14.844 -16.969 1 93.25 407 GLN A CA 1
ATOM 3138 C C . GLN A 1 407 ? 1.372 -14.383 -16.188 1 93.25 407 GLN A C 1
ATOM 3140 O O . GLN A 1 407 ? 1.734 -13.203 -16.219 1 93.25 407 GLN A O 1
ATOM 3145 N N . VAL A 1 408 ? 2.049 -15.266 -15.523 1 93.69 408 VAL A N 1
ATOM 3146 C CA . VAL A 1 408 ? 3.191 -14.898 -14.695 1 93.69 408 VAL A CA 1
ATOM 3147 C C . VAL A 1 408 ? 4.379 -14.539 -15.578 1 93.69 408 VAL A C 1
ATOM 3149 O O . VAL A 1 408 ? 5.348 -13.93 -15.117 1 93.69 408 VAL A O 1
ATOM 3152 N N . SER A 1 409 ? 4.297 -14.938 -16.859 1 93.88 409 SER A N 1
ATOM 3153 C CA . SER A 1 409 ? 5.367 -14.602 -17.797 1 93.88 409 SER A CA 1
ATOM 3154 C C . SER A 1 409 ? 5.23 -13.172 -18.297 1 93.88 409 SER A C 1
ATOM 3156 O O . SER A 1 409 ? 6.148 -12.641 -18.922 1 93.88 409 SER A O 1
ATOM 3158 N N . VAL A 1 410 ? 4.094 -12.57 -18.094 1 95.75 410 VAL A N 1
ATOM 3159 C CA . VAL A 1 410 ? 3.904 -11.172 -18.453 1 95.75 410 VAL A CA 1
ATOM 3160 C C . VAL A 1 410 ? 4.406 -10.273 -17.328 1 95.75 410 VAL A C 1
ATOM 3162 O O . VAL A 1 410 ? 3.629 -9.867 -16.453 1 95.75 410 VAL A O 1
ATOM 3165 N N . THR A 1 411 ? 5.602 -9.875 -17.375 1 93.56 411 THR A N 1
ATOM 3166 C CA . THR A 1 411 ? 6.289 -9.234 -16.25 1 93.56 411 THR A CA 1
ATOM 3167 C C . THR A 1 411 ? 5.664 -7.879 -15.945 1 93.56 411 THR A C 1
ATOM 3169 O O . THR A 1 411 ? 5.707 -7.418 -14.805 1 93.56 411 THR A O 1
ATOM 3172 N N . ALA A 1 412 ? 5.051 -7.262 -16.922 1 95.06 412 ALA A N 1
ATOM 3173 C CA . ALA A 1 412 ? 4.508 -5.918 -16.75 1 95.06 412 ALA A CA 1
ATOM 3174 C C . ALA A 1 412 ? 3.127 -5.961 -16.109 1 95.06 412 ALA A C 1
ATOM 3176 O O . ALA A 1 412 ? 2.592 -4.922 -15.703 1 95.06 412 ALA A O 1
ATOM 3177 N N . LEU A 1 413 ? 2.572 -7.102 -16 1 96.5 413 LEU A N 1
ATOM 3178 C CA . LEU A 1 413 ? 1.264 -7.25 -15.375 1 96.5 413 LEU A CA 1
ATOM 3179 C C . LEU A 1 413 ? 1.387 -7.266 -13.852 1 96.5 413 LEU A C 1
ATOM 3181 O O . LEU A 1 413 ? 2.273 -7.922 -13.305 1 96.5 413 LEU A O 1
ATOM 3185 N N . PRO A 1 414 ? 0.52 -6.461 -13.18 1 97 414 PRO A N 1
ATOM 3186 C CA . PRO A 1 414 ? 0.521 -6.57 -11.719 1 97 414 PRO A CA 1
ATOM 3187 C C . PRO A 1 414 ? 0.138 -7.965 -11.234 1 97 414 PRO A C 1
ATOM 3189 O O . PRO A 1 414 ? -0.783 -8.578 -11.773 1 97 414 PRO A O 1
ATOM 3192 N N . PHE A 1 415 ? 0.912 -8.414 -10.258 1 96.81 415 PHE A N 1
ATOM 3193 C CA . PHE A 1 415 ? 0.648 -9.734 -9.688 1 96.81 415 PHE A CA 1
ATOM 3194 C C . PHE A 1 415 ? 0.506 -9.648 -8.18 1 96.81 415 PHE A C 1
ATOM 3196 O O . PHE A 1 415 ? 1.352 -9.062 -7.5 1 96.81 415 PHE A O 1
ATOM 3203 N N . GLY A 1 416 ? -0.56 -10.203 -7.66 1 96.75 416 GLY A N 1
ATOM 3204 C CA . GLY A 1 416 ? -0.832 -10.227 -6.23 1 96.75 416 GLY A CA 1
ATOM 3205 C C . GLY A 1 416 ? -2.26 -10.609 -5.902 1 96.75 416 GLY A C 1
ATOM 3206 O O . GLY A 1 416 ? -3.086 -10.789 -6.801 1 96.75 416 GLY A O 1
ATOM 3207 N N . GLY A 1 417 ? -2.523 -10.797 -4.637 1 97.12 417 GLY A N 1
ATOM 3208 C CA . GLY A 1 417 ? -3.826 -11.281 -4.219 1 97.12 417 GLY A CA 1
ATOM 3209 C C . GLY A 1 417 ? -4.738 -10.188 -3.707 1 97.12 417 GLY A C 1
ATOM 3210 O O . GLY A 1 417 ? -4.434 -9 -3.855 1 97.12 417 GLY A O 1
ATOM 3211 N N . VAL A 1 418 ? -5.891 -10.586 -3.268 1 97.25 418 VAL A N 1
ATOM 3212 C CA . VAL A 1 418 ? -6.918 -9.773 -2.631 1 97.25 418 VAL A CA 1
ATOM 3213 C C . VAL A 1 418 ? -7.621 -10.578 -1.543 1 97.25 418 VAL A C 1
ATOM 3215 O O . VAL A 1 418 ? -7.922 -11.758 -1.734 1 97.25 418 VAL A O 1
ATOM 3218 N N . GLY A 1 419 ? -7.805 -9.961 -0.418 1 96.25 419 GLY A N 1
ATOM 3219 C CA . GLY A 1 419 ? -8.383 -10.719 0.683 1 96.25 419 GLY A CA 1
ATOM 3220 C C . GLY A 1 419 ? -7.469 -11.805 1.213 1 96.25 419 GLY A C 1
ATOM 3221 O O . GLY A 1 419 ? -6.305 -11.547 1.516 1 96.25 419 GLY A O 1
ATOM 3222 N N . GLU A 1 420 ? -7.977 -12.969 1.26 1 96.31 420 GLU A N 1
ATOM 3223 C CA . GLU A 1 420 ? -7.246 -14.094 1.844 1 96.31 420 GLU A CA 1
ATOM 3224 C C . GLU A 1 420 ? -6.07 -14.508 0.963 1 96.31 420 GLU A C 1
ATOM 3226 O O . GLU A 1 420 ? -5.18 -15.234 1.407 1 96.31 420 GLU A O 1
ATOM 3231 N N . SER A 1 421 ? -6.113 -14.086 -0.282 1 97.75 421 SER A N 1
ATOM 3232 C CA . SER A 1 421 ? -4.984 -14.391 -1.156 1 97.75 421 SER A CA 1
ATOM 3233 C C . SER A 1 421 ? -3.902 -13.32 -1.061 1 97.75 421 SER A C 1
ATOM 3235 O O . SER A 1 421 ? -2.887 -13.398 -1.755 1 97.75 421 SER A O 1
ATOM 3237 N N . GLY A 1 422 ? -4.121 -12.312 -0.231 1 97.75 422 GLY A N 1
ATOM 3238 C CA . GLY A 1 422 ? -3.051 -11.383 0.102 1 97.75 422 GLY A CA 1
ATOM 3239 C C . GLY A 1 422 ? -3.305 -9.977 -0.394 1 97.75 422 GLY A C 1
ATOM 3240 O O . GLY A 1 422 ? -4.441 -9.617 -0.718 1 97.75 422 GLY A O 1
ATOM 3241 N N . TYR A 1 423 ? -2.264 -9.125 -0.312 1 97.88 423 TYR A N 1
ATOM 3242 C CA . TYR A 1 423 ? -2.309 -7.754 -0.809 1 97.88 423 TYR A CA 1
ATOM 3243 C C . TYR A 1 423 ? -0.912 -7.258 -1.159 1 97.88 423 TYR A C 1
ATOM 3245 O O . TYR A 1 423 ? 0.088 -7.848 -0.745 1 97.88 423 TYR A O 1
ATOM 3253 N N . GLY A 1 424 ? -0.828 -6.102 -1.869 1 97 424 GLY A N 1
ATOM 3254 C CA . GLY A 1 424 ? 0.385 -5.676 -2.551 1 97 424 GLY A CA 1
ATOM 3255 C C . GLY A 1 424 ? 0.517 -6.25 -3.947 1 97 424 GLY A C 1
ATOM 3256 O O . GLY A 1 424 ? -0.218 -7.164 -4.32 1 97 424 GLY A O 1
ATOM 3257 N N . ARG A 1 425 ? 1.284 -5.668 -4.703 1 96.81 425 ARG A N 1
ATOM 3258 C CA . ARG A 1 425 ? 1.533 -6.148 -6.059 1 96.81 425 ARG A CA 1
ATOM 3259 C C . ARG A 1 425 ? 3.027 -6.301 -6.316 1 96.81 425 ARG A C 1
ATOM 3261 O O . ARG A 1 425 ? 3.836 -5.516 -5.816 1 96.81 425 ARG A O 1
ATOM 3268 N N . GLN A 1 426 ? 3.26 -7.234 -7.023 1 92.31 426 GLN A N 1
ATOM 3269 C CA . GLN A 1 426 ? 4.645 -7.516 -7.391 1 92.31 426 GLN A CA 1
ATOM 3270 C C . GLN A 1 426 ? 4.848 -7.406 -8.898 1 92.31 426 GLN A C 1
ATOM 3272 O O . GLN A 1 426 ? 3.9 -7.141 -9.641 1 92.31 426 GLN A O 1
ATOM 3277 N N . SER A 1 427 ? 6.129 -7.457 -9.273 1 87.62 427 SER A N 1
ATOM 3278 C CA . SER A 1 427 ? 6.676 -7.48 -10.625 1 87.62 427 SER A CA 1
ATOM 3279 C C . SER A 1 427 ? 6.902 -6.066 -11.156 1 87.62 427 SER A C 1
ATOM 3281 O O . SER A 1 427 ? 6.043 -5.195 -10.992 1 87.62 427 SER A O 1
ATOM 3283 N N . MET A 1 428 ? 8.062 -5.805 -11.617 1 94.56 428 MET A N 1
ATOM 3284 C CA . MET A 1 428 ? 8.492 -4.598 -12.312 1 94.56 428 MET A CA 1
ATOM 3285 C C . MET A 1 428 ? 8.094 -3.348 -11.539 1 94.56 428 MET A C 1
ATOM 3287 O O . MET A 1 428 ? 8.461 -3.191 -10.367 1 94.56 428 MET A O 1
ATOM 3291 N N . ILE A 1 429 ? 7.312 -2.453 -12.156 1 97 429 ILE A N 1
ATOM 3292 C CA . ILE A 1 429 ? 6.992 -1.175 -11.531 1 97 429 ILE A CA 1
ATOM 3293 C C . ILE A 1 429 ? 6.188 -1.41 -10.258 1 97 429 ILE A C 1
ATOM 3295 O O . ILE A 1 429 ? 6.324 -0.664 -9.281 1 97 429 ILE A O 1
ATOM 3299 N N . HIS A 1 430 ? 5.438 -2.438 -10.234 1 97.06 430 HIS A N 1
ATOM 3300 C CA . HIS A 1 430 ? 4.59 -2.693 -9.078 1 97.06 430 HIS A CA 1
ATOM 3301 C C . HIS A 1 430 ? 5.414 -3.154 -7.879 1 97.06 430 HIS A C 1
ATOM 3303 O O . HIS A 1 430 ? 5.133 -2.773 -6.742 1 97.06 430 HIS A O 1
ATOM 3309 N N . GLY A 1 431 ? 6.422 -3.998 -8.125 1 97.5 431 GLY A N 1
ATOM 3310 C CA . GLY A 1 431 ? 7.359 -4.348 -7.074 1 97.5 431 GLY A CA 1
ATOM 3311 C C . GLY A 1 431 ? 8.195 -3.172 -6.598 1 97.5 431 GLY A C 1
ATOM 3312 O O . GLY A 1 431 ? 8.391 -2.986 -5.395 1 97.5 431 GLY A O 1
ATOM 3313 N N . PHE A 1 432 ? 8.68 -2.355 -7.59 1 98.38 432 PHE A N 1
ATOM 3314 C CA . PHE A 1 432 ? 9.422 -1.136 -7.301 1 98.38 432 PHE A CA 1
ATOM 3315 C C . PHE A 1 432 ? 8.633 -0.224 -6.371 1 98.38 432 PHE A C 1
ATOM 3317 O O . PHE A 1 432 ? 9.172 0.287 -5.387 1 98.38 432 PHE A O 1
ATOM 3324 N N . GLU A 1 433 ? 7.391 -0.097 -6.617 1 97.69 433 GLU A N 1
ATOM 3325 C CA . GLU A 1 433 ? 6.527 0.78 -5.832 1 97.69 433 GLU A CA 1
ATOM 3326 C C . GLU A 1 433 ? 6.285 0.212 -4.434 1 97.69 433 GLU A C 1
ATOM 3328 O O . GLU A 1 433 ? 6.156 0.963 -3.467 1 97.69 433 GLU A O 1
ATOM 3333 N N . ASP A 1 434 ? 6.23 -1.081 -4.289 1 97.06 434 ASP A N 1
ATOM 3334 C CA . ASP A 1 434 ? 6.02 -1.697 -2.982 1 97.06 434 ASP A CA 1
ATOM 3335 C C . ASP A 1 434 ? 7.215 -1.462 -2.061 1 97.06 434 ASP A C 1
ATOM 3337 O O . ASP A 1 434 ? 7.059 -1.386 -0.841 1 97.06 434 ASP A O 1
ATOM 3341 N N . PHE A 1 435 ? 8.398 -1.293 -2.674 1 98.56 435 PHE A N 1
ATOM 3342 C CA . PHE A 1 435 ? 9.594 -1.126 -1.861 1 98.56 435 PHE A CA 1
ATOM 3343 C C . PHE A 1 435 ? 9.992 0.343 -1.779 1 98.56 435 PHE A C 1
ATOM 3345 O O . PHE A 1 435 ? 11.031 0.679 -1.206 1 98.56 435 PHE A O 1
ATOM 3352 N N . SER A 1 436 ? 9.18 1.216 -2.324 1 98.25 436 SER A N 1
ATOM 3353 C CA . SER A 1 436 ? 9.383 2.66 -2.27 1 98.25 436 SER A CA 1
ATOM 3354 C C . SER A 1 436 ? 8.117 3.379 -1.807 1 98.25 436 SER A C 1
ATOM 3356 O O . SER A 1 436 ? 7.09 2.744 -1.574 1 98.25 436 SER A O 1
ATOM 3358 N N . TYR A 1 437 ? 8.242 4.574 -1.492 1 97.81 437 TYR A N 1
ATOM 3359 C CA . TYR A 1 437 ? 7.094 5.438 -1.245 1 97.81 437 TYR A CA 1
ATOM 3360 C C . TYR A 1 437 ? 7.215 6.746 -2.018 1 97.81 437 TYR A C 1
ATOM 3362 O O . TYR A 1 437 ? 8.32 7.168 -2.359 1 97.81 437 TYR A O 1
ATOM 3370 N N . LYS A 1 438 ? 6.098 7.336 -2.379 1 97.81 438 LYS A N 1
ATOM 3371 C CA . LYS A 1 438 ? 6.07 8.609 -3.094 1 97.81 438 LYS A CA 1
ATOM 3372 C C . LYS A 1 438 ? 6.277 9.781 -2.139 1 97.81 438 LYS A C 1
ATOM 3374 O O . LYS A 1 438 ? 5.465 10.008 -1.239 1 97.81 438 LYS A O 1
ATOM 3379 N N . LYS A 1 439 ? 7.391 10.438 -2.291 1 97.88 439 LYS A N 1
ATOM 3380 C CA . LYS A 1 439 ? 7.742 11.602 -1.488 1 97.88 439 LYS A CA 1
ATOM 3381 C C . LYS A 1 439 ? 7.41 12.898 -2.227 1 97.88 439 LYS A C 1
ATOM 3383 O O . LYS A 1 439 ? 8.07 13.25 -3.207 1 97.88 439 LYS A O 1
ATOM 3388 N N . GLY A 1 440 ? 6.387 13.633 -1.744 1 97.81 440 GLY A N 1
ATOM 3389 C CA . GLY A 1 440 ? 5.988 14.891 -2.354 1 97.81 440 GLY A CA 1
ATOM 3390 C C . GLY A 1 440 ? 6.902 16.047 -1.995 1 97.81 440 GLY A C 1
ATOM 3391 O O . GLY A 1 440 ? 7.375 16.141 -0.86 1 97.81 440 GLY A O 1
ATOM 3392 N N . VAL A 1 441 ? 7.109 16.875 -2.926 1 98.38 441 VAL A N 1
ATOM 3393 C CA . VAL A 1 441 ? 7.934 18.062 -2.744 1 98.38 441 VAL A CA 1
ATOM 3394 C C . VAL A 1 441 ? 7.227 19.281 -3.342 1 98.38 441 VAL A C 1
ATOM 3396 O O . VAL A 1 441 ? 6.719 19.219 -4.465 1 98.38 441 VAL A O 1
ATOM 3399 N N . VAL A 1 442 ? 7.176 20.312 -2.596 1 98.12 442 VAL A N 1
ATOM 3400 C CA . VAL A 1 442 ? 6.641 21.562 -3.096 1 98.12 442 VAL A CA 1
ATOM 3401 C C . VAL A 1 442 ? 7.516 22.719 -2.619 1 98.12 442 VAL A C 1
ATOM 3403 O O . VAL A 1 442 ? 8.164 22.625 -1.577 1 98.12 442 VAL A O 1
ATOM 3406 N N . ASP A 1 443 ? 7.633 23.75 -3.402 1 98.25 443 ASP A N 1
ATOM 3407 C CA . ASP A 1 443 ? 8.367 24.969 -3.096 1 98.25 443 ASP A CA 1
ATOM 3408 C C . ASP A 1 443 ? 7.492 26.203 -3.314 1 98.25 443 ASP A C 1
ATOM 3410 O O . ASP A 1 443 ? 7.285 26.625 -4.453 1 98.25 443 ASP A O 1
ATOM 3414 N N . ILE A 1 444 ? 7.059 26.766 -2.227 1 97.44 444 ILE A N 1
ATOM 3415 C CA . ILE A 1 444 ? 6.102 27.859 -2.309 1 97.44 444 ILE A CA 1
ATOM 3416 C C . ILE A 1 444 ? 6.844 29.172 -2.512 1 97.44 444 ILE A C 1
ATOM 3418 O O . ILE A 1 444 ? 7.641 29.578 -1.665 1 97.44 444 ILE A O 1
ATOM 3422 N N . PRO A 1 445 ? 6.504 29.906 -3.529 1 96 445 PRO A N 1
ATOM 3423 C CA . PRO A 1 445 ? 7.23 31.141 -3.805 1 96 445 PRO A CA 1
ATOM 3424 C C . PRO A 1 445 ? 6.969 32.219 -2.76 1 96 445 PRO A C 1
ATOM 3426 O O . PRO A 1 445 ? 5.848 32.344 -2.262 1 96 445 PRO A O 1
ATOM 3429 N N . LYS A 1 446 ? 7.973 33.031 -2.537 1 92.38 446 LYS A N 1
ATOM 3430 C CA . LYS A 1 446 ? 7.859 34.125 -1.595 1 92.38 446 LYS A CA 1
ATOM 3431 C C . LYS A 1 446 ? 6.875 35.188 -2.1 1 92.38 446 LYS A C 1
ATOM 3433 O O . LYS A 1 446 ? 6.184 35.844 -1.306 1 92.38 446 LYS A O 1
ATOM 3438 N N . ASP A 1 447 ? 6.801 35.25 -3.387 1 91.5 447 ASP A N 1
ATOM 3439 C CA . ASP A 1 447 ? 5.973 36.312 -3.977 1 91.5 447 ASP A CA 1
ATOM 3440 C C . ASP A 1 447 ? 4.496 35.938 -3.924 1 91.5 447 ASP A C 1
ATOM 3442 O O . ASP A 1 447 ? 3.631 36.75 -4.273 1 91.5 447 ASP A O 1
ATOM 3446 N N . ALA A 1 448 ? 4.18 34.75 -3.377 1 91.88 448 ALA A N 1
ATOM 3447 C CA . ALA A 1 448 ? 2.791 34.312 -3.246 1 91.88 448 ALA A CA 1
ATOM 3448 C C . ALA A 1 448 ? 2.119 34.969 -2.049 1 91.88 448 ALA A C 1
ATOM 3450 O O . ALA A 1 448 ? 0.914 34.812 -1.841 1 91.88 448 ALA A O 1
ATOM 3451 N N . GLU A 1 449 ? 2.793 35.75 -1.293 1 91.25 449 GLU A N 1
ATOM 3452 C CA . GLU A 1 449 ? 2.309 36.312 -0.036 1 91.25 449 GLU A CA 1
ATOM 3453 C C . GLU A 1 449 ? 1.089 37.188 -0.261 1 91.25 449 GLU A C 1
ATOM 3455 O O . GLU A 1 449 ? 0.179 37.25 0.569 1 91.25 449 GLU A O 1
ATOM 3460 N N . SER A 1 450 ? 1.122 37.938 -1.37 1 89.75 450 SER A N 1
ATOM 3461 C CA . SER A 1 450 ? -0.038 38.75 -1.648 1 89.75 450 SER A CA 1
ATOM 3462 C C . SER A 1 450 ? -1.295 37.906 -1.844 1 89.75 450 SER A C 1
ATOM 3464 O O . SER A 1 450 ? -2.377 38.312 -1.389 1 89.75 450 SER A O 1
ATOM 3466 N N . PHE A 1 451 ? -1.079 36.812 -2.473 1 88.06 451 PHE A N 1
ATOM 3467 C CA . PHE A 1 451 ? -2.18 35.875 -2.697 1 88.06 451 PHE A CA 1
ATOM 3468 C C . PHE A 1 451 ? -2.617 35.25 -1.389 1 88.06 451 PHE A C 1
ATOM 3470 O O . PHE A 1 451 ? -3.803 34.969 -1.191 1 88.06 451 PHE A O 1
ATOM 3477 N N . PHE A 1 452 ? -1.691 35.062 -0.46 1 91.56 452 PHE A N 1
ATOM 3478 C CA . PHE A 1 452 ? -1.932 34.344 0.792 1 91.56 452 PHE A CA 1
ATOM 3479 C C . PHE A 1 452 ? -2.426 35.312 1.869 1 91.56 452 PHE A C 1
ATOM 3481 O O . PHE A 1 452 ? -2.779 34.875 2.971 1 91.56 452 PHE A O 1
ATOM 3488 N N . ALA A 1 453 ? -2.549 36.531 1.605 1 92.06 453 ALA A N 1
ATOM 3489 C CA . ALA A 1 453 ? -2.787 37.562 2.619 1 92.06 453 ALA A CA 1
ATOM 3490 C C . ALA A 1 453 ? -4.035 37.25 3.436 1 92.06 453 ALA A C 1
ATOM 3492 O O . ALA A 1 453 ? -4.059 37.438 4.652 1 92.06 453 ALA A O 1
ATOM 3493 N N . ARG A 1 454 ? -5.012 36.688 2.805 1 93.38 454 ARG A N 1
ATOM 3494 C CA . ARG A 1 454 ? -6.309 36.5 3.439 1 93.38 454 ARG A CA 1
ATOM 3495 C C . ARG A 1 454 ? -6.316 35.25 4.309 1 93.38 454 ARG A C 1
ATOM 3497 O O . ARG A 1 454 ? -7.258 35 5.07 1 93.38 454 ARG A O 1
ATOM 3504 N N . ARG A 1 455 ? -5.23 34.375 4.234 1 93.69 455 ARG A N 1
ATOM 3505 C CA . ARG A 1 455 ? -5.254 33.156 4.996 1 93.69 455 ARG A CA 1
ATOM 3506 C C . ARG A 1 455 ? -4.887 33.375 6.457 1 93.69 455 ARG A C 1
ATOM 3508 O O . ARG A 1 455 ? -5.102 32.531 7.309 1 93.69 455 ARG A O 1
ATOM 3515 N N . TYR A 1 456 ? -4.352 34.594 6.766 1 95.25 456 TYR A N 1
ATOM 3516 C CA . TYR A 1 456 ? -3.863 34.906 8.109 1 95.25 456 TYR A CA 1
ATOM 3517 C C . TYR A 1 456 ? -4.953 35.562 8.945 1 95.25 456 TYR A C 1
ATOM 3519 O O . TYR A 1 456 ? -5.715 36.406 8.453 1 95.25 456 TYR A O 1
ATOM 3527 N N . PRO A 1 457 ? -5.031 35.188 10.273 1 93.06 457 PRO A N 1
ATOM 3528 C CA . PRO A 1 457 ? -5.824 36 11.188 1 93.06 457 PRO A CA 1
ATOM 3529 C C . PRO A 1 457 ? -5.258 37.406 11.359 1 93.06 457 PRO A C 1
ATOM 3531 O O . PRO A 1 457 ? -4.078 37.656 11.086 1 93.06 457 PRO A O 1
ATOM 3534 N N . PRO A 1 458 ? -6.035 38.281 11.93 1 94.5 458 PRO A N 1
ATOM 3535 C CA . PRO A 1 458 ? -7.457 38.156 12.266 1 94.5 458 PRO A CA 1
ATOM 3536 C C . PRO A 1 458 ? -8.344 38 11.031 1 94.5 458 PRO A C 1
ATOM 3538 O O . PRO A 1 458 ? -8.164 38.719 10.047 1 94.5 458 PRO A O 1
ATOM 3541 N N . TYR A 1 459 ? -9.242 37.188 11.156 1 94 459 TYR A N 1
ATOM 3542 C CA . TYR A 1 459 ? -10.156 36.969 10.047 1 94 459 TYR A CA 1
ATOM 3543 C C . TYR A 1 459 ? -11.219 38.062 9.977 1 94 459 TYR A C 1
ATOM 3545 O O . TYR A 1 459 ? -11.734 38.5 11.008 1 94 459 TYR A O 1
ATOM 3553 N N . THR A 1 460 ? -11.484 38.531 8.742 1 93.25 460 THR A N 1
ATOM 3554 C CA . THR A 1 460 ? -12.477 39.562 8.523 1 93.25 460 THR A CA 1
ATOM 3555 C C . THR A 1 460 ? -13.68 39.031 7.758 1 93.25 460 THR A C 1
ATOM 3557 O O . THR A 1 460 ? -13.625 37.906 7.219 1 93.25 460 THR A O 1
ATOM 3560 N N . ALA A 1 461 ? -14.766 39.812 7.777 1 94.88 461 ALA A N 1
ATOM 3561 C CA . ALA A 1 461 ? -15.93 39.438 6.977 1 94.88 461 ALA A CA 1
ATOM 3562 C C . ALA A 1 461 ? -15.562 39.312 5.5 1 94.88 461 ALA A C 1
ATOM 3564 O O . ALA A 1 461 ? -16.094 38.469 4.793 1 94.88 461 ALA A O 1
ATOM 3565 N N . GLU A 1 462 ? -14.672 40.156 5.082 1 95 462 GLU A N 1
ATOM 3566 C CA . GLU A 1 462 ? -14.25 40.156 3.688 1 95 462 GLU A CA 1
ATOM 3567 C C . GLU A 1 462 ? -13.477 38.906 3.342 1 95 462 GLU A C 1
ATOM 3569 O O . GLU A 1 462 ? -13.703 38.312 2.289 1 95 462 GLU A O 1
ATOM 3574 N N . SER A 1 463 ? -12.555 38.562 4.199 1 94.5 463 SER A N 1
ATOM 3575 C CA . SER A 1 463 ? -11.789 37.344 3.939 1 94.5 463 SER A CA 1
ATOM 3576 C C . SER A 1 463 ? -12.68 36.094 3.979 1 94.5 463 SER A C 1
ATOM 3578 O O . SER A 1 463 ? -12.531 35.188 3.154 1 94.5 463 SER A O 1
ATOM 3580 N N . LEU A 1 464 ? -13.609 36.031 4.906 1 95.88 464 LEU A N 1
ATOM 3581 C CA . LEU A 1 464 ? -14.555 34.938 4.98 1 95.88 464 LEU A CA 1
ATOM 3582 C C . LEU A 1 464 ? -15.398 34.844 3.709 1 95.88 464 LEU A C 1
ATOM 3584 O O . LEU A 1 464 ? -15.602 33.75 3.164 1 95.88 464 LEU A O 1
ATOM 3588 N N . ASP A 1 465 ? -15.867 36 3.262 1 96.31 465 ASP A N 1
ATOM 3589 C CA . ASP A 1 465 ? -16.688 36.062 2.051 1 96.31 465 ASP A CA 1
ATOM 3590 C C . ASP A 1 465 ? -15.891 35.562 0.837 1 96.31 465 ASP A C 1
ATOM 3592 O O . ASP A 1 465 ? -16.422 34.875 -0.027 1 96.31 465 ASP A O 1
ATOM 3596 N N . PHE A 1 466 ? -14.719 35.969 0.782 1 94.75 466 PHE A N 1
ATOM 3597 C CA . PHE A 1 466 ? -13.836 35.562 -0.308 1 94.75 466 PHE A CA 1
ATOM 3598 C C . PHE A 1 466 ? -13.719 34.031 -0.372 1 94.75 466 PHE A C 1
ATOM 3600 O O . PHE A 1 466 ? -13.938 33.438 -1.426 1 94.75 466 PHE A O 1
ATOM 3607 N N . TYR A 1 467 ? -13.391 33.406 0.745 1 93.12 467 TYR A N 1
ATOM 3608 C CA . TYR A 1 467 ? -13.18 31.953 0.773 1 93.12 467 TYR A CA 1
ATOM 3609 C C . TYR A 1 467 ? -14.508 31.219 0.635 1 93.12 467 TYR A C 1
ATOM 3611 O O . TYR A 1 467 ? -14.547 30.109 0.091 1 93.12 467 TYR A O 1
ATOM 3619 N N . THR A 1 468 ? -15.594 31.797 1.127 1 95.56 468 THR A N 1
ATOM 3620 C CA . THR A 1 468 ? -16.922 31.219 0.892 1 95.56 468 THR A CA 1
ATOM 3621 C C . THR A 1 468 ? -17.188 31.094 -0.604 1 95.56 468 THR A C 1
ATOM 3623 O O . THR A 1 468 ? -17.672 30.062 -1.067 1 95.56 468 THR A O 1
ATOM 3626 N N . THR A 1 469 ? -16.812 32.125 -1.336 1 94.69 469 THR A N 1
ATOM 3627 C CA . THR A 1 469 ? -17.094 32.188 -2.764 1 94.69 469 THR A CA 1
ATOM 3628 C C . THR A 1 469 ? -16.219 31.219 -3.545 1 94.69 469 THR A C 1
ATOM 3630 O O . THR A 1 469 ? -16.703 30.469 -4.391 1 94.69 469 THR A O 1
ATOM 3633 N N . ILE A 1 470 ? -14.977 31.141 -3.197 1 92.5 470 ILE A N 1
ATOM 3634 C CA . ILE A 1 470 ? -14.062 30.438 -4.094 1 92.5 470 ILE A CA 1
ATOM 3635 C C . ILE A 1 470 ? -13.938 28.969 -3.674 1 92.5 470 ILE A C 1
ATOM 3637 O O . ILE A 1 470 ? -13.523 28.125 -4.465 1 92.5 470 ILE A O 1
ATOM 3641 N N . ALA A 1 471 ? -14.289 28.672 -2.385 1 93.75 471 ALA A N 1
ATOM 3642 C CA . ALA A 1 471 ? -14.023 27.328 -1.903 1 93.75 471 ALA A CA 1
ATOM 3643 C C . ALA A 1 471 ? -15.328 26.578 -1.608 1 93.75 471 ALA A C 1
ATOM 3645 O O . ALA A 1 471 ? -15.398 25.359 -1.76 1 93.75 471 ALA A O 1
ATOM 3646 N N . VAL A 1 472 ? -16.359 27.25 -1.177 1 96.56 472 VAL A N 1
ATOM 3647 C CA . VAL A 1 472 ? -17.562 26.578 -0.69 1 96.56 472 VAL A CA 1
ATOM 3648 C C . VAL A 1 472 ? -18.641 26.641 -1.76 1 96.56 472 VAL A C 1
ATOM 3650 O O . VAL A 1 472 ? -19.25 25.609 -2.098 1 96.56 472 VAL A O 1
ATOM 3653 N N . LYS A 1 473 ? -18.859 27.812 -2.348 1 96.94 473 LYS A N 1
ATOM 3654 C CA . LYS A 1 473 ? -19.953 28 -3.287 1 96.94 473 LYS A CA 1
ATOM 3655 C C . LYS A 1 473 ? -19.516 27.719 -4.719 1 96.94 473 LYS A C 1
ATOM 3657 O O . LYS A 1 473 ? -19.844 28.453 -5.641 1 96.94 473 LYS A O 1
ATOM 3662 N N . VAL A 1 474 ? -18.75 26.75 -4.859 1 96.12 474 VAL A N 1
ATOM 3663 C CA . VAL A 1 474 ? -18.328 26.344 -6.191 1 96.12 474 VAL A CA 1
ATOM 3664 C C . VAL A 1 474 ? -19.453 25.547 -6.867 1 96.12 474 VAL A C 1
ATOM 3666 O O . VAL A 1 474 ? -20.219 24.859 -6.195 1 96.12 474 VAL A O 1
ATOM 3669 N N . PRO A 1 475 ? -19.547 25.594 -8.227 1 96.38 475 PRO A N 1
ATOM 3670 C CA . PRO A 1 475 ? -20.609 24.859 -8.914 1 96.38 475 PRO A CA 1
ATOM 3671 C C . PRO A 1 475 ? -20.438 23.344 -8.812 1 96.38 475 PRO A C 1
ATOM 3673 O O . PRO A 1 475 ? -19.328 22.828 -8.891 1 96.38 475 PRO A O 1
ATOM 3676 N N . ILE A 1 476 ? -21.484 22.672 -8.523 1 97.25 476 ILE A N 1
ATOM 3677 C CA . ILE A 1 476 ? -21.547 21.219 -8.531 1 97.25 476 ILE A CA 1
ATOM 3678 C C . ILE A 1 476 ? -22.391 20.75 -9.703 1 97.25 476 ILE A C 1
ATOM 3680 O O . ILE A 1 476 ? -23.547 21.188 -9.867 1 97.25 476 ILE A O 1
ATOM 3684 N N . PRO A 1 477 ? -21.844 19.906 -10.594 1 95.62 477 PRO A N 1
ATOM 3685 C CA . PRO A 1 477 ? -22.641 19.391 -11.711 1 95.62 477 PRO A CA 1
ATOM 3686 C C . PRO A 1 477 ? -23.984 18.828 -11.258 1 95.62 477 PRO A C 1
ATOM 3688 O O . PRO A 1 477 ? -24.094 18.234 -10.18 1 95.62 477 PRO A O 1
ATOM 3691 N N . ALA A 1 478 ? -25.109 18.938 -12.164 1 89.12 478 ALA A N 1
ATOM 3692 C CA . ALA A 1 478 ? -26.484 18.625 -11.82 1 89.12 478 ALA A CA 1
ATOM 3693 C C . ALA A 1 478 ? -26.734 17.125 -11.82 1 89.12 478 ALA A C 1
ATOM 3695 O O . ALA A 1 478 ? -27.688 16.641 -11.211 1 89.12 478 ALA A O 1
ATOM 3696 N N . GLU A 1 479 ? -25.922 16.406 -12.383 1 82 479 GLU A N 1
ATOM 3697 C CA . GLU A 1 479 ? -26.156 14.969 -12.453 1 82 479 GLU A CA 1
ATOM 3698 C C . GLU A 1 479 ? -26.469 14.383 -11.078 1 82 479 GLU A C 1
ATOM 3700 O O . GLU A 1 479 ? -26.062 14.938 -10.062 1 82 479 GLU A O 1
ATOM 3705 N N . MET B 1 1 ? -54.031 -1.015 23.922 1 23.58 1 MET B N 1
ATOM 3706 C CA . MET B 1 1 ? -53.625 -1.979 22.906 1 23.58 1 MET B CA 1
ATOM 3707 C C . MET B 1 1 ? -52.344 -1.541 22.234 1 23.58 1 MET B C 1
ATOM 3709 O O . MET B 1 1 ? -52.375 -0.874 21.188 1 23.58 1 MET B O 1
ATOM 3713 N N . VAL B 1 2 ? -51.375 -0.984 22.891 1 29.39 2 VAL B N 1
ATOM 3714 C CA . VAL B 1 2 ? -50.094 -0.379 22.516 1 29.39 2 VAL B CA 1
ATOM 3715 C C . VAL B 1 2 ? -49.25 -1.408 21.797 1 29.39 2 VAL B C 1
ATOM 3717 O O . VAL B 1 2 ? -48.875 -2.441 22.359 1 29.39 2 VAL B O 1
ATOM 3720 N N . GLY B 1 3 ? -49.531 -1.595 20.516 1 28.77 3 GLY B N 1
ATOM 3721 C CA . GLY B 1 3 ? -48.969 -2.621 19.656 1 28.77 3 GLY B CA 1
ATOM 3722 C C . GLY B 1 3 ? -47.469 -2.734 19.766 1 28.77 3 GLY B C 1
ATOM 3723 O O . GLY B 1 3 ? -46.781 -1.754 20.078 1 28.77 3 GLY B O 1
ATOM 3724 N N . ASN B 1 4 ? -46.938 -3.949 20.172 1 29.59 4 ASN B N 1
ATOM 3725 C CA . ASN B 1 4 ? -45.594 -4.512 20.281 1 29.59 4 ASN B CA 1
ATOM 3726 C C . ASN B 1 4 ? -44.75 -4.234 19.031 1 29.59 4 ASN B C 1
ATOM 3728 O O . ASN B 1 4 ? -44.844 -4.973 18.047 1 29.59 4 ASN B O 1
ATOM 3732 N N . GLN B 1 5 ? -44.781 -2.994 18.562 1 27.58 5 GLN B N 1
ATOM 3733 C CA . GLN B 1 5 ? -43.906 -2.637 17.438 1 27.58 5 GLN B CA 1
ATOM 3734 C C . GLN B 1 5 ? -42.5 -3.154 17.625 1 27.58 5 GLN B C 1
ATOM 3736 O O . GLN B 1 5 ? -41.812 -2.727 18.547 1 27.58 5 GLN B O 1
ATOM 3741 N N . ARG B 1 6 ? -42.375 -4.461 17.5 1 31.39 6 ARG B N 1
ATOM 3742 C CA . ARG B 1 6 ? -41.094 -5.176 17.453 1 31.39 6 ARG B CA 1
ATOM 3743 C C . ARG B 1 6 ? -40.031 -4.348 16.75 1 31.39 6 ARG B C 1
ATOM 3745 O O . ARG B 1 6 ? -40.219 -3.943 15.594 1 31.39 6 ARG B O 1
ATOM 3752 N N . ILE B 1 7 ? -39.25 -3.611 17.359 1 29.38 7 ILE B N 1
ATOM 3753 C CA . ILE B 1 7 ? -38.031 -2.986 16.859 1 29.38 7 ILE B CA 1
ATOM 3754 C C . ILE B 1 7 ? -37.25 -3.977 15.992 1 29.38 7 ILE B C 1
ATOM 3756 O O . ILE B 1 7 ? -36.781 -5 16.484 1 29.38 7 ILE B O 1
ATOM 3760 N N . ARG B 1 8 ? -37.562 -4.363 14.812 1 34.91 8 ARG B N 1
ATOM 3761 C CA . ARG B 1 8 ? -36.75 -5.156 13.898 1 34.91 8 ARG B CA 1
ATOM 3762 C C . ARG B 1 8 ? -35.25 -4.863 14.094 1 34.91 8 ARG B C 1
ATOM 3764 O O . ARG B 1 8 ? -34.844 -3.707 14.039 1 34.91 8 ARG B O 1
ATOM 3771 N N . ALA B 1 9 ? -34.5 -5.68 14.82 1 38.84 9 ALA B N 1
ATOM 3772 C CA . ALA B 1 9 ? -33.062 -5.617 15.07 1 38.84 9 ALA B CA 1
ATOM 3773 C C . ALA B 1 9 ? -32.312 -5.129 13.836 1 38.84 9 ALA B C 1
ATOM 3775 O O . ALA B 1 9 ? -32.438 -5.719 12.758 1 38.84 9 ALA B O 1
ATOM 3776 N N . ARG B 1 10 ? -32.094 -3.859 13.688 1 49.34 10 ARG B N 1
ATOM 3777 C CA . ARG B 1 10 ? -31.328 -3.275 12.594 1 49.34 10 ARG B CA 1
ATOM 3778 C C . ARG B 1 10 ? -30.125 -4.148 12.258 1 49.34 10 ARG B C 1
ATOM 3780 O O . ARG B 1 10 ? -29.375 -4.559 13.148 1 49.34 10 ARG B O 1
ATOM 3787 N N . GLU B 1 11 ? -30 -4.68 11.133 1 63 11 GLU B N 1
ATOM 3788 C CA . GLU B 1 11 ? -28.859 -5.422 10.625 1 63 11 GLU B CA 1
ATOM 3789 C C . GLU B 1 11 ? -27.547 -4.684 10.914 1 63 11 GLU B C 1
ATOM 3791 O O . GLU B 1 11 ? -27.484 -3.459 10.805 1 63 11 GLU B O 1
ATOM 3796 N N . PRO B 1 12 ? -26.578 -5.461 11.414 1 87.81 12 PRO B N 1
ATOM 3797 C CA . PRO B 1 12 ? -25.312 -4.801 11.703 1 87.81 12 PRO B CA 1
ATOM 3798 C C . PRO B 1 12 ? -24.719 -4.102 10.484 1 87.81 12 PRO B C 1
ATOM 3800 O O . PRO B 1 12 ? -24.875 -4.574 9.359 1 87.81 12 PRO B O 1
ATOM 3803 N N . ILE B 1 13 ? -24.438 -2.879 10.602 1 94.38 13 ILE B N 1
ATOM 3804 C CA . ILE B 1 13 ? -23.859 -2.014 9.578 1 94.38 13 ILE B CA 1
ATOM 3805 C C . ILE B 1 13 ? -22.938 -2.824 8.68 1 94.38 13 ILE B C 1
ATOM 3807 O O . ILE B 1 13 ? -23.031 -2.76 7.449 1 94.38 13 ILE B O 1
ATOM 3811 N N . HIS B 1 14 ? -22.172 -3.654 9.188 1 97.12 14 HIS B N 1
ATOM 3812 C CA . HIS B 1 14 ? -21.172 -4.418 8.43 1 97.12 14 HIS B CA 1
ATOM 3813 C C . HIS B 1 14 ? -21.844 -5.387 7.465 1 97.12 14 HIS B C 1
ATOM 3815 O O . HIS B 1 14 ? -21.453 -5.473 6.297 1 97.12 14 HIS B O 1
ATOM 3821 N N . SER B 1 15 ? -22.828 -6.082 7.914 1 96.88 15 SER B N 1
ATOM 3822 C CA . SER B 1 15 ? -23.547 -7.043 7.078 1 96.88 15 SER B CA 1
ATOM 3823 C C . SER B 1 15 ? -24.281 -6.344 5.938 1 96.88 15 SER B C 1
ATOM 3825 O O . SER B 1 15 ? -24.328 -6.855 4.82 1 96.88 15 SER B O 1
ATOM 3827 N N . THR B 1 16 ? -24.875 -5.23 6.27 1 97.88 16 THR B N 1
ATOM 3828 C CA . THR B 1 16 ? -25.562 -4.453 5.25 1 97.88 16 THR B CA 1
ATOM 3829 C C . THR B 1 16 ? -24.594 -3.984 4.172 1 97.88 16 THR B C 1
ATOM 3831 O O . THR B 1 16 ? -24.891 -4.086 2.979 1 97.88 16 THR B O 1
ATOM 3834 N N . LEU B 1 17 ? -23.469 -3.518 4.574 1 98.56 17 LEU B N 1
ATOM 3835 C CA . LEU B 1 17 ? -22.453 -3.064 3.633 1 98.56 17 LEU B CA 1
ATOM 3836 C C . LEU B 1 17 ? -21.984 -4.215 2.744 1 98.56 17 LEU B C 1
ATOM 3838 O O . LEU B 1 17 ? -21.812 -4.039 1.535 1 98.56 17 LEU B O 1
ATOM 3842 N N . ARG B 1 18 ? -21.75 -5.383 3.299 1 97.06 18 ARG B N 1
ATOM 3843 C CA . ARG B 1 18 ? -21.297 -6.551 2.551 1 97.06 18 ARG B CA 1
ATOM 3844 C C . ARG B 1 18 ? -22.344 -6.969 1.513 1 97.06 18 ARG B C 1
ATOM 3846 O O . ARG B 1 18 ? -22 -7.254 0.364 1 97.06 18 ARG B O 1
ATOM 3853 N N . THR B 1 19 ? -23.578 -7.008 1.971 1 96.75 19 THR B N 1
ATOM 3854 C CA . THR B 1 19 ? -24.672 -7.379 1.07 1 96.75 19 THR B CA 1
ATOM 3855 C C . THR B 1 19 ? -24.781 -6.375 -0.076 1 96.75 19 THR B C 1
ATOM 3857 O O . THR B 1 19 ? -24.953 -6.77 -1.233 1 96.75 19 THR B O 1
ATOM 3860 N N . THR B 1 20 ? -24.688 -5.148 0.272 1 98.31 20 THR B N 1
ATOM 3861 C CA . THR B 1 20 ? -24.781 -4.094 -0.729 1 98.31 20 THR B CA 1
ATOM 3862 C C . THR B 1 20 ? -23.641 -4.195 -1.735 1 98.31 20 THR B C 1
ATOM 3864 O O . THR B 1 20 ? -23.859 -4.125 -2.945 1 98.31 20 THR B O 1
ATOM 3867 N N . PHE B 1 21 ? -22.438 -4.395 -1.331 1 97.5 21 PHE B N 1
ATOM 3868 C CA . PHE B 1 21 ? -21.297 -4.527 -2.229 1 97.5 21 PHE B CA 1
ATOM 3869 C C . PHE B 1 21 ? -21.484 -5.719 -3.162 1 97.5 21 PHE B C 1
ATOM 3871 O O . PHE B 1 21 ? -21.203 -5.621 -4.359 1 97.5 21 PHE B O 1
ATOM 3878 N N . ARG B 1 22 ? -21.922 -6.77 -2.623 1 94.5 22 ARG B N 1
ATOM 3879 C CA . ARG B 1 22 ? -22.109 -7.996 -3.391 1 94.5 22 ARG B CA 1
ATOM 3880 C C . ARG B 1 22 ? -23.141 -7.797 -4.496 1 94.5 22 ARG B C 1
ATOM 3882 O O . ARG B 1 22 ? -23.062 -8.438 -5.547 1 94.5 22 ARG B O 1
ATOM 3889 N N . SER B 1 23 ? -24.047 -6.918 -4.273 1 95.38 23 SER B N 1
ATOM 3890 C CA . SER B 1 23 ? -25.078 -6.668 -5.266 1 95.38 23 SER B CA 1
ATOM 3891 C C . SER B 1 23 ? -24.5 -6.039 -6.527 1 95.38 23 SER B C 1
ATOM 3893 O O . SER B 1 23 ? -25.141 -6.055 -7.582 1 95.38 23 SER B O 1
ATOM 3895 N N . GLY B 1 24 ? -23.344 -5.391 -6.414 1 95.75 24 GLY B N 1
ATOM 3896 C CA . GLY B 1 24 ? -22.703 -4.758 -7.547 1 95.75 24 GLY B CA 1
ATOM 3897 C C . GLY B 1 24 ? -23.188 -3.342 -7.797 1 95.75 24 GLY B C 1
ATOM 3898 O O . GLY B 1 24 ? -22.812 -2.717 -8.789 1 95.75 24 GLY B O 1
ATOM 3899 N N . VAL B 1 25 ? -23.922 -2.762 -6.832 1 97.25 25 VAL B N 1
ATOM 3900 C CA . VAL B 1 25 ? -24.547 -1.456 -7.031 1 97.25 25 VAL B CA 1
ATOM 3901 C C . VAL B 1 25 ? -23.469 -0.381 -7.145 1 97.25 25 VAL B C 1
ATOM 3903 O O . VAL B 1 25 ? -23.672 0.638 -7.812 1 97.25 25 VAL B O 1
ATOM 3906 N N . THR B 1 26 ? -22.297 -0.676 -6.625 1 97.81 26 THR B N 1
ATOM 3907 C CA . THR B 1 26 ? -21.25 0.346 -6.594 1 97.81 26 THR B CA 1
ATOM 3908 C C . THR B 1 26 ? -20.375 0.266 -7.844 1 97.81 26 THR B C 1
ATOM 3910 O O . THR B 1 26 ? -19.484 1.088 -8.031 1 97.81 26 THR B O 1
ATOM 3913 N N . LYS B 1 27 ? -20.578 -0.619 -8.719 1 95.06 27 LYS B N 1
ATOM 3914 C CA . LYS B 1 27 ? -19.688 -0.897 -9.836 1 95.06 27 LYS B CA 1
ATOM 3915 C C . LYS B 1 27 ? -19.828 0.16 -10.93 1 95.06 27 LYS B C 1
ATOM 3917 O O . LYS B 1 27 ? -18.828 0.647 -11.461 1 95.06 27 LYS B O 1
ATOM 3922 N N . PRO B 1 28 ? -21.062 0.589 -11.281 1 96.75 28 PRO B N 1
ATOM 3923 C CA . PRO B 1 28 ? -21.188 1.575 -12.359 1 96.75 28 PRO B CA 1
ATOM 3924 C C . PRO B 1 28 ? -20.531 2.912 -12.008 1 96.75 28 PRO B C 1
ATOM 3926 O O . PRO B 1 28 ? -20.75 3.438 -10.914 1 96.75 28 PRO B O 1
ATOM 3929 N N . ILE B 1 29 ? -19.828 3.432 -12.961 1 96.88 29 ILE B N 1
ATOM 3930 C CA . ILE B 1 29 ? -19.109 4.684 -12.789 1 96.88 29 ILE B CA 1
ATOM 3931 C C . ILE B 1 29 ? -20.094 5.824 -12.562 1 96.88 29 ILE B C 1
ATOM 3933 O O . ILE B 1 29 ? -19.844 6.727 -11.758 1 96.88 29 ILE B O 1
ATOM 3937 N N . SER B 1 30 ? -21.234 5.793 -13.242 1 97.69 30 SER B N 1
ATOM 3938 C CA . SER B 1 30 ? -22.234 6.836 -13.102 1 97.69 30 SER B CA 1
ATOM 3939 C C . SER B 1 30 ? -22.797 6.875 -11.68 1 97.69 30 SER B C 1
ATOM 3941 O O . SER B 1 30 ? -23.062 7.949 -11.141 1 97.69 30 SER B O 1
ATOM 3943 N N . TRP B 1 31 ? -22.984 5.715 -11.086 1 98.31 31 TRP B N 1
ATOM 3944 C CA . TRP B 1 31 ? -23.469 5.629 -9.711 1 98.31 31 TRP B CA 1
ATOM 3945 C C . TRP B 1 31 ? -22.453 6.242 -8.742 1 98.31 31 TRP B C 1
ATOM 3947 O O . TRP B 1 31 ? -22.812 7.031 -7.871 1 98.31 31 TRP B O 1
ATOM 3957 N N . ARG B 1 32 ? -21.203 5.93 -8.922 1 98.69 32 ARG B N 1
ATOM 3958 C CA . ARG B 1 32 ? -20.125 6.465 -8.094 1 98.69 32 ARG B CA 1
ATOM 3959 C C . ARG B 1 32 ? -20.062 7.984 -8.203 1 98.69 32 ARG B C 1
ATOM 3961 O O . ARG B 1 32 ? -19.953 8.68 -7.191 1 98.69 32 ARG B O 1
ATOM 3968 N N . ARG B 1 33 ? -20.109 8.43 -9.445 1 98.56 33 ARG B N 1
ATOM 3969 C CA . ARG B 1 33 ? -20.062 9.859 -9.695 1 98.56 33 ARG B CA 1
ATOM 3970 C C . ARG B 1 33 ? -21.203 10.578 -9 1 98.56 33 ARG B C 1
ATOM 3972 O O . ARG B 1 33 ? -21.016 11.633 -8.383 1 98.56 33 ARG B O 1
ATOM 3979 N N . GLN B 1 34 ? -22.359 10.016 -9.047 1 98.62 34 GLN B N 1
ATOM 3980 C CA . GLN B 1 34 ? -23.516 10.602 -8.391 1 98.62 34 GLN B CA 1
ATOM 3981 C C . GLN B 1 34 ? -23.312 10.688 -6.879 1 98.62 34 GLN B C 1
ATOM 3983 O O . GLN B 1 34 ? -23.641 11.703 -6.262 1 98.62 34 GLN B O 1
ATOM 3988 N N . GLN B 1 35 ? -22.828 9.633 -6.285 1 98.88 35 GLN B N 1
ATOM 3989 C CA . GLN B 1 35 ? -22.562 9.641 -4.852 1 98.88 35 GLN B CA 1
ATOM 3990 C C . GLN B 1 35 ? -21.547 10.719 -4.488 1 98.88 35 GLN B C 1
ATOM 3992 O O . GLN B 1 35 ? -21.688 11.391 -3.465 1 98.88 35 GLN B O 1
ATOM 3997 N N . LEU B 1 36 ? -20.516 10.906 -5.316 1 98.88 36 LEU B N 1
ATOM 3998 C CA . LEU B 1 36 ? -19.469 11.898 -5.07 1 98.88 36 LEU B CA 1
ATOM 3999 C C . LEU B 1 36 ? -20.047 13.312 -5.125 1 98.88 36 LEU B C 1
ATOM 4001 O O . LEU B 1 36 ? -19.734 14.148 -4.277 1 98.88 36 LEU B O 1
ATOM 4005 N N . LEU B 1 37 ? -20.875 13.57 -6.078 1 98.88 37 LEU B N 1
ATOM 4006 C CA . LEU B 1 37 ? -21.484 14.883 -6.215 1 98.88 37 LEU B CA 1
ATOM 4007 C C . LEU B 1 37 ? -22.453 15.156 -5.07 1 98.88 37 LEU B C 1
ATOM 4009 O O . LEU B 1 37 ? -22.547 16.281 -4.574 1 98.88 37 LEU B O 1
ATOM 4013 N N . GLN B 1 38 ? -23.156 14.117 -4.633 1 98.88 38 GLN B N 1
ATOM 4014 C CA . GLN B 1 38 ? -24.031 14.258 -3.477 1 98.88 38 GLN B CA 1
ATOM 4015 C C . GLN B 1 38 ? -23.234 14.539 -2.207 1 98.88 38 GLN B C 1
ATOM 4017 O O . GLN B 1 38 ? -23.703 15.273 -1.329 1 98.88 38 GLN B O 1
ATOM 4022 N N . LEU B 1 39 ? -22.125 13.945 -2.127 1 98.88 39 LEU B N 1
ATOM 4023 C CA . LEU B 1 39 ? -21.25 14.219 -0.994 1 98.88 39 LEU B CA 1
ATOM 4024 C C . LEU B 1 39 ? -20.828 15.68 -0.985 1 98.88 39 LEU B C 1
ATOM 4026 O O . LEU B 1 39 ? -20.781 16.312 0.072 1 98.88 39 LEU B O 1
ATOM 4030 N N . ALA B 1 40 ? -20.484 16.203 -2.168 1 98.81 40 ALA B N 1
ATOM 4031 C CA . ALA B 1 40 ? -20.172 17.625 -2.291 1 98.81 40 ALA B CA 1
ATOM 4032 C C . ALA B 1 40 ? -21.359 18.5 -1.877 1 98.81 40 ALA B C 1
ATOM 4034 O O . ALA B 1 40 ? -21.188 19.5 -1.188 1 98.81 40 ALA B O 1
ATOM 4035 N N . ARG B 1 41 ? -22.547 18.125 -2.225 1 98.81 41 ARG B N 1
ATOM 4036 C CA . ARG B 1 41 ? -23.75 18.875 -1.882 1 98.81 41 ARG B CA 1
ATOM 4037 C C . ARG B 1 41 ? -24.016 18.828 -0.381 1 98.81 41 ARG B C 1
ATOM 4039 O O . ARG B 1 41 ? -24.484 19.812 0.204 1 98.81 41 ARG B O 1
ATOM 4046 N N . LEU B 1 42 ? -23.766 17.641 0.186 1 98.88 42 LEU B N 1
ATOM 4047 C CA . LEU B 1 42 ? -23.875 17.531 1.636 1 98.88 42 LEU B CA 1
ATOM 4048 C C . LEU B 1 42 ? -23.078 18.625 2.332 1 98.88 42 LEU B C 1
ATOM 4050 O O . LEU B 1 42 ? -23.578 19.281 3.252 1 98.88 42 LEU B O 1
ATOM 4054 N N . LEU B 1 43 ? -21.906 18.859 1.854 1 98.81 43 LEU B N 1
ATOM 4055 C CA . LEU B 1 43 ? -21 19.828 2.445 1 98.81 43 LEU B CA 1
ATOM 4056 C C . LEU B 1 43 ? -21.469 21.25 2.152 1 98.81 43 LEU B C 1
ATOM 4058 O O . LEU B 1 43 ? -21.562 22.078 3.062 1 98.81 43 LEU B O 1
ATOM 4062 N N . GLN B 1 44 ? -21.75 21.484 0.924 1 98.44 44 GLN B N 1
ATOM 4063 C CA . GLN B 1 44 ? -22.109 22.828 0.494 1 98.44 44 GLN B CA 1
ATOM 4064 C C . GLN B 1 44 ? -23.422 23.266 1.147 1 98.44 44 GLN B C 1
ATOM 4066 O O . GLN B 1 44 ? -23.531 24.406 1.609 1 98.44 44 GLN B O 1
ATOM 4071 N N . ASP B 1 45 ? -24.391 22.391 1.26 1 98.31 45 ASP B N 1
ATOM 4072 C CA . ASP B 1 45 ? -25.719 22.703 1.781 1 98.31 45 ASP B CA 1
ATOM 4073 C C . ASP B 1 45 ? -25.672 22.938 3.289 1 98.31 45 ASP B C 1
ATOM 4075 O O . ASP B 1 45 ? -26.578 23.562 3.85 1 98.31 45 ASP B O 1
ATOM 4079 N N . ASN B 1 46 ? -24.672 22.406 3.924 1 98.62 46 ASN B N 1
ATOM 4080 C CA . ASN B 1 46 ? -24.719 22.391 5.383 1 98.62 46 ASN B CA 1
ATOM 4081 C C . ASN B 1 46 ? -23.469 23.031 5.984 1 98.62 46 ASN B C 1
ATOM 4083 O O . ASN B 1 46 ? -23.062 22.688 7.09 1 98.62 46 ASN B O 1
ATOM 4087 N N . VAL B 1 47 ? -22.797 23.922 5.285 1 98.12 47 VAL B N 1
ATOM 4088 C CA . VAL B 1 47 ? -21.547 24.531 5.715 1 98.12 47 VAL B CA 1
ATOM 4089 C C . VAL B 1 47 ? -21.734 25.234 7.059 1 98.12 47 VAL B C 1
ATOM 4091 O O . VAL B 1 47 ? -20.859 25.172 7.926 1 98.12 47 VAL B O 1
ATOM 4094 N N . GLU B 1 48 ? -22.859 25.875 7.312 1 98.19 48 GLU B N 1
ATOM 4095 C CA . GLU B 1 48 ? -23.125 26.578 8.555 1 98.19 48 GLU B CA 1
ATOM 4096 C C . GLU B 1 48 ? -23.234 25.609 9.734 1 98.19 48 GLU B C 1
ATOM 4098 O O . GLU B 1 48 ? -22.766 25.906 10.828 1 98.19 48 GLU B O 1
ATOM 4103 N N . LEU B 1 49 ? -23.875 24.469 9.492 1 98.69 49 LEU B N 1
ATOM 4104 C CA . LEU B 1 49 ? -24 23.469 10.547 1 98.69 49 LEU B CA 1
ATOM 4105 C C . LEU B 1 49 ? -22.641 22.891 10.906 1 98.69 49 LEU B C 1
ATOM 4107 O O . LEU B 1 49 ? -22.359 22.641 12.078 1 98.69 49 LEU B O 1
ATOM 4111 N N . PHE B 1 50 ? -21.828 22.719 9.914 1 98.69 50 PHE B N 1
ATOM 4112 C CA . PHE B 1 50 ? -20.484 22.234 10.18 1 98.69 50 PHE B CA 1
ATOM 4113 C C . PHE B 1 50 ? -19.672 23.25 10.969 1 98.69 50 PHE B C 1
ATOM 4115 O O . PHE B 1 50 ? -18.953 22.906 11.898 1 98.69 50 PHE B O 1
ATOM 4122 N N . ALA B 1 51 ? -19.766 24.516 10.578 1 98 51 ALA B N 1
ATOM 4123 C CA . ALA B 1 51 ? -19.062 25.578 11.297 1 98 51 ALA B CA 1
ATOM 4124 C C . ALA B 1 51 ? -19.5 25.641 12.758 1 98 51 ALA B C 1
ATOM 4126 O O . ALA B 1 51 ? -18.672 25.812 13.656 1 98 51 ALA B O 1
ATOM 4127 N N . GLU B 1 52 ? -20.797 25.484 12.977 1 98.12 52 GLU B N 1
ATOM 4128 C CA . GLU B 1 52 ? -21.328 25.5 14.336 1 98.12 52 GLU B CA 1
ATOM 4129 C C . GLU B 1 52 ? -20.812 24.312 15.141 1 98.12 52 GLU B C 1
ATOM 4131 O O . GLU B 1 52 ? -20.375 24.469 16.281 1 98.12 52 GLU B O 1
ATOM 4136 N N . ALA B 1 53 ? -20.891 23.125 14.547 1 98.38 53 ALA B N 1
ATOM 4137 C CA . ALA B 1 53 ? -20.422 21.922 15.234 1 98.38 53 ALA B CA 1
ATOM 4138 C C . ALA B 1 53 ? -18.953 22.047 15.633 1 98.38 53 ALA B C 1
ATOM 4140 O O . ALA B 1 53 ? -18.578 21.719 16.75 1 98.38 53 ALA B O 1
ATOM 4141 N N . LEU B 1 54 ? -18.125 22.578 14.766 1 97.56 54 LEU B N 1
ATOM 4142 C CA . LEU B 1 54 ? -16.688 22.656 15.023 1 97.56 54 LEU B CA 1
ATOM 4143 C C . LEU B 1 54 ? -16.359 23.812 15.953 1 97.56 54 LEU B C 1
ATOM 4145 O O . LEU B 1 54 ? -15.344 23.781 16.656 1 97.56 54 LEU B O 1
ATOM 4149 N N . SER B 1 55 ? -17.219 24.844 15.898 1 95.88 55 SER B N 1
ATOM 4150 C CA . SER B 1 55 ? -17.078 25.891 16.891 1 95.88 55 SER B CA 1
ATOM 4151 C C . SER B 1 55 ? -17.266 25.359 18.312 1 95.88 55 SER B C 1
ATOM 4153 O O . SER B 1 55 ? -16.516 25.703 19.219 1 95.88 55 SER B O 1
ATOM 4155 N N . VAL B 1 56 ? -18.203 24.453 18.453 1 95.25 56 VAL B N 1
ATOM 4156 C CA . VAL B 1 56 ? -18.516 23.906 19.766 1 95.25 56 VAL B CA 1
ATOM 4157 C C . VAL B 1 56 ? -17.438 22.875 20.156 1 95.25 56 VAL B C 1
ATOM 4159 O O . VAL B 1 56 ? -16.969 22.859 21.297 1 95.25 56 VAL B O 1
ATOM 4162 N N . ASP B 1 57 ? -17.047 22.047 19.25 1 95.5 57 ASP B N 1
ATOM 4163 C CA . ASP B 1 57 ? -16.125 20.953 19.531 1 95.5 57 ASP B CA 1
ATOM 4164 C C . ASP B 1 57 ? -14.711 21.484 19.766 1 95.5 57 ASP B C 1
ATOM 4166 O O . ASP B 1 57 ? -13.984 20.953 20.609 1 95.5 57 ASP B O 1
ATOM 4170 N N . LEU B 1 58 ? -14.281 22.531 19 1 94.38 58 LEU B N 1
ATOM 4171 C CA . LEU B 1 58 ? -12.867 22.891 18.953 1 94.38 58 LEU B CA 1
ATOM 4172 C C . LEU B 1 58 ? -12.672 24.391 19.094 1 94.38 58 LEU B C 1
ATOM 4174 O O . LEU B 1 58 ? -11.539 24.875 19.109 1 94.38 58 LEU B O 1
ATOM 4178 N N . GLY B 1 59 ? -13.766 25.156 19.156 1 92 59 GLY B N 1
ATOM 4179 C CA . GLY B 1 59 ? -13.625 26.594 19.109 1 92 59 GLY B CA 1
ATOM 4180 C C . GLY B 1 59 ? -13.055 27.109 17.797 1 92 59 GLY B C 1
ATOM 4181 O O . GLY B 1 59 ? -12.461 28.172 17.734 1 92 59 GLY B O 1
ATOM 4182 N N . ARG B 1 60 ? -13.211 26.375 16.734 1 93.31 60 ARG B N 1
ATOM 4183 C CA . ARG B 1 60 ? -12.609 26.672 15.438 1 93.31 60 ARG B CA 1
ATOM 4184 C C . ARG B 1 60 ? -13.242 27.922 14.812 1 93.31 60 ARG B C 1
ATOM 4186 O O . ARG B 1 60 ? -14.469 28.016 14.734 1 93.31 60 ARG B O 1
ATOM 4193 N N . PRO B 1 61 ? -12.383 28.844 14.344 1 93.69 61 PRO B N 1
ATOM 4194 C CA . PRO B 1 61 ? -12.938 29.984 13.609 1 93.69 61 PRO B CA 1
ATOM 4195 C C . PRO B 1 61 ? -13.648 29.562 12.328 1 93.69 61 PRO B C 1
ATOM 4197 O O . PRO B 1 61 ? -13.195 28.656 11.633 1 93.69 61 PRO B O 1
ATOM 4200 N N . LYS B 1 62 ? -14.688 30.297 11.992 1 95.5 62 LYS B N 1
ATOM 4201 C CA . LYS B 1 62 ? -15.555 30 10.859 1 95.5 62 LYS B CA 1
ATOM 4202 C C . LYS B 1 62 ? -14.75 29.938 9.562 1 95.5 62 LYS B C 1
ATOM 4204 O O . LYS B 1 62 ? -14.953 29.031 8.742 1 95.5 62 LYS B O 1
ATOM 4209 N N . GLN B 1 63 ? -13.875 30.797 9.32 1 95.19 63 GLN B N 1
ATOM 4210 C CA . GLN B 1 63 ? -13.102 30.859 8.086 1 95.19 63 GLN B CA 1
ATOM 4211 C C . GLN B 1 63 ? -12.258 29.594 7.91 1 95.19 63 GLN B C 1
ATOM 4213 O O . GLN B 1 63 ? -12.094 29.109 6.793 1 95.19 63 GLN B O 1
ATOM 4218 N N . GLU B 1 64 ? -11.633 29.109 8.992 1 95.31 64 GLU B N 1
ATOM 4219 C CA . GLU B 1 64 ? -10.852 27.875 8.914 1 95.31 64 GLU B CA 1
ATOM 4220 C C . GLU B 1 64 ? -11.719 26.703 8.5 1 95.31 64 GLU B C 1
ATOM 4222 O O . GLU B 1 64 ? -11.281 25.844 7.727 1 95.31 64 GLU B O 1
ATOM 4227 N N . VAL B 1 65 ? -12.914 26.656 9.016 1 97.12 65 VAL B N 1
ATOM 4228 C CA . VAL B 1 65 ? -13.844 25.578 8.672 1 97.12 65 VAL B CA 1
ATOM 4229 C C . VAL B 1 65 ? -14.203 25.672 7.188 1 97.12 65 VAL B C 1
ATOM 4231 O O . VAL B 1 65 ? -14.148 24.672 6.465 1 97.12 65 VAL B O 1
ATOM 4234 N N . TYR B 1 66 ? -14.539 26.875 6.73 1 96.81 66 TYR B N 1
ATOM 4235 C CA . TYR B 1 66 ? -14.984 27.078 5.352 1 96.81 66 TYR B CA 1
ATOM 4236 C C . TYR B 1 66 ? -13.859 26.766 4.367 1 96.81 66 TYR B C 1
ATOM 4238 O O . TYR B 1 66 ? -14.078 26.062 3.377 1 96.81 66 TYR B O 1
ATOM 4246 N N . LEU B 1 67 ? -12.719 27.234 4.68 1 94.31 67 LEU B N 1
ATOM 4247 C CA . LEU B 1 67 ? -11.617 27.109 3.73 1 94.31 67 LEU B CA 1
ATOM 4248 C C . LEU B 1 67 ? -10.992 25.734 3.793 1 94.31 67 LEU B C 1
ATOM 4250 O O . LEU B 1 67 ? -10.922 25.031 2.779 1 94.31 67 LEU B O 1
ATOM 4254 N N . ILE B 1 68 ? -10.578 25.312 4.965 1 94.44 68 ILE B N 1
ATOM 4255 C CA . ILE B 1 68 ? -9.734 24.125 5.109 1 94.44 68 ILE B CA 1
ATOM 4256 C C . ILE B 1 68 ? -10.602 22.875 5.133 1 94.44 68 ILE B C 1
ATOM 4258 O O . ILE B 1 68 ? -10.367 21.938 4.363 1 94.44 68 ILE B O 1
ATOM 4262 N N . GLU B 1 69 ? -11.625 22.844 5.863 1 96.56 69 GLU B N 1
ATOM 4263 C CA . GLU B 1 69 ? -12.383 21.609 6.059 1 96.56 69 GLU B CA 1
ATOM 4264 C C . GLU B 1 69 ? -13.438 21.438 4.969 1 96.56 69 GLU B C 1
ATOM 4266 O O . GLU B 1 69 ? -13.375 20.5 4.18 1 96.56 69 GLU B O 1
ATOM 4271 N N . VAL B 1 70 ? -14.32 22.406 4.863 1 98.12 70 VAL B N 1
ATOM 4272 C CA . VAL B 1 70 ? -15.453 22.234 3.963 1 98.12 70 VAL B CA 1
ATOM 4273 C C . VAL B 1 70 ? -15.016 22.469 2.52 1 98.12 70 VAL B C 1
ATOM 4275 O O . VAL B 1 70 ? -15.227 21.609 1.655 1 98.12 70 VAL B O 1
ATOM 4278 N N . GLY B 1 71 ? -14.383 23.641 2.254 1 97.62 71 GLY B N 1
ATOM 4279 C CA . GLY B 1 71 ? -13.914 23.938 0.907 1 97.62 71 GLY B CA 1
ATOM 4280 C C . GLY B 1 71 ? -12.984 22.875 0.358 1 97.62 71 GLY B C 1
ATOM 4281 O O . GLY B 1 71 ? -13.172 22.391 -0.764 1 97.62 71 GLY B O 1
ATOM 4282 N N . GLY B 1 72 ? -11.953 22.484 1.175 1 96.88 72 GLY B N 1
ATOM 4283 C CA . GLY B 1 72 ? -11.055 21.406 0.771 1 96.88 72 GLY B CA 1
ATOM 4284 C C . GLY B 1 72 ? -11.773 20.109 0.482 1 96.88 72 GLY B C 1
ATOM 4285 O O . GLY B 1 72 ? -11.43 19.391 -0.465 1 96.88 72 GLY B O 1
ATOM 4286 N N . SER B 1 73 ? -12.773 19.797 1.204 1 98.12 73 SER B N 1
ATOM 4287 C CA . SER B 1 73 ? -13.547 18.578 1.048 1 98.12 73 SER B CA 1
ATOM 4288 C C . SER B 1 73 ? -14.352 18.594 -0.25 1 98.12 73 SER B C 1
ATOM 4290 O O . SER B 1 73 ? -14.414 17.594 -0.959 1 98.12 73 SER B O 1
ATOM 4292 N N . ILE B 1 74 ? -15 19.719 -0.512 1 98.5 74 ILE B N 1
ATOM 4293 C CA . ILE B 1 74 ? -15.773 19.844 -1.745 1 98.5 74 ILE B CA 1
ATOM 4294 C C . ILE B 1 74 ? -14.852 19.641 -2.949 1 98.5 74 ILE B C 1
ATOM 4296 O O . ILE B 1 74 ? -15.211 18.922 -3.887 1 98.5 74 ILE B O 1
ATOM 4300 N N . GLN B 1 75 ? -13.734 20.219 -2.881 1 97.25 75 GLN B N 1
ATOM 4301 C CA . GLN B 1 75 ? -12.758 20.062 -3.957 1 97.25 75 GLN B CA 1
ATOM 4302 C C . GLN B 1 75 ? -12.398 18.594 -4.168 1 97.25 75 GLN B C 1
ATOM 4304 O O . GLN B 1 75 ? -12.328 18.125 -5.309 1 97.25 75 GLN B O 1
ATOM 4309 N N . HIS B 1 76 ? -12.164 17.891 -3.096 1 97.25 76 HIS B N 1
ATOM 4310 C CA . HIS B 1 76 ? -11.859 16.469 -3.193 1 97.25 76 HIS B CA 1
ATOM 4311 C C . HIS B 1 76 ? -12.977 15.695 -3.889 1 97.25 76 HIS B C 1
ATOM 4313 O O . HIS B 1 76 ? -12.727 14.867 -4.766 1 97.25 76 HIS B O 1
ATOM 4319 N N . CYS B 1 77 ? -14.172 15.961 -3.494 1 98.44 77 CYS B N 1
ATOM 4320 C CA . CYS B 1 77 ? -15.32 15.273 -4.074 1 98.44 77 CYS B CA 1
ATOM 4321 C C . CYS B 1 77 ? -15.414 15.531 -5.574 1 98.44 77 CYS B C 1
ATOM 4323 O O . CYS B 1 77 ? -15.555 14.594 -6.363 1 98.44 77 CYS B O 1
ATOM 4325 N N . LEU B 1 78 ? -15.289 16.766 -5.969 1 98.06 78 LEU B N 1
ATOM 4326 C CA . LEU B 1 78 ? -15.484 17.156 -7.359 1 98.06 78 LEU B CA 1
ATOM 4327 C C . LEU B 1 78 ? -14.352 16.641 -8.234 1 98.06 78 LEU B C 1
ATOM 4329 O O . LEU B 1 78 ? -14.594 16.172 -9.352 1 98.06 78 LEU B O 1
ATOM 4333 N N . LEU B 1 79 ? -13.156 16.688 -7.746 1 97.31 79 LEU B N 1
ATOM 4334 C CA . LEU B 1 79 ? -12.023 16.203 -8.523 1 97.31 79 LEU B CA 1
ATOM 4335 C C . LEU B 1 79 ? -12.078 14.68 -8.672 1 97.31 79 LEU B C 1
ATOM 4337 O O . LEU B 1 79 ? -11.758 14.148 -9.734 1 97.31 79 LEU B O 1
ATOM 4341 N N . ASN B 1 80 ? -12.438 13.992 -7.609 1 98.06 80 ASN B N 1
ATOM 4342 C CA . ASN B 1 80 ? -12.648 12.555 -7.73 1 98.06 80 ASN B CA 1
ATOM 4343 C C . ASN B 1 80 ? -13.703 12.227 -8.789 1 98.06 80 ASN B C 1
ATOM 4345 O O . ASN B 1 80 ? -13.516 11.32 -9.602 1 98.06 80 ASN B O 1
ATOM 4349 N N . ALA B 1 81 ? -14.773 12.953 -8.727 1 98.38 81 ALA B N 1
ATOM 4350 C CA . ALA B 1 81 ? -15.844 12.742 -9.695 1 98.38 81 ALA B CA 1
ATOM 4351 C C . ALA B 1 81 ? -15.359 12.992 -11.117 1 98.38 81 ALA B C 1
ATOM 4353 O O . ALA B 1 81 ? -15.703 12.25 -12.039 1 98.38 81 ALA B O 1
ATOM 4354 N N . GLU B 1 82 ? -14.594 13.992 -11.258 1 97.38 82 GLU B N 1
ATOM 4355 C CA . GLU B 1 82 ? -14.094 14.398 -12.57 1 97.38 82 GLU B CA 1
ATOM 4356 C C . GLU B 1 82 ? -13.141 13.359 -13.148 1 97.38 82 GLU B C 1
ATOM 4358 O O . GLU B 1 82 ? -13.172 13.078 -14.344 1 97.38 82 GLU B O 1
ATOM 4363 N N . LYS B 1 83 ? -12.297 12.805 -12.312 1 97.5 83 LYS B N 1
ATOM 4364 C CA . LYS B 1 83 ? -11.195 11.969 -12.781 1 97.5 83 LYS B CA 1
ATOM 4365 C C . LYS B 1 83 ? -11.602 10.492 -12.805 1 97.5 83 LYS B C 1
ATOM 4367 O O . LYS B 1 83 ? -10.836 9.648 -13.281 1 97.5 83 LYS B O 1
ATOM 4372 N N . LEU B 1 84 ? -12.703 10.195 -12.438 1 97.19 84 LEU B N 1
ATOM 4373 C CA . LEU B 1 84 ? -13.164 8.836 -12.195 1 97.19 84 LEU B CA 1
ATOM 4374 C C . LEU B 1 84 ? -13.031 7.984 -13.461 1 97.19 84 LEU B C 1
ATOM 4376 O O . LEU B 1 84 ? -12.508 6.871 -13.406 1 97.19 84 LEU B O 1
ATOM 4380 N N . SER B 1 85 ? -13.484 8.484 -14.578 1 96.81 85 SER B N 1
ATOM 4381 C CA . SER B 1 85 ? -13.445 7.723 -15.82 1 96.81 85 SER B CA 1
ATOM 4382 C C . SER B 1 85 ? -12.016 7.398 -16.234 1 96.81 85 SER B C 1
ATOM 4384 O O . SER B 1 85 ? -11.742 6.309 -16.734 1 96.81 85 SER B O 1
ATOM 4386 N N . GLU B 1 86 ? -11.188 8.305 -16 1 97.12 86 GLU B N 1
ATOM 4387 C CA . GLU B 1 86 ? -9.773 8.109 -16.328 1 97.12 86 GLU B CA 1
ATOM 4388 C C . GLU B 1 86 ? -9.141 7.055 -15.438 1 97.12 86 GLU B C 1
ATOM 4390 O O . GLU B 1 86 ? -8.391 6.199 -15.914 1 97.12 86 GLU B O 1
ATOM 4395 N N . TRP B 1 87 ? -9.438 7.082 -14.219 1 97.5 87 TRP B N 1
ATOM 4396 C CA . TRP B 1 87 ? -8.781 6.219 -13.242 1 97.5 87 TRP B CA 1
ATOM 4397 C C . TRP B 1 87 ? -9.289 4.785 -13.359 1 97.5 87 TRP B C 1
ATOM 4399 O O . TRP B 1 87 ? -8.555 3.838 -13.047 1 97.5 87 TRP B O 1
ATOM 4409 N N . THR B 1 88 ? -10.438 4.562 -13.836 1 97.12 88 THR B N 1
ATOM 4410 C CA . THR B 1 88 ? -11.07 3.25 -13.789 1 97.12 88 THR B CA 1
ATOM 4411 C C . THR B 1 88 ? -10.914 2.527 -15.125 1 97.12 88 THR B C 1
ATOM 4413 O O . THR B 1 88 ? -11.305 1.366 -15.258 1 97.12 88 THR B O 1
ATOM 4416 N N . LYS B 1 89 ? -10.359 3.164 -16.109 1 96.62 89 LYS B N 1
ATOM 4417 C CA . LYS B 1 89 ? -10.227 2.543 -17.422 1 96.62 89 LYS B CA 1
ATOM 4418 C C . LYS B 1 89 ? -9.188 1.423 -17.406 1 96.62 89 LYS B C 1
ATOM 4420 O O . LYS B 1 89 ? -8.383 1.333 -16.484 1 96.62 89 LYS B O 1
ATOM 4425 N N . ASP B 1 90 ? -9.227 0.555 -18.406 1 96.88 90 ASP B N 1
ATOM 4426 C CA . ASP B 1 90 ? -8.188 -0.443 -18.609 1 96.88 90 ASP B CA 1
ATOM 4427 C C . ASP B 1 90 ? -6.859 0.219 -18.984 1 96.88 90 ASP B C 1
ATOM 4429 O O . ASP B 1 90 ? -6.836 1.184 -19.75 1 96.88 90 ASP B O 1
ATOM 4433 N N . HIS B 1 91 ? -5.879 -0.277 -18.391 1 96.88 91 HIS B N 1
ATOM 4434 C CA . HIS B 1 91 ? -4.523 0.163 -18.703 1 96.88 91 HIS B CA 1
ATOM 4435 C C . HIS B 1 91 ? -3.732 -0.942 -19.406 1 96.88 91 HIS B C 1
ATOM 4437 O O . HIS B 1 91 ? -3.426 -1.969 -18.781 1 96.88 91 HIS B O 1
ATOM 4443 N N . GLU B 1 92 ? -3.355 -0.7 -20.641 1 97 92 GLU B N 1
ATOM 4444 C CA . GLU B 1 92 ? -2.518 -1.662 -21.344 1 97 92 GLU B CA 1
ATOM 4445 C C . GLU B 1 92 ? -1.084 -1.637 -20.828 1 97 92 GLU B C 1
ATOM 4447 O O . GLU B 1 92 ? -0.588 -0.588 -20.406 1 97 92 GLU B O 1
ATOM 4452 N N . VAL B 1 93 ? -0.492 -2.734 -20.812 1 96.25 93 VAL B N 1
ATOM 4453 C CA . VAL B 1 93 ? 0.892 -2.789 -20.359 1 96.25 93 VAL B CA 1
ATOM 4454 C C . VAL B 1 93 ? 1.819 -3.043 -21.547 1 96.25 93 VAL B C 1
ATOM 4456 O O . VAL B 1 93 ? 1.41 -3.635 -22.547 1 96.25 93 VAL B O 1
ATOM 4459 N N . GLU B 1 94 ? 3.025 -2.592 -21.422 1 94.25 94 GLU B N 1
ATOM 4460 C CA . GLU B 1 94 ? 4.031 -2.842 -22.453 1 94.25 94 GLU B CA 1
ATOM 4461 C C . GLU B 1 94 ? 4.555 -4.273 -22.375 1 94.25 94 GLU B C 1
ATOM 4463 O O . GLU B 1 94 ? 4.992 -4.727 -21.312 1 94.25 94 GLU B O 1
ATOM 4468 N N . VAL B 1 95 ? 4.465 -4.988 -23.484 1 95.12 95 VAL B N 1
ATOM 4469 C CA . VAL B 1 95 ? 4.914 -6.375 -23.547 1 95.12 95 VAL B CA 1
ATOM 4470 C C . VAL B 1 95 ? 5.781 -6.586 -24.781 1 95.12 95 VAL B C 1
ATOM 4472 O O . VAL B 1 95 ? 5.734 -5.793 -25.734 1 95.12 95 VAL B O 1
ATOM 4475 N N . PRO B 1 96 ? 6.613 -7.582 -24.781 1 92.88 96 PRO B N 1
ATOM 4476 C CA . PRO B 1 96 ? 7.336 -7.918 -26 1 92.88 96 PRO B CA 1
ATOM 4477 C C . PRO B 1 96 ? 6.402 -8.281 -27.156 1 92.88 96 PRO B C 1
ATOM 4479 O O . PRO B 1 96 ? 5.227 -8.586 -26.938 1 92.88 96 PRO B O 1
ATOM 4482 N N . ASP B 1 97 ? 6.965 -8.352 -28.359 1 93 97 ASP B N 1
ATOM 4483 C CA . ASP B 1 97 ? 6.188 -8.531 -29.594 1 93 97 ASP B CA 1
ATOM 4484 C C . ASP B 1 97 ? 5.41 -9.844 -29.562 1 93 97 ASP B C 1
ATOM 4486 O O . ASP B 1 97 ? 4.25 -9.898 -29.969 1 93 97 ASP B O 1
ATOM 4490 N N . TYR B 1 98 ? 6.027 -10.836 -29.062 1 90.44 98 TYR B N 1
ATOM 4491 C CA . TYR B 1 98 ? 5.406 -12.156 -29.125 1 90.44 98 TYR B CA 1
ATOM 4492 C C . TYR B 1 98 ? 4.223 -12.25 -28.172 1 90.44 98 TYR B C 1
ATOM 4494 O O . TYR B 1 98 ? 3.408 -13.172 -28.281 1 90.44 98 TYR B O 1
ATOM 4502 N N . GLN B 1 99 ? 4 -11.25 -27.25 1 95 99 GLN B N 1
ATOM 4503 C CA . GLN B 1 99 ? 2.898 -11.242 -26.297 1 95 99 GLN B CA 1
ATOM 4504 C C . GLN B 1 99 ? 1.853 -10.195 -26.672 1 95 99 GLN B C 1
ATOM 4506 O O . GLN B 1 99 ? 0.829 -10.07 -25.984 1 95 99 GLN B O 1
ATOM 4511 N N . LYS B 1 100 ? 1.997 -9.438 -27.688 1 95.44 100 LYS B N 1
ATOM 4512 C CA . LYS B 1 100 ? 1.146 -8.297 -28.031 1 95.44 100 LYS B CA 1
ATOM 4513 C C . LYS B 1 100 ? -0.296 -8.742 -28.25 1 95.44 100 LYS B C 1
ATOM 4515 O O . LYS B 1 100 ? -1.235 -8.008 -27.938 1 95.44 100 LYS B O 1
ATOM 4520 N N . SER B 1 101 ? -0.43 -9.938 -28.766 1 95.31 101 SER B N 1
ATOM 4521 C CA . SER B 1 101 ? -1.77 -10.422 -29.078 1 95.31 101 SER B CA 1
ATOM 4522 C C . SER B 1 101 ? -2.48 -10.922 -27.828 1 95.31 101 SER B C 1
ATOM 4524 O O . SER B 1 101 ? -3.662 -11.266 -27.875 1 95.31 101 SER B O 1
ATOM 4526 N N . TRP B 1 102 ? -1.835 -10.938 -26.672 1 96.81 102 TRP B N 1
ATOM 4527 C CA . TRP B 1 102 ? -2.391 -11.508 -25.438 1 96.81 102 TRP B CA 1
ATOM 4528 C C . TRP B 1 102 ? -3.285 -10.492 -24.734 1 96.81 102 TRP B C 1
ATOM 4530 O O . TRP B 1 102 ? -3.918 -10.82 -23.719 1 96.81 102 TRP B O 1
ATOM 4540 N N . LYS B 1 103 ? -3.383 -9.297 -25.203 1 96.5 103 LYS B N 1
ATOM 4541 C CA . LYS B 1 103 ? -4.246 -8.242 -24.688 1 96.5 103 LYS B CA 1
ATOM 4542 C C . LYS B 1 103 ? -4.008 -8.039 -23.188 1 96.5 103 LYS B C 1
ATOM 4544 O O . LYS B 1 103 ? -4.957 -7.973 -22.406 1 96.5 103 LYS B O 1
ATOM 4549 N N . ALA B 1 104 ? -2.73 -8.047 -22.797 1 98 104 ALA B N 1
ATOM 4550 C CA . ALA B 1 104 ? -2.367 -7.867 -21.406 1 98 104 ALA B CA 1
ATOM 4551 C C . ALA B 1 104 ? -2.711 -6.461 -20.922 1 98 104 ALA B C 1
ATOM 4553 O O . ALA B 1 104 ? -2.295 -5.473 -21.531 1 98 104 ALA B O 1
ATOM 4554 N N . ARG B 1 105 ? -3.48 -6.363 -19.875 1 98.12 105 ARG B N 1
ATOM 4555 C CA . ARG B 1 105 ? -3.941 -5.098 -19.328 1 98.12 105 ARG B CA 1
ATOM 4556 C C . ARG B 1 105 ? -4.34 -5.254 -17.859 1 98.12 105 ARG B C 1
ATOM 4558 O O . ARG B 1 105 ? -4.391 -6.375 -17.344 1 98.12 105 ARG B O 1
ATOM 4565 N N . TYR B 1 106 ? -4.516 -4.172 -17.203 1 97.69 106 TYR B N 1
ATOM 4566 C CA . TYR B 1 106 ? -5.082 -4.195 -15.859 1 97.69 106 TYR B CA 1
ATOM 4567 C C . TYR B 1 106 ? -6.078 -3.061 -15.664 1 97.69 106 TYR B C 1
ATOM 4569 O O . TYR B 1 106 ? -6.102 -2.107 -16.453 1 97.69 106 TYR B O 1
ATOM 4577 N N . HIS B 1 107 ? -6.941 -3.162 -14.75 1 97.12 107 HIS B N 1
ATOM 4578 C CA . HIS B 1 107 ? -7.809 -2.094 -14.266 1 97.12 107 HIS B CA 1
ATOM 4579 C C . HIS B 1 107 ? -7.891 -2.105 -12.742 1 97.12 107 HIS B C 1
ATOM 4581 O O . HIS B 1 107 ? -7.492 -3.078 -12.102 1 97.12 107 HIS B O 1
ATOM 4587 N N . HIS B 1 108 ? -8.352 -1.006 -12.195 1 97.81 108 HIS B N 1
ATOM 4588 C CA . HIS B 1 108 ? -8.539 -0.887 -10.75 1 97.81 108 HIS B CA 1
ATOM 4589 C C . HIS B 1 108 ? -9.883 -1.459 -10.328 1 97.81 108 HIS B C 1
ATOM 4591 O O . HIS B 1 108 ? -10.93 -1.09 -10.875 1 97.81 108 HIS B O 1
ATOM 4597 N N . SER B 1 109 ? -9.812 -2.387 -9.414 1 97.75 109 SER B N 1
ATOM 4598 C CA . SER B 1 109 ? -11.008 -2.965 -8.805 1 97.75 109 SER B CA 1
ATOM 4599 C C . SER B 1 109 ? -11.125 -2.58 -7.332 1 97.75 109 SER B C 1
ATOM 4601 O O . SER B 1 109 ? -10.109 -2.475 -6.633 1 97.75 109 SER B O 1
ATOM 4603 N N . PRO B 1 110 ? -12.43 -2.303 -6.895 1 98.25 110 PRO B N 1
ATOM 4604 C CA . PRO B 1 110 ? -12.57 -1.951 -5.48 1 98.25 110 PRO B CA 1
ATOM 4605 C C . PRO B 1 110 ? -12.125 -3.076 -4.547 1 98.25 110 PRO B C 1
ATOM 4607 O O . PRO B 1 110 ? -12.359 -4.254 -4.84 1 98.25 110 PRO B O 1
ATOM 4610 N N . LYS B 1 111 ? -11.523 -2.707 -3.447 1 98.31 111 LYS B N 1
ATOM 4611 C CA . LYS B 1 111 ? -11.125 -3.705 -2.457 1 98.31 111 LYS B CA 1
ATOM 4612 C C . LYS B 1 111 ? -12.352 -4.336 -1.795 1 98.31 111 LYS B C 1
ATOM 4614 O O . LYS B 1 111 ? -12.297 -5.48 -1.341 1 98.31 111 LYS B O 1
ATOM 4619 N N . GLY B 1 112 ? -13.461 -3.57 -1.619 1 98.25 112 GLY B N 1
ATOM 4620 C CA . GLY B 1 112 ? -14.664 -4.16 -1.053 1 98.25 112 GLY B CA 1
ATOM 4621 C C . GLY B 1 112 ? -15.336 -3.271 -0.021 1 98.25 112 GLY B C 1
ATOM 4622 O O . GLY B 1 112 ? -15.664 -2.119 -0.307 1 98.25 112 GLY B O 1
ATOM 4623 N N . VAL B 1 113 ? -15.523 -3.781 1.226 1 98.69 113 VAL B N 1
ATOM 4624 C CA . VAL B 1 113 ? -16.109 -3.072 2.355 1 98.69 113 VAL B CA 1
ATOM 4625 C C . VAL B 1 113 ? -15.008 -2.549 3.27 1 98.69 113 VAL B C 1
ATOM 4627 O O . VAL B 1 113 ? -14.25 -3.33 3.844 1 98.69 113 VAL B O 1
ATOM 4630 N N . VAL B 1 114 ? -14.992 -1.198 3.396 1 98.88 114 VAL B N 1
ATOM 4631 C CA . VAL B 1 114 ? -13.828 -0.608 4.039 1 98.88 114 VAL B CA 1
ATOM 4632 C C . VAL B 1 114 ? -14.258 0.165 5.285 1 98.88 114 VAL B C 1
ATOM 4634 O O . VAL B 1 114 ? -15.422 0.547 5.414 1 98.88 114 VAL B O 1
ATOM 4637 N N . LEU B 1 115 ? -13.312 0.289 6.234 1 98.88 115 LEU B N 1
ATOM 4638 C CA . LEU B 1 115 ? -13.484 1.054 7.461 1 98.88 115 LEU B CA 1
ATOM 4639 C C . LEU B 1 115 ? -12.57 2.275 7.477 1 98.88 115 LEU B C 1
ATOM 4641 O O . LEU B 1 115 ? -11.367 2.16 7.234 1 98.88 115 LEU B O 1
ATOM 4645 N N . ILE B 1 116 ? -13.18 3.422 7.695 1 98.81 116 ILE B N 1
ATOM 4646 C CA . ILE B 1 116 ? -12.453 4.684 7.793 1 98.81 116 ILE B CA 1
ATOM 4647 C C . ILE B 1 116 ? -12.562 5.23 9.219 1 98.81 116 ILE B C 1
ATOM 4649 O O . ILE B 1 116 ? -13.656 5.539 9.688 1 98.81 116 ILE B O 1
ATOM 4653 N N . ILE B 1 117 ? -11.438 5.336 9.914 1 98.69 117 ILE B N 1
ATOM 4654 C CA . ILE B 1 117 ? -11.383 5.836 11.281 1 98.69 117 ILE B CA 1
ATOM 4655 C C . ILE B 1 117 ? -10.711 7.203 11.305 1 98.69 117 ILE B C 1
ATOM 4657 O O . ILE B 1 117 ? -9.555 7.34 10.906 1 98.69 117 ILE B O 1
ATOM 4661 N N . VAL B 1 118 ? -11.43 8.18 11.836 1 97.94 118 VAL B N 1
ATOM 4662 C CA . VAL B 1 118 ? -11.062 9.578 11.625 1 97.94 118 VAL B CA 1
ATOM 4663 C C . VAL B 1 118 ? -10.812 10.258 12.961 1 97.94 118 VAL B C 1
ATOM 4665 O O . VAL B 1 118 ? -11.562 10.062 13.914 1 97.94 118 VAL B O 1
ATOM 4668 N N . PRO B 1 119 ? -9.773 11.055 13.07 1 97.62 119 PRO B N 1
ATOM 4669 C CA . PRO B 1 119 ? -9.477 11.781 14.305 1 97.62 119 PRO B CA 1
ATOM 4670 C C . PRO B 1 119 ? -10.352 13.023 14.484 1 97.62 119 PRO B C 1
ATOM 4672 O O . PRO B 1 119 ? -11.141 13.359 13.602 1 97.62 119 PRO B O 1
ATOM 4675 N N . TRP B 1 120 ? -10.117 13.727 15.594 1 97.81 120 TRP B N 1
ATOM 4676 C CA . TRP B 1 120 ? -11 14.805 16.031 1 97.81 120 TRP B CA 1
ATOM 4677 C C . TRP B 1 120 ? -10.531 16.141 15.477 1 97.81 120 TRP B C 1
ATOM 4679 O O . TRP B 1 120 ? -11.297 17.109 15.461 1 97.81 120 TRP B O 1
ATOM 4689 N N . ASN B 1 121 ? -9.32 16.234 15.047 1 97.44 121 ASN B N 1
ATOM 4690 C CA . ASN B 1 121 ? -8.734 17.547 14.867 1 97.44 121 ASN B CA 1
ATOM 4691 C C . ASN B 1 121 ? -9.188 18.203 13.562 1 97.44 121 ASN B C 1
ATOM 4693 O O . ASN B 1 121 ? -9.305 19.422 13.469 1 97.44 121 ASN B O 1
ATOM 4697 N N . TYR B 1 122 ? -9.352 17.484 12.516 1 97.62 122 TYR B N 1
ATOM 4698 C CA . TYR B 1 122 ? -9.953 17.891 11.25 1 97.62 122 TYR B CA 1
ATOM 4699 C C . TYR B 1 122 ? -10.992 16.859 10.797 1 97.62 122 TYR B C 1
ATOM 4701 O O . TYR B 1 122 ? -10.836 16.234 9.75 1 97.62 122 TYR B O 1
ATOM 4709 N N . PRO B 1 123 ? -12.062 16.812 11.516 1 98.25 123 PRO B N 1
ATOM 4710 C CA . PRO B 1 123 ? -12.953 15.664 11.352 1 98.25 123 PRO B CA 1
ATOM 4711 C C . PRO B 1 123 ? -13.695 15.68 10.016 1 98.25 123 PRO B C 1
ATOM 4713 O O . PRO B 1 123 ? -14.016 14.617 9.469 1 98.25 123 PRO B O 1
ATOM 4716 N N . VAL B 1 124 ? -13.938 16.859 9.422 1 98.69 124 VAL B N 1
ATOM 4717 C CA . VAL B 1 124 ? -14.688 16.938 8.172 1 98.69 124 VAL B CA 1
ATOM 4718 C C . VAL B 1 124 ? -13.812 16.469 7.016 1 98.69 124 VAL B C 1
ATOM 4720 O O . VAL B 1 124 ? -14.086 15.43 6.402 1 98.69 124 VAL B O 1
ATOM 4723 N N . ILE B 1 125 ? -12.711 17.109 6.852 1 98.25 125 ILE B N 1
ATOM 4724 C CA . ILE B 1 125 ? -11.93 16.844 5.648 1 98.25 125 ILE B CA 1
ATOM 4725 C C . ILE B 1 125 ? -11.297 15.453 5.734 1 98.25 125 ILE B C 1
ATOM 4727 O O . ILE B 1 125 ? -11.156 14.766 4.719 1 98.25 125 ILE B O 1
ATOM 4731 N N . LEU B 1 126 ? -10.93 15.023 6.891 1 98 126 LEU B N 1
ATOM 4732 C CA . LEU B 1 126 ? -10.289 13.711 7.004 1 98 126 LEU B CA 1
ATOM 4733 C C . LEU B 1 126 ? -11.305 12.594 6.824 1 98 126 LEU B C 1
ATOM 4735 O O . LEU B 1 126 ? -10.953 11.492 6.383 1 98 126 LEU B O 1
ATOM 4739 N N . SER B 1 127 ? -12.57 12.859 7.109 1 98.62 127 SER B N 1
ATOM 4740 C CA . SER B 1 127 ? -13.633 11.922 6.758 1 98.62 127 SER B CA 1
ATOM 4741 C C . SER B 1 127 ? -13.883 11.906 5.25 1 98.62 127 SER B C 1
ATOM 4743 O O . SER B 1 127 ? -13.945 10.836 4.641 1 98.62 127 SER B O 1
ATOM 4745 N N . ILE B 1 128 ? -13.969 13.07 4.715 1 98.69 128 ILE B N 1
ATOM 4746 C CA . ILE B 1 128 ? -14.43 13.219 3.338 1 98.69 128 ILE B CA 1
ATOM 4747 C C . ILE B 1 128 ? -13.336 12.781 2.371 1 98.69 128 ILE B C 1
ATOM 4749 O O . ILE B 1 128 ? -13.617 12.172 1.337 1 98.69 128 ILE B O 1
ATOM 4753 N N . GLN B 1 129 ? -12.133 13.148 2.699 1 97.81 129 GLN B N 1
ATOM 4754 C CA . GLN B 1 129 ? -11.023 12.773 1.835 1 97.81 129 GLN B CA 1
ATOM 4755 C C . GLN B 1 129 ? -10.961 11.258 1.641 1 97.81 129 GLN B C 1
ATOM 4757 O O . GLN B 1 129 ? -10.875 10.773 0.51 1 97.81 129 GLN B O 1
ATOM 4762 N N . SER B 1 130 ? -11.047 10.508 2.688 1 98.38 130 SER B N 1
ATOM 4763 C CA . SER B 1 130 ? -11.016 9.047 2.623 1 98.38 130 SER B CA 1
ATOM 4764 C C . SER B 1 130 ? -12.297 8.484 2.023 1 98.38 130 SER B C 1
ATOM 4766 O O . SER B 1 130 ? -12.258 7.57 1.202 1 98.38 130 SER B O 1
ATOM 4768 N N . LEU B 1 131 ? -13.398 9.062 2.393 1 98.88 131 LEU B N 1
ATOM 4769 C CA . LEU B 1 131 ? -14.68 8.562 1.91 1 98.88 131 LEU B CA 1
ATOM 4770 C C . LEU B 1 131 ? -14.828 8.797 0.41 1 98.88 131 LEU B C 1
ATOM 4772 O O . LEU B 1 131 ? -15.305 7.922 -0.317 1 98.88 131 LEU B O 1
ATOM 4776 N N . SER B 1 132 ? -14.477 9.992 -0.063 1 98.75 132 SER B N 1
ATOM 4777 C CA . SER B 1 132 ? -14.57 10.273 -1.492 1 98.75 132 SER B CA 1
ATOM 4778 C C . SER B 1 132 ? -13.688 9.328 -2.301 1 98.75 132 SER B C 1
ATOM 4780 O O . SER B 1 132 ? -14.07 8.891 -3.389 1 98.75 132 SER B O 1
ATOM 4782 N N . SER B 1 133 ? -12.531 9 -1.758 1 98.69 133 SER B N 1
ATOM 4783 C CA . SER B 1 133 ? -11.648 8.047 -2.42 1 98.69 133 SER B CA 1
ATOM 4784 C C . SER B 1 133 ? -12.258 6.652 -2.449 1 98.69 133 SER B C 1
ATOM 4786 O O . SER B 1 133 ? -12.164 5.945 -3.455 1 98.69 133 SER B O 1
ATOM 4788 N N . ALA B 1 134 ? -12.852 6.246 -1.35 1 98.88 134 ALA B N 1
ATOM 4789 C CA . ALA B 1 134 ? -13.516 4.941 -1.278 1 98.88 134 ALA B CA 1
ATOM 4790 C C . ALA B 1 134 ? -14.664 4.855 -2.271 1 98.88 134 ALA B C 1
ATOM 4792 O O . ALA B 1 134 ? -14.836 3.842 -2.953 1 98.88 134 ALA B O 1
ATOM 4793 N N . ILE B 1 135 ? -15.461 5.938 -2.348 1 98.94 135 ILE B N 1
ATOM 4794 C CA . ILE B 1 135 ? -16.562 6.004 -3.289 1 98.94 135 ILE B CA 1
ATOM 4795 C C . ILE B 1 135 ? -16.047 5.918 -4.719 1 98.94 135 ILE B C 1
ATOM 4797 O O . ILE B 1 135 ? -16.562 5.156 -5.535 1 98.94 135 ILE B O 1
ATOM 4801 N N . ALA B 1 136 ? -15.008 6.676 -4.988 1 98.88 136 ALA B N 1
ATOM 4802 C CA . ALA B 1 136 ? -14.414 6.668 -6.32 1 98.88 136 ALA B CA 1
ATOM 4803 C C . ALA B 1 136 ? -13.961 5.262 -6.707 1 98.88 136 ALA B C 1
ATOM 4805 O O . ALA B 1 136 ? -14.133 4.84 -7.852 1 98.88 136 ALA B O 1
ATOM 4806 N N . ALA B 1 137 ? -13.422 4.531 -5.801 1 98.69 137 ALA B N 1
ATOM 4807 C CA . ALA B 1 137 ? -12.906 3.188 -6.062 1 98.69 137 ALA B CA 1
ATOM 4808 C C . ALA B 1 137 ? -14.055 2.197 -6.266 1 98.69 137 ALA B C 1
ATOM 4810 O O . ALA B 1 137 ? -13.859 1.124 -6.844 1 98.69 137 ALA B O 1
ATOM 4811 N N . GLY B 1 138 ? -15.211 2.525 -5.715 1 98.69 138 GLY B N 1
ATOM 4812 C CA . GLY B 1 138 ? -16.359 1.635 -5.812 1 98.69 138 GLY B CA 1
ATOM 4813 C C . GLY B 1 138 ? -16.562 0.79 -4.57 1 98.69 138 GLY B C 1
ATOM 4814 O O . GLY B 1 138 ? -17.172 -0.286 -4.637 1 98.69 138 GLY B O 1
ATOM 4815 N N . CYS B 1 139 ? -16.062 1.22 -3.434 1 98.88 139 CYS B N 1
ATOM 4816 C CA . CYS B 1 139 ? -16.219 0.497 -2.174 1 98.88 139 CYS B CA 1
ATOM 4817 C C . CYS B 1 139 ? -17.484 0.917 -1.452 1 98.88 139 CYS B C 1
ATOM 4819 O O . CYS B 1 139 ? -18 2.01 -1.684 1 98.88 139 CYS B O 1
ATOM 4821 N N . CYS B 1 140 ? -17.984 0.042 -0.611 1 98.88 140 CYS B N 1
ATOM 4822 C CA . CYS B 1 140 ? -18.828 0.45 0.513 1 98.88 140 CYS B CA 1
ATOM 4823 C C . CYS B 1 140 ? -17.969 0.838 1.714 1 98.88 140 CYS B C 1
ATOM 4825 O O . CYS B 1 140 ? -16.859 0.34 1.876 1 98.88 140 CYS B O 1
ATOM 4827 N N . ALA B 1 141 ? -18.547 1.767 2.537 1 98.94 141 ALA B N 1
ATOM 4828 C CA . ALA B 1 141 ? -17.656 2.264 3.586 1 98.94 141 ALA B CA 1
ATOM 4829 C C . ALA B 1 141 ? -18.438 2.586 4.855 1 98.94 141 ALA B C 1
ATOM 4831 O O . ALA B 1 141 ? -19.578 3.059 4.793 1 98.94 141 ALA B O 1
ATOM 4832 N N . ALA B 1 142 ? -17.828 2.264 5.957 1 98.75 142 ALA B N 1
ATOM 4833 C CA . ALA B 1 142 ? -18.219 2.801 7.258 1 98.75 142 ALA B CA 1
ATOM 4834 C C . ALA B 1 142 ? -17.203 3.826 7.758 1 98.75 142 ALA B C 1
ATOM 4836 O O . ALA B 1 142 ? -15.992 3.584 7.711 1 98.75 142 ALA B O 1
ATOM 4837 N N . VAL B 1 143 ? -17.703 4.953 8.172 1 98.75 143 VAL B N 1
ATOM 4838 C CA . VAL B 1 143 ? -16.844 6.004 8.719 1 98.75 143 VAL B CA 1
ATOM 4839 C C . VAL B 1 143 ? -17.062 6.113 10.227 1 98.75 143 VAL B C 1
ATOM 4841 O O . VAL B 1 143 ? -18.203 6.168 10.695 1 98.75 143 VAL B O 1
ATOM 4844 N N . LYS B 1 144 ? -16.016 6.07 10.945 1 98.25 144 LYS B N 1
ATOM 4845 C CA . LYS B 1 144 ? -16.078 6.215 12.398 1 98.25 144 LYS B CA 1
ATOM 4846 C C . LYS B 1 144 ? -15.344 7.48 12.844 1 98.25 144 LYS B C 1
ATOM 4848 O O . LYS B 1 144 ? -14.156 7.441 13.156 1 98.25 144 LYS B O 1
ATOM 4853 N N . PRO B 1 145 ? -16.047 8.609 13.055 1 97.81 145 PRO B N 1
ATOM 4854 C CA . PRO B 1 145 ? -15.43 9.82 13.617 1 97.81 145 PRO B CA 1
ATOM 4855 C C . PRO B 1 145 ? -15.094 9.672 15.102 1 97.81 145 PRO B C 1
ATOM 4857 O O . PRO B 1 145 ? -15.656 8.82 15.781 1 97.81 145 PRO B O 1
ATOM 4860 N N . SER B 1 146 ? -14.211 10.477 15.555 1 97.38 146 SER B N 1
ATOM 4861 C CA . SER B 1 146 ? -13.781 10.445 16.953 1 97.38 146 SER B CA 1
ATOM 4862 C C . SER B 1 146 ? -14.898 10.883 17.891 1 97.38 146 SER B C 1
ATOM 4864 O O . SER B 1 146 ? -15.633 11.828 17.578 1 97.38 146 SER B O 1
ATOM 4866 N N . GLU B 1 147 ? -14.977 10.242 19.031 1 95.38 147 GLU B N 1
ATOM 4867 C CA . GLU B 1 147 ? -15.953 10.609 20.047 1 95.38 147 GLU B CA 1
ATOM 4868 C C . GLU B 1 147 ? -15.555 11.906 20.75 1 95.38 147 GLU B C 1
ATOM 4870 O O . GLU B 1 147 ? -16.375 12.516 21.453 1 95.38 147 GLU B O 1
ATOM 4875 N N . LEU B 1 148 ? -14.367 12.383 20.516 1 96 148 LEU B N 1
ATOM 4876 C CA . LEU B 1 148 ? -13.891 13.617 21.141 1 96 148 LEU B CA 1
ATOM 4877 C C . LEU B 1 148 ? -14.453 14.844 20.422 1 96 148 LEU B C 1
ATOM 4879 O O . LEU B 1 148 ? -14.383 15.953 20.953 1 96 148 LEU B O 1
ATOM 4883 N N . SER B 1 149 ? -14.938 14.656 19.219 1 96.94 149 SER B N 1
ATOM 4884 C CA . SER B 1 149 ? -15.695 15.688 18.516 1 96.94 149 SER B CA 1
ATOM 4885 C C . SER B 1 149 ? -17.141 15.273 18.328 1 96.94 149 SER B C 1
ATOM 4887 O O . SER B 1 149 ? -17.594 15.07 17.203 1 96.94 149 SER B O 1
ATOM 4889 N N . PRO B 1 150 ? -17.875 15.266 19.406 1 97.25 150 PRO B N 1
ATOM 4890 C CA . PRO B 1 150 ? -19.188 14.633 19.406 1 97.25 150 PRO B CA 1
ATOM 4891 C C . PRO B 1 150 ? -20.203 15.398 18.578 1 97.25 150 PRO B C 1
ATOM 4893 O O . PRO B 1 150 ? -21.125 14.789 18 1 97.25 150 PRO B O 1
ATOM 4896 N N . HIS B 1 151 ? -2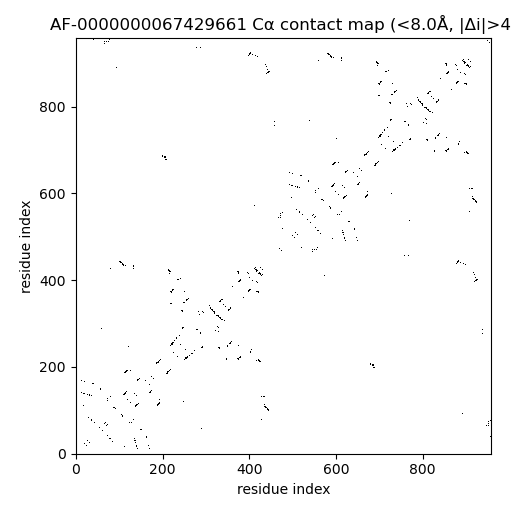0.141 16.719 18.516 1 98.25 151 HIS B N 1
ATOM 4897 C CA . HIS B 1 151 ? -21.125 17.484 17.75 1 98.25 151 HIS B CA 1
ATOM 4898 C C . HIS B 1 151 ? -20.969 17.234 16.25 1 98.25 151 HIS B C 1
ATOM 4900 O O . HIS B 1 151 ? -21.969 17.047 15.547 1 98.25 151 HIS B O 1
ATOM 4906 N N . PHE B 1 152 ? -19.734 17.172 15.773 1 98.25 152 PHE B N 1
ATOM 4907 C CA . PHE B 1 152 ? -19.516 16.781 14.383 1 98.25 152 PHE B CA 1
ATOM 4908 C C . PHE B 1 152 ? -20 15.359 14.133 1 98.25 152 PHE B C 1
ATOM 4910 O O . PHE B 1 152 ? -20.688 15.102 13.148 1 98.25 152 PHE B O 1
ATOM 4917 N N . SER B 1 153 ? -19.562 14.461 14.984 1 98.19 153 SER B N 1
ATOM 4918 C CA . SER B 1 153 ? -19.906 13.055 14.82 1 98.19 153 SER B CA 1
ATOM 4919 C C . SER B 1 153 ? -21.406 12.859 14.688 1 98.19 153 SER B C 1
ATOM 4921 O O . SER B 1 153 ? -21.875 12.148 13.797 1 98.19 153 SER B O 1
ATOM 4923 N N . THR B 1 154 ? -22.141 13.492 15.531 1 98.25 154 THR B N 1
ATOM 4924 C CA . THR B 1 154 ? -23.594 13.391 15.523 1 98.25 154 THR B CA 1
ATOM 4925 C C . THR B 1 154 ? -24.172 14.008 14.258 1 98.25 154 THR B C 1
ATOM 4927 O O . THR B 1 154 ? -25.047 13.422 13.609 1 98.25 154 THR B O 1
ATOM 4930 N N . LEU B 1 155 ? -23.688 15.164 13.93 1 98.75 155 LEU B N 1
ATOM 4931 C CA . LEU B 1 155 ? -24.172 15.859 12.734 1 98.75 155 LEU B CA 1
ATOM 4932 C C . LEU B 1 155 ? -23.906 15.031 11.484 1 98.75 155 LEU B C 1
ATOM 4934 O O . LEU B 1 155 ? -24.797 14.898 10.633 1 98.75 155 LEU B O 1
ATOM 4938 N N . PHE B 1 156 ? -22.719 14.508 11.359 1 98.69 156 PHE B N 1
ATOM 4939 C CA . PHE B 1 156 ? -22.328 13.727 10.188 1 98.69 156 PHE B CA 1
ATOM 4940 C C . PHE B 1 156 ? -23.188 12.469 10.062 1 98.69 156 PHE B C 1
ATOM 4942 O O . PHE B 1 156 ? -23.609 12.117 8.969 1 98.69 156 PHE B O 1
ATOM 4949 N N . ALA B 1 157 ? -23.438 11.812 11.141 1 98.38 157 ALA B N 1
ATOM 4950 C CA . ALA B 1 157 ? -24.281 10.617 11.164 1 98.38 157 ALA B CA 1
ATOM 4951 C C . ALA B 1 157 ? -25.703 10.945 10.711 1 98.38 157 ALA B C 1
ATOM 4953 O O . ALA B 1 157 ? -26.375 10.117 10.078 1 98.38 157 ALA B O 1
ATOM 4954 N N . GLU B 1 158 ? -26.172 12.086 11.047 1 98.56 158 GLU B N 1
ATOM 4955 C CA . GLU B 1 158 ? -27.516 12.516 10.695 1 98.56 158 GLU B CA 1
ATOM 4956 C C . GLU B 1 158 ? -27.609 12.875 9.211 1 98.56 158 GLU B C 1
ATOM 4958 O O . GLU B 1 158 ? -28.594 12.547 8.547 1 98.56 158 GLU B O 1
ATOM 4963 N N . LEU B 1 159 ? -26.594 13.508 8.719 1 98.81 159 LEU B N 1
ATOM 4964 C CA . LEU B 1 159 ? -26.656 14.102 7.383 1 98.81 159 LEU B CA 1
ATOM 4965 C C . LEU B 1 159 ? -26.344 13.07 6.312 1 98.81 159 LEU B C 1
ATOM 4967 O O . LEU B 1 159 ? -26.938 13.086 5.23 1 98.81 159 LEU B O 1
ATOM 4971 N N . LEU B 1 160 ? -25.406 12.195 6.562 1 98.81 160 LEU B N 1
ATOM 4972 C CA . LEU B 1 160 ? -24.844 11.336 5.523 1 98.81 160 LEU B CA 1
ATOM 4973 C C . LEU B 1 160 ? -25.938 10.523 4.848 1 98.81 160 LEU B C 1
ATOM 4975 O O . LEU B 1 160 ? -26.047 10.508 3.617 1 98.81 160 LEU B O 1
ATOM 4979 N N . PRO B 1 161 ? -26.891 9.906 5.598 1 98.31 161 PRO B N 1
ATOM 4980 C CA . PRO B 1 161 ? -27.906 9.062 4.953 1 98.31 161 PRO B CA 1
ATOM 4981 C C . PRO B 1 161 ? -28.922 9.867 4.148 1 98.31 161 PRO B C 1
ATOM 4983 O O . PRO B 1 161 ? -29.656 9.305 3.344 1 98.31 161 PRO B O 1
ATOM 4986 N N . LYS B 1 162 ? -28.969 11.172 4.359 1 98.62 162 LYS B N 1
ATOM 4987 C CA . LYS B 1 162 ? -29.891 12.023 3.615 1 98.62 162 LYS B CA 1
ATOM 4988 C C . LYS B 1 162 ? -29.359 12.328 2.219 1 98.62 162 LYS B C 1
ATOM 4990 O O . LYS B 1 162 ? -30.109 12.742 1.336 1 98.62 162 LYS B O 1
ATOM 4995 N N . TYR B 1 163 ? -28.078 12.141 2.027 1 98.69 163 TYR B N 1
ATOM 4996 C CA . TYR B 1 163 ? -27.453 12.547 0.775 1 98.69 163 TYR B CA 1
ATOM 4997 C C . TYR B 1 163 ? -26.906 11.352 0.02 1 98.69 163 TYR B C 1
ATOM 4999 O O . TYR B 1 163 ? -26.906 11.328 -1.214 1 98.69 163 TYR B O 1
ATOM 5007 N N . LEU B 1 164 ? -26.422 10.344 0.733 1 98.81 164 LEU B N 1
ATOM 5008 C CA . LEU B 1 164 ? -25.812 9.172 0.111 1 98.81 164 LEU B CA 1
ATOM 5009 C C . LEU B 1 164 ? -26.656 7.93 0.347 1 98.81 164 LEU B C 1
ATOM 5011 O O . LEU B 1 164 ? -27.516 7.918 1.239 1 98.81 164 LEU B O 1
ATOM 5015 N N . ASP B 1 165 ? -26.406 6.875 -0.433 1 98.69 165 ASP B N 1
ATOM 5016 C CA . ASP B 1 165 ? -27.062 5.586 -0.225 1 98.69 165 ASP B CA 1
ATOM 5017 C C . ASP B 1 165 ? -26.703 5.004 1.141 1 98.69 165 ASP B C 1
ATOM 5019 O O . ASP B 1 165 ? -25.562 4.574 1.359 1 98.69 165 ASP B O 1
ATOM 5023 N N . PRO B 1 166 ? -27.656 4.945 2.018 1 98.25 166 PRO B N 1
ATOM 5024 C CA . PRO B 1 166 ? -27.344 4.508 3.381 1 98.25 166 PRO B CA 1
ATOM 5025 C C . PRO B 1 166 ? -27 3.023 3.457 1 98.25 166 PRO B C 1
ATOM 5027 O O . PRO B 1 166 ? -26.469 2.562 4.469 1 98.25 166 PRO B O 1
ATOM 5030 N N . ALA B 1 167 ? -27.312 2.309 2.443 1 98.44 167 ALA B N 1
ATOM 5031 C CA . ALA B 1 167 ? -26.938 0.899 2.42 1 98.44 167 ALA B CA 1
ATOM 5032 C C . ALA B 1 167 ? -25.453 0.738 2.09 1 98.44 167 ALA B C 1
ATOM 5034 O O . ALA B 1 167 ? -24.859 -0.292 2.4 1 98.44 167 ALA B O 1
ATOM 5035 N N . ALA B 1 168 ? -24.797 1.744 1.443 1 98.88 168 ALA B N 1
ATOM 5036 C CA . ALA B 1 168 ? -23.422 1.646 0.978 1 98.88 168 ALA B CA 1
ATOM 5037 C C . ALA B 1 168 ? -22.484 2.449 1.874 1 98.88 168 ALA B C 1
ATOM 5039 O O . ALA B 1 168 ? -21.281 2.176 1.93 1 98.88 168 ALA B O 1
ATOM 5040 N N . TYR B 1 169 ? -22.984 3.482 2.496 1 98.88 169 TYR B N 1
ATOM 5041 C CA . TYR B 1 169 ? -22.156 4.379 3.299 1 98.88 169 TYR B CA 1
ATOM 5042 C C . TYR B 1 169 ? -22.812 4.672 4.641 1 98.88 169 TYR B C 1
ATOM 5044 O O . TYR B 1 169 ? -23.969 5.125 4.691 1 98.88 169 TYR B O 1
ATOM 5052 N N . SER B 1 170 ? -22.062 4.387 5.715 1 98.19 170 SER B N 1
ATOM 5053 C CA . SER B 1 170 ? -22.625 4.52 7.051 1 98.19 170 SER B CA 1
ATOM 5054 C C . SER B 1 170 ? -21.625 5.152 8.016 1 98.19 170 SER B C 1
ATOM 5056 O O . SER B 1 170 ? -20.422 5.148 7.754 1 98.19 170 SER B O 1
ATOM 5058 N N . VAL B 1 171 ? -22.172 5.707 9.07 1 98.25 171 VAL B N 1
ATOM 5059 C CA . VAL B 1 171 ? -21.359 6.262 10.148 1 98.25 171 VAL B CA 1
ATOM 5060 C C . VAL B 1 171 ? -21.5 5.398 11.398 1 98.25 171 VAL B C 1
ATOM 5062 O O . VAL B 1 171 ? -22.609 5.043 11.797 1 98.25 171 VAL B O 1
ATOM 5065 N N . ILE B 1 172 ? -20.375 4.992 11.938 1 96.81 172 ILE B N 1
ATOM 5066 C CA . ILE B 1 172 ? -20.344 4.285 13.211 1 96.81 172 ILE B CA 1
ATOM 5067 C C . ILE B 1 172 ? -19.969 5.254 14.328 1 96.81 172 ILE B C 1
ATOM 5069 O O . ILE B 1 172 ? -18.906 5.887 14.273 1 96.81 172 ILE B O 1
ATOM 5073 N N . GLN B 1 173 ? -20.828 5.383 15.25 1 94.12 173 GLN B N 1
ATOM 5074 C CA . GLN B 1 173 ? -20.531 6.191 16.422 1 94.12 173 GLN B CA 1
ATOM 5075 C C . GLN B 1 173 ? -20.172 5.312 17.625 1 94.12 173 GLN B C 1
ATOM 5077 O O . GLN B 1 173 ? -20.516 4.133 17.656 1 94.12 173 GLN B O 1
ATOM 5082 N N . GLY B 1 174 ? -19.531 5.84 18.562 1 87 174 GLY B N 1
ATOM 5083 C CA . GLY B 1 174 ? -19.156 5.113 19.766 1 87 174 GLY B CA 1
ATOM 5084 C C . GLY B 1 174 ? -17.688 5.301 20.141 1 87 174 GLY B C 1
ATOM 5085 O O . GLY B 1 174 ? -16.938 5.953 19.422 1 87 174 GLY B O 1
ATOM 5086 N N . ALA B 1 175 ? -17.438 4.699 21.297 1 89.44 175 ALA B N 1
ATOM 5087 C CA . ALA B 1 175 ? -16.078 4.809 21.844 1 89.44 175 ALA B CA 1
ATOM 5088 C C . ALA B 1 175 ? -15.367 3.457 21.812 1 89.44 175 ALA B C 1
ATOM 5090 O O . ALA B 1 175 ? -15.461 2.717 20.828 1 89.44 175 ALA B O 1
ATOM 5091 N N . ILE B 1 176 ? -14.539 3.236 22.75 1 87 176 ILE B N 1
ATOM 5092 C CA . ILE B 1 176 ? -13.586 2.133 22.766 1 87 176 ILE B CA 1
ATOM 5093 C C . ILE B 1 176 ? -14.336 0.804 22.703 1 87 176 ILE B C 1
ATOM 5095 O O . ILE B 1 176 ? -14 -0.07 21.906 1 87 176 ILE B O 1
ATOM 5099 N N . PRO B 1 177 ? -15.445 0.579 23.453 1 87 177 PRO B N 1
ATOM 5100 C CA . PRO B 1 177 ? -16.125 -0.719 23.391 1 87 177 PRO B CA 1
ATOM 5101 C C . PRO B 1 177 ? -16.703 -1.017 22 1 87 177 PRO B C 1
ATOM 5103 O O . PRO B 1 177 ? -16.594 -2.145 21.516 1 87 177 PRO B O 1
ATOM 5106 N N . GLU B 1 178 ? -17.312 -0.04 21.422 1 88.75 178 GLU B N 1
ATOM 5107 C CA . GLU B 1 178 ? -17.859 -0.196 20.078 1 88.75 178 GLU B CA 1
ATOM 5108 C C . GLU B 1 178 ? -16.75 -0.462 19.062 1 88.75 178 GLU B C 1
ATOM 5110 O O . GLU B 1 178 ? -16.891 -1.336 18.203 1 88.75 178 GLU B O 1
ATOM 5115 N N . MET B 1 179 ? -15.672 0.263 19.203 1 91.12 179 MET B N 1
ATOM 5116 C CA . MET B 1 179 ? -14.57 0.139 18.25 1 91.12 179 MET B CA 1
ATOM 5117 C C . MET B 1 179 ? -13.906 -1.231 18.359 1 91.12 179 MET B C 1
ATOM 5119 O O . MET B 1 179 ? -13.461 -1.791 17.359 1 91.12 179 MET B O 1
ATOM 5123 N N . THR B 1 180 ? -13.836 -1.702 19.547 1 92.5 180 THR B N 1
ATOM 5124 C CA . THR B 1 180 ? -13.266 -3.029 19.75 1 92.5 180 THR B CA 1
ATOM 5125 C C . THR B 1 180 ? -14.055 -4.078 18.969 1 92.5 180 THR B C 1
ATOM 5127 O O . THR B 1 180 ? -13.469 -4.93 18.297 1 92.5 180 THR B O 1
ATOM 5130 N N . LYS B 1 181 ? -15.359 -3.992 19.062 1 94.44 181 LYS B N 1
ATOM 5131 C CA . LYS B 1 181 ? -16.219 -4.922 18.328 1 94.44 181 LYS B CA 1
ATOM 5132 C C . LYS B 1 181 ? -16.094 -4.715 16.828 1 94.44 181 LYS B C 1
ATOM 5134 O O . LYS B 1 181 ? -16.094 -5.68 16.062 1 94.44 181 LYS B O 1
ATOM 5139 N N . VAL B 1 182 ? -16.062 -3.477 16.438 1 96.44 182 VAL B N 1
ATOM 5140 C CA . VAL B 1 182 ? -15.953 -3.123 15.031 1 96.44 182 VAL B CA 1
ATOM 5141 C C . VAL B 1 182 ? -14.656 -3.699 14.453 1 96.44 182 VAL B C 1
ATOM 5143 O O . VAL B 1 182 ? -14.648 -4.199 13.328 1 96.44 182 VAL B O 1
ATOM 5146 N N . LEU B 1 183 ? -13.555 -3.717 15.219 1 97.25 183 LEU B N 1
ATOM 5147 C CA . LEU B 1 183 ? -12.242 -4.141 14.742 1 97.25 183 LEU B CA 1
ATOM 5148 C C . LEU B 1 183 ? -12.141 -5.66 14.703 1 97.25 183 LEU B C 1
ATOM 5150 O O . LEU B 1 183 ? -11.211 -6.211 14.102 1 97.25 183 LEU B O 1
ATOM 5154 N N . GLU B 1 184 ? -13.109 -6.328 15.273 1 96.88 184 GLU B N 1
ATOM 5155 C CA . GLU B 1 184 ? -13.148 -7.785 15.203 1 96.88 184 GLU B CA 1
ATOM 5156 C C . GLU B 1 184 ? -13.695 -8.258 13.852 1 96.88 184 GLU B C 1
ATOM 5158 O O . GLU B 1 184 ? -13.5 -9.406 13.461 1 96.88 184 GLU B O 1
ATOM 5163 N N . LEU B 1 185 ? -14.414 -7.387 13.227 1 97.19 185 LEU B N 1
ATOM 5164 C CA . LEU B 1 185 ? -15.039 -7.73 11.953 1 97.19 185 LEU B CA 1
ATOM 5165 C C . LEU B 1 185 ? -14.016 -7.738 10.828 1 97.19 185 LEU B C 1
ATOM 5167 O O . LEU B 1 185 ? -12.977 -7.078 10.922 1 97.19 185 LEU B O 1
ATOM 5171 N N . LYS B 1 186 ? -14.336 -8.484 9.789 1 97 186 LYS B N 1
ATOM 5172 C CA . LYS B 1 186 ? -13.461 -8.547 8.617 1 97 186 LYS B CA 1
ATOM 5173 C C . LYS B 1 186 ? -13.75 -7.391 7.66 1 97 186 LYS B C 1
ATOM 5175 O O . LYS B 1 186 ? -14.805 -7.355 7.027 1 97 186 LYS B O 1
ATOM 5180 N N . TRP B 1 187 ? -12.836 -6.496 7.555 1 98.5 187 TRP B N 1
ATOM 5181 C CA . TRP B 1 187 ? -12.852 -5.418 6.57 1 98.5 187 TRP B CA 1
ATOM 5182 C C . TRP B 1 187 ? -11.906 -5.723 5.414 1 98.5 187 TRP B C 1
ATOM 5184 O O . TRP B 1 187 ? -10.977 -6.523 5.559 1 98.5 187 TRP B O 1
ATOM 5194 N N . ASP B 1 188 ? -12.172 -5.121 4.309 1 98.69 188 ASP B N 1
ATOM 5195 C CA . ASP B 1 188 ? -11.32 -5.355 3.145 1 98.69 188 ASP B CA 1
ATOM 5196 C C . ASP B 1 188 ? -10.203 -4.32 3.061 1 98.69 188 ASP B C 1
ATOM 5198 O O . ASP B 1 188 ? -9.242 -4.496 2.309 1 98.69 188 ASP B O 1
ATOM 5202 N N . HIS B 1 189 ? -10.328 -3.26 3.779 1 98.81 189 HIS B N 1
ATOM 5203 C CA . HIS B 1 189 ? -9.32 -2.227 3.994 1 98.81 189 HIS B CA 1
ATOM 5204 C C . HIS B 1 189 ? -9.68 -1.348 5.188 1 98.81 189 HIS B C 1
ATOM 5206 O O . HIS B 1 189 ? -10.852 -1.041 5.406 1 98.81 189 HIS B O 1
ATOM 5212 N N . ILE B 1 190 ? -8.695 -0.966 5.988 1 98.81 190 ILE B N 1
ATOM 5213 C CA . ILE B 1 190 ? -8.914 -0.007 7.066 1 98.81 190 ILE B CA 1
ATOM 5214 C C . ILE B 1 190 ? -8.016 1.21 6.863 1 98.81 190 ILE B C 1
ATOM 5216 O O . ILE B 1 190 ? -6.801 1.071 6.703 1 98.81 190 ILE B O 1
ATOM 5220 N N . CYS B 1 191 ? -8.594 2.348 6.766 1 98.81 191 CYS B N 1
ATOM 5221 C CA . CYS B 1 191 ? -7.887 3.625 6.73 1 98.81 191 CYS B CA 1
ATOM 5222 C C . CYS B 1 191 ? -7.98 4.332 8.078 1 98.81 191 CYS B C 1
ATOM 5224 O O . CYS B 1 191 ? -9.078 4.633 8.555 1 98.81 191 CYS B O 1
ATOM 5226 N N . TYR B 1 192 ? -6.824 4.57 8.648 1 98.69 192 TYR B N 1
ATOM 5227 C CA . TYR B 1 192 ? -6.785 5.18 9.977 1 98.69 192 TYR B CA 1
ATOM 5228 C C . TYR B 1 192 ? -5.898 6.418 9.977 1 98.69 192 TYR B C 1
ATOM 5230 O O . TYR B 1 192 ? -4.77 6.383 9.477 1 98.69 192 TYR B O 1
ATOM 5238 N N . THR B 1 193 ? -6.387 7.449 10.484 1 98.31 193 THR B N 1
ATOM 5239 C CA . THR B 1 193 ? -5.613 8.648 10.789 1 98.31 193 THR B CA 1
ATOM 5240 C C . THR B 1 193 ? -5.613 8.922 12.289 1 98.31 193 THR B C 1
ATOM 5242 O O . THR B 1 193 ? -6.676 9.023 12.906 1 98.31 193 THR B O 1
ATOM 5245 N N . GLY B 1 194 ? -4.477 8.977 12.859 1 97.25 194 GLY B N 1
ATOM 5246 C CA . GLY B 1 194 ? -4.367 9.195 14.289 1 97.25 194 GLY B CA 1
ATOM 5247 C C . GLY B 1 194 ? -2.963 8.969 14.828 1 97.25 194 GLY B C 1
ATOM 5248 O O . GLY B 1 194 ? -1.979 9.312 14.164 1 97.25 194 GLY B O 1
ATOM 5249 N N . ASN B 1 195 ? -2.865 8.477 16.125 1 96.19 195 ASN B N 1
ATOM 5250 C CA . ASN B 1 195 ? -1.554 8.305 16.734 1 96.19 195 ASN B CA 1
ATOM 5251 C C . ASN B 1 195 ? -1.048 6.871 16.578 1 96.19 195 ASN B C 1
ATOM 525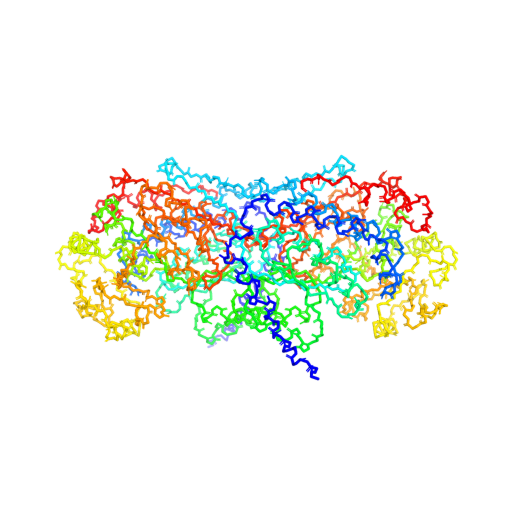3 O O . ASN B 1 195 ? -1.807 5.977 16.203 1 96.19 195 ASN B O 1
ATOM 5257 N N . GLY B 1 196 ? 0.229 6.676 16.891 1 96.94 196 GLY B N 1
ATOM 5258 C CA . GLY B 1 196 ? 0.887 5.391 16.703 1 96.94 196 GLY B CA 1
ATOM 5259 C C . GLY B 1 196 ? 0.385 4.32 17.656 1 96.94 196 GLY B C 1
ATOM 5260 O O . GLY B 1 196 ? 0.321 3.145 17.297 1 96.94 196 GLY B O 1
ATOM 5261 N N . ARG B 1 197 ? 0.014 4.668 18.812 1 96.25 197 ARG B N 1
ATOM 5262 C CA . ARG B 1 197 ? -0.455 3.699 19.797 1 96.25 197 ARG B CA 1
ATOM 5263 C C . ARG B 1 197 ? -1.709 2.982 19.297 1 96.25 197 ARG B C 1
ATOM 5265 O O . ARG B 1 197 ? -1.767 1.751 19.312 1 96.25 197 ARG B O 1
ATOM 5272 N N . VAL B 1 198 ? -2.686 3.766 18.891 1 97.06 198 VAL B N 1
ATOM 5273 C CA . VAL B 1 198 ? -3.936 3.191 18.406 1 97.06 198 VAL B CA 1
ATOM 5274 C C . VAL B 1 198 ? -3.699 2.479 17.078 1 97.06 198 VAL B C 1
ATOM 5276 O O . VAL B 1 198 ? -4.305 1.438 16.812 1 97.06 198 VAL B O 1
ATOM 5279 N N . ALA B 1 199 ? -2.812 3.029 16.281 1 98.38 199 ALA B N 1
ATOM 5280 C CA . ALA B 1 199 ? -2.477 2.393 15.008 1 98.38 199 ALA B CA 1
ATOM 5281 C C . ALA B 1 199 ? -2.002 0.958 15.219 1 98.38 199 ALA B C 1
ATOM 5283 O O . ALA B 1 199 ? -2.365 0.057 14.461 1 98.38 199 ALA B O 1
ATOM 5284 N N . ARG B 1 200 ? -1.176 0.733 16.25 1 98.44 200 ARG B N 1
ATOM 5285 C CA . ARG B 1 200 ? -0.663 -0.602 16.547 1 98.44 200 ARG B CA 1
ATOM 5286 C C . ARG B 1 200 ? -1.79 -1.543 16.953 1 98.44 200 ARG B C 1
ATOM 5288 O O . ARG B 1 200 ? -1.775 -2.725 16.609 1 98.44 200 ARG B O 1
ATOM 5295 N N . ILE B 1 201 ? -2.764 -1.047 17.641 1 98.25 201 ILE B N 1
ATOM 5296 C CA . ILE B 1 201 ? -3.934 -1.828 18.031 1 98.25 201 ILE B CA 1
ATOM 5297 C C . ILE B 1 201 ? -4.723 -2.227 16.781 1 98.25 201 ILE B C 1
ATOM 5299 O O . ILE B 1 201 ? -5.086 -3.393 16.609 1 98.25 201 ILE B O 1
ATOM 5303 N N . ILE B 1 202 ? -4.965 -1.271 15.93 1 98.62 202 ILE B N 1
ATOM 5304 C CA . ILE B 1 202 ? -5.715 -1.496 14.695 1 98.62 202 ILE B CA 1
ATOM 5305 C C . ILE B 1 202 ? -4.965 -2.486 13.812 1 98.62 202 ILE B C 1
ATOM 5307 O O . ILE B 1 202 ? -5.566 -3.406 13.25 1 98.62 202 ILE B O 1
ATOM 5311 N N . ALA B 1 203 ? -3.646 -2.273 13.703 1 98.75 203 ALA B N 1
ATOM 5312 C CA . ALA B 1 203 ? -2.826 -3.15 12.867 1 98.75 203 ALA B CA 1
ATOM 5313 C C . ALA B 1 203 ? -2.869 -4.586 13.383 1 98.75 203 ALA B C 1
ATOM 5315 O O . ALA B 1 203 ? -2.943 -5.531 12.594 1 98.75 203 ALA B O 1
ATOM 5316 N N . ALA B 1 204 ? -2.826 -4.754 14.625 1 98.5 204 ALA B N 1
ATOM 5317 C CA . ALA B 1 204 ? -2.902 -6.09 15.211 1 98.5 204 ALA B CA 1
ATOM 5318 C C . ALA B 1 204 ? -4.254 -6.738 14.922 1 98.5 204 ALA B C 1
ATOM 5320 O O . ALA B 1 204 ? -4.324 -7.934 14.609 1 98.5 204 ALA B O 1
ATOM 5321 N N . ALA B 1 205 ? -5.316 -5.984 15.055 1 98.25 205 ALA B N 1
ATOM 5322 C CA . ALA B 1 205 ? -6.645 -6.5 14.734 1 98.25 205 ALA B CA 1
ATOM 5323 C C . ALA B 1 205 ? -6.75 -6.867 13.258 1 98.25 205 ALA B C 1
ATOM 5325 O O . ALA B 1 205 ? -7.32 -7.906 12.914 1 98.25 205 ALA B O 1
ATOM 5326 N N . ALA B 1 206 ? -6.23 -6.031 12.422 1 98.56 206 ALA B N 1
ATOM 5327 C CA . ALA B 1 206 ? -6.266 -6.238 10.977 1 98.56 206 ALA B CA 1
ATOM 5328 C C . ALA B 1 206 ? -5.516 -7.508 10.586 1 98.56 206 ALA B C 1
ATOM 5330 O O . ALA B 1 206 ? -5.871 -8.172 9.609 1 98.56 206 ALA B O 1
ATOM 5331 N N . ALA B 1 207 ? -4.465 -7.82 11.312 1 98.5 207 ALA B N 1
ATOM 5332 C CA . ALA B 1 207 ? -3.629 -8.984 11.039 1 98.5 207 ALA B CA 1
ATOM 5333 C C . ALA B 1 207 ? -4.461 -10.266 11.047 1 98.5 207 ALA B C 1
ATOM 5335 O O . ALA B 1 207 ? -4.219 -11.18 10.25 1 98.5 207 ALA B O 1
ATOM 5336 N N . LYS B 1 208 ? -5.48 -10.312 11.859 1 97.81 208 LYS B N 1
ATOM 5337 C CA . LYS B 1 208 ? -6.293 -11.516 12.023 1 97.81 208 LYS B CA 1
ATOM 5338 C C . LYS B 1 208 ? -7.035 -11.859 10.734 1 97.81 208 LYS B C 1
ATOM 5340 O O . LYS B 1 208 ? -7.312 -13.023 10.461 1 97.81 208 LYS B O 1
ATOM 5345 N N . HIS B 1 209 ? -7.34 -10.875 9.984 1 97.31 209 HIS B N 1
ATOM 5346 C CA . HIS B 1 209 ? -8.125 -11.07 8.766 1 97.31 209 HIS B CA 1
ATOM 5347 C C . HIS B 1 209 ? -7.297 -10.758 7.523 1 97.31 209 HIS B C 1
ATOM 5349 O O . HIS B 1 209 ? -7.84 -10.664 6.422 1 97.31 209 HIS B O 1
ATOM 5355 N N . LEU B 1 210 ? -5.996 -10.523 7.738 1 97.94 210 LEU B N 1
ATOM 5356 C CA . LEU B 1 210 ? -5.102 -10.148 6.648 1 97.94 210 LEU B CA 1
ATOM 5357 C C . LEU B 1 210 ? -5.629 -8.922 5.914 1 97.94 210 LEU B C 1
ATOM 5359 O O . LEU B 1 210 ? -5.613 -8.875 4.68 1 97.94 210 LEU B O 1
ATOM 5363 N N . THR B 1 211 ? -6.164 -7.938 6.652 1 98.62 211 THR B N 1
ATOM 5364 C CA . THR B 1 211 ? -6.715 -6.707 6.102 1 98.62 211 THR B CA 1
ATOM 5365 C C . THR B 1 211 ? -5.613 -5.68 5.855 1 98.62 211 THR B C 1
ATOM 5367 O O . THR B 1 211 ? -4.863 -5.34 6.773 1 98.62 211 THR B O 1
ATOM 5370 N N . PRO B 1 212 ? -5.469 -5.223 4.605 1 98.56 212 PRO B N 1
ATOM 5371 C CA . PRO B 1 212 ? -4.512 -4.141 4.367 1 98.56 212 PRO B CA 1
ATOM 5372 C C . PRO B 1 212 ? -4.918 -2.834 5.051 1 98.56 212 PRO B C 1
ATOM 5374 O O . PRO B 1 212 ? -6.098 -2.625 5.34 1 98.56 212 PRO B O 1
ATOM 5377 N N . LEU B 1 213 ? -3.855 -1.943 5.277 1 98.69 213 LEU B N 1
ATOM 5378 C CA . LEU B 1 213 ? -4.074 -0.718 6.039 1 98.69 213 LEU B CA 1
ATOM 5379 C C . LEU B 1 213 ? -3.523 0.491 5.289 1 98.69 213 LEU B C 1
ATOM 5381 O O . LEU B 1 213 ? -2.576 0.366 4.512 1 98.69 213 LEU B O 1
ATOM 5385 N N . THR B 1 214 ? -4.137 1.608 5.441 1 98.62 214 THR B N 1
ATOM 5386 C CA . THR B 1 214 ? -3.555 2.938 5.281 1 98.62 214 THR B CA 1
ATOM 5387 C C . THR B 1 214 ? -3.484 3.658 6.625 1 98.62 214 THR B C 1
ATOM 5389 O O . THR B 1 214 ? -4.504 3.834 7.297 1 98.62 214 THR B O 1
ATOM 5392 N N . LEU B 1 215 ? -2.279 3.998 7 1 98.56 215 LEU B N 1
ATOM 5393 C CA . LEU B 1 215 ? -2.047 4.656 8.281 1 98.56 215 LEU B CA 1
ATOM 5394 C C . LEU B 1 215 ? -1.454 6.047 8.078 1 98.56 215 LEU B C 1
ATOM 5396 O O . LEU B 1 215 ? -0.356 6.184 7.535 1 98.56 215 LEU B O 1
ATOM 5400 N N . GLU B 1 216 ? -2.209 7.023 8.344 1 97.88 216 GLU B N 1
ATOM 5401 C CA . GLU B 1 216 ? -1.703 8.391 8.438 1 97.88 216 GLU B CA 1
ATOM 5402 C C . GLU B 1 216 ? -1.504 8.805 9.898 1 97.88 216 GLU B C 1
ATOM 5404 O O . GLU B 1 216 ? -2.475 9.008 10.625 1 97.88 216 GLU B O 1
ATOM 5409 N N . LEU B 1 217 ? -0.271 8.922 10.203 1 97 217 LEU B N 1
ATOM 5410 C CA . LEU B 1 217 ? 0.031 9.117 11.617 1 97 217 LEU B CA 1
ATOM 5411 C C . LEU B 1 217 ? 0.829 10.398 11.836 1 97 217 LEU B C 1
ATOM 5413 O O . LEU B 1 217 ? 1.071 11.148 10.891 1 97 217 LEU B O 1
ATOM 5417 N N . GLY B 1 218 ? 0.861 10.75 13.047 1 84.19 218 GLY B N 1
ATOM 5418 C CA . GLY B 1 218 ? 1.564 11.984 13.344 1 84.19 218 GLY B CA 1
ATOM 5419 C C . GLY B 1 218 ? 3.074 11.836 13.328 1 84.19 218 GLY B C 1
ATOM 5420 O O . GLY B 1 218 ? 3.59 10.719 13.242 1 84.19 218 GLY B O 1
ATOM 5421 N N . GLY B 1 219 ? 3.756 12.938 13.008 1 78.12 219 GLY B N 1
ATOM 5422 C CA . GLY B 1 219 ? 5.199 13 13.156 1 78.12 219 GLY B CA 1
ATOM 5423 C C . GLY B 1 219 ? 5.688 14.344 13.68 1 78.12 219 GLY B C 1
ATOM 5424 O O . GLY B 1 219 ? 4.977 15.344 13.594 1 78.12 219 GLY B O 1
ATOM 5425 N N . LYS B 1 220 ? 6.684 14.312 14.461 1 93.31 220 LYS B N 1
ATOM 5426 C CA . LYS B 1 220 ? 7.359 15.531 14.906 1 93.31 220 LYS B CA 1
ATOM 5427 C C . LYS B 1 220 ? 7.949 16.297 13.734 1 93.31 220 LYS B C 1
ATOM 5429 O O . LYS B 1 220 ? 9.156 16.234 13.477 1 93.31 220 LYS B O 1
ATOM 5434 N N . SER B 1 221 ? 7.043 17.047 12.969 1 98 221 SER B N 1
ATOM 5435 C CA . SER B 1 221 ? 7.383 17.703 11.719 1 98 221 SER B CA 1
ATOM 5436 C C . SER B 1 221 ? 8.391 18.828 11.945 1 98 221 SER B C 1
ATOM 5438 O O . SER B 1 221 ? 8.039 19.906 12.445 1 98 221 SER B O 1
ATOM 5440 N N . PRO B 1 222 ? 9.594 18.719 11.547 1 98.62 222 PRO B N 1
ATOM 5441 C CA . PRO B 1 222 ? 10.633 19.719 11.797 1 98.62 222 PRO B CA 1
ATOM 5442 C C . PRO B 1 222 ? 10.617 20.859 10.773 1 98.62 222 PRO B C 1
ATOM 5444 O O . PRO B 1 222 ? 10.117 20.688 9.656 1 98.62 222 PRO B O 1
ATOM 5447 N N . VAL B 1 223 ? 11.172 21.969 11.219 1 98.88 223 VAL B N 1
ATOM 5448 C CA . VAL B 1 223 ? 11.445 23.094 10.344 1 98.88 223 VAL B CA 1
ATOM 5449 C C . VAL B 1 223 ? 12.93 23.438 10.375 1 98.88 223 VAL B C 1
ATOM 5451 O O . VAL B 1 223 ? 13.484 23.719 11.438 1 98.88 223 VAL B O 1
ATOM 5454 N N . ILE B 1 224 ? 13.531 23.375 9.227 1 98.88 224 ILE B N 1
ATOM 5455 C CA . ILE B 1 224 ? 14.898 23.859 9.102 1 98.88 224 ILE B CA 1
ATOM 5456 C C . ILE B 1 224 ? 14.883 25.297 8.562 1 98.88 224 ILE B C 1
ATOM 5458 O O . ILE B 1 224 ? 14.242 25.578 7.547 1 98.88 224 ILE B O 1
ATOM 5462 N N . ILE B 1 225 ? 15.586 26.172 9.25 1 98.75 225 ILE B N 1
ATOM 5463 C CA . ILE B 1 225 ? 15.688 27.547 8.766 1 98.75 225 ILE B CA 1
ATOM 5464 C C . ILE B 1 225 ? 17.141 27.859 8.391 1 98.75 225 ILE B C 1
ATOM 5466 O O . ILE B 1 225 ? 18.016 27.844 9.25 1 98.75 225 ILE B O 1
ATOM 5470 N N . ASP B 1 226 ? 17.312 28.094 7.113 1 97.81 226 ASP B N 1
ATOM 5471 C CA . ASP B 1 226 ? 18.547 28.703 6.621 1 97.81 226 ASP B CA 1
ATOM 5472 C C . ASP B 1 226 ? 18.703 30.141 7.098 1 97.81 226 ASP B C 1
ATOM 5474 O O . ASP B 1 226 ? 17.859 30.984 6.801 1 97.81 226 ASP B O 1
ATOM 5478 N N . PRO B 1 227 ? 19.812 30.422 7.789 1 94.56 227 PRO B N 1
ATOM 5479 C CA . PRO B 1 227 ? 19.938 31.781 8.328 1 94.56 227 PRO B CA 1
ATOM 5480 C C . PRO B 1 227 ? 20 32.844 7.242 1 94.56 227 PRO B C 1
ATOM 5482 O O . PRO B 1 227 ? 19.766 34.031 7.52 1 94.56 227 PRO B O 1
ATOM 5485 N N . ALA B 1 228 ? 20.234 32.438 6.062 1 95.62 228 ALA B N 1
ATOM 5486 C CA . ALA B 1 228 ? 20.328 33.406 4.957 1 95.62 228 ALA B CA 1
ATOM 5487 C C . ALA B 1 228 ? 18.953 33.719 4.402 1 95.62 228 ALA B C 1
ATOM 5489 O O . ALA B 1 228 ? 18.797 34.656 3.607 1 95.62 228 ALA B O 1
ATOM 5490 N N . THR B 1 229 ? 17.922 33.031 4.871 1 96.12 229 THR B N 1
ATOM 5491 C CA . THR B 1 229 ? 16.594 33.219 4.332 1 96.12 229 THR B CA 1
ATOM 5492 C C . THR B 1 229 ? 15.961 34.5 4.922 1 96.12 229 THR B C 1
ATOM 5494 O O . THR B 1 229 ? 16.547 35.125 5.809 1 96.12 229 THR B O 1
ATOM 5497 N N . ASN B 1 230 ? 14.844 34.938 4.34 1 96.44 230 ASN B N 1
ATOM 5498 C CA . ASN B 1 230 ? 14.031 36 4.922 1 96.44 230 ASN B CA 1
ATOM 5499 C C . ASN B 1 230 ? 13.359 35.531 6.215 1 96.44 230 ASN B C 1
ATOM 5501 O O . ASN B 1 230 ? 12.281 34.938 6.191 1 96.44 230 ASN B O 1
ATOM 5505 N N . ILE B 1 231 ? 13.914 35.906 7.336 1 97.56 231 ILE B N 1
ATOM 5506 C CA . ILE B 1 231 ? 13.523 35.438 8.656 1 97.56 231 ILE B CA 1
ATOM 5507 C C . ILE B 1 231 ? 12.102 35.906 8.977 1 97.56 231 ILE B C 1
ATOM 5509 O O . ILE B 1 231 ? 11.312 35.156 9.562 1 97.56 231 ILE B O 1
ATOM 5513 N N . ALA B 1 232 ? 11.82 37.094 8.617 1 97.25 232 ALA B N 1
ATOM 5514 C CA . ALA B 1 232 ? 10.492 37.656 8.891 1 97.25 232 ALA B CA 1
ATOM 5515 C C . ALA B 1 232 ? 9.406 36.844 8.188 1 97.25 232 ALA B C 1
ATOM 5517 O O . ALA B 1 232 ? 8.391 36.5 8.797 1 97.25 232 ALA B O 1
ATOM 5518 N N . LEU B 1 233 ? 9.625 36.562 6.934 1 97.38 233 LEU B N 1
ATOM 5519 C CA . LEU B 1 233 ? 8.656 35.75 6.176 1 97.38 233 LEU B CA 1
ATOM 5520 C C . LEU B 1 233 ? 8.586 34.344 6.719 1 97.38 233 LEU B C 1
ATOM 5522 O O . LEU B 1 233 ? 7.496 33.75 6.82 1 97.38 233 LEU B O 1
ATOM 5526 N N . ALA B 1 234 ? 9.742 33.75 6.996 1 98.25 234 ALA B N 1
ATOM 5527 C CA . ALA B 1 234 ? 9.773 32.406 7.582 1 98.25 234 ALA B CA 1
ATOM 5528 C C . ALA B 1 234 ? 8.938 32.375 8.859 1 98.25 234 ALA B C 1
ATOM 5530 O O . ALA B 1 234 ? 8.117 31.469 9.031 1 98.25 234 ALA B O 1
ATOM 5531 N N . ALA B 1 235 ? 9.133 33.312 9.727 1 98.56 235 ALA B N 1
ATOM 5532 C CA . ALA B 1 235 ? 8.398 33.344 10.992 1 98.56 235 ALA B CA 1
ATOM 5533 C C . ALA B 1 235 ? 6.898 33.438 10.75 1 98.56 235 ALA B C 1
ATOM 5535 O O . ALA B 1 235 ? 6.113 32.812 11.445 1 98.56 235 ALA B O 1
ATOM 5536 N N . LYS B 1 236 ? 6.535 34.312 9.805 1 98 236 LYS B N 1
ATOM 5537 C CA . LYS B 1 236 ? 5.125 34.5 9.477 1 98 236 LYS B CA 1
ATOM 5538 C C . LYS B 1 236 ? 4.488 33.156 9.047 1 98 236 LYS B C 1
ATOM 5540 O O . LYS B 1 236 ? 3.457 32.781 9.586 1 98 236 LYS B O 1
ATOM 5545 N N . ARG B 1 237 ? 5.113 32.469 8.156 1 98.31 237 ARG B N 1
ATOM 5546 C CA . ARG B 1 237 ? 4.566 31.25 7.559 1 98.31 237 ARG B CA 1
ATOM 5547 C C . ARG B 1 237 ? 4.66 30.078 8.523 1 98.31 237 ARG B C 1
ATOM 5549 O O . ARG B 1 237 ? 3.783 29.203 8.547 1 98.31 237 ARG B O 1
ATOM 5556 N N . ILE B 1 238 ? 5.672 30.031 9.375 1 98.69 238 ILE B N 1
ATOM 5557 C CA . ILE B 1 238 ? 5.801 28.984 10.391 1 98.69 238 ILE B CA 1
ATOM 5558 C C . ILE B 1 238 ? 4.723 29.188 11.461 1 98.69 238 ILE B C 1
ATOM 5560 O O . ILE B 1 238 ? 4.047 28.219 11.844 1 98.69 238 ILE B O 1
ATOM 5564 N N . MET B 1 239 ? 4.566 30.438 11.891 1 98.19 239 MET B N 1
ATOM 5565 C CA . MET B 1 239 ? 3.602 30.703 12.961 1 98.19 239 MET B CA 1
ATOM 5566 C C . MET B 1 239 ? 2.178 30.422 12.484 1 98.19 239 MET B C 1
ATOM 5568 O O . MET B 1 239 ? 1.367 29.875 13.234 1 98.19 239 MET B O 1
ATOM 5572 N N . TRP B 1 240 ? 1.896 30.781 11.266 1 96.44 240 TRP B N 1
ATOM 5573 C CA . TRP B 1 240 ? 0.588 30.453 10.703 1 96.44 240 TRP B CA 1
ATOM 5574 C C . TRP B 1 240 ? 0.333 28.953 10.766 1 96.44 240 TRP B C 1
ATOM 5576 O O . TRP B 1 240 ? -0.726 28.516 11.219 1 96.44 240 TRP B O 1
ATOM 5586 N N . GLY B 1 241 ? 1.285 28.141 10.312 1 96.81 241 GLY B N 1
ATOM 5587 C CA . GLY B 1 241 ? 1.156 26.688 10.359 1 96.81 241 GLY B CA 1
ATOM 5588 C C . GLY B 1 241 ? 1.045 26.156 11.773 1 96.81 241 GLY B C 1
ATOM 5589 O O . GLY B 1 241 ? 0.403 25.125 12 1 96.81 241 GLY B O 1
ATOM 5590 N N . LYS B 1 242 ? 1.625 26.828 12.734 1 97.44 242 LYS B N 1
ATOM 5591 C CA . LYS B 1 242 ? 1.679 26.344 14.117 1 97.44 242 LYS B CA 1
ATOM 5592 C C . LYS B 1 242 ? 0.393 26.672 14.867 1 97.44 242 LYS B C 1
ATOM 5594 O O . LYS B 1 242 ? -0.046 25.922 15.727 1 97.44 242 LYS B O 1
ATOM 5599 N N . VAL B 1 243 ? -0.255 27.797 14.508 1 94.5 243 VAL B N 1
ATOM 5600 C CA . VAL B 1 243 ? -1.331 28.25 15.375 1 94.5 243 VAL B CA 1
ATOM 5601 C C . VAL B 1 243 ? -2.682 27.859 14.789 1 94.5 243 VAL B C 1
ATOM 5603 O O . VAL B 1 243 ? -3.709 27.938 15.469 1 94.5 243 VAL B O 1
ATOM 5606 N N . ASN B 1 244 ? -2.682 27.484 13.477 1 93.94 244 ASN B N 1
ATOM 5607 C CA . ASN B 1 244 ? -3.918 26.922 12.938 1 93.94 244 ASN B CA 1
ATOM 5608 C C . ASN B 1 244 ? -4.438 25.781 13.805 1 93.94 244 ASN B C 1
ATOM 5610 O O . ASN B 1 244 ? -3.672 24.891 14.195 1 93.94 244 ASN B O 1
ATOM 5614 N N . ASN B 1 245 ? -5.707 25.844 14.148 1 95.62 245 ASN B N 1
ATOM 5615 C CA . ASN B 1 245 ? -6.336 24.844 14.992 1 95.62 245 ASN B CA 1
ATOM 5616 C C . ASN B 1 245 ? -5.602 24.688 16.328 1 95.62 245 ASN B C 1
ATOM 5618 O O . ASN B 1 245 ? -5.48 23.578 16.844 1 95.62 245 ASN B O 1
ATOM 5622 N N . SER B 1 246 ? -5.02 25.828 16.797 1 94.62 246 SER B N 1
ATOM 5623 C CA . SER B 1 246 ? -4.262 25.875 18.047 1 94.62 246 SER B CA 1
ATOM 5624 C C . SER B 1 246 ? -3.139 24.844 18.047 1 94.62 246 SER B C 1
ATOM 5626 O O . SER B 1 246 ? -2.873 24.203 19.078 1 94.62 246 SER B O 1
ATOM 5628 N N . GLY B 1 247 ? -2.586 24.609 16.938 1 96.25 247 GLY B N 1
ATOM 5629 C CA . GLY B 1 247 ? -1.44 23.719 16.797 1 96.25 247 GLY B CA 1
ATOM 5630 C C . GLY B 1 247 ? -1.819 22.25 16.766 1 96.25 247 GLY B C 1
ATOM 5631 O O . GLY B 1 247 ? -0.95 21.375 16.672 1 96.25 247 GLY B O 1
ATOM 5632 N N . GLN B 1 248 ? -3.123 21.906 16.828 1 97 248 GLN B N 1
ATOM 5633 C CA . GLN B 1 248 ? -3.602 20.531 16.828 1 97 248 GLN B CA 1
ATOM 5634 C C . GLN B 1 248 ? -3.74 20 15.391 1 97 248 GLN B C 1
ATOM 5636 O O . GLN B 1 248 ? -4.824 19.594 14.984 1 97 248 GLN B O 1
ATOM 5641 N N . THR B 1 249 ? -2.643 20.047 14.695 1 97.06 249 THR B N 1
ATOM 5642 C CA . THR B 1 249 ? -2.543 19.672 13.289 1 97.06 249 THR B CA 1
ATOM 5643 C C . THR B 1 249 ? -1.377 18.719 13.07 1 97.06 249 THR B C 1
ATOM 5645 O O . THR B 1 249 ? -0.246 19 13.469 1 97.06 249 THR B O 1
ATOM 5648 N N . CYS B 1 250 ? -1.581 17.641 12.398 1 96.25 250 CYS B N 1
ATOM 5649 C CA . CYS B 1 250 ? -0.599 16.578 12.25 1 96.25 250 CYS B CA 1
ATOM 5650 C C . CYS B 1 250 ? 0.624 17.062 11.484 1 96.25 250 CYS B C 1
ATOM 5652 O O . CYS B 1 250 ? 1.729 16.547 11.68 1 96.25 250 CYS B O 1
ATOM 5654 N N . VAL B 1 251 ? 0.41 18.062 10.617 1 97.12 251 VAL B N 1
ATOM 5655 C CA . VAL B 1 251 ? 1.532 18.562 9.828 1 97.12 251 VAL B CA 1
ATOM 5656 C C . VAL B 1 251 ? 1.999 19.906 10.383 1 97.12 251 VAL B C 1
ATOM 5658 O O . VAL B 1 251 ? 2.746 20.641 9.727 1 97.12 251 VAL B O 1
ATOM 5661 N N . ALA B 1 252 ? 1.568 20.297 11.531 1 97.88 252 ALA B N 1
ATOM 5662 C CA . ALA B 1 252 ? 2.039 21.547 12.125 1 97.88 252 ALA B CA 1
ATOM 5663 C C . ALA B 1 252 ? 3.539 21.5 12.398 1 97.88 252 ALA B C 1
ATOM 5665 O O . ALA B 1 252 ? 4.07 20.453 12.773 1 97.88 252 ALA B O 1
ATOM 5666 N N . PRO B 1 253 ? 4.223 22.641 12.164 1 98.12 253 PRO B N 1
ATOM 5667 C CA . PRO B 1 253 ? 5.602 22.672 12.656 1 98.12 253 PRO B CA 1
ATOM 5668 C C . PRO B 1 253 ? 5.719 22.266 14.125 1 98.12 253 PRO B C 1
ATOM 5670 O O . PRO B 1 253 ? 5.09 22.875 14.992 1 98.12 253 PRO B O 1
ATOM 5673 N N . ASP B 1 254 ? 6.551 21.281 14.312 1 98.12 254 ASP B N 1
ATOM 5674 C CA . ASP B 1 254 ? 6.652 20.766 15.672 1 98.12 254 ASP B CA 1
ATOM 5675 C C . ASP B 1 254 ? 7.859 21.344 16.391 1 98.12 254 ASP B C 1
ATOM 5677 O O . ASP B 1 254 ? 7.82 21.562 17.609 1 98.12 254 ASP B O 1
ATOM 5681 N N . TYR B 1 255 ? 8.945 21.562 15.703 1 98.38 255 TYR B N 1
ATOM 5682 C CA . TYR B 1 255 ? 10.125 22.234 16.234 1 98.38 255 TYR B CA 1
ATOM 5683 C C . TYR B 1 255 ? 10.945 22.859 15.117 1 98.38 255 TYR B C 1
ATOM 5685 O O . TYR B 1 255 ? 10.812 22.484 13.953 1 98.38 255 TYR B O 1
ATOM 5693 N N . VAL B 1 256 ? 11.758 23.828 15.531 1 98.69 256 VAL B N 1
ATOM 5694 C CA . VAL B 1 256 ? 12.578 24.578 14.586 1 98.69 256 VAL B CA 1
ATOM 5695 C C . VAL B 1 256 ? 14.055 24.281 14.836 1 98.69 256 VAL B C 1
ATOM 5697 O O . VAL B 1 256 ? 14.492 24.219 15.992 1 98.69 256 VAL B O 1
ATOM 5700 N N . LEU B 1 257 ? 14.766 24.047 13.75 1 98.69 257 LEU B N 1
ATOM 5701 C CA . LEU B 1 257 ? 16.219 23.891 13.766 1 98.69 257 LEU B CA 1
ATOM 5702 C C . LEU B 1 257 ? 16.891 25.031 13.016 1 98.69 257 LEU B C 1
ATOM 5704 O O . LEU B 1 257 ? 16.625 25.25 11.828 1 98.69 257 LEU B O 1
ATOM 5708 N N . THR B 1 258 ? 17.719 25.75 13.68 1 97.75 258 THR B N 1
ATOM 5709 C CA . THR B 1 258 ? 18.5 26.797 13.031 1 97.75 258 THR B CA 1
ATOM 5710 C C . THR B 1 258 ? 19.781 27.078 13.805 1 97.75 258 THR B C 1
ATOM 5712 O O . THR B 1 258 ? 20 26.516 14.883 1 97.75 258 THR B O 1
ATOM 5715 N N . VAL B 1 259 ? 20.688 27.859 13.211 1 96.44 259 VAL B N 1
ATOM 5716 C CA . VAL B 1 259 ? 21.953 28.203 13.867 1 96.44 259 VAL B CA 1
ATOM 5717 C C . VAL B 1 259 ? 21.688 29.203 15 1 96.44 259 VAL B C 1
ATOM 5719 O O . VAL B 1 259 ? 20.766 30.031 14.906 1 96.44 259 VAL B O 1
ATOM 5722 N N . SER B 1 260 ? 22.562 29.141 16 1 95.69 260 SER B N 1
ATOM 5723 C CA . SER B 1 260 ? 22.375 29.906 17.234 1 95.69 260 SER B CA 1
ATOM 5724 C C . SER B 1 260 ? 22.297 31.406 16.938 1 95.69 260 SER B C 1
ATOM 5726 O O . SER B 1 260 ? 21.562 32.125 17.594 1 95.69 260 SER B O 1
ATOM 5728 N N . SER B 1 261 ? 23.016 31.844 16.016 1 95.88 261 SER B N 1
ATOM 5729 C CA . SER B 1 261 ? 23.109 33.281 15.727 1 95.88 261 SER B CA 1
ATOM 5730 C C . SER B 1 261 ? 21.812 33.812 15.141 1 95.88 261 SER B C 1
ATOM 5732 O O . SER B 1 261 ? 21.562 35.031 15.172 1 95.88 261 SER B O 1
ATOM 5734 N N . ALA B 1 262 ? 20.969 32.969 14.641 1 96.88 262 ALA B N 1
ATOM 5735 C CA . ALA B 1 262 ? 19.719 33.406 14.016 1 96.88 262 ALA B CA 1
ATOM 5736 C C . ALA B 1 262 ? 18.578 33.406 15.023 1 96.88 262 ALA B C 1
ATOM 5738 O O . ALA B 1 262 ? 17.516 34 14.758 1 96.88 262 ALA B O 1
ATOM 5739 N N . VAL B 1 263 ? 18.719 32.875 16.172 1 97.69 263 VAL B N 1
ATOM 5740 C CA . VAL B 1 263 ? 17.656 32.594 17.125 1 97.69 263 VAL B CA 1
ATOM 5741 C C . VAL B 1 263 ? 17.062 33.906 17.625 1 97.69 263 VAL B C 1
ATOM 5743 O O . VAL B 1 263 ? 15.852 34.094 17.641 1 97.69 263 VAL B O 1
ATOM 5746 N N . PRO B 1 264 ? 17.906 34.938 17.953 1 97.88 264 PRO B N 1
ATOM 5747 C CA . PRO B 1 264 ? 17.312 36.188 18.469 1 97.88 264 PRO B CA 1
ATOM 5748 C C . PRO B 1 264 ? 16.422 36.844 17.438 1 97.88 264 PRO B C 1
ATOM 5750 O O . PRO B 1 264 ? 15.312 37.281 17.766 1 97.88 264 PRO B O 1
ATOM 5753 N N . ALA B 1 265 ? 16.922 36.906 16.25 1 98.06 265 ALA B N 1
ATOM 5754 C CA . ALA B 1 265 ? 16.141 37.531 15.188 1 98.06 265 ALA B CA 1
ATOM 5755 C C . ALA B 1 265 ? 14.844 36.75 14.945 1 98.06 265 ALA B C 1
ATOM 5757 O O . ALA B 1 265 ? 13.797 37.344 14.68 1 98.06 265 ALA B O 1
ATOM 5758 N N . LEU B 1 266 ? 14.922 35.5 15.031 1 98.31 266 LEU B N 1
ATOM 5759 C CA . LEU B 1 266 ? 13.766 34.625 14.82 1 98.31 266 LEU B CA 1
ATOM 5760 C C . LEU B 1 266 ? 12.734 34.812 15.93 1 98.31 266 LEU B C 1
ATOM 5762 O O . LEU B 1 266 ? 11.531 34.906 15.656 1 98.31 266 LEU B O 1
ATOM 5766 N N . VAL B 1 267 ? 13.164 34.875 17.125 1 98.56 267 VAL B N 1
ATOM 5767 C CA . VAL B 1 267 ? 12.289 35.062 18.266 1 98.56 267 VAL B CA 1
ATOM 5768 C C . VAL B 1 267 ? 11.547 36.375 18.141 1 98.56 267 VAL B C 1
ATOM 5770 O O . VAL B 1 267 ? 10.336 36.469 18.359 1 98.56 267 VAL B O 1
ATOM 5773 N N . GLU B 1 268 ? 12.297 37.406 17.781 1 98.56 268 GLU B N 1
ATOM 5774 C CA . GLU B 1 268 ? 11.68 38.719 17.594 1 98.56 268 GLU B CA 1
ATOM 5775 C C . GLU B 1 268 ? 10.641 38.688 16.484 1 98.56 268 GLU B C 1
ATOM 5777 O O . GLU B 1 268 ? 9.586 39.312 16.594 1 98.56 268 GLU B O 1
ATOM 5782 N N . ALA B 1 269 ? 11.008 38.031 15.469 1 98.69 269 ALA B N 1
ATOM 5783 C CA . ALA B 1 269 ? 10.078 37.938 14.344 1 98.69 269 ALA B CA 1
ATOM 5784 C C . ALA B 1 269 ? 8.82 37.188 14.75 1 98.69 269 ALA B C 1
ATOM 5786 O O . ALA B 1 269 ? 7.707 37.562 14.367 1 98.69 269 ALA B O 1
ATOM 5787 N N . PHE B 1 270 ? 8.914 36.125 15.516 1 98.62 270 PHE B N 1
ATOM 5788 C CA . PHE B 1 270 ? 7.758 35.375 16 1 98.62 270 PHE B CA 1
ATOM 5789 C C . PHE B 1 270 ? 6.883 36.25 16.875 1 98.62 270 PHE B C 1
ATOM 5791 O O . PHE B 1 270 ? 5.652 36.188 16.797 1 98.62 270 PHE B O 1
ATOM 5798 N N . LYS B 1 271 ? 7.512 37 17.75 1 98 271 LYS B N 1
ATOM 5799 C CA . LYS B 1 271 ? 6.766 37.906 18.625 1 98 271 LYS B CA 1
ATOM 5800 C C . LYS B 1 271 ? 5.922 38.875 17.812 1 98 271 LYS B C 1
ATOM 5802 O O . LYS B 1 271 ? 4.742 39.062 18.109 1 98 271 LYS B O 1
ATOM 5807 N N . ARG B 1 272 ? 6.543 39.438 16.812 1 98 272 ARG B N 1
ATOM 5808 C CA . ARG B 1 272 ? 5.848 40.375 15.945 1 98 272 ARG B CA 1
ATOM 5809 C C . ARG B 1 272 ? 4.684 39.719 15.227 1 98 272 ARG B C 1
ATOM 5811 O O . ARG B 1 272 ? 3.605 40.281 15.094 1 98 272 ARG B O 1
ATOM 5818 N N . GLN B 1 273 ? 4.914 38.531 14.789 1 97.38 273 GLN B N 1
ATOM 5819 C CA . GLN B 1 273 ? 3.885 37.844 14.039 1 97.38 273 GLN B CA 1
ATOM 5820 C C . GLN B 1 273 ? 2.715 37.438 14.938 1 97.38 273 GLN B C 1
ATOM 5822 O O . GLN B 1 273 ? 1.556 37.531 14.531 1 97.38 273 GLN B O 1
ATOM 5827 N N . ILE B 1 274 ? 2.965 36.906 16.141 1 97.31 274 ILE B N 1
ATOM 5828 C CA . ILE B 1 274 ? 1.901 36.562 17.078 1 97.31 274 ILE B CA 1
ATOM 5829 C C . ILE B 1 274 ? 1.04 37.781 17.375 1 97.31 274 ILE B C 1
ATOM 5831 O O . ILE B 1 274 ? -0.189 37.688 17.406 1 97.31 274 ILE B O 1
ATOM 5835 N N . CYS B 1 275 ? 1.706 38.906 17.516 1 96.56 275 CYS B N 1
ATOM 5836 C CA . CYS B 1 275 ? 0.984 40.156 17.766 1 96.56 275 CYS B CA 1
ATOM 5837 C C . CYS B 1 275 ? 0.138 40.531 16.562 1 96.56 275 CYS B C 1
ATOM 5839 O O . CYS B 1 275 ? -0.977 41.031 16.719 1 96.56 275 CYS B O 1
ATOM 5841 N N . ALA B 1 276 ? 0.699 40.344 15.438 1 96.12 276 ALA B N 1
ATOM 5842 C CA . ALA B 1 276 ? -0.019 40.688 14.211 1 96.12 276 ALA B CA 1
ATOM 5843 C C . ALA B 1 276 ? -1.226 39.781 14.016 1 96.12 276 ALA B C 1
ATOM 5845 O O . ALA B 1 276 ? -2.285 40.219 13.57 1 96.12 276 ALA B O 1
ATOM 5846 N N . LEU B 1 277 ? -1.087 38.531 14.312 1 95.62 277 LEU B N 1
ATOM 5847 C CA . LEU B 1 277 ? -2.152 37.562 14.133 1 95.62 277 LEU B CA 1
ATOM 5848 C C . LEU B 1 277 ? -3.246 37.75 15.172 1 95.62 277 LEU B C 1
ATOM 5850 O O . LEU B 1 277 ? -4.426 37.5 14.898 1 95.62 277 LEU B O 1
ATOM 5854 N N . PHE B 1 278 ? -2.807 38.125 16.359 1 94.5 278 PHE B N 1
ATOM 5855 C CA . PHE B 1 278 ? -3.717 38.312 17.484 1 94.5 278 PHE B CA 1
ATOM 5856 C C . PHE B 1 278 ? -3.447 39.625 18.203 1 94.5 278 PHE B C 1
ATOM 5858 O O . PHE B 1 278 ? -2.955 39.625 19.344 1 94.5 278 PHE B O 1
ATOM 5865 N N . PRO B 1 279 ? -3.939 40.625 17.656 1 93.75 279 PRO B N 1
ATOM 5866 C CA . PRO B 1 279 ? -3.584 41.938 18.172 1 93.75 279 PRO B CA 1
ATOM 5867 C C . PRO B 1 279 ? -4.039 42.156 19.625 1 93.75 279 PRO B C 1
ATOM 5869 O O . PRO B 1 279 ? -3.377 42.844 20.391 1 93.75 279 PRO B O 1
ATOM 5872 N N . GLN B 1 280 ? -5.121 41.562 20.031 1 91.12 280 GLN B N 1
ATOM 5873 C CA . GLN B 1 280 ? -5.602 41.719 21.391 1 91.12 280 GLN B CA 1
ATOM 5874 C C . GLN B 1 280 ? -5.133 40.562 22.266 1 91.12 280 GLN B C 1
ATOM 5876 O O . GLN B 1 280 ? -5.477 40.5 23.453 1 91.12 280 GLN B O 1
ATOM 5881 N N . GLY B 1 281 ? -4.379 39.75 21.703 1 91.19 281 GLY B N 1
ATOM 5882 C CA . GLY B 1 281 ? -3.969 38.531 22.391 1 91.19 281 GLY B CA 1
ATOM 5883 C C . GLY B 1 281 ? -4.723 37.312 21.922 1 91.19 281 GLY B C 1
ATOM 5884 O O . GLY B 1 281 ? -5.914 37.375 21.609 1 91.19 281 GLY B O 1
ATOM 5885 N N . ALA B 1 282 ? -4.004 36.219 21.906 1 91 282 ALA B N 1
ATOM 5886 C CA . ALA B 1 282 ? -4.578 35 21.375 1 91 282 ALA B CA 1
ATOM 5887 C C . ALA B 1 282 ? -5.734 34.5 22.25 1 91 282 ALA B C 1
ATOM 5889 O O . ALA B 1 282 ? -6.723 33.969 21.734 1 91 282 ALA B O 1
ATOM 5890 N N . LEU B 1 283 ? -5.652 34.719 23.5 1 90.62 283 LEU B N 1
ATOM 5891 C CA . LEU B 1 283 ? -6.641 34.188 24.422 1 90.62 283 LEU B CA 1
ATOM 5892 C C . LEU B 1 283 ? -7.754 35.188 24.672 1 90.62 283 LEU B C 1
ATOM 5894 O O . LEU B 1 283 ? -8.648 34.938 25.484 1 90.62 283 LEU B O 1
ATOM 5898 N N . ASP B 1 284 ? -7.652 36.25 23.953 1 89.19 284 ASP B N 1
ATOM 5899 C CA . ASP B 1 284 ? -8.742 37.25 24.031 1 89.19 284 ASP B CA 1
ATOM 5900 C C . ASP B 1 284 ? -10.023 36.656 23.422 1 89.19 284 ASP B C 1
ATOM 5902 O O . ASP B 1 284 ? -9.992 36 22.391 1 89.19 284 ASP B O 1
ATOM 5906 N N . PRO B 1 285 ? -11.156 36.969 24.031 1 83.94 285 PRO B N 1
ATOM 5907 C CA . PRO B 1 285 ? -12.43 36.438 23.531 1 83.94 285 PRO B CA 1
ATOM 5908 C C . PRO B 1 285 ? -12.727 36.875 22.094 1 83.94 285 PRO B C 1
ATOM 5910 O O . PRO B 1 285 ? -13.484 36.219 21.391 1 83.94 285 PRO B O 1
ATOM 5913 N N . ALA B 1 286 ? -12.211 38 21.703 1 83.69 286 ALA B N 1
ATOM 5914 C CA . ALA B 1 286 ? -12.461 38.531 20.375 1 83.69 286 ALA B CA 1
ATOM 5915 C C . ALA B 1 286 ? -11.508 37.906 19.344 1 83.69 286 ALA B C 1
ATOM 5917 O O . ALA B 1 286 ? -11.68 38.094 18.141 1 83.69 286 ALA B O 1
ATOM 5918 N N . SER B 1 287 ? -10.633 37.125 19.844 1 85.88 287 SER B N 1
ATOM 5919 C CA . SER B 1 287 ? -9.641 36.531 18.953 1 85.88 287 SER B CA 1
ATOM 5920 C C . SER B 1 287 ? -10.227 35.375 18.156 1 85.88 287 SER B C 1
ATOM 5922 O O . SER B 1 287 ? -11.117 34.688 18.641 1 85.88 287 SER B O 1
ATOM 5924 N N . THR B 1 288 ? -9.844 35.281 16.938 1 86.62 288 THR B N 1
ATOM 5925 C CA . THR B 1 288 ? -10.211 34.156 16.094 1 86.62 288 THR B CA 1
ATOM 5926 C C . THR B 1 288 ? -9.219 33 16.25 1 86.62 288 THR B C 1
ATOM 5928 O O . THR B 1 288 ? -8.633 32.531 15.273 1 86.62 288 THR B O 1
ATOM 5931 N N . TYR B 1 289 ? -9.023 32.75 17.516 1 88.94 289 TYR B N 1
ATOM 5932 C CA . TYR B 1 289 ? -8.117 31.672 17.922 1 88.94 289 TYR B CA 1
ATOM 5933 C C . TYR B 1 289 ? -8.883 30.5 18.516 1 88.94 289 TYR B C 1
ATOM 5935 O O . TYR B 1 289 ? -9.875 30.688 19.219 1 88.94 289 TYR B O 1
ATOM 5943 N N . GLY B 1 290 ? -8.68 29.266 18.062 1 87.88 290 GLY B N 1
ATOM 5944 C CA . GLY B 1 290 ? -9.336 28.078 18.578 1 87.88 290 GLY B CA 1
ATOM 5945 C C . GLY B 1 290 ? -8.891 27.688 19.969 1 87.88 290 GLY B C 1
ATOM 5946 O O . GLY B 1 290 ? -8.289 28.5 20.672 1 87.88 290 GLY B O 1
ATOM 5947 N N . ARG B 1 291 ? -9.391 26.547 20.469 1 91.94 291 ARG B N 1
ATOM 5948 C CA . ARG B 1 291 ? -9.008 26.031 21.766 1 91.94 291 ARG B CA 1
ATOM 5949 C C . ARG B 1 291 ? -8.562 24.578 21.672 1 91.94 291 ARG B C 1
ATOM 5951 O O . ARG B 1 291 ? -8.75 23.938 20.641 1 91.94 291 ARG B O 1
ATOM 5958 N N . LEU B 1 292 ? -7.895 24.156 22.719 1 95.12 292 LEU B N 1
ATOM 5959 C CA . LEU B 1 292 ? -7.496 22.75 22.781 1 95.12 292 LEU B CA 1
ATOM 5960 C C . LEU B 1 292 ? -8.711 21.859 22.922 1 95.12 292 LEU B C 1
ATOM 5962 O O . LEU B 1 292 ? -9.711 22.234 23.547 1 95.12 292 LEU B O 1
ATOM 5966 N N . ILE B 1 293 ? -8.648 20.656 22.453 1 95.69 293 ILE B N 1
ATOM 5967 C CA . ILE B 1 293 ? -9.773 19.75 22.281 1 95.69 293 ILE B CA 1
ATOM 5968 C C . ILE B 1 293 ? -10.328 19.344 23.641 1 95.69 293 ILE B C 1
ATOM 5970 O O . ILE B 1 293 ? -11.531 19.125 23.781 1 95.69 293 ILE B O 1
ATOM 5974 N N . SER B 1 294 ? -9.43 19.219 24.641 1 94.25 294 SER B N 1
ATOM 5975 C CA . SER B 1 294 ? -9.852 18.703 25.938 1 94.25 294 SER B CA 1
ATOM 5976 C C . SER B 1 294 ? -8.961 19.219 27.062 1 94.25 294 SER B C 1
ATOM 5978 O O . SER B 1 294 ? -7.852 19.703 26.812 1 94.25 294 SER B O 1
ATOM 5980 N N . GLU B 1 295 ? -9.531 19.078 28.266 1 93.19 295 GLU B N 1
ATOM 5981 C CA . GLU B 1 295 ? -8.75 19.438 29.438 1 93.19 295 GLU B CA 1
ATOM 5982 C C . GLU B 1 295 ? -7.551 18.516 29.609 1 93.19 295 GLU B C 1
ATOM 5984 O O . GLU B 1 295 ? -6.469 18.953 30 1 93.19 295 GLU B O 1
ATOM 5989 N N . ALA B 1 296 ? -7.762 17.297 29.359 1 94.5 296 ALA B N 1
ATOM 5990 C CA . ALA B 1 296 ? -6.684 16.328 29.469 1 94.5 296 ALA B CA 1
ATOM 5991 C C . ALA B 1 296 ? -5.527 16.672 28.531 1 94.5 296 ALA B C 1
ATOM 5993 O O . ALA B 1 296 ? -4.359 16.562 28.906 1 94.5 296 ALA B O 1
ATOM 5994 N N . HIS B 1 297 ? -5.879 17.047 27.344 1 95.62 297 HIS B N 1
ATOM 5995 C CA . HIS B 1 297 ? -4.855 17.438 26.375 1 95.62 297 HIS B CA 1
ATOM 5996 C C . HIS B 1 297 ? -4.137 18.703 26.812 1 95.62 297 HIS B C 1
ATOM 5998 O O . HIS B 1 297 ? -2.92 18.828 26.672 1 95.62 297 HIS B O 1
ATOM 6004 N N . ALA B 1 298 ? -4.879 19.672 27.344 1 95 298 ALA B N 1
ATOM 6005 C CA . ALA B 1 298 ? -4.289 20.891 27.859 1 95 298 ALA B CA 1
ATOM 6006 C C . ALA B 1 298 ? -3.32 20.594 29 1 95 298 ALA B C 1
ATOM 6008 O O . ALA B 1 298 ? -2.221 21.156 29.062 1 95 298 ALA B O 1
ATOM 6009 N N . GLU B 1 299 ? -3.736 19.688 29.844 1 95.25 299 GLU B N 1
ATOM 6010 C CA . GLU B 1 299 ? -2.895 19.328 30.984 1 95.25 299 GLU B CA 1
ATOM 6011 C C . GLU B 1 299 ? -1.623 18.625 30.516 1 95.25 299 GLU B C 1
ATOM 6013 O O . GLU B 1 299 ? -0.553 18.812 31.109 1 95.25 299 GLU B O 1
ATOM 6018 N N . ARG B 1 300 ? -1.726 17.844 29.531 1 96.12 300 ARG B N 1
ATOM 6019 C CA . ARG B 1 300 ? -0.556 17.188 28.969 1 96.12 300 ARG B CA 1
ATOM 6020 C C . ARG B 1 300 ? 0.456 18.203 28.469 1 96.12 300 ARG B C 1
ATOM 6022 O O . ARG B 1 300 ? 1.648 18.109 28.766 1 96.12 300 ARG B O 1
ATOM 6029 N N . LEU B 1 301 ? 0.025 19.172 27.766 1 96.81 301 LEU B N 1
ATOM 6030 C CA . LEU B 1 301 ? 0.897 20.188 27.203 1 96.81 301 LEU B CA 1
ATOM 6031 C C . LEU B 1 301 ? 1.512 21.047 28.312 1 96.81 301 LEU B C 1
ATOM 6033 O O . LEU B 1 301 ? 2.689 21.406 28.234 1 96.81 301 LEU B O 1
ATOM 6037 N N . LYS B 1 302 ? 0.677 21.359 29.281 1 95.44 302 LYS B N 1
ATOM 6038 C CA . LYS B 1 302 ? 1.19 22.094 30.438 1 95.44 302 LYS B CA 1
ATOM 6039 C C . LYS B 1 302 ? 2.309 21.328 31.125 1 95.44 302 LYS B C 1
ATOM 6041 O O . LYS B 1 302 ? 3.312 21.906 31.531 1 95.44 302 LYS B O 1
ATOM 6046 N N . SER B 1 303 ? 2.082 20.062 31.281 1 96.69 303 SER B N 1
ATOM 6047 C CA . SER B 1 303 ? 3.086 19.219 31.906 1 96.69 303 SER B CA 1
ATOM 6048 C C . SER B 1 303 ? 4.391 19.219 31.125 1 96.69 303 SER B C 1
ATOM 6050 O O . SER B 1 303 ? 5.477 19.281 31.703 1 96.69 303 SER B O 1
ATOM 6052 N N . LEU B 1 304 ? 4.332 19.156 29.828 1 97.19 304 LEU B N 1
ATOM 6053 C CA . LEU B 1 304 ? 5.52 19.188 28.984 1 97.19 304 LEU B CA 1
ATOM 6054 C C . LEU B 1 304 ? 6.25 20.516 29.141 1 97.19 304 LEU B C 1
ATOM 6056 O O . LEU B 1 304 ? 7.477 20.562 29.219 1 97.19 304 LEU B O 1
ATOM 6060 N N . LEU B 1 305 ? 5.5 21.594 29.188 1 96.5 305 LEU B N 1
ATOM 6061 C CA . LEU B 1 305 ? 6.07 22.922 29.328 1 96.5 305 LEU B CA 1
ATOM 6062 C C . LEU B 1 305 ? 6.746 23.094 30.688 1 96.5 305 LEU B C 1
ATOM 6064 O O . LEU B 1 305 ? 7.777 23.75 30.797 1 96.5 305 LEU B O 1
ATOM 6068 N N . ASN B 1 306 ? 6.133 22.484 31.656 1 96 306 ASN B N 1
ATOM 6069 C CA . ASN B 1 306 ? 6.672 22.578 33 1 96 306 ASN B CA 1
ATOM 6070 C C . ASN B 1 306 ? 7.969 21.781 33.156 1 96 306 ASN B C 1
ATOM 6072 O O . ASN B 1 306 ? 8.836 22.141 33.938 1 96 306 ASN B O 1
ATOM 6076 N N . ARG B 1 307 ? 8.102 20.781 32.406 1 97.31 307 ARG B N 1
ATOM 6077 C CA . ARG B 1 307 ? 9.242 19.875 32.531 1 97.31 307 ARG B CA 1
ATOM 6078 C C . ARG B 1 307 ? 10.383 20.297 31.609 1 97.31 307 ARG B C 1
ATOM 6080 O O . ARG B 1 307 ? 11.484 19.75 31.703 1 97.31 307 ARG B O 1
ATOM 6087 N N . THR B 1 308 ? 10.094 21.25 30.719 1 97.75 308 THR B N 1
ATOM 6088 C CA . THR B 1 308 ? 11.141 21.625 29.781 1 97.75 308 THR B CA 1
ATOM 6089 C C . THR B 1 308 ? 12.289 22.328 30.5 1 97.75 308 THR B C 1
ATOM 6091 O O . THR B 1 308 ? 12.078 23.016 31.5 1 97.75 308 THR B O 1
ATOM 6094 N N . LYS B 1 309 ? 13.5 22.125 30.047 1 97.31 309 LYS B N 1
ATOM 6095 C CA . LYS B 1 309 ? 14.672 22.844 30.531 1 97.31 309 LYS B CA 1
ATOM 6096 C C . LYS B 1 309 ? 14.977 24.078 29.688 1 97.31 309 LYS B C 1
ATOM 6098 O O . LYS B 1 309 ? 15.914 24.812 29.984 1 97.31 309 LYS B O 1
ATOM 6103 N N . GLY B 1 310 ? 14.195 24.219 28.656 1 97.75 310 GLY B N 1
ATOM 6104 C CA . GLY B 1 310 ? 14.32 25.422 27.844 1 97.75 310 GLY B CA 1
ATOM 6105 C C . GLY B 1 310 ? 13.727 26.656 28.484 1 97.75 310 GLY B C 1
ATOM 6106 O O . GLY B 1 310 ? 13.234 26.594 29.625 1 97.75 310 GLY B O 1
ATOM 6107 N N . THR B 1 311 ? 13.859 27.734 27.797 1 98 311 THR B N 1
ATOM 6108 C CA . THR B 1 311 ? 13.375 29.016 28.281 1 98 311 THR B CA 1
ATOM 6109 C C . THR B 1 311 ? 12.18 29.5 27.469 1 98 311 THR B C 1
ATOM 6111 O O . THR B 1 311 ? 12.305 29.703 26.25 1 98 311 THR B O 1
ATOM 6114 N N . VAL B 1 312 ? 11.031 29.656 28.125 1 98.12 312 VAL B N 1
ATOM 6115 C CA . VAL B 1 312 ? 9.875 30.25 27.469 1 98.12 312 VAL B CA 1
ATOM 6116 C C . VAL B 1 312 ? 10.148 31.719 27.188 1 98.12 312 VAL B C 1
ATOM 6118 O O . VAL B 1 312 ? 10.352 32.5 28.109 1 98.12 312 VAL B O 1
ATOM 6121 N N . VAL B 1 313 ? 10.109 32.125 25.953 1 98.12 313 VAL B N 1
ATOM 6122 C CA . VAL B 1 313 ? 10.461 33.5 25.594 1 98.12 313 VAL B CA 1
ATOM 6123 C C . VAL B 1 313 ? 9.227 34.219 25.078 1 98.12 313 VAL B C 1
ATOM 6125 O O . VAL B 1 313 ? 9.195 35.438 25.031 1 98.12 313 VAL B O 1
ATOM 6128 N N . ILE B 1 314 ? 8.305 33.562 24.609 1 97.38 314 ILE B N 1
ATOM 6129 C CA . ILE B 1 314 ? 7 34.062 24.203 1 97.38 314 ILE B CA 1
ATOM 6130 C C . ILE B 1 314 ? 5.898 33.188 24.766 1 97.38 314 ILE B C 1
ATOM 6132 O O . ILE B 1 314 ? 6 31.953 24.719 1 97.38 314 ILE B O 1
ATOM 6136 N N . GLY B 1 315 ? 4.816 33.75 25.281 1 94.81 315 GLY B N 1
ATOM 6137 C CA . GLY B 1 315 ? 3.652 33 25.719 1 94.81 315 GLY B CA 1
ATOM 6138 C C . GLY B 1 315 ? 3.863 32.281 27.031 1 94.81 315 GLY B C 1
ATOM 6139 O O . GLY B 1 315 ? 4.453 32.812 27.953 1 94.81 315 GLY B O 1
ATOM 6140 N N . GLY B 1 316 ? 3.27 31.062 27.141 1 88.69 316 GLY B N 1
ATOM 6141 C CA . GLY B 1 316 ? 3.379 30.25 28.344 1 88.69 316 GLY B CA 1
ATOM 6142 C C . GLY B 1 316 ? 2.117 30.266 29.188 1 88.69 316 GLY B C 1
ATOM 6143 O O . GLY B 1 316 ? 1.981 29.469 30.125 1 88.69 316 GLY B O 1
ATOM 6144 N N . ARG B 1 317 ? 1.23 31.016 28.781 1 86.5 317 ARG B N 1
ATOM 6145 C CA . ARG B 1 317 ? -0.003 31.094 29.562 1 86.5 317 ARG B CA 1
ATOM 6146 C C . ARG B 1 317 ? -1.042 30.109 29.031 1 86.5 317 ARG B C 1
ATOM 6148 O O . ARG B 1 317 ? -1.08 29.828 27.844 1 86.5 317 ARG B O 1
ATOM 6155 N N . SER B 1 318 ? -1.835 29.609 29.969 1 84.44 318 SER B N 1
ATOM 6156 C CA . SER B 1 318 ? -2.857 28.625 29.594 1 84.44 318 SER B CA 1
ATOM 6157 C C . SER B 1 318 ? -4.207 28.984 30.219 1 84.44 318 SER B C 1
ATOM 6159 O O . SER B 1 318 ? -5.113 28.156 30.25 1 84.44 318 SER B O 1
ATOM 6161 N N . GLU B 1 319 ? -4.285 29.984 30.859 1 76.12 319 GLU B N 1
ATOM 6162 C CA . GLU B 1 319 ? -5.57 30.391 31.422 1 76.12 319 GLU B CA 1
ATOM 6163 C C . GLU B 1 319 ? -6.16 31.578 30.641 1 76.12 319 GLU B C 1
ATOM 6165 O O . GLU B 1 319 ? -5.441 32.5 30.266 1 76.12 319 GLU B O 1
ATOM 6170 N N . GLY B 1 320 ? -7.238 31.328 30 1 64.06 320 GLY B N 1
ATOM 6171 C CA . GLY B 1 320 ? -7.863 32.375 29.203 1 64.06 320 GLY B CA 1
ATOM 6172 C C . GLY B 1 320 ? -9.305 32.625 29.594 1 64.06 320 GLY B C 1
ATOM 6173 O O . GLY B 1 320 ? -9.836 31.984 30.5 1 64.06 320 GLY B O 1
ATOM 6174 N N . ALA B 1 321 ? -9.867 33.719 29.016 1 55.66 321 ALA B N 1
ATOM 6175 C CA . ALA B 1 321 ? -11.258 34.125 29.203 1 55.66 321 ALA B CA 1
ATOM 6176 C C . ALA B 1 321 ? -12.188 33.281 28.344 1 55.66 321 ALA B C 1
ATOM 6178 O O . ALA B 1 321 ? -11.734 32.438 27.562 1 55.66 321 ALA B O 1
ATOM 6179 N N . ASN B 1 322 ? -13.5 33.406 28.594 1 48.22 322 ASN B N 1
ATOM 6180 C CA . ASN B 1 322 ? -14.68 33.062 27.812 1 48.22 322 ASN B CA 1
ATOM 6181 C C . ASN B 1 322 ? -14.766 31.547 27.594 1 48.22 322 ASN B C 1
ATOM 6183 O O . ASN B 1 322 ? -14.992 31.094 26.469 1 48.22 322 ASN B O 1
ATOM 6187 N N . GLY B 1 323 ? -14.57 30.922 28.547 1 51.44 323 GLY B N 1
ATOM 6188 C CA . GLY B 1 323 ? -14.953 29.516 28.422 1 51.44 323 GLY B CA 1
ATOM 6189 C C . GLY B 1 323 ? -13.812 28.625 27.953 1 51.44 323 GLY B C 1
ATOM 6190 O O . GLY B 1 323 ? -13.977 27.422 27.844 1 51.44 323 GLY B O 1
ATOM 6191 N N . THR B 1 324 ? -12.805 29.297 27.359 1 60.22 324 THR B N 1
ATOM 6192 C CA . THR B 1 324 ? -11.656 28.469 27 1 60.22 324 THR B CA 1
ATOM 6193 C C . THR B 1 324 ? -10.875 28.047 28.234 1 60.22 324 THR B C 1
ATOM 6195 O O . THR B 1 324 ? -9.977 27.203 28.141 1 60.22 324 THR B O 1
ATOM 6198 N N . GLY B 1 325 ? -11.398 28.406 29.312 1 69.19 325 GLY B N 1
ATOM 6199 C CA . GLY B 1 325 ? -10.914 28.047 30.641 1 69.19 325 GLY B CA 1
ATOM 6200 C C . GLY B 1 325 ? -9.766 27.047 30.609 1 69.19 325 GLY B C 1
ATOM 6201 O O . GLY B 1 325 ? -8.68 27.375 30.141 1 69.19 325 GLY B O 1
ATOM 6202 N N . LYS B 1 326 ? -10.148 25.953 30.734 1 81.19 326 LYS B N 1
ATOM 6203 C CA . LYS B 1 326 ? -9.227 24.828 30.938 1 81.19 326 LYS B CA 1
ATOM 6204 C C . LYS B 1 326 ? -8.703 24.297 29.609 1 81.19 326 LYS B C 1
ATOM 6206 O O . LYS B 1 326 ? -7.75 23.531 29.562 1 81.19 326 LYS B O 1
ATOM 6211 N N . HIS B 1 327 ? -9.156 24.875 28.484 1 88.56 327 HIS B N 1
ATOM 6212 C CA . HIS B 1 327 ? -8.742 24.438 27.156 1 88.56 327 HIS B CA 1
ATOM 6213 C C . HIS B 1 327 ? -7.812 25.453 26.5 1 88.56 327 HIS B C 1
ATOM 6215 O O . HIS B 1 327 ? -7.406 25.266 25.344 1 88.56 327 HIS B O 1
ATOM 6221 N N . ALA B 1 328 ? -7.52 26.516 27.25 1 87.94 328 ALA B N 1
ATOM 6222 C CA . ALA B 1 328 ? -6.809 27.641 26.641 1 87.94 328 ALA B CA 1
ATOM 6223 C C . ALA B 1 328 ? -5.297 27.453 26.734 1 87.94 328 ALA B C 1
ATOM 6225 O O . ALA B 1 328 ? -4.789 27 27.766 1 87.94 328 ALA B O 1
ATOM 6226 N N . MET B 1 329 ? -4.633 27.75 25.656 1 93.75 329 MET B N 1
ATOM 6227 C CA . MET B 1 329 ? -3.176 27.875 25.625 1 93.75 329 MET B CA 1
ATOM 6228 C C . MET B 1 329 ? -2.727 28.828 24.531 1 93.75 329 MET B C 1
ATOM 6230 O O . MET B 1 329 ? -3.15 28.703 23.375 1 93.75 329 MET B O 1
ATOM 6234 N N . GLU B 1 330 ? -1.999 29.797 24.875 1 94.94 330 GLU B N 1
ATOM 6235 C CA . GLU B 1 330 ? -1.541 30.75 23.891 1 94.94 330 GLU B CA 1
ATOM 6236 C C . GLU B 1 330 ? -0.322 30.234 23.125 1 94.94 330 GLU B C 1
ATOM 6238 O O . GLU B 1 330 ? 0.36 29.328 23.594 1 94.94 330 GLU B O 1
ATOM 6243 N N . PRO B 1 331 ? -0.044 30.75 21.922 1 97.06 331 PRO B N 1
ATOM 6244 C CA . PRO B 1 331 ? 1.189 30.375 21.234 1 97.06 331 PRO B CA 1
ATOM 6245 C C . PRO B 1 331 ? 2.438 30.594 22.078 1 97.06 331 PRO B C 1
ATOM 6247 O O . PRO B 1 331 ? 2.613 31.656 22.672 1 97.06 331 PRO B O 1
ATOM 6250 N N . THR B 1 332 ? 3.225 29.562 22.172 1 98.12 332 THR B N 1
ATOM 6251 C CA . THR B 1 332 ? 4.383 29.578 23.062 1 98.12 332 THR B CA 1
ATOM 6252 C C . THR B 1 332 ? 5.652 29.203 22.312 1 98.12 332 THR B C 1
ATOM 6254 O O . THR B 1 332 ? 5.664 28.234 21.547 1 98.12 332 THR B O 1
ATOM 6257 N N . VAL B 1 333 ? 6.672 30.031 22.438 1 98.69 333 VAL B N 1
ATOM 6258 C CA . VAL B 1 333 ? 7.973 29.75 21.828 1 98.69 333 VAL B CA 1
ATOM 6259 C C . VAL B 1 333 ? 9 29.484 22.922 1 98.69 333 VAL B C 1
ATOM 6261 O O . VAL B 1 333 ? 9.109 30.25 23.891 1 98.69 333 VAL B O 1
ATOM 6264 N N . VAL B 1 334 ? 9.727 28.406 22.797 1 98.75 334 VAL B N 1
ATOM 6265 C CA . VAL B 1 334 ? 10.719 28 23.781 1 98.75 334 VAL B CA 1
ATOM 6266 C C . VAL B 1 334 ? 12.086 27.875 23.125 1 98.75 334 VAL B C 1
ATOM 6268 O O . VAL B 1 334 ? 12.227 27.234 22.078 1 98.75 334 VAL B O 1
ATOM 6271 N N . ILE B 1 335 ? 13.109 28.5 23.688 1 98.31 335 ILE B N 1
ATOM 6272 C CA . ILE B 1 335 ? 14.461 28.406 23.141 1 98.31 335 ILE B CA 1
ATOM 6273 C C . ILE B 1 335 ? 15.336 27.594 24.094 1 98.31 335 ILE B C 1
ATOM 6275 O O . ILE B 1 335 ? 14.867 27.125 25.141 1 98.31 335 ILE B O 1
ATOM 6279 N N . ASP B 1 336 ? 16.578 27.281 23.719 1 96.25 336 ASP B N 1
ATOM 6280 C CA . ASP B 1 336 ? 17.562 26.531 24.5 1 96.25 336 ASP B CA 1
ATOM 6281 C C . ASP B 1 336 ? 17.078 25.109 24.781 1 96.25 336 ASP B C 1
ATOM 6283 O O . ASP B 1 336 ? 17.297 24.562 25.859 1 96.25 336 ASP B O 1
ATOM 6287 N N . VAL B 1 337 ? 16.328 24.609 23.859 1 97.12 337 VAL B N 1
ATOM 6288 C CA . VAL B 1 337 ? 15.828 23.234 23.969 1 97.12 337 VAL B CA 1
ATOM 6289 C C . VAL B 1 337 ? 16.906 22.266 23.516 1 97.12 337 VAL B C 1
ATOM 6291 O O . VAL B 1 337 ? 17.453 22.391 22.422 1 97.12 337 VAL B O 1
ATOM 6294 N N . LYS B 1 338 ? 17.172 21.312 24.328 1 92.94 338 LYS B N 1
ATOM 6295 C CA . LYS B 1 338 ? 18.219 20.328 24.031 1 92.94 338 LYS B CA 1
ATOM 6296 C C . LYS B 1 338 ? 17.609 18.953 23.719 1 92.94 338 LYS B C 1
ATOM 6298 O O . LYS B 1 338 ? 16.391 18.781 23.812 1 92.94 338 LYS B O 1
ATOM 6303 N N . ASP B 1 339 ? 18.375 17.969 23.266 1 88.69 339 ASP B N 1
ATOM 6304 C CA . ASP B 1 339 ? 17.969 16.688 22.734 1 88.69 339 ASP B CA 1
ATOM 6305 C C . ASP B 1 339 ? 17.078 15.93 23.719 1 88.69 339 ASP B C 1
ATOM 6307 O O . ASP B 1 339 ? 16.094 15.289 23.328 1 88.69 339 ASP B O 1
ATOM 6311 N N . CYS B 1 340 ? 17.172 15.852 24.922 1 89.88 340 CYS B N 1
ATOM 6312 C CA . CYS B 1 340 ? 16.438 15.062 25.906 1 89.88 340 CYS B CA 1
ATOM 6313 C C . CYS B 1 340 ? 15.352 15.898 26.578 1 89.88 340 CYS B C 1
ATOM 6315 O O . CYS B 1 340 ? 14.812 15.508 27.609 1 89.88 340 CYS B O 1
ATOM 6317 N N . ASP B 1 341 ? 15.031 16.953 25.922 1 96.94 341 ASP B N 1
ATOM 6318 C CA . ASP B 1 341 ? 14.023 17.859 26.484 1 96.94 341 ASP B CA 1
ATOM 6319 C C . ASP B 1 341 ? 12.625 17.25 26.359 1 96.94 341 ASP B C 1
ATOM 6321 O O . ASP B 1 341 ? 12.336 16.516 25.406 1 96.94 341 ASP B O 1
ATOM 6325 N N . SER B 1 342 ? 11.727 17.578 27.328 1 97.75 342 SER B N 1
ATOM 6326 C CA . SER B 1 342 ? 10.359 17.062 27.375 1 97.75 342 SER B CA 1
ATOM 6327 C C . SER B 1 342 ? 9.602 17.406 26.094 1 97.75 342 SER B C 1
ATOM 6329 O O . SER B 1 342 ? 8.773 16.625 25.625 1 97.75 342 SER B O 1
ATOM 6331 N N . LEU B 1 343 ? 9.914 18.516 25.453 1 98 343 LEU B N 1
ATOM 6332 C CA . LEU B 1 343 ? 9.195 19.016 24.297 1 98 343 LEU B CA 1
ATOM 6333 C C . LEU B 1 343 ? 9.578 18.234 23.047 1 98 343 LEU B C 1
ATOM 6335 O O . LEU B 1 343 ? 8.953 18.391 21.984 1 98 343 LEU B O 1
ATOM 6339 N N . LEU B 1 344 ? 10.562 17.375 23.156 1 96.69 344 LEU B N 1
ATOM 6340 C CA . LEU B 1 344 ? 11.016 16.578 22.016 1 96.69 344 LEU B CA 1
ATOM 6341 C C . LEU B 1 344 ? 10.641 15.117 22.203 1 96.69 344 LEU B C 1
ATOM 6343 O O . LEU B 1 344 ? 10.906 14.289 21.328 1 96.69 344 LEU B O 1
ATOM 6347 N N . GLU B 1 345 ? 9.922 14.727 23.281 1 94 345 GLU B N 1
ATOM 6348 C CA . GLU B 1 345 ? 9.609 13.344 23.641 1 94 345 GLU B CA 1
ATOM 6349 C C . GLU B 1 345 ? 8.539 12.766 22.719 1 94 345 GLU B C 1
ATOM 6351 O O . GLU B 1 345 ? 8.562 11.578 22.391 1 94 345 GLU B O 1
ATOM 6356 N N . GLU B 1 346 ? 7.59 13.57 22.312 1 93.69 346 GLU B N 1
ATOM 6357 C CA . GLU B 1 346 ? 6.453 13.164 21.5 1 93.69 346 GLU B CA 1
ATOM 6358 C C . GLU B 1 346 ? 5.898 14.336 20.703 1 93.69 346 GLU B C 1
ATOM 6360 O O . GLU B 1 346 ? 6.262 15.484 20.938 1 93.69 346 GLU B O 1
ATOM 6365 N N . GLU B 1 347 ? 5.113 14.008 19.734 1 95.62 347 GLU B N 1
ATOM 6366 C CA . GLU B 1 347 ? 4.418 15.062 19 1 95.62 347 GLU B CA 1
ATOM 6367 C C . GLU B 1 347 ? 3.656 15.977 19.953 1 95.62 347 GLU B C 1
ATOM 6369 O O . GLU B 1 347 ? 2.922 15.508 20.828 1 95.62 347 GLU B O 1
ATOM 6374 N N . LEU B 1 348 ? 3.861 17.266 19.797 1 97.25 348 LEU B N 1
ATOM 6375 C CA . LEU B 1 348 ? 3.262 18.219 20.719 1 97.25 348 LEU B CA 1
ATOM 6376 C C . LEU B 1 348 ? 1.764 18.344 20.469 1 97.25 348 LEU B C 1
ATOM 6378 O O . LEU B 1 348 ? 0.961 18.234 21.391 1 97.25 348 LEU B O 1
ATOM 6382 N N . PHE B 1 349 ? 1.429 18.531 19.203 1 97.25 349 PHE B N 1
ATOM 6383 C CA . PHE B 1 349 ? 0.025 18.641 18.828 1 97.25 349 PHE B CA 1
ATOM 6384 C C . PHE B 1 349 ? -0.667 19.734 19.609 1 97.25 349 PHE B C 1
ATOM 6386 O O . PHE B 1 349 ? -1.742 19.531 20.188 1 97.25 349 PHE B O 1
ATOM 6393 N N . GLY B 1 350 ? -0.055 20.891 19.734 1 97 350 GLY B N 1
ATOM 6394 C CA . GLY B 1 350 ? -0.466 22.109 20.406 1 97 350 GLY B CA 1
ATOM 6395 C C . GLY B 1 350 ? 0.368 23.312 20.031 1 97 350 GLY B C 1
ATOM 6396 O O . GLY B 1 350 ? 1.275 23.219 19.203 1 97 350 GLY B O 1
ATOM 6397 N N . PRO B 1 351 ? 0.042 24.422 20.594 1 97.19 351 PRO B N 1
ATOM 6398 C CA . PRO B 1 351 ? 0.648 25.672 20.125 1 97.19 351 PRO B CA 1
ATOM 6399 C C . PRO B 1 351 ? 1.967 26 20.828 1 97.19 351 PRO B C 1
ATOM 6401 O O . PRO B 1 351 ? 2.203 27.141 21.219 1 97.19 351 PRO B O 1
ATOM 6404 N N . ILE B 1 352 ? 2.836 25 20.969 1 98.25 352 ILE B N 1
ATOM 6405 C CA . ILE B 1 352 ? 4.18 25.156 21.516 1 98.25 352 ILE B CA 1
ATOM 6406 C C . ILE B 1 352 ? 5.215 24.922 20.422 1 98.25 352 ILE B C 1
ATOM 6408 O O . ILE B 1 352 ? 5.148 23.922 19.703 1 98.25 352 ILE B O 1
ATOM 6412 N N . LEU B 1 353 ? 6.145 25.844 20.266 1 98.69 353 LEU B N 1
ATOM 6413 C CA . LEU B 1 353 ? 7.156 25.75 19.219 1 98.69 353 LEU B CA 1
ATOM 6414 C C . LEU B 1 353 ? 8.555 25.859 19.812 1 98.69 353 LEU B C 1
ATOM 6416 O O . LEU B 1 353 ? 9.062 26.969 20.031 1 98.69 353 LEU B O 1
ATOM 6420 N N . PRO B 1 354 ? 9.195 24.781 20.062 1 98.62 354 PRO B N 1
ATOM 6421 C CA . PRO B 1 354 ? 10.594 24.812 20.516 1 98.62 354 PRO B CA 1
ATOM 6422 C C . PRO B 1 354 ? 11.57 25.141 19.391 1 98.62 354 PRO B C 1
ATOM 6424 O O . PRO B 1 354 ? 11.375 24.703 18.25 1 98.62 354 PRO B O 1
ATOM 6427 N N . ILE B 1 355 ? 12.57 25.844 19.719 1 98.44 355 ILE B N 1
ATOM 6428 C CA . ILE B 1 355 ? 13.672 26.156 18.812 1 98.44 355 ILE B CA 1
ATOM 6429 C C . ILE B 1 355 ? 14.953 25.5 19.312 1 98.44 355 ILE B C 1
ATOM 6431 O O . ILE B 1 355 ? 15.367 25.719 20.453 1 98.44 355 ILE B O 1
ATOM 6435 N N . ILE B 1 356 ? 15.516 24.688 18.516 1 98.19 356 ILE B N 1
ATOM 6436 C CA . ILE B 1 356 ? 16.766 24 18.812 1 98.19 356 ILE B CA 1
ATOM 6437 C C . ILE B 1 356 ? 17.891 24.609 17.969 1 98.19 356 ILE B C 1
ATOM 6439 O O . ILE B 1 356 ? 17.781 24.719 16.75 1 98.19 356 ILE B O 1
ATOM 6443 N N . SER B 1 357 ? 18.953 24.953 18.672 1 97.25 357 SER B N 1
ATOM 6444 C CA . SER B 1 357 ? 20.109 25.484 17.969 1 97.25 357 SER B CA 1
ATOM 6445 C C . SER B 1 357 ? 21.016 24.359 17.453 1 97.25 357 SER B C 1
ATOM 6447 O O . SER B 1 357 ? 21.328 23.422 18.188 1 97.25 357 SER B O 1
ATOM 6449 N N . VAL B 1 358 ? 21.312 24.453 16.188 1 97.06 358 VAL B N 1
ATOM 6450 C CA . VAL B 1 358 ? 22.281 23.547 15.547 1 97.06 358 VAL B CA 1
ATOM 6451 C C . VAL B 1 358 ? 23.406 24.359 14.938 1 97.06 358 VAL B C 1
ATOM 6453 O O . VAL B 1 358 ? 23.281 25.562 14.734 1 97.06 358 VAL B O 1
ATOM 6456 N N . GLU B 1 359 ? 24.453 23.719 14.57 1 95.94 359 GLU B N 1
ATOM 6457 C CA . GLU B 1 359 ? 25.641 24.422 14.078 1 95.94 359 GLU B CA 1
ATOM 6458 C C . GLU B 1 359 ? 25.578 24.594 12.562 1 95.94 359 GLU B C 1
ATOM 6460 O O . GLU B 1 359 ? 26.281 25.453 12.008 1 95.94 359 GLU B O 1
ATOM 6465 N N . SER B 1 360 ? 24.844 23.719 11.922 1 96.31 360 SER B N 1
ATOM 6466 C CA . SER B 1 360 ? 24.797 23.734 10.461 1 96.31 360 SER B CA 1
ATOM 6467 C C . SER B 1 360 ? 23.578 23 9.938 1 96.31 360 SER B C 1
ATOM 6469 O O . SER B 1 360 ? 22.859 22.344 10.703 1 96.31 360 SER B O 1
ATOM 6471 N N . ILE B 1 361 ? 23.375 23.172 8.609 1 96.12 361 ILE B N 1
ATOM 6472 C CA . ILE B 1 361 ? 22.328 22.422 7.938 1 96.12 361 ILE B CA 1
ATOM 6473 C C . ILE B 1 361 ? 22.578 20.922 8.07 1 96.12 361 ILE B C 1
ATOM 6475 O O . ILE B 1 361 ? 21.656 20.141 8.289 1 96.12 361 ILE B O 1
ATOM 6479 N N . SER B 1 362 ? 23.828 20.547 7.973 1 96.5 362 SER B N 1
ATOM 6480 C CA . SER B 1 362 ? 24.203 19.141 8.094 1 96.5 362 SER B CA 1
ATOM 6481 C C . SER B 1 362 ? 23.828 18.594 9.477 1 96.5 362 SER B C 1
ATOM 6483 O O . SER B 1 362 ? 23.359 17.453 9.594 1 96.5 362 SER B O 1
ATOM 6485 N N . GLU B 1 363 ? 24.078 19.391 10.438 1 97.38 363 GLU B N 1
ATOM 6486 C CA . GLU B 1 363 ? 23.719 18.953 11.781 1 97.38 363 GLU B CA 1
ATOM 6487 C C . GLU B 1 363 ? 22.203 18.859 11.945 1 97.38 363 GLU B C 1
ATOM 6489 O O . GLU B 1 363 ? 21.703 17.984 12.648 1 97.38 363 GLU B O 1
ATOM 6494 N N . ALA B 1 364 ? 21.469 19.812 11.344 1 98 364 ALA B N 1
ATOM 6495 C CA . ALA B 1 364 ? 20.016 19.75 11.352 1 98 364 ALA B CA 1
ATOM 6496 C C . ALA B 1 364 ? 19.531 18.438 10.742 1 98 364 ALA B C 1
ATOM 6498 O O . ALA B 1 364 ? 18.641 17.766 11.297 1 98 364 ALA B O 1
ATOM 6499 N N . ILE B 1 365 ? 20.078 18.047 9.641 1 97.5 365 ILE B N 1
ATOM 6500 C CA . ILE B 1 365 ? 19.734 16.812 8.945 1 97.5 365 ILE B CA 1
ATOM 6501 C C . ILE B 1 365 ? 20.031 15.617 9.844 1 97.5 365 ILE B C 1
ATOM 6503 O O . ILE B 1 365 ? 19.219 14.695 9.961 1 97.5 365 ILE B O 1
ATOM 6507 N N . GLU B 1 366 ? 21.188 15.602 10.5 1 96.5 366 GLU B N 1
ATOM 6508 C CA . GLU B 1 366 ? 21.547 14.531 11.422 1 96.5 366 GLU B CA 1
ATOM 6509 C C . GLU B 1 366 ? 20.547 14.445 12.578 1 96.5 366 GLU B C 1
ATOM 6511 O O . GLU B 1 366 ? 20.188 13.352 13.016 1 96.5 366 GLU B O 1
ATOM 6516 N N . PHE B 1 367 ? 20.203 15.625 13.078 1 96.94 367 PHE B N 1
ATOM 6517 C CA . PHE B 1 367 ? 19.219 15.703 14.156 1 96.94 367 PHE B CA 1
ATOM 6518 C C . PHE B 1 367 ? 17.922 15.023 13.758 1 96.94 367 PHE B C 1
ATOM 6520 O O . PHE B 1 367 ? 17.359 14.234 14.523 1 96.94 367 PHE B O 1
ATOM 6527 N N . ILE B 1 368 ? 17.453 15.281 12.602 1 96.81 368 ILE B N 1
ATOM 6528 C CA . ILE B 1 368 ? 16.203 14.727 12.086 1 96.81 368 ILE B CA 1
ATOM 6529 C C . ILE B 1 368 ? 16.344 13.227 11.867 1 96.81 368 ILE B C 1
ATOM 6531 O O . ILE B 1 368 ? 15.484 12.445 12.273 1 96.81 368 ILE B O 1
ATOM 6535 N N . ASN B 1 369 ? 17.453 12.766 11.32 1 94.5 369 ASN B N 1
ATOM 6536 C CA . ASN B 1 369 ? 17.672 11.367 10.953 1 94.5 369 ASN B CA 1
ATOM 6537 C C . ASN B 1 369 ? 17.844 10.492 12.188 1 94.5 369 ASN B C 1
ATOM 6539 O O . ASN B 1 369 ? 17.719 9.266 12.109 1 94.5 369 ASN B O 1
ATOM 6543 N N . SER B 1 370 ? 18.188 11.078 13.297 1 93.69 370 SER B N 1
ATOM 6544 C CA . SER B 1 370 ? 18.391 10.32 14.523 1 93.69 370 SER B CA 1
ATOM 6545 C C . SER B 1 370 ? 17.078 10.055 15.25 1 93.69 370 SER B C 1
ATOM 6547 O O . SER B 1 370 ? 17.078 9.438 16.312 1 93.69 370 SER B O 1
ATOM 6549 N N . ARG B 1 371 ? 16.016 10.438 14.672 1 94.44 371 ARG B N 1
ATOM 6550 C CA . ARG B 1 371 ? 14.688 10.305 15.266 1 94.44 371 ARG B CA 1
ATOM 6551 C C . ARG B 1 371 ? 13.703 9.672 14.289 1 94.44 371 ARG B C 1
ATOM 6553 O O . ARG B 1 371 ? 14.07 9.328 13.164 1 94.44 371 ARG B O 1
ATOM 6560 N N . ASP B 1 372 ? 12.477 9.477 14.789 1 94.69 372 ASP B N 1
ATOM 6561 C CA . ASP B 1 372 ? 11.461 8.898 13.914 1 94.69 372 ASP B CA 1
ATOM 6562 C C . ASP B 1 372 ? 11.227 9.773 12.688 1 94.69 372 ASP B C 1
ATOM 6564 O O . ASP B 1 372 ? 11.273 11 12.781 1 94.69 372 ASP B O 1
ATOM 6568 N N . HIS B 1 373 ? 10.945 9.125 11.547 1 96.25 373 HIS B N 1
ATOM 6569 C CA . HIS B 1 373 ? 10.727 9.859 10.312 1 96.25 373 HIS B CA 1
ATOM 6570 C C . HIS B 1 373 ? 9.477 10.734 10.406 1 96.25 373 HIS B C 1
ATOM 6572 O O . HIS B 1 373 ? 8.398 10.242 10.719 1 96.25 373 HIS B O 1
ATOM 6578 N N . PRO B 1 374 ? 9.609 11.969 10.125 1 97.56 374 PRO B N 1
ATOM 6579 C CA . PRO B 1 374 ? 8.461 12.867 10.258 1 97.56 374 PRO B CA 1
ATOM 6580 C C . PRO B 1 374 ? 7.457 12.719 9.117 1 97.56 374 PRO B C 1
ATOM 6582 O O . PRO B 1 374 ? 7.828 12.312 8.016 1 97.56 374 PRO B O 1
ATOM 6585 N N . LEU B 1 375 ? 6.211 13.086 9.359 1 97.88 375 LEU B N 1
ATOM 6586 C CA . LEU B 1 375 ? 5.156 13.133 8.359 1 97.88 375 LEU B CA 1
ATOM 6587 C C . LEU B 1 375 ? 5.422 14.242 7.344 1 97.88 375 LEU B C 1
ATOM 6589 O O . LEU B 1 375 ? 5.262 14.031 6.137 1 97.88 375 LEU B O 1
ATOM 6593 N N . ALA B 1 376 ? 5.82 15.375 7.855 1 98.19 376 ALA B N 1
ATOM 6594 C CA . ALA B 1 376 ? 6.152 16.547 7.039 1 98.19 376 ALA B CA 1
ATOM 6595 C C . ALA B 1 376 ? 7.48 17.156 7.473 1 98.19 376 ALA B C 1
ATOM 6597 O O . ALA B 1 376 ? 7.809 17.172 8.656 1 98.19 376 ALA B O 1
ATOM 6598 N N . LEU B 1 377 ? 8.234 17.594 6.516 1 98.69 377 LEU B N 1
ATOM 6599 C CA . LEU B 1 377 ? 9.492 18.312 6.738 1 98.69 377 LEU B CA 1
ATOM 6600 C C . LEU B 1 377 ? 9.477 19.672 6.035 1 98.69 377 LEU B C 1
ATOM 6602 O O . LEU B 1 377 ? 9.188 19.75 4.84 1 98.69 377 LEU B O 1
ATOM 6606 N N . TYR B 1 378 ? 9.781 20.688 6.793 1 98.88 378 TYR B N 1
ATOM 6607 C CA . TYR B 1 378 ? 9.766 22.047 6.258 1 98.88 378 TYR B CA 1
ATOM 6608 C C . TYR B 1 378 ? 11.172 22.641 6.227 1 98.88 378 TYR B C 1
ATOM 6610 O O . TYR B 1 378 ? 11.953 22.438 7.156 1 98.88 378 TYR B O 1
ATOM 6618 N N . VAL B 1 379 ? 11.445 23.359 5.133 1 98.88 379 VAL B N 1
ATOM 6619 C CA . VAL B 1 379 ? 12.742 24 4.992 1 98.88 379 VAL B CA 1
ATOM 6620 C C . VAL B 1 379 ? 12.562 25.406 4.414 1 98.88 379 VAL B C 1
ATOM 6622 O O . VAL B 1 379 ? 11.891 25.578 3.398 1 98.88 379 VAL B O 1
ATOM 6625 N N . PHE B 1 380 ? 13.094 26.344 5.094 1 98.81 380 PHE B N 1
ATOM 6626 C CA . PHE B 1 380 ? 13.117 27.719 4.586 1 98.81 380 PHE B CA 1
ATOM 6627 C C . PHE B 1 380 ? 14.508 28.078 4.082 1 98.81 380 PHE B C 1
ATOM 6629 O O . PHE B 1 380 ? 15.422 28.312 4.879 1 98.81 380 PHE B O 1
ATOM 6636 N N . THR B 1 381 ? 14.656 28.094 2.785 1 98.5 381 THR B N 1
ATOM 6637 C CA . THR B 1 381 ? 15.922 28.406 2.129 1 98.5 381 THR B CA 1
ATOM 6638 C C . THR B 1 381 ? 15.695 28.797 0.673 1 98.5 381 THR B C 1
ATOM 6640 O O . THR B 1 381 ? 14.688 28.406 0.07 1 98.5 381 THR B O 1
ATOM 6643 N N . ASP B 1 382 ? 16.562 29.594 0.131 1 96.38 382 ASP B N 1
ATOM 6644 C CA . ASP B 1 382 ? 16.594 29.875 -1.299 1 96.38 382 ASP B CA 1
ATOM 6645 C C . ASP B 1 382 ? 17.766 29.188 -1.975 1 96.38 382 ASP B C 1
ATOM 6647 O O . ASP B 1 382 ? 17.953 29.297 -3.188 1 96.38 382 ASP B O 1
ATOM 6651 N N . ASN B 1 383 ? 18.531 28.469 -1.195 1 97.75 383 ASN B N 1
ATOM 6652 C CA . ASN B 1 383 ? 19.719 27.781 -1.682 1 97.75 383 ASN B CA 1
ATOM 6653 C C . ASN B 1 383 ? 19.375 26.422 -2.279 1 97.75 383 ASN B C 1
ATOM 6655 O O . ASN B 1 383 ? 18.984 25.5 -1.556 1 97.75 383 ASN B O 1
ATOM 6659 N N . GLU B 1 384 ? 19.641 26.297 -3.549 1 97.62 384 GLU B N 1
ATOM 6660 C CA . GLU B 1 384 ? 19.266 25.078 -4.266 1 97.62 384 GLU B CA 1
ATOM 6661 C C . GLU B 1 384 ? 20.078 23.875 -3.77 1 97.62 384 GLU B C 1
ATOM 6663 O O . GLU B 1 384 ? 19.562 22.75 -3.74 1 97.62 384 GLU B O 1
ATOM 6668 N N . GLU B 1 385 ? 21.266 24.094 -3.377 1 97.69 385 GLU B N 1
ATOM 6669 C CA . GLU B 1 385 ? 22.094 23 -2.867 1 97.69 385 GLU B CA 1
ATOM 6670 C C . GLU B 1 385 ? 21.531 22.453 -1.557 1 97.69 385 GLU B C 1
ATOM 6672 O O . GLU B 1 385 ? 21.531 21.25 -1.336 1 97.69 385 GLU B O 1
ATOM 6677 N N . ILE B 1 386 ? 21.078 23.375 -0.709 1 98 386 ILE B N 1
ATOM 6678 C CA . ILE B 1 386 ? 20.484 22.953 0.555 1 98 386 ILE B CA 1
ATOM 6679 C C . ILE B 1 386 ? 19.203 22.156 0.287 1 98 386 ILE B C 1
ATOM 6681 O O . ILE B 1 386 ? 18.969 21.125 0.92 1 98 386 ILE B O 1
ATOM 6685 N N . LYS B 1 387 ? 18.375 22.656 -0.646 1 98.25 387 LYS B N 1
ATOM 6686 C CA . LYS B 1 387 ? 17.156 21.953 -0.992 1 98.25 387 LYS B CA 1
ATOM 6687 C C . LYS B 1 387 ? 17.453 20.516 -1.411 1 98.25 387 LYS B C 1
ATOM 6689 O O . LYS B 1 387 ? 16.844 19.578 -0.895 1 98.25 387 LYS B O 1
ATOM 6694 N N . GLN B 1 388 ? 18.422 20.344 -2.252 1 96.81 388 GLN B N 1
ATOM 6695 C CA . GLN B 1 388 ? 18.781 19.016 -2.752 1 96.81 388 GLN B CA 1
ATOM 6696 C C . GLN B 1 388 ? 19.344 18.141 -1.639 1 96.81 388 GLN B C 1
ATOM 6698 O O . GLN B 1 388 ? 19.047 16.953 -1.569 1 96.81 388 GLN B O 1
ATOM 6703 N N . GLU B 1 389 ? 20.141 18.766 -0.835 1 96.69 389 GLU B N 1
ATOM 6704 C CA . GLU B 1 389 ? 20.734 18.016 0.279 1 96.69 389 GLU B CA 1
ATOM 6705 C C . GLU B 1 389 ? 19.656 17.469 1.207 1 96.69 389 GLU B C 1
ATOM 6707 O O . GLU B 1 389 ? 19.719 16.312 1.62 1 96.69 389 GLU B O 1
ATOM 6712 N N . VAL B 1 390 ? 18.688 18.297 1.54 1 97.75 390 VAL B N 1
ATOM 6713 C CA . VAL B 1 390 ? 17.625 17.891 2.447 1 97.75 390 VAL B CA 1
ATOM 6714 C C . VAL B 1 390 ? 16.781 16.781 1.799 1 97.75 390 VAL B C 1
ATOM 6716 O O . VAL B 1 390 ? 16.484 15.773 2.432 1 97.75 390 VAL B O 1
ATOM 6719 N N . ILE B 1 391 ? 16.422 16.953 0.558 1 96.69 391 ILE B N 1
ATOM 6720 C CA . ILE B 1 391 ? 15.617 15.969 -0.156 1 96.69 391 ILE B CA 1
ATOM 6721 C C . ILE B 1 391 ? 16.328 14.617 -0.166 1 96.69 391 ILE B C 1
ATOM 6723 O O . ILE B 1 391 ? 15.734 13.586 0.121 1 96.69 391 ILE B O 1
ATOM 6727 N N . ASN B 1 392 ? 17.641 14.609 -0.373 1 93.75 392 ASN B N 1
ATOM 6728 C CA . ASN B 1 392 ? 18.406 13.391 -0.599 1 93.75 392 ASN B CA 1
ATOM 6729 C C . ASN B 1 392 ? 18.828 12.734 0.716 1 93.75 392 ASN B C 1
ATOM 6731 O O . ASN B 1 392 ? 19 11.516 0.781 1 93.75 392 ASN B O 1
ATOM 6735 N N . LYS B 1 393 ? 18.922 13.578 1.764 1 95.69 393 LYS B N 1
ATOM 6736 C CA . LYS B 1 393 ? 19.578 13.047 2.947 1 95.69 393 LYS B CA 1
ATOM 6737 C C . LYS B 1 393 ? 18.609 12.875 4.105 1 95.69 393 LYS B C 1
ATOM 6739 O O . LYS B 1 393 ? 19 12.516 5.215 1 95.69 393 LYS B O 1
ATOM 6744 N N . THR B 1 394 ? 17.391 13.117 3.881 1 96.38 394 THR B N 1
ATOM 6745 C CA . THR B 1 394 ? 16.391 12.891 4.922 1 96.38 394 THR B CA 1
ATOM 6746 C C . THR B 1 394 ? 15.305 11.945 4.434 1 96.38 394 THR B C 1
ATOM 6748 O O . THR B 1 394 ? 15.109 11.789 3.227 1 96.38 394 THR B O 1
ATOM 6751 N N . THR B 1 395 ? 14.711 11.234 5.387 1 96 395 THR B N 1
ATOM 6752 C CA . THR B 1 395 ? 13.508 10.445 5.16 1 96 395 THR B CA 1
ATOM 6753 C C . THR B 1 395 ? 12.297 11.109 5.824 1 96 395 THR B C 1
ATOM 6755 O O . THR B 1 395 ? 12.32 11.391 7.023 1 96 395 THR B O 1
ATOM 6758 N N . SER B 1 396 ? 11.312 11.445 5.051 1 97.75 396 SER B N 1
ATOM 6759 C CA . SER B 1 396 ? 10.078 12.062 5.52 1 97.75 396 SER B CA 1
ATOM 6760 C C . SER B 1 396 ? 8.914 11.75 4.578 1 97.75 396 SER B C 1
ATOM 6762 O O . SER B 1 396 ? 9.125 11.273 3.461 1 97.75 396 SER B O 1
ATOM 6764 N N . GLY B 1 397 ? 7.711 11.984 5.074 1 97.44 397 GLY B N 1
ATOM 6765 C CA . GLY B 1 397 ? 6.543 11.812 4.223 1 97.44 397 GLY B CA 1
ATOM 6766 C C . GLY B 1 397 ? 6.516 12.773 3.047 1 97.44 397 GLY B C 1
ATOM 6767 O O . GLY B 1 397 ? 6.004 12.43 1.977 1 97.44 397 GLY B O 1
ATOM 6768 N N . GLY B 1 398 ? 6.996 13.977 3.209 1 97.5 398 GLY B N 1
ATOM 6769 C CA . GLY B 1 398 ? 7.129 15.023 2.207 1 97.5 398 GLY B CA 1
ATOM 6770 C C . GLY B 1 398 ? 8.023 16.156 2.648 1 97.5 398 GLY B C 1
ATOM 6771 O O . GLY B 1 398 ? 8.406 16.25 3.818 1 97.5 398 GLY B O 1
ATOM 6772 N N . VAL B 1 399 ? 8.375 16.969 1.686 1 98.62 399 VAL B N 1
ATOM 6773 C CA . VAL B 1 399 ? 9.195 18.141 1.976 1 98.62 399 VAL B CA 1
ATOM 6774 C C . VAL B 1 399 ? 8.547 19.375 1.368 1 98.62 399 VAL B C 1
ATOM 6776 O O . VAL B 1 399 ? 8.156 19.375 0.199 1 98.62 399 VAL B O 1
ATOM 6779 N N . THR B 1 400 ? 8.398 20.344 2.146 1 98.75 400 THR B N 1
ATOM 6780 C CA . THR B 1 400 ? 7.891 21.641 1.698 1 98.75 400 THR B CA 1
ATOM 6781 C C . THR B 1 400 ? 8.922 22.734 1.92 1 98.75 400 THR B C 1
ATOM 6783 O O . THR B 1 400 ? 9.438 22.891 3.029 1 98.75 400 THR B O 1
ATOM 6786 N N . PHE B 1 401 ? 9.188 23.438 0.889 1 98.75 401 PHE B N 1
ATOM 6787 C CA . PHE B 1 401 ? 10.125 24.547 0.981 1 98.75 401 PHE B CA 1
ATOM 6788 C C . PHE B 1 401 ? 9.375 25.875 1.081 1 98.75 401 PHE B C 1
ATOM 6790 O O . PHE B 1 401 ? 8.414 26.109 0.346 1 98.75 401 PHE B O 1
ATOM 6797 N N . ASN B 1 402 ? 9.719 26.656 2.07 1 98.5 402 ASN B N 1
ATOM 6798 C CA . ASN B 1 402 ? 9.391 28.062 2.201 1 98.5 402 ASN B CA 1
ATOM 6799 C C . ASN B 1 402 ? 7.922 28.266 2.551 1 98.5 402 ASN B C 1
ATOM 6801 O O . ASN B 1 402 ? 7.336 29.297 2.211 1 98.5 402 ASN B O 1
ATOM 6805 N N . ASP B 1 403 ? 7.34 27.359 3.088 1 98.38 403 ASP B N 1
ATOM 6806 C CA . ASP B 1 403 ? 6.012 27.469 3.688 1 98.38 403 ASP B CA 1
ATOM 6807 C C . ASP B 1 403 ? 5.73 26.281 4.602 1 98.38 403 ASP B C 1
ATOM 6809 O O . ASP B 1 403 ? 6.586 25.406 4.781 1 98.38 403 ASP B O 1
ATOM 6813 N N . THR B 1 404 ? 4.668 26.344 5.293 1 97.69 404 THR B N 1
ATOM 6814 C CA . THR B 1 404 ? 4.172 25.234 6.109 1 97.69 404 THR B CA 1
ATOM 6815 C C . THR B 1 404 ? 2.686 25 5.855 1 97.69 404 THR B C 1
ATOM 6817 O O . THR B 1 404 ? 1.992 25.875 5.34 1 97.69 404 THR B O 1
ATOM 6820 N N . PHE B 1 405 ? 2.24 23.797 6.059 1 94.25 405 PHE B N 1
ATOM 6821 C CA . PHE B 1 405 ? 0.827 23.438 6.004 1 94.25 405 PHE B CA 1
ATOM 6822 C C . PHE B 1 405 ? 0.302 23.531 4.578 1 94.25 405 PHE B C 1
ATOM 6824 O O . PHE B 1 405 ? -0.555 22.734 4.18 1 94.25 405 PHE B O 1
ATOM 6831 N N . GLN B 1 406 ? 0.825 24.344 3.705 1 92.19 406 GLN B N 1
ATOM 6832 C CA . GLN B 1 406 ? 0.288 24.703 2.396 1 92.19 406 GLN B CA 1
ATOM 6833 C C . GLN B 1 406 ? 0.33 23.531 1.438 1 92.19 406 GLN B C 1
ATOM 6835 O O . GLN B 1 406 ? -0.459 23.453 0.494 1 92.19 406 GLN B O 1
ATOM 6840 N N . GLN B 1 407 ? 1.183 22.594 1.686 1 93.25 407 GLN B N 1
ATOM 6841 C CA . GLN B 1 407 ? 1.321 21.438 0.803 1 93.25 407 GLN B CA 1
ATOM 6842 C C . GLN B 1 407 ? 0.043 20.609 0.78 1 93.25 407 GLN B C 1
ATOM 6844 O O . GLN B 1 407 ? -0.243 19.938 -0.207 1 93.25 407 GLN B O 1
ATOM 6849 N N . VAL B 1 408 ? -0.756 20.688 1.796 1 93.69 408 VAL B N 1
ATOM 6850 C CA . VAL B 1 408 ? -1.967 19.875 1.878 1 93.69 408 VAL B CA 1
ATOM 6851 C C . VAL B 1 408 ? -3.018 20.422 0.913 1 93.69 408 VAL B C 1
ATOM 6853 O O . VAL B 1 408 ? -4 19.734 0.606 1 93.69 408 VAL B O 1
ATOM 6856 N N . SER B 1 409 ? -2.814 21.672 0.456 1 93.81 409 SER B N 1
ATOM 6857 C CA . SER B 1 409 ? -3.744 22.25 -0.504 1 93.81 409 SER B CA 1
ATOM 6858 C C . SER B 1 409 ? -3.467 21.75 -1.918 1 93.81 409 SER B C 1
ATOM 6860 O O . SER B 1 409 ? -4.27 21.969 -2.828 1 93.81 409 SER B O 1
ATOM 6862 N N . VAL B 1 410 ? -2.326 21.172 -2.125 1 95.69 410 VAL B N 1
ATOM 6863 C CA . VAL B 1 410 ? -2.014 20.578 -3.42 1 95.69 410 VAL B CA 1
ATOM 6864 C C . VAL B 1 410 ? -2.592 19.156 -3.498 1 95.69 410 VAL B C 1
ATOM 6866 O O . VAL B 1 410 ? -1.899 18.188 -3.211 1 95.69 410 VAL B O 1
ATOM 6869 N N . THR B 1 411 ? -3.738 19.031 -3.986 1 93.56 411 THR B N 1
ATOM 6870 C CA . THR B 1 411 ? -4.516 17.797 -3.891 1 93.56 411 THR B CA 1
ATOM 6871 C C . THR B 1 411 ? -3.854 16.672 -4.691 1 93.56 411 THR B C 1
ATOM 6873 O O . THR B 1 411 ? -4.008 15.5 -4.367 1 93.56 411 THR B O 1
ATOM 6876 N N . ALA B 1 412 ? -3.105 17.031 -5.699 1 95.12 412 ALA B N 1
ATOM 6877 C CA . ALA B 1 412 ? -2.51 16.031 -6.59 1 95.12 412 ALA B CA 1
ATOM 6878 C C . ALA B 1 412 ? -1.227 15.461 -5.992 1 95.12 412 ALA B C 1
ATOM 6880 O O . ALA B 1 412 ? -0.692 14.469 -6.488 1 95.12 412 ALA B O 1
ATOM 6881 N N . LEU B 1 413 ? -0.747 16.047 -4.965 1 96.56 413 LEU B N 1
ATOM 6882 C CA . LEU B 1 413 ? 0.467 15.562 -4.312 1 96.56 413 LEU B CA 1
ATOM 6883 C C . LEU B 1 413 ? 0.161 14.391 -3.391 1 96.56 413 LEU B C 1
ATOM 6885 O O . LEU B 1 413 ? -0.822 14.414 -2.646 1 96.56 413 LEU B O 1
ATOM 6889 N N . PRO B 1 414 ? 0.992 13.312 -3.51 1 97 414 PRO B N 1
ATOM 6890 C CA . PRO B 1 414 ? 0.812 12.234 -2.537 1 97 414 PRO B CA 1
ATOM 6891 C C . PRO B 1 414 ? 1.053 12.688 -1.1 1 97 414 PRO B C 1
ATOM 6893 O O . PRO B 1 414 ? 1.997 13.438 -0.835 1 97 414 PRO B O 1
ATOM 6896 N N . PHE B 1 415 ? 0.137 12.258 -0.237 1 96.81 415 PHE B N 1
ATOM 6897 C CA . PHE B 1 415 ? 0.257 12.609 1.172 1 96.81 415 PHE B CA 1
ATOM 6898 C C . PHE B 1 415 ? 0.219 11.367 2.049 1 96.81 415 PHE B C 1
ATOM 6900 O O . PHE B 1 415 ? -0.669 10.523 1.902 1 96.81 415 PHE B O 1
ATOM 6907 N N . GLY B 1 416 ? 1.176 11.219 2.908 1 96.75 416 GLY B N 1
ATOM 6908 C CA . GLY B 1 416 ? 1.271 10.102 3.83 1 96.75 416 GLY B CA 1
ATOM 6909 C C . GLY B 1 416 ? 2.625 10 4.508 1 96.75 416 GLY B C 1
ATOM 6910 O O . GLY B 1 416 ? 3.541 10.766 4.191 1 96.75 416 GLY B O 1
ATOM 6911 N N . GLY B 1 417 ? 2.725 9.125 5.469 1 97.12 417 GLY B N 1
ATOM 6912 C CA . GLY B 1 417 ? 3.938 9.023 6.266 1 97.12 417 GLY B CA 1
ATOM 6913 C C . GLY B 1 417 ? 4.844 7.891 5.828 1 97.12 417 GLY B C 1
ATOM 6914 O O . GLY B 1 417 ? 4.625 7.285 4.773 1 97.12 417 GLY B O 1
ATOM 6915 N N . VAL B 1 418 ? 5.902 7.73 6.543 1 97.25 418 VAL B N 1
ATOM 6916 C CA . VAL B 1 418 ? 6.891 6.668 6.41 1 97.25 418 VAL B CA 1
ATOM 6917 C C . VAL B 1 418 ? 7.406 6.27 7.793 1 97.25 418 VAL B C 1
ATOM 6919 O O . VAL B 1 418 ? 7.656 7.129 8.641 1 97.25 418 VAL B O 1
ATOM 6922 N N . GLY B 1 419 ? 7.488 4.996 8.023 1 96.25 419 GLY B N 1
ATOM 6923 C CA . GLY B 1 419 ? 7.891 4.559 9.352 1 96.25 419 GLY B CA 1
ATOM 6924 C C . GLY B 1 419 ? 6.859 4.867 10.414 1 96.25 419 GLY B C 1
ATOM 6925 O O . GLY B 1 419 ? 5.68 4.539 10.258 1 96.25 419 GLY B O 1
ATOM 6926 N N . GLU B 1 420 ? 7.289 5.535 11.422 1 96.31 420 GLU B N 1
ATOM 6927 C CA . GLU B 1 420 ? 6.43 5.816 12.562 1 96.31 420 GLU B CA 1
ATOM 6928 C C . GLU B 1 420 ? 5.348 6.828 12.211 1 96.31 420 GLU B C 1
ATOM 6930 O O . GLU B 1 420 ? 4.371 6.984 12.945 1 96.31 420 GLU B O 1
ATOM 6935 N N . SER B 1 421 ? 5.566 7.535 11.125 1 97.69 421 SER B N 1
ATOM 6936 C CA . SER B 1 421 ? 4.535 8.477 10.703 1 97.69 421 SER B CA 1
ATOM 6937 C C . SER B 1 421 ? 3.516 7.805 9.789 1 97.69 421 SER B C 1
ATOM 6939 O O . SER B 1 421 ? 2.59 8.453 9.297 1 97.69 421 SER B O 1
ATOM 6941 N N . GLY B 1 422 ? 3.688 6.516 9.531 1 97.69 422 GLY B N 1
ATOM 6942 C CA . GLY B 1 422 ? 2.641 5.746 8.875 1 97.69 422 GLY B CA 1
ATOM 6943 C C . GLY B 1 422 ? 3.033 5.25 7.496 1 97.69 422 GLY B C 1
ATOM 6944 O O . GLY B 1 422 ? 4.219 5.219 7.16 1 97.69 422 GLY B O 1
ATOM 6945 N N . TYR B 1 423 ? 2.043 4.719 6.75 1 97.88 423 TYR B N 1
ATOM 6946 C CA . TYR B 1 423 ? 2.225 4.262 5.379 1 97.88 423 TYR B CA 1
ATOM 6947 C C . TYR B 1 423 ? 0.912 4.312 4.609 1 97.88 423 TYR B C 1
ATOM 6949 O O . TYR B 1 423 ? -0.162 4.418 5.203 1 97.88 423 TYR B O 1
ATOM 6957 N N . GLY B 1 424 ? 0.977 4.16 3.258 1 97 424 GLY B N 1
ATOM 6958 C CA . GLY B 1 424 ? -0.118 4.5 2.365 1 97 424 GLY B CA 1
ATOM 6959 C C . GLY B 1 424 ? -0.117 5.961 1.948 1 97 424 GLY B C 1
ATOM 6960 O O . GLY B 1 424 ? 0.6 6.777 2.531 1 97 424 GLY B O 1
ATOM 6961 N N . ARG B 1 425 ? -0.741 6.242 0.94 1 96.81 425 ARG B N 1
ATOM 6962 C CA . ARG B 1 425 ? -0.854 7.617 0.461 1 96.81 425 ARG B CA 1
ATOM 6963 C C . ARG B 1 425 ? -2.312 8 0.24 1 96.81 425 ARG B C 1
ATOM 6965 O O . ARG B 1 425 ? -3.119 7.176 -0.188 1 96.81 425 ARG B O 1
ATOM 6972 N N . GLN B 1 426 ? -2.52 9.125 0.533 1 92.25 426 GLN B N 1
ATOM 6973 C CA . GLN B 1 426 ? -3.865 9.664 0.364 1 92.25 426 GLN B CA 1
ATOM 6974 C C . GLN B 1 426 ? -3.885 10.789 -0.668 1 92.25 426 GLN B C 1
ATOM 6976 O O . GLN B 1 426 ? -2.844 11.141 -1.228 1 92.25 426 GLN B O 1
ATOM 6981 N N . SER B 1 427 ? -5.117 11.211 -1.001 1 87.75 427 SER B N 1
ATOM 6982 C CA . SER B 1 427 ? -5.488 12.32 -1.878 1 87.75 427 SER B CA 1
ATOM 6983 C C . SER B 1 427 ? -5.562 11.867 -3.334 1 87.75 427 SER B C 1
ATOM 6985 O O . SER B 1 427 ? -4.676 11.156 -3.814 1 87.75 427 SER B O 1
ATOM 6987 N N . MET B 1 428 ? -6.645 12.133 -3.961 1 94.56 428 MET B N 1
ATOM 6988 C CA . MET B 1 428 ? -6.918 11.953 -5.383 1 94.56 428 MET B CA 1
ATOM 6989 C C . MET B 1 428 ? -6.539 10.547 -5.844 1 94.56 428 MET B C 1
ATOM 6991 O O . MET B 1 428 ? -7.027 9.562 -5.297 1 94.56 428 MET B O 1
ATOM 6995 N N . ILE B 1 429 ? -5.645 10.445 -6.828 1 97.06 429 ILE B N 1
ATOM 6996 C CA . ILE B 1 429 ? -5.328 9.148 -7.414 1 97.06 429 ILE B CA 1
ATOM 6997 C C . ILE B 1 429 ? -4.695 8.242 -6.359 1 97.06 429 ILE B C 1
ATOM 6999 O O . ILE B 1 429 ? -4.906 7.027 -6.367 1 97.06 429 ILE B O 1
ATOM 7003 N N . HIS B 1 430 ? -4.004 8.812 -5.457 1 97.06 430 HIS B N 1
ATOM 7004 C CA . HIS B 1 430 ? -3.316 8.016 -4.453 1 97.06 430 HIS B CA 1
ATOM 7005 C C . HIS B 1 430 ? -4.305 7.41 -3.457 1 97.06 430 HIS B C 1
ATOM 7007 O O . HIS B 1 430 ? -4.141 6.266 -3.029 1 97.06 430 HIS B O 1
ATOM 7013 N N . GLY B 1 431 ? -5.324 8.18 -3.062 1 97.5 431 GLY B N 1
ATOM 7014 C CA . GLY B 1 431 ? -6.398 7.629 -2.256 1 97.5 431 GLY B CA 1
ATOM 7015 C C . GLY B 1 431 ? -7.215 6.582 -2.988 1 97.5 431 GLY B C 1
ATOM 7016 O O . GLY B 1 431 ? -7.543 5.535 -2.424 1 97.5 431 GLY B O 1
ATOM 7017 N N . PHE B 1 432 ? -7.535 6.883 -4.289 1 98.38 432 PHE B N 1
ATOM 7018 C CA . PHE B 1 432 ? -8.234 5.945 -5.156 1 98.38 432 PHE B CA 1
ATOM 7019 C C . PHE B 1 432 ? -7.512 4.609 -5.211 1 98.38 432 PHE B C 1
ATOM 7021 O O . PHE B 1 432 ? -8.133 3.553 -5.074 1 98.38 432 PHE B O 1
ATOM 7028 N N . GLU B 1 433 ? -6.246 4.645 -5.312 1 97.69 433 GLU B N 1
ATOM 7029 C CA . GLU B 1 433 ? -5.438 3.436 -5.422 1 97.69 433 GLU B CA 1
ATOM 7030 C C . GLU B 1 433 ? -5.398 2.678 -4.098 1 97.69 433 GLU B C 1
ATOM 7032 O O . GLU B 1 433 ? -5.348 1.445 -4.082 1 97.69 433 GLU B O 1
ATOM 7037 N N . ASP B 1 434 ? -5.434 3.359 -2.99 1 97.12 434 ASP B N 1
ATOM 7038 C CA . ASP B 1 434 ? -5.418 2.703 -1.686 1 97.12 434 ASP B CA 1
ATOM 7039 C C . ASP B 1 434 ? -6.699 1.905 -1.455 1 97.12 434 ASP B C 1
ATOM 7041 O O . ASP B 1 434 ? -6.688 0.891 -0.755 1 97.12 434 ASP B O 1
ATOM 7045 N N . PHE B 1 435 ? -7.785 2.35 -2.098 1 98.62 435 PHE B N 1
ATOM 7046 C CA . PHE B 1 435 ? -9.062 1.678 -1.881 1 98.62 435 PHE B CA 1
ATOM 7047 C C . PHE B 1 435 ? -9.375 0.729 -3.031 1 98.62 435 PHE B C 1
ATOM 7049 O O . PHE B 1 435 ? -10.453 0.134 -3.074 1 98.62 435 PHE B O 1
ATOM 7056 N N . SER B 1 436 ? -8.445 0.576 -3.943 1 98.25 436 SER B N 1
ATOM 7057 C CA . SER B 1 436 ? -8.57 -0.348 -5.066 1 98.25 436 SER B CA 1
ATOM 7058 C C . SER B 1 436 ? -7.332 -1.229 -5.195 1 98.25 436 SER B C 1
ATOM 7060 O O . SER B 1 436 ? -6.375 -1.083 -4.43 1 98.25 436 SER B O 1
ATOM 7062 N N . TYR B 1 437 ? -7.422 -2.213 -5.957 1 97.81 437 TYR B N 1
ATOM 7063 C CA . TYR B 1 437 ? -6.258 -3.006 -6.348 1 97.81 437 TYR B CA 1
ATOM 7064 C C . TYR B 1 437 ? -6.211 -3.203 -7.855 1 97.81 437 TYR B C 1
ATOM 7066 O O . TYR B 1 437 ? -7.246 -3.139 -8.531 1 97.81 437 TYR B O 1
ATOM 7074 N N . LYS B 1 438 ? -5.027 -3.355 -8.398 1 97.81 438 LYS B N 1
ATOM 7075 C CA . LYS B 1 438 ? -4.84 -3.59 -9.828 1 97.81 438 LYS B CA 1
ATOM 7076 C C . LYS B 1 438 ? -5.094 -5.051 -10.188 1 97.81 438 LYS B C 1
ATOM 7078 O O . LYS B 1 438 ? -4.387 -5.945 -9.719 1 97.81 438 LYS B O 1
ATOM 7083 N N . LYS B 1 439 ? -6.109 -5.25 -10.945 1 97.75 439 LYS B N 1
ATOM 7084 C CA . LYS B 1 439 ? -6.48 -6.582 -11.406 1 97.75 439 LYS B CA 1
ATOM 7085 C C . LYS B 1 439 ? -5.984 -6.824 -12.836 1 97.75 439 LYS B C 1
ATOM 7087 O O . LYS B 1 439 ? -6.492 -6.219 -13.781 1 97.75 439 LYS B O 1
ATOM 7092 N N . GLY B 1 440 ? -5.008 -7.707 -12.977 1 97.81 440 GLY B N 1
ATOM 7093 C CA . GLY B 1 440 ? -4.469 -8.031 -14.289 1 97.81 440 GLY B CA 1
ATOM 7094 C C . GLY B 1 440 ? -5.352 -8.969 -15.086 1 97.81 440 GLY B C 1
ATOM 7095 O O . GLY B 1 440 ? -5.949 -9.891 -14.523 1 97.81 440 GLY B O 1
ATOM 7096 N N . VAL B 1 441 ? -5.406 -8.75 -16.344 1 98.38 441 VAL B N 1
ATOM 7097 C CA . VAL B 1 441 ? -6.176 -9.578 -17.266 1 98.38 441 VAL B CA 1
ATOM 7098 C C . VAL B 1 441 ? -5.332 -9.906 -18.5 1 98.38 441 VAL B C 1
ATOM 7100 O O . VAL B 1 441 ? -4.691 -9.016 -19.062 1 98.38 441 VAL B O 1
ATOM 7103 N N . VAL B 1 442 ? -5.312 -11.109 -18.844 1 98.12 442 VAL B N 1
ATOM 7104 C CA . VAL B 1 442 ? -4.641 -11.531 -20.062 1 98.12 442 VAL B CA 1
ATOM 7105 C C . VAL B 1 442 ? -5.496 -12.57 -20.797 1 98.12 442 VAL B C 1
ATOM 7107 O O . VAL B 1 442 ? -6.273 -13.297 -20.156 1 98.12 442 VAL B O 1
ATOM 7110 N N . ASP B 1 443 ? -5.465 -12.586 -22.078 1 98.25 443 ASP B N 1
ATOM 7111 C CA . ASP B 1 443 ? -6.156 -13.539 -22.938 1 98.25 443 ASP B CA 1
ATOM 7112 C C . ASP B 1 443 ? -5.191 -14.18 -23.938 1 98.25 443 ASP B C 1
ATOM 7114 O O . ASP B 1 443 ? -4.816 -13.555 -24.938 1 98.25 443 ASP B O 1
ATOM 7118 N N . ILE B 1 444 ? -4.859 -15.398 -23.656 1 97.5 444 ILE B N 1
ATOM 7119 C CA . ILE B 1 444 ? -3.834 -16.078 -24.453 1 97.5 444 ILE B CA 1
ATOM 7120 C C . ILE B 1 444 ? -4.469 -16.688 -25.703 1 97.5 444 ILE B C 1
ATOM 7122 O O . ILE B 1 444 ? -5.348 -17.547 -25.609 1 97.5 444 ILE B O 1
ATOM 7126 N N . PRO B 1 445 ? -3.957 -16.344 -26.859 1 96 445 PRO B N 1
ATOM 7127 C CA . PRO B 1 445 ? -4.57 -16.859 -28.094 1 96 445 PRO B CA 1
ATOM 7128 C C . PRO B 1 445 ? -4.379 -18.359 -28.266 1 96 445 PRO B C 1
ATOM 7130 O O . PRO B 1 445 ? -3.322 -18.891 -27.922 1 96 445 PRO B O 1
ATOM 7133 N N . LYS B 1 446 ? -5.348 -18.969 -28.875 1 92.19 446 LYS B N 1
ATOM 7134 C CA . LYS B 1 446 ? -5.289 -20.406 -29.156 1 92.19 446 LYS B CA 1
ATOM 7135 C C . LYS B 1 446 ? -4.195 -20.719 -30.156 1 92.19 446 LYS B C 1
ATOM 7137 O O . LYS B 1 446 ? -3.578 -21.797 -30.109 1 92.19 446 LYS B O 1
ATOM 7142 N N . ASP B 1 447 ? -3.963 -19.766 -31 1 91.44 447 ASP B N 1
ATOM 7143 C CA . ASP B 1 447 ? -3.012 -20.016 -32.062 1 91.44 447 ASP B CA 1
ATOM 7144 C C . ASP B 1 447 ? -1.573 -19.906 -31.578 1 91.44 447 ASP B C 1
ATOM 7146 O O . ASP B 1 447 ? -0.629 -20.188 -32.312 1 91.44 447 ASP B O 1
ATOM 7150 N N . ALA B 1 448 ? -1.402 -19.609 -30.281 1 92 448 ALA B N 1
ATOM 7151 C CA . ALA B 1 448 ? -0.065 -19.531 -29.703 1 92 448 ALA B CA 1
ATOM 7152 C C . ALA B 1 448 ? 0.501 -20.922 -29.422 1 92 448 ALA B C 1
ATOM 7154 O O . ALA B 1 448 ? 1.66 -21.047 -29.016 1 92 448 ALA B O 1
ATOM 7155 N N . GLU B 1 449 ? -0.208 -21.953 -29.641 1 91.31 449 GLU B N 1
ATOM 7156 C CA . GLU B 1 449 ? 0.159 -23.312 -29.266 1 91.31 449 GLU B CA 1
ATOM 7157 C C . GLU B 1 449 ? 1.451 -23.75 -29.953 1 91.31 449 GLU B C 1
ATOM 7159 O O . GLU B 1 449 ? 2.264 -24.453 -29.359 1 91.31 449 GLU B O 1
ATOM 7164 N N . SER B 1 450 ? 1.584 -23.312 -31.188 1 89.69 450 SER B N 1
ATOM 7165 C CA . SER B 1 450 ? 2.82 -23.672 -31.875 1 89.69 450 SER B CA 1
ATOM 7166 C C . SER B 1 450 ? 4.035 -23.078 -31.188 1 89.69 450 SER B C 1
ATOM 7168 O O . SER B 1 450 ? 5.078 -23.719 -31.062 1 89.69 450 SER B O 1
ATOM 7170 N N . PHE B 1 451 ? 3.826 -21.875 -30.734 1 88.12 451 PHE B N 1
ATOM 7171 C CA . PHE B 1 451 ? 4.883 -21.188 -30 1 88.12 451 PHE B CA 1
ATOM 7172 C C . PHE B 1 451 ? 5.121 -21.844 -28.641 1 88.12 451 PHE B C 1
ATOM 7174 O O . PHE B 1 451 ? 6.254 -21.891 -28.172 1 88.12 451 PHE B O 1
ATOM 7181 N N . PHE B 1 452 ? 4.082 -22.422 -28.062 1 91.62 452 PHE B N 1
ATOM 7182 C CA . PHE B 1 452 ? 4.125 -22.984 -26.719 1 91.62 452 PHE B CA 1
ATOM 7183 C C . PHE B 1 452 ? 4.539 -24.453 -26.75 1 91.62 452 PHE B C 1
ATOM 7185 O O . PHE B 1 452 ? 4.73 -25.078 -25.703 1 91.62 452 PHE B O 1
ATOM 7192 N N . ALA B 1 453 ? 4.762 -25 -27.844 1 92.06 453 ALA B N 1
ATOM 7193 C CA . ALA B 1 453 ? 4.934 -26.438 -28 1 92.06 453 ALA B CA 1
ATOM 7194 C C . ALA B 1 453 ? 6.051 -26.953 -27.109 1 92.06 453 ALA B C 1
ATOM 7196 O O . ALA B 1 453 ? 5.926 -28.031 -26.516 1 92.06 453 ALA B O 1
ATOM 7197 N N . ARG B 1 454 ? 7.062 -26.203 -26.938 1 93.38 454 ARG B N 1
ATOM 7198 C CA . ARG B 1 454 ? 8.258 -26.656 -26.234 1 93.38 454 ARG B CA 1
ATOM 7199 C C . ARG B 1 454 ? 8.086 -26.562 -24.719 1 93.38 454 ARG B C 1
ATOM 7201 O O . ARG B 1 454 ? 8.914 -27.062 -23.953 1 93.38 454 ARG B O 1
ATOM 7208 N N . ARG B 1 455 ? 6.969 -25.906 -24.234 1 93.69 455 ARG B N 1
ATOM 7209 C CA . ARG B 1 455 ? 6.828 -25.734 -22.781 1 93.69 455 ARG B CA 1
ATOM 7210 C C . ARG B 1 455 ? 6.293 -27 -22.141 1 93.69 455 ARG B C 1
ATOM 7212 O O . ARG B 1 455 ? 6.344 -27.141 -20.906 1 93.69 455 ARG B O 1
ATOM 7219 N N . TYR B 1 456 ? 5.801 -27.969 -22.953 1 95.31 456 TYR B N 1
ATOM 7220 C CA . TYR B 1 456 ? 5.172 -29.172 -22.438 1 95.31 456 TYR B CA 1
ATOM 7221 C C . TYR B 1 456 ? 6.188 -30.312 -22.312 1 95.31 456 TYR B C 1
ATOM 7223 O O . TYR B 1 456 ? 7.051 -30.484 -23.172 1 95.31 456 TYR B O 1
ATOM 7231 N N . PRO B 1 457 ? 6.086 -31.109 -21.203 1 93.12 457 PRO B N 1
ATOM 7232 C CA . PRO B 1 457 ? 6.805 -32.375 -21.188 1 93.12 457 PRO B CA 1
ATOM 7233 C C . PRO B 1 457 ? 6.312 -33.344 -22.266 1 93.12 457 PRO B C 1
ATOM 7235 O O . PRO B 1 457 ? 5.191 -33.219 -22.766 1 93.12 457 PRO B O 1
ATOM 7238 N N . PRO B 1 458 ? 7.055 -34.375 -22.5 1 94.56 458 PRO B N 1
ATOM 7239 C CA . PRO B 1 458 ? 8.414 -34.656 -22.031 1 94.56 458 PRO B CA 1
ATOM 7240 C C . PRO B 1 458 ? 9.438 -33.656 -22.562 1 94.56 458 PRO B C 1
ATOM 7242 O O . PRO B 1 458 ? 9.414 -33.312 -23.75 1 94.56 458 PRO B O 1
ATOM 7245 N N . TYR B 1 459 ? 10.258 -33.312 -21.734 1 94.06 459 TYR B N 1
ATOM 7246 C CA . TYR B 1 459 ? 11.289 -32.344 -22.109 1 94.06 459 TYR B CA 1
ATOM 7247 C C . TYR B 1 459 ? 12.414 -33.031 -22.875 1 94.06 459 TYR B C 1
ATOM 7249 O O . TYR B 1 459 ? 12.828 -34.125 -22.531 1 94.06 459 TYR B O 1
ATOM 7257 N N . THR B 1 460 ? 12.852 -32.375 -23.969 1 93.31 460 THR B N 1
ATOM 7258 C CA . THR B 1 460 ? 13.922 -32.906 -24.797 1 93.31 460 THR B CA 1
ATOM 7259 C C . THR B 1 460 ? 15.18 -32.031 -24.688 1 93.31 460 THR B C 1
ATOM 7261 O O . THR B 1 460 ? 15.125 -30.922 -24.156 1 93.31 460 THR B O 1
ATOM 7264 N N . ALA B 1 461 ? 16.266 -32.594 -25.172 1 94.94 461 ALA B N 1
ATOM 7265 C CA . ALA B 1 461 ? 17.5 -31.812 -25.234 1 94.94 461 ALA B CA 1
ATOM 7266 C C . ALA B 1 461 ? 17.312 -30.562 -26.094 1 94.94 461 ALA B C 1
ATOM 7268 O O . ALA B 1 461 ? 17.875 -29.516 -25.781 1 94.94 461 ALA B O 1
ATOM 7269 N N . GLU B 1 462 ? 16.547 -30.703 -27.109 1 95.06 462 GLU B N 1
ATOM 7270 C CA . GLU B 1 462 ? 16.297 -29.594 -28.016 1 95.06 462 GLU B CA 1
ATOM 7271 C C . GLU B 1 462 ? 15.5 -28.484 -27.312 1 95.06 462 GLU B C 1
ATOM 7273 O O . GLU B 1 462 ? 15.812 -27.297 -27.453 1 95.06 462 GLU B O 1
ATOM 7278 N N . SER B 1 463 ? 14.453 -28.891 -26.641 1 94.69 463 SER B N 1
ATOM 7279 C CA . SER B 1 463 ? 13.656 -27.891 -25.938 1 94.69 463 SER B CA 1
ATOM 7280 C C . SER B 1 463 ? 14.469 -27.203 -24.844 1 94.69 463 SER B C 1
ATOM 7282 O O . SER B 1 463 ? 14.367 -25.984 -24.656 1 94.69 463 SER B O 1
ATOM 7284 N N . LEU B 1 464 ? 15.273 -27.953 -24.109 1 96 464 LEU B N 1
ATOM 7285 C CA . LEU B 1 464 ? 16.156 -27.375 -23.078 1 96 464 LEU B CA 1
ATOM 7286 C C . LEU B 1 464 ? 17.125 -26.391 -23.703 1 96 464 LEU B C 1
ATOM 7288 O O . LEU B 1 464 ? 17.328 -25.297 -23.156 1 96 464 LEU B O 1
ATOM 7292 N N . ASP B 1 465 ? 17.719 -26.781 -24.828 1 96.44 465 ASP B N 1
ATOM 7293 C CA . ASP B 1 465 ? 18.672 -25.922 -25.5 1 96.44 465 ASP B CA 1
ATOM 7294 C C . ASP B 1 465 ? 18 -24.625 -25.969 1 96.44 465 ASP B C 1
ATOM 7296 O O . ASP B 1 465 ? 18.594 -23.547 -25.891 1 96.44 465 ASP B O 1
ATOM 7300 N N . PHE B 1 466 ? 16.875 -24.75 -26.438 1 95 466 PHE B N 1
ATOM 7301 C CA . PHE B 1 466 ? 16.109 -23.594 -26.891 1 95 466 PHE B CA 1
ATOM 7302 C C . PHE B 1 466 ? 15.914 -22.594 -25.75 1 95 466 PHE B C 1
ATOM 7304 O O . PHE B 1 466 ? 16.234 -21.422 -25.906 1 95 466 PHE B O 1
ATOM 7311 N N . TYR B 1 467 ? 15.422 -23.047 -24.609 1 93.44 467 TYR B N 1
ATOM 7312 C CA . TYR B 1 467 ? 15.125 -22.172 -23.484 1 93.44 467 TYR B CA 1
ATOM 7313 C C . TYR B 1 467 ? 16.406 -21.672 -22.828 1 93.44 467 TYR B C 1
ATOM 7315 O O . TYR B 1 467 ? 16.453 -20.562 -22.281 1 93.44 467 TYR B O 1
ATOM 7323 N N . THR B 1 468 ? 17.469 -22.484 -22.844 1 95.81 468 THR B N 1
ATOM 7324 C CA . THR B 1 468 ? 18.766 -22.031 -22.391 1 95.81 468 THR B CA 1
ATOM 7325 C C . THR B 1 468 ? 19.219 -20.797 -23.172 1 95.81 468 THR B C 1
ATOM 7327 O O . THR B 1 468 ? 19.703 -19.828 -22.578 1 95.81 468 THR B O 1
ATOM 7330 N N . THR B 1 469 ? 18.984 -20.828 -24.453 1 94.94 469 THR B N 1
ATOM 7331 C CA . THR B 1 469 ? 19.453 -19.781 -25.344 1 94.94 469 THR B CA 1
ATOM 7332 C C . THR B 1 469 ? 18.625 -18.516 -25.172 1 94.94 469 THR B C 1
ATOM 7334 O O . THR B 1 469 ? 19.172 -17.406 -25.031 1 94.94 469 THR B O 1
ATOM 7337 N N . ILE B 1 470 ? 17.344 -18.656 -25.047 1 92.75 470 ILE B N 1
ATOM 7338 C CA . ILE B 1 470 ? 16.5 -17.453 -25.156 1 92.75 470 ILE B CA 1
ATOM 7339 C C . ILE B 1 470 ? 16.25 -16.875 -23.781 1 92.75 470 ILE B C 1
ATOM 7341 O O . ILE B 1 470 ? 15.867 -15.711 -2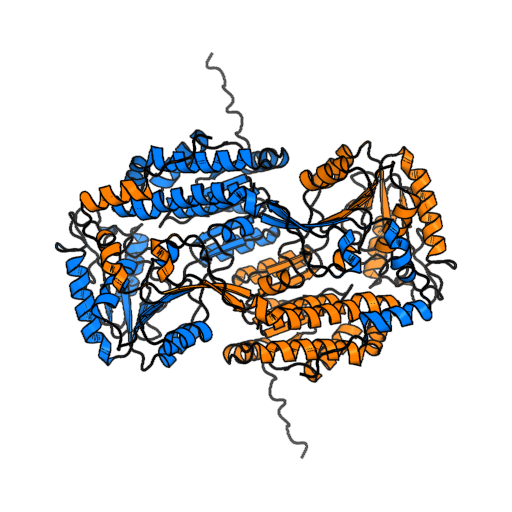3.641 1 92.75 470 ILE B O 1
ATOM 7345 N N . ALA B 1 471 ? 16.422 -17.719 -22.703 1 93.94 471 ALA B N 1
ATOM 7346 C CA . ALA B 1 471 ? 16.016 -17.25 -21.391 1 93.94 471 ALA B CA 1
ATOM 7347 C C . ALA B 1 471 ? 17.219 -17.094 -20.469 1 93.94 471 ALA B C 1
ATOM 7349 O O . ALA B 1 471 ? 17.25 -16.219 -19.594 1 93.94 471 ALA B O 1
ATOM 7350 N N . VAL B 1 472 ? 18.234 -17.906 -20.594 1 96.69 472 VAL B N 1
ATOM 7351 C CA . VAL B 1 472 ? 19.328 -17.938 -19.641 1 96.69 472 VAL B CA 1
ATOM 7352 C C . VAL B 1 472 ? 20.547 -17.219 -20.203 1 96.69 472 VAL B C 1
ATOM 7354 O O . VAL B 1 472 ? 21.109 -16.344 -19.531 1 96.69 472 VAL B O 1
ATOM 7357 N N . LYS B 1 473 ? 20.875 -17.5 -21.453 1 97.06 473 LYS B N 1
ATOM 7358 C CA . LYS B 1 473 ? 22.094 -16.953 -22.047 1 97.06 473 LYS B CA 1
ATOM 7359 C C . LYS B 1 473 ? 21.812 -15.633 -22.75 1 97.06 473 LYS B C 1
ATOM 7361 O O . LYS B 1 473 ? 22.297 -15.398 -23.859 1 97.06 473 LYS B O 1
ATOM 7366 N N . VAL B 1 474 ? 21.031 -14.875 -22.188 1 96.25 474 VAL B N 1
ATOM 7367 C CA . VAL B 1 474 ? 20.75 -13.555 -22.734 1 96.25 474 VAL B CA 1
ATOM 7368 C C . VAL B 1 474 ? 21.891 -12.594 -22.375 1 96.25 474 VAL B C 1
ATOM 7370 O O . VAL B 1 474 ? 22.531 -12.742 -21.344 1 96.25 474 VAL B O 1
ATOM 7373 N N . PRO B 1 475 ? 22.156 -11.562 -23.219 1 96.44 475 PRO B N 1
ATOM 7374 C CA . PRO B 1 475 ? 23.25 -10.625 -22.922 1 96.44 475 PRO B CA 1
ATOM 7375 C C . PRO B 1 475 ? 22.969 -9.766 -21.703 1 96.44 475 PRO B C 1
ATOM 7377 O O . PRO B 1 475 ? 21.844 -9.328 -21.484 1 96.44 475 PRO B O 1
ATOM 7380 N N . ILE B 1 476 ? 23.922 -9.633 -20.891 1 97.38 476 ILE B N 1
ATOM 7381 C CA . ILE B 1 476 ? 23.906 -8.734 -19.734 1 97.38 476 ILE B CA 1
ATOM 7382 C C . ILE B 1 476 ? 24.859 -7.566 -19.984 1 97.38 476 ILE B C 1
ATOM 7384 O O . ILE B 1 476 ? 26.031 -7.77 -20.297 1 97.38 476 ILE B O 1
ATOM 7388 N N . PRO B 1 477 ? 24.359 -6.316 -19.938 1 95.69 477 PRO B N 1
ATOM 7389 C CA . PRO B 1 477 ? 25.25 -5.168 -20.109 1 95.69 477 PRO B CA 1
ATOM 7390 C C . PRO B 1 477 ? 26.5 -5.25 -19.234 1 95.69 477 PRO B C 1
ATOM 7392 O O . PRO B 1 477 ? 26.438 -5.738 -18.109 1 95.69 477 PRO B O 1
ATOM 7395 N N . ALA B 1 478 ? 27.719 -4.676 -19.75 1 89.25 478 ALA B N 1
ATOM 7396 C CA . ALA B 1 478 ? 29.031 -4.828 -19.141 1 89.25 478 ALA B CA 1
ATOM 7397 C C . ALA B 1 478 ? 29.188 -3.912 -17.922 1 89.25 478 ALA B C 1
ATOM 7399 O O . ALA B 1 478 ? 30.031 -4.145 -17.062 1 89.25 478 ALA B O 1
ATOM 7400 N N . GLU B 1 479 ? 28.422 -2.986 -17.812 1 81.88 479 GLU B N 1
ATOM 7401 C CA . GLU B 1 479 ? 28.578 -2.045 -16.719 1 81.88 479 GLU B CA 1
ATOM 7402 C C . GLU B 1 479 ? 28.688 -2.775 -15.383 1 81.88 479 GLU B C 1
ATOM 7404 O O . GLU B 1 479 ? 28.203 -3.895 -15.234 1 81.88 479 GLU B O 1
#

InterPro domains:
  IPR012394 Aldehyde dehydrogenase NAD(P)-dependent [PIRSF036492] (13-471)
  IPR012394 Aldehyde dehydrogenase NAD(P)-dependent [PTHR43570] (13-469)
  IPR015590 Aldehyde dehydrogenase domain [PF00171] (27-439)
  IPR016160 Aldehyde dehydrogenase, cysteine active site [PS00070] (243-254)
  IPR016161 Aldehyde/histidinol dehydrogenase [SSF53720] (16-442)
  IPR016162 Aldehyde dehydrogenase, N-terminal [G3DSA:3.40.605.10] (18-439)
  IPR016163 Aldehyde dehydrogenase, C-terminal [G3DSA:3.40.309.10] (219-421)
  IPR029510 Aldehyde dehydrogenase, glutamic acid active site [PS00687] (215-222)

Foldseek 3Di:
DPDCPPPPPPPDLQVLQQVVQVVVQLVDLVQLLQQLVLLLVLLVVCLVLQLVLCCVQWVAFSVCSVVPQSVLLSVQSNLLSVCLVVQFDWAFDDDDPLQVVFRKIWGWAFLEEEEEEAEQLRQRNSQRQLVSLLSSRRYQYEYEYDVLSVSNLVVCQVRSVVRHPCSRYHYDYDDDVSVVVVLQDAGSEYEYEEALVVVVVSVVSNVVNVHYYFYFHAFQAEEEEDLVFDLLLLLLQLLVLCQNSQNLDRQRNLEYEYAPVSVVVNLVSNVVNLCVQAVPFQQDPPHSGIWASDLVLLVLLLVLVVQFPWDWPDFSDAAHDDPSGSGRGGQIETEPGDDPRSSNPDRSSHRYYYYYHDHDLVRVLVSQQVDFAGQEYEYEDPDPVSVVCNVPRGAWNDYDYSHTPCVVSVQPDWGHTDGSSTDFTTGRSRSNPSRIDMDIDTHDDPVCCVVCVQVDDPHDPVSVVVCCVPPPPDDDDPD/DPDPPPPPPPPDLQVLQQVVQVVVQLVDLVQLLQQLVLLLVLLVVCLVLQLVLCCVQWVAFSVCSVVPQRVLLSVQSVLLSVCLVVQFDWAFDDDDPLQVVFRKIWGWAFLEEEEEEAEQLRQRNSQRQLVSLLSSRRYFYEYEYDVLSVSNLVVCQVRSVVRHPCSRYHYDYDDDVSVVVVLQDAGSEYEYEEALVVVVVSVVSNVVNVHYYFYFHAFQAEEEEDLVFDLLLLLLQLLVLCQNSQNLDRQRNLEYEYAPVSVVVNLVSNVVNQCVQPVPFQQDPPHSGIWASDLVLLVLLLVLVVQFPWAWPDFSDAAHDDPSGSGGGGQIETEPGDDPRSSNPDRSSHRYYYYYHDHDLVRVLVSQQVDFAGQEYEYEDPDPVSVVCNVPRGAWNDYDYSHTPCVVSVQPDWGHTDGSSTDFTTGRSRSNPSRIDMDIDTHDDPVCCVVCVQVDDPHDPVSVVVCCVPPPPDDDDPD

Solvent-accessible surface area (backbone atoms only — not comparable to full-atom values): 47706 Å² total; per-residue (Å²): 135,81,75,81,74,70,76,70,79,75,70,56,68,64,60,44,22,49,53,39,52,71,69,46,69,41,66,47,64,68,54,29,35,39,45,25,49,28,51,28,44,53,45,53,76,38,48,66,59,51,32,50,24,39,30,72,39,31,38,41,39,57,53,56,36,40,41,60,28,46,9,48,29,33,50,48,17,52,51,39,42,68,44,38,69,71,64,54,41,78,41,73,49,81,65,59,78,93,49,58,79,22,60,46,29,29,29,55,39,41,53,41,40,31,39,36,39,26,41,54,72,54,46,58,27,57,41,41,50,56,47,38,17,29,34,61,27,33,28,18,40,36,37,29,48,27,66,75,22,48,52,45,40,53,49,50,53,64,47,47,53,77,51,38,62,53,57,40,41,45,62,48,77,58,51,69,73,50,48,55,57,58,48,71,52,85,44,48,30,40,39,39,40,45,55,61,72,61,47,31,54,51,36,38,43,27,14,77,55,53,30,51,72,32,33,38,28,41,22,61,5,40,29,40,45,43,80,86,34,64,54,59,59,50,31,45,36,45,50,51,26,21,47,46,63,33,6,39,36,60,57,17,52,36,32,36,36,30,40,63,87,45,46,64,63,41,52,53,30,36,53,52,39,52,41,61,39,21,76,81,32,54,52,33,76,87,32,72,46,38,31,47,72,34,51,70,58,36,50,52,54,51,50,32,62,69,60,33,79,38,45,76,77,39,67,76,49,43,78,34,52,85,80,31,35,67,19,24,64,37,65,22,35,28,37,73,39,58,89,87,26,47,70,66,73,52,67,72,60,33,30,52,37,38,32,30,68,30,90,42,71,68,50,42,46,51,59,52,65,74,46,74,28,15,23,29,36,29,34,32,59,86,51,66,66,59,53,51,47,51,64,73,65,49,68,46,8,25,40,30,31,52,45,44,59,59,69,72,73,43,51,62,44,47,40,34,18,36,54,63,1,19,36,54,41,31,44,56,72,39,21,26,50,70,32,22,43,65,32,18,36,36,39,45,56,78,81,46,47,76,77,46,55,66,77,46,52,62,75,45,74,65,43,38,50,51,36,40,49,72,34,43,65,52,91,72,79,85,108,132,82,73,80,74,70,76,72,78,72,72,55,67,66,58,45,22,49,54,40,51,71,70,46,69,42,65,47,64,68,54,28,35,40,44,24,49,29,52,28,46,53,45,55,77,37,48,67,58,51,33,52,24,37,30,71,39,31,39,40,39,58,52,57,36,39,42,58,28,46,10,48,28,33,50,49,18,52,49,38,43,68,44,39,68,72,63,52,41,78,42,75,50,79,65,60,79,93,49,58,78,21,61,45,29,29,29,55,38,42,52,41,38,31,39,39,38,28,40,54,73,54,46,58,27,56,42,40,52,54,48,37,17,28,34,61,27,30,29,19,39,37,36,30,47,29,64,74,21,49,52,45,41,52,49,49,52,62,48,47,53,76,51,36,61,54,58,40,41,45,62,49,79,60,53,69,72,51,48,55,58,58,48,71,52,85,46,46,29,38,39,38,41,46,54,61,70,61,47,31,54,53,36,38,41,28,14,78,56,53,29,52,70,33,32,40,29,43,22,61,6,39,29,38,44,42,79,85,34,64,53,58,60,49,30,44,35,45,48,52,28,20,46,48,65,32,7,40,37,60,56,16,52,38,31,38,36,31,39,63,86,43,46,65,62,42,52,53,30,36,53,52,39,53,43,60,40,21,75,80,31,56,50,32,77,86,34,75,46,37,30,45,71,34,54,66,58,37,50,52,52,50,51,34,63,69,60,34,80,38,45,77,76,38,67,76,50,43,78,34,53,85,80,29,35,66,21,24,63,36,65,22,35,29,35,74,41,57,89,88,27,47,71,66,73,52,66,71,60,33,31,53,37,41,32,29,69,32,88,42,72,68,49,42,44,51,58,51,65,74,47,74,30,16,23,30,36,29,34,32,60,85,48,66,66,58,55,50,46,50,65,74,66,49,70,46,10,24,39,30,31,51,45,44,61,59,70,74,73,42,52,64,45,48,41,33,19,35,54,65,0,20,35,54,41,32,44,54,70,39,20,25,49,69,32,23,43,64,31,18,35,36,39,44,57,80,82,46,49,75,79,46,54,67,78,46,52,60,74,44,73,65,44,39,51,51,36,41,50,74,34,42,65,54,90,71,80,86,110

Organism: Laccaria bicolor (strain S238N-H82 / ATCC MYA-4686) (NCBI:txid486041)

Nearest PDB structures (foldseek):
  3u4j-assembly1_B  TM=8.954E-01  e=6.400E-36  Sinorhizobium meliloti
  5vbf-assembly1_C  TM=9.101E-01  e=4.768E-35  Burkholderia vietnamiensis
  1ky8-assembly1_A  TM=8.909E-01  e=6.526E-31  Thermoproteus tenax
  1uxn-assembly1_A  TM=8.941E-01  e=1.634E-30  Thermoproteus tenax
  1uxv-assembly1_A  TM=9.007E-01  e=4.590E-30  Thermoproteus tenax

pLDDT: mean 94.35, std 10.73, range [22.89, 98.94]

Secondary structure (DSSP, 8-state):
------------HHHHHHHHHHHTTT-SHHHHHHHHHHHHHHHHHTHHHHHHHHHHHH---HHHIIIIIIIHHHHHHHHHHHHHHHHHS-EE----GGGGGG--EEEEEE--EEEEE--SSSHHHHHHHHHHHHHHHT-EEEEE--TTSHHHHHHHHHHHHHHS-TTTEEE----HHHHHHHHHS--SEEEEEE-HHHHHHHHHHHHTTT--EEEEE----EEEE-TTS-HHHHHHHHHHHHHGGGG--TTS--EEEEEGGGHHHHHHHHHHHHHHH-TT-TTSTTS-----S-HHHHHHHHHHHHH--SEEEE------STT-GGG----EEEES--TT-GGGSS---SSEEEEEEESSHHHHHHHHHTSPPPS-EEEE---HHHHHHHHHH---SEEEES-SSGGGG-TTS-B---GGGEE--BSHHHHHHHTEEEEEEEE--GGGHHHHGGGSSSP-HHHHHHHIIIIIS------/------------HHHHHHHHHHHTTT-SHHHHHHHHHHHHHHHHHTHHHHHHHHHHHH---HHHIIIIIIIHHHHHHHHHHHHHHHHHS-EE----GGGGGG--EEEEEE--EEEEE--SSSHHHHHHHHHHHHHHHT-EEEEE--TTSHHHHHHHHHHHHHHS-TTTEEE----HHHHHHHHHS--SEEEEEE-HHHHHHHHHHHHTTT--EEEEE----EEEE-TTS-HHHHHHHHHHHHHGGGG--TTS--EEEEEGGGHHHHHHHHHHHHHHH-TT-TTSTTS-----S-HHHHHHHHHHHHH--SEEEE------STT-GGG----EEEES--TT-GGGSS---SSEEEEEEESSHHHHHHHHHTSPPPS-EEEE---HHHHHHHHHH---SEEEES-SSGGGG-TTS-B---GGGEE--BSHHHHHHHTEEEEEEEE--GGGHHHHGGGSSSP-HHHHHHHIIIIIS------

Sequence (958 aa):
MVGNQRIRAREPIHSTLRTTFRSGVTKPISWRRQQLLQLARLLQDNVELFAEALSVDLGRPKQEVYLIEVGGSIQHCLLNAEKLSEWTKDHEVEVPDYQKSWKARYHHSPKGVVLIIVPWNYPVILSIQSLSSAIAAGCCAAVKPSELSPHFSTLFAELLPKYLDPAAYSVIQGAIPEMTKVLELKWDHICYTGNGRVARIIAAAAAKHLTPLTLELGGKSPVIIDPATNIALAAKRIMWGKVNNSGQTCVAPDYVLTVSSAVPALVEAFKRQICALFPQGALDPASTYGRLISEAHAERLKSLLNRTKGTVVIGGRSEGANGTGKHAMEPTVVIDVKDCDSLLEEELFGPILPIISVESISEAIEFINSRDHPLALYVFTDNEEIKQEVINKTTSGGVTFNDTFQQVSVTALPFGGVGESGYGRQSMIHGFEDFSYKKGVVDIPKDAESFFARRYPPYTAESLDFYTTIAVKVPIPAEMVGNQRIRAREPIHSTLRTTFRSGVTKPISWRRQQLLQLARLLQDNVELFAEALSVDLGRPKQEVYLIEVGGSIQHCLLNAEKLSEWTKDHEVEVPDYQKSWKARYHHSPKGVVLIIVPWNYPVILSIQSLSSAIAAGCCAAVKPSELSPHFSTLFAELLPKYLDPAAYSVIQGAIPEMTKVLELKWDHICYTGNGRVARIIAAAAAKHLTPLTLELGGKSPVIIDPATNIALAAKRIMWGKVNNSGQTCVAPDYVLTVSSAVPALVEAFKRQICALFPQGALDPASTYGRLISEAHAERLKSLLNRTKGTVVIGGRSEGANGTGKHAMEPTVVIDVKDCDSLLEEELFGPILPIISVESISEAIEFINSRDHPLALYVFTDNEEIKQEVINKTTSGGVTFNDTFQQVSVTALPFGGVGESGYGRQSMIHGFEDFSYKKGVVDIPKDAESFFARRYPPYTAESLDFYTTIAVKVPIPAE